Protein AF-E4XDP4-F1 (afdb_monomer_lite)

Foldseek 3Di:
DFDKDKDFDDPDQAAEFPAQEEEEAAPPLCSVVVVLVVLQPQVRHPGHAQEEEEEDAPVDPDDPDPSVVPRPHHYHYAYADDDLVRLVPDAARYEYEAPPRVLVLLADPSNLCCLPPSCVVRRYHYYYYDHDLPDDGDRSVSSVVSGQKYKYKYNPVDNCRVCVVCVVLLQNLLCVLLCVVCVPPPNWMWMAGNDPSCVVVQWGIWTPSVDQWIWTAGSNNDIDTHHDPLVQVLFWDWDDDDRMIITTGDDPVSSVVSVVVVVVVVVVVVVPDDDDDDDDDDDDYDDDDDDDDDDDDDDDPPPVVVVVVVVVVVVVVVVVVVVPPPPDDPQDPVRVLVCLVPPPVDDDPSVVVVVQSLLPDLVSVQLPDQPDPDDDDDDDADLAWQAEKEKDKDAAVPLCVQAVQFGIKIWIATPQLRQIDIDTFNDLALQRLLVSVLVVQVVDPHHYQEYEYAPDNSCPDPSNVVSCVVRNYQYDYDPDPCTPVSRVVVVVQLVVVLVVVCVVVVHSHSNVCNVVSSVVQQQDQDPQQRGGSVPDDPVCSVVSSCSNQVQFVPEDDAPDDFFFKKWFADDDDPPDDSRDTGTDSFIWGFHDWDDTSHWIWTFIDGLVRDFDGDIGTRSRIDTRNDDPVSVVSVCVPVPQWDADPVPRDIDGDDDDDDPFFLVVFPADDDPPDDDDDDDDDDPLVPDDDDPPPDPPDDDDRPDDDDDDDDDDDDDDDDHPCRVCVCVCLVVPWDKDKTWGKDKFKDKFDFQDQKTKFWQRDWWFAFQKKKKAKDFPDQCVDDPVHHNQWRADDQFWAWKFKDWQNHTDPPPGDGDDDSFSVSQLVQVCVSVCVSVDPRDDDDQDSVNCNRHPMGMDGCPPDPDGTTGMMMMIGGNGTHPGMMMMMMIGIWTWMWIQHPVRDIDIDTD

Organism: Oikopleura dioica (NCBI:txid34765)

InterPro domains:
  IPR001584 Integrase, catalytic core [PF00665] (403-477)
  IPR001584 Integrase, catalytic core [PS50994] (381-541)
  IPR012337 Ribonuclease H-like superfamily [SSF53098] (378-535)
  IPR036397 Ribonuclease H superfamily [G3DSA:3.30.420.10] (378-554)

Structure (mmCIF, N/CA/C/O backbone):
data_AF-E4XDP4-F1
#
_entry.id   AF-E4XDP4-F1
#
loop_
_atom_site.group_PDB
_atom_site.id
_atom_site.type_symbol
_atom_site.label_atom_id
_atom_site.label_alt_id
_atom_site.label_comp_id
_atom_site.label_asym_id
_atom_site.label_entity_id
_atom_site.label_seq_id
_atom_site.pdbx_PDB_ins_code
_atom_site.Cartn_x
_atom_site.Cartn_y
_atom_site.Cartn_z
_atom_site.occupancy
_atom_site.B_iso_or_equiv
_atom_site.auth_seq_id
_atom_site.auth_comp_id
_atom_site.auth_asym_id
_atom_site.auth_atom_id
_atom_site.pdbx_PDB_model_num
ATOM 1 N N . MET A 1 1 ? -58.781 26.143 44.370 1.00 41.47 1 MET A N 1
ATOM 2 C CA . MET A 1 1 ? -57.425 26.484 44.850 1.00 41.47 1 MET A CA 1
ATOM 3 C C . MET A 1 1 ? -56.575 26.831 43.640 1.00 41.47 1 MET A C 1
ATOM 5 O O . MET A 1 1 ? -56.275 25.938 42.853 1.00 41.47 1 MET A O 1
ATOM 9 N N . SER A 1 2 ? -56.277 28.112 43.423 1.00 51.78 2 SER A N 1
ATOM 10 C CA . SER A 1 2 ? -55.323 28.539 42.395 1.00 51.78 2 SER A CA 1
ATOM 11 C C . SER A 1 2 ? -53.948 27.971 42.756 1.00 51.78 2 SER A C 1
ATOM 13 O O . SER A 1 2 ? -53.453 28.177 43.860 1.00 51.78 2 SER A O 1
ATOM 15 N N . ARG A 1 3 ? -53.352 27.173 41.863 1.00 60.72 3 ARG A N 1
ATOM 16 C CA . ARG A 1 3 ? -51.987 26.670 42.059 1.00 60.72 3 ARG A CA 1
ATOM 17 C C . ARG A 1 3 ? -51.026 27.837 41.842 1.00 60.72 3 ARG A C 1
ATOM 19 O O . ARG A 1 3 ? -50.824 28.237 40.700 1.00 60.72 3 ARG A O 1
ATOM 26 N N . VAL A 1 4 ? -50.486 28.383 42.927 1.00 71.56 4 VAL A N 1
ATOM 27 C CA . VAL A 1 4 ? -49.386 29.355 42.891 1.00 71.56 4 VAL A CA 1
ATOM 28 C C . VAL A 1 4 ? -48.089 28.580 42.663 1.00 71.56 4 VAL A C 1
ATOM 30 O O . VAL A 1 4 ? -47.831 27.591 43.352 1.00 71.56 4 VAL A O 1
ATOM 33 N N . ILE A 1 5 ? -47.307 28.976 41.661 1.00 76.75 5 ILE A N 1
ATOM 34 C CA . ILE A 1 5 ? -45.986 28.404 41.378 1.00 76.75 5 ILE A CA 1
ATOM 35 C C . ILE A 1 5 ? -44.948 29.364 41.942 1.00 76.75 5 ILE A C 1
ATOM 37 O O . ILE A 1 5 ? -44.886 30.505 41.502 1.00 76.75 5 ILE A O 1
ATOM 41 N N . THR A 1 6 ? -44.120 28.909 42.874 1.00 70.75 6 THR A N 1
ATOM 42 C CA . THR A 1 6 ? -42.975 29.682 43.363 1.00 70.75 6 THR A CA 1
ATOM 43 C C . THR A 1 6 ? -41.686 29.173 42.716 1.00 70.75 6 THR A C 1
ATOM 45 O O . THR A 1 6 ? -41.540 27.973 42.467 1.00 70.75 6 THR A O 1
ATOM 48 N N . GLY A 1 7 ? -40.757 30.068 42.387 1.00 71.38 7 GLY A N 1
ATOM 49 C CA . GLY A 1 7 ? -39.501 29.696 41.731 1.00 71.38 7 GLY A CA 1
ATOM 50 C C . GLY A 1 7 ? -38.405 30.743 41.876 1.00 71.38 7 GLY A C 1
ATOM 51 O O . GLY A 1 7 ? -38.622 31.787 42.478 1.00 71.38 7 GLY A O 1
ATOM 52 N N . GLU A 1 8 ? -37.222 30.453 41.335 1.00 66.06 8 GLU A N 1
ATOM 53 C CA . GLU A 1 8 ? -36.071 31.364 41.318 1.00 66.06 8 GLU A CA 1
ATOM 54 C C . GLU A 1 8 ? -35.738 31.800 39.886 1.00 66.06 8 GLU A C 1
ATOM 56 O O . GLU A 1 8 ? -35.721 30.979 38.963 1.00 66.06 8 GLU A O 1
ATOM 61 N N . THR A 1 9 ? -35.447 33.087 39.695 1.00 64.38 9 THR A N 1
ATOM 62 C CA . THR A 1 9 ? -35.116 33.659 38.384 1.00 64.38 9 THR A CA 1
ATOM 63 C C . THR A 1 9 ? -33.619 33.515 38.102 1.00 64.38 9 THR A C 1
ATOM 65 O O . THR A 1 9 ? -32.773 34.030 38.837 1.00 64.38 9 THR A O 1
ATOM 68 N N . ILE A 1 10 ? -33.269 32.836 37.002 1.00 65.12 10 ILE A N 1
ATOM 69 C CA . ILE A 1 10 ? -31.878 32.659 36.553 1.00 65.12 10 ILE A CA 1
ATOM 70 C C . ILE A 1 10 ? -31.582 33.666 35.422 1.00 65.12 10 ILE A C 1
ATOM 72 O O . ILE A 1 10 ? -32.234 33.612 34.381 1.00 65.12 10 ILE A O 1
ATOM 76 N N . PRO A 1 11 ? -30.590 34.566 35.575 1.00 56.88 11 PRO A N 1
ATOM 77 C CA . PRO A 1 11 ? -30.463 35.771 34.744 1.00 56.88 11 PRO A CA 1
ATOM 78 C C . PRO A 1 11 ? -29.979 35.559 33.297 1.00 56.88 11 PRO A C 1
ATOM 80 O O . PRO A 1 11 ? -30.019 36.501 32.512 1.00 56.88 11 PRO A O 1
ATOM 83 N N . ASP A 1 12 ? -29.496 34.372 32.912 1.00 65.44 12 ASP A N 1
ATOM 84 C CA . ASP A 1 12 ? -29.067 34.094 31.532 1.00 65.44 12 ASP A CA 1
ATOM 85 C C . ASP A 1 12 ? -28.953 32.583 31.280 1.00 65.44 12 ASP A C 1
ATOM 87 O O . ASP A 1 12 ? -28.283 31.861 32.020 1.00 65.44 12 ASP A O 1
ATOM 91 N N . MET A 1 13 ? -29.617 32.130 30.216 1.00 68.44 13 MET A N 1
ATOM 92 C CA . MET A 1 13 ? -29.739 30.725 29.819 1.00 68.44 13 MET A CA 1
ATOM 93 C C . MET A 1 13 ? -28.621 30.250 28.879 1.00 68.44 13 MET A C 1
ATOM 95 O O . MET A 1 13 ? -28.599 29.077 28.507 1.00 68.44 13 MET A O 1
ATOM 99 N N . LYS A 1 14 ? -27.718 31.139 28.445 1.00 82.62 14 LYS A N 1
ATOM 100 C CA . LYS A 1 14 ? -26.650 30.786 27.503 1.00 82.62 14 LYS A CA 1
ATOM 101 C C . LYS A 1 14 ? -25.468 30.119 28.201 1.00 82.62 14 LYS A C 1
ATOM 103 O O . LYS A 1 14 ? -24.982 30.586 29.233 1.00 82.62 14 LYS A O 1
ATOM 108 N N . TYR A 1 15 ? -24.937 29.076 27.570 1.00 86.94 15 TYR A N 1
ATOM 109 C CA . TYR A 1 15 ? -23.770 28.347 28.057 1.00 86.94 15 TYR A CA 1
ATOM 110 C C . TYR A 1 15 ? -22.482 29.181 27.959 1.00 86.94 15 TYR A C 1
ATOM 112 O O . TYR A 1 15 ? -22.349 30.084 27.124 1.00 86.94 15 TYR A O 1
ATOM 120 N N . ALA A 1 16 ? -21.518 28.863 28.827 1.00 84.44 16 ALA A N 1
ATOM 121 C CA . ALA A 1 16 ? -20.274 29.612 28.986 1.00 84.44 16 ALA A CA 1
ATOM 122 C C . ALA A 1 16 ? -19.444 29.711 27.690 1.00 84.44 16 ALA A C 1
ATOM 124 O O . ALA A 1 16 ? -19.331 28.748 26.931 1.00 84.44 16 ALA A O 1
ATOM 125 N N . TYR A 1 17 ? -18.813 30.870 27.477 1.00 87.12 17 TYR A N 1
ATOM 126 C CA . TYR A 1 17 ? -17.886 31.121 26.372 1.00 87.12 17 TYR A CA 1
ATOM 127 C C . TYR A 1 17 ? -16.560 31.705 26.901 1.00 87.12 17 TYR A C 1
ATOM 129 O O . TYR A 1 17 ? -16.603 32.663 27.673 1.00 87.12 17 TYR A O 1
ATOM 137 N N . PRO A 1 18 ? -15.380 31.218 26.477 1.00 92.75 18 PRO A N 1
ATOM 138 C CA . PRO A 1 18 ? -15.154 30.142 25.514 1.00 92.75 18 PRO A CA 1
ATOM 139 C C . PRO A 1 18 ? -15.555 28.769 26.066 1.00 92.75 18 PRO A C 1
ATOM 141 O O . PRO A 1 18 ? -15.420 28.498 27.262 1.00 92.75 18 PRO A O 1
ATOM 144 N N . TYR A 1 19 ? -16.043 27.890 25.195 1.00 93.00 19 TYR A N 1
ATOM 145 C CA . TYR A 1 19 ? -16.396 26.523 25.578 1.00 93.00 19 TYR A CA 1
ATOM 146 C C . TYR A 1 19 ? -15.232 25.558 25.345 1.00 93.00 19 TYR A C 1
ATOM 148 O O . TYR A 1 19 ? -14.485 25.666 24.372 1.00 93.00 19 TYR A O 1
ATOM 156 N N . ARG A 1 20 ? -15.091 24.598 26.259 1.00 95.06 20 ARG A N 1
ATOM 157 C CA . ARG A 1 20 ? -14.113 23.507 26.233 1.00 95.06 20 ARG A CA 1
ATOM 158 C C . ARG A 1 20 ? -14.890 22.219 26.451 1.00 95.06 20 ARG A C 1
ATOM 160 O O . ARG A 1 20 ? -15.227 21.877 27.586 1.00 95.06 20 ARG A O 1
ATOM 167 N N . ILE A 1 21 ? -15.239 21.579 25.342 1.00 95.00 21 ILE A N 1
ATOM 168 C CA . ILE A 1 21 ? -16.190 20.475 25.285 1.00 95.00 21 ILE A CA 1
ATOM 169 C C . ILE A 1 21 ? -15.439 19.163 25.098 1.00 95.00 21 ILE A C 1
ATOM 171 O O . ILE A 1 21 ? -14.704 19.006 24.124 1.00 95.00 21 ILE A O 1
ATOM 175 N N . LEU A 1 22 ? -15.688 18.204 25.987 1.00 94.69 22 LEU A N 1
ATOM 176 C CA . LEU A 1 22 ? -15.244 16.818 25.845 1.00 94.69 22 LEU A CA 1
ATOM 177 C C . LEU A 1 22 ? -16.419 15.932 25.425 1.00 94.69 22 LEU A C 1
ATOM 179 O O . LEU A 1 22 ? -17.364 15.747 26.187 1.00 94.69 22 LEU A O 1
ATOM 183 N N . LEU A 1 23 ? -16.362 15.381 24.216 1.00 94.06 23 LEU A N 1
ATOM 184 C CA . LEU A 1 23 ? -17.359 14.467 23.659 1.00 94.06 23 LEU A CA 1
ATOM 185 C C . LEU A 1 23 ? -16.877 13.024 23.803 1.00 94.06 23 LEU A C 1
ATOM 187 O O . LEU A 1 23 ? -15.966 12.598 23.095 1.00 94.06 23 LEU A O 1
ATOM 191 N N . SER A 1 24 ? -17.509 12.261 24.694 1.00 92.31 24 SER A N 1
ATOM 192 C CA . SER A 1 24 ? -17.174 10.856 24.933 1.00 92.31 24 SER A CA 1
ATOM 193 C C . SER A 1 24 ? -18.263 9.920 24.417 1.00 92.31 24 SER A C 1
ATOM 195 O O . SER A 1 24 ? -19.436 10.085 24.743 1.00 92.31 24 SER A O 1
ATOM 197 N N . GLY A 1 25 ? -17.882 8.912 23.633 1.00 90.31 25 GLY A N 1
ATOM 198 C CA . GLY A 1 25 ? -18.807 7.892 23.138 1.00 90.31 25 GLY A CA 1
ATOM 199 C C . GLY A 1 25 ? -18.136 6.869 22.228 1.00 90.31 25 GLY A C 1
ATOM 200 O O . GLY A 1 25 ? -17.128 7.169 21.584 1.00 90.31 25 GLY A O 1
ATOM 201 N N . SER A 1 26 ? -18.723 5.677 22.107 1.00 87.12 26 SER A N 1
ATOM 202 C CA . SER A 1 26 ? -18.209 4.621 21.221 1.00 87.12 26 SER A CA 1
ATOM 203 C C . SER A 1 26 ? -18.180 5.051 19.745 1.00 87.12 26 SER A C 1
ATOM 205 O O . SER A 1 26 ? -18.782 6.059 19.353 1.00 87.12 26 SER A O 1
ATOM 207 N N . SER A 1 27 ? -17.442 4.317 18.907 1.00 83.19 27 SER A N 1
ATOM 208 C CA . SER A 1 27 ? -17.492 4.533 17.454 1.00 83.19 27 SER A CA 1
ATOM 209 C C . SER A 1 27 ? -18.935 4.399 16.944 1.00 83.19 27 SER A C 1
ATOM 211 O O . SER A 1 27 ? -19.694 3.567 17.440 1.00 83.19 27 SER A O 1
ATOM 213 N N . GLY A 1 28 ? -19.347 5.286 16.035 1.00 81.06 28 GLY A N 1
ATOM 214 C CA . GLY A 1 28 ? -20.726 5.349 15.533 1.00 81.06 28 GLY A CA 1
ATOM 215 C C . GLY A 1 28 ? -21.777 5.912 16.506 1.00 81.06 28 GLY A C 1
ATOM 216 O O . GLY A 1 28 ? -22.944 5.990 16.146 1.00 81.06 28 GLY A O 1
ATOM 217 N N . ALA A 1 29 ? -21.406 6.359 17.714 1.00 83.62 29 ALA A N 1
ATOM 218 C CA . ALA A 1 29 ? -22.375 6.868 18.698 1.00 83.62 29 ALA A CA 1
ATOM 219 C C . ALA A 1 29 ? -22.993 8.243 18.354 1.00 83.62 29 ALA A C 1
ATOM 221 O O . ALA A 1 29 ? -23.883 8.690 19.071 1.00 83.62 29 ALA A O 1
ATOM 222 N N . GLY A 1 30 ? -22.526 8.920 17.294 1.00 86.12 30 GLY A N 1
ATOM 223 C CA . GLY A 1 30 ? -23.027 10.237 16.866 1.00 86.12 30 GLY A CA 1
ATOM 224 C C . GLY A 1 30 ? -22.216 11.450 17.350 1.00 86.12 30 GLY A C 1
ATOM 225 O O . GLY A 1 30 ? -22.725 12.567 17.316 1.00 86.12 30 GLY A O 1
ATOM 226 N N . LYS A 1 31 ? -20.957 11.266 17.785 1.00 90.25 31 LYS A N 1
ATOM 227 C CA . LYS A 1 31 ? -20.074 12.350 18.282 1.00 90.25 31 LYS A CA 1
ATOM 228 C C . LYS A 1 31 ? -19.968 13.520 17.296 1.00 90.25 31 LYS A C 1
ATOM 230 O O . LYS A 1 31 ? -20.274 14.657 17.645 1.00 90.25 31 LYS A O 1
ATOM 235 N N . THR A 1 32 ? -19.613 13.207 16.053 1.00 90.19 32 THR A N 1
ATOM 236 C CA . THR A 1 32 ? -19.439 14.160 14.954 1.00 90.19 32 THR A CA 1
ATOM 237 C C . THR A 1 32 ? -20.743 14.890 14.619 1.00 90.19 32 THR A C 1
ATOM 239 O O . THR A 1 32 ? -20.743 16.096 14.387 1.00 90.19 32 THR A O 1
ATOM 242 N N . TYR A 1 33 ? -21.883 14.193 14.678 1.00 89.50 33 TYR A N 1
ATOM 243 C CA . TYR A 1 33 ? -23.197 14.812 14.494 1.00 89.50 33 TYR A CA 1
ATOM 244 C C . TYR A 1 33 ? -23.495 15.845 15.589 1.00 89.50 33 TYR A C 1
ATOM 246 O O . TYR A 1 33 ? -23.847 16.980 15.277 1.00 89.50 33 TYR A O 1
ATOM 254 N N . ILE A 1 34 ? -23.295 15.494 16.865 1.00 90.31 34 ILE A N 1
ATOM 255 C CA . ILE A 1 34 ? -23.509 16.428 17.981 1.00 90.31 34 ILE A CA 1
ATOM 256 C C . ILE A 1 34 ? -22.563 17.629 17.885 1.00 90.31 34 ILE A C 1
ATOM 258 O O . ILE A 1 34 ? -23.001 18.764 18.068 1.00 90.31 34 ILE A O 1
ATOM 262 N N . ALA A 1 35 ? -21.293 17.407 17.544 1.00 92.00 35 ALA A N 1
ATOM 263 C CA . ALA A 1 35 ? -20.325 18.482 17.350 1.00 92.00 35 ALA A CA 1
ATOM 264 C C . ALA A 1 35 ? -20.767 19.473 16.257 1.00 92.00 35 ALA A C 1
ATOM 266 O O . ALA A 1 35 ? -20.720 20.687 16.467 1.00 92.00 35 ALA A O 1
ATOM 267 N N . LYS A 1 36 ? -21.291 18.966 15.134 1.00 90.69 36 LYS A N 1
ATOM 268 C CA . LYS A 1 36 ? -21.883 19.789 14.071 1.00 90.69 36 LYS A CA 1
ATOM 269 C C . LYS A 1 36 ? -23.099 20.574 14.573 1.00 90.69 36 LYS A C 1
ATOM 271 O O . LYS A 1 36 ? -23.180 21.777 14.346 1.00 90.69 36 LYS A O 1
ATOM 276 N N . GLN A 1 37 ? -24.018 19.931 15.299 1.00 89.50 37 GLN A N 1
ATOM 277 C CA . GLN A 1 37 ? -25.222 20.586 15.834 1.00 89.50 37 GLN A CA 1
ATOM 278 C C . GLN A 1 37 ? -24.899 21.728 16.809 1.00 89.50 37 GLN A C 1
ATOM 280 O O . GLN A 1 37 ? -25.573 22.757 16.795 1.00 89.50 37 GLN A O 1
ATOM 285 N N . ILE A 1 38 ? -23.841 21.588 17.610 1.00 90.69 38 ILE A N 1
ATOM 286 C CA . ILE A 1 38 ? -23.337 22.648 18.498 1.00 90.69 38 ILE A CA 1
ATOM 287 C C . ILE A 1 38 ? -22.877 23.872 17.693 1.00 90.69 38 ILE A C 1
ATOM 289 O O . ILE A 1 38 ? -23.143 25.003 18.094 1.00 90.69 38 ILE A O 1
ATOM 293 N N . LEU A 1 39 ? -22.224 23.661 16.546 1.00 90.44 39 LEU A N 1
ATOM 294 C CA . LEU A 1 39 ? -21.738 24.740 15.680 1.00 90.44 39 LEU A CA 1
ATOM 295 C C . LEU A 1 39 ? -22.851 25.402 14.851 1.00 90.44 39 LEU A C 1
ATOM 297 O O . LEU A 1 39 ? -22.797 26.612 14.621 1.00 90.44 39 LEU A O 1
ATOM 301 N N . ILE A 1 40 ? -23.868 24.638 14.435 1.00 88.69 40 ILE A N 1
ATOM 302 C CA . ILE A 1 40 ? -25.060 25.163 13.742 1.00 88.69 40 ILE A CA 1
ATOM 303 C C . ILE A 1 40 ? -25.864 26.070 14.681 1.00 88.69 40 ILE A C 1
ATOM 305 O O . ILE A 1 40 ? -26.260 27.177 14.310 1.00 88.69 40 ILE A O 1
ATOM 309 N N . ASN A 1 41 ? -26.083 25.632 15.922 1.00 86.12 41 ASN A N 1
ATOM 310 C CA . ASN A 1 41 ? -26.916 26.336 16.894 1.00 86.12 41 ASN A CA 1
ATOM 311 C C . ASN A 1 41 ? -26.141 27.450 17.617 1.00 86.12 41 ASN A C 1
ATOM 313 O O . ASN A 1 41 ? -25.923 27.418 18.827 1.00 86.12 41 ASN A O 1
ATOM 317 N N . ARG A 1 42 ? -25.765 28.493 16.865 1.00 79.38 42 ARG A N 1
ATOM 318 C CA . ARG A 1 42 ? -24.926 29.615 17.337 1.00 79.38 42 ARG A CA 1
ATOM 319 C C . ARG A 1 42 ? -25.478 30.337 18.580 1.00 79.38 42 ARG A C 1
ATOM 321 O O . ARG A 1 42 ? -24.718 30.925 19.333 1.00 79.38 42 ARG A O 1
ATOM 328 N N . HIS A 1 43 ? -26.787 30.271 18.820 1.00 82.25 43 HIS A N 1
ATOM 329 C CA . HIS A 1 43 ? -27.465 30.949 19.928 1.00 82.25 43 HIS A CA 1
ATOM 330 C C . HIS A 1 43 ? -27.289 30.276 21.304 1.00 82.25 43 HIS A C 1
ATOM 332 O O . HIS A 1 43 ? -27.665 30.884 22.306 1.00 82.25 43 HIS A O 1
ATOM 338 N N . LEU A 1 44 ? -26.731 29.058 21.361 1.00 85.31 44 LEU A N 1
ATOM 339 C CA . LEU A 1 44 ? -26.565 28.286 22.601 1.00 85.31 44 LEU A CA 1
ATOM 340 C C . LEU A 1 44 ? -25.558 28.907 23.580 1.00 85.31 44 LEU A C 1
ATOM 342 O O . LEU A 1 44 ? -25.716 28.772 24.791 1.00 85.31 44 LEU A O 1
ATOM 346 N N . PHE A 1 45 ? -24.525 29.581 23.072 1.00 89.12 45 PHE A N 1
ATOM 347 C CA . PHE A 1 45 ? -23.441 30.140 23.883 1.00 89.12 45 PHE A CA 1
ATOM 348 C C . PHE A 1 45 ? -23.514 31.665 23.945 1.00 89.12 45 PHE A C 1
ATOM 350 O O . PHE A 1 45 ? -24.135 32.322 23.109 1.00 89.12 45 PHE A O 1
ATOM 357 N N . GLN A 1 46 ? -22.837 32.253 24.934 1.00 85.94 46 GLN A N 1
ATOM 358 C CA . GLN A 1 46 ? -22.800 33.710 25.127 1.00 85.94 46 GLN A CA 1
ATOM 359 C C . GLN A 1 46 ? -22.290 34.481 23.897 1.00 85.94 46 GLN A C 1
ATOM 361 O O . GLN A 1 46 ? -22.723 35.609 23.655 1.00 85.94 46 GLN A O 1
ATOM 366 N N . ARG A 1 47 ? -21.377 33.883 23.120 1.00 88.38 47 ARG A N 1
ATOM 367 C CA . ARG A 1 47 ? -20.811 34.442 21.883 1.00 88.38 47 ARG A CA 1
ATOM 368 C C . ARG A 1 47 ? -20.790 33.384 20.778 1.00 88.38 47 ARG A C 1
ATOM 370 O O . ARG A 1 47 ? -20.846 32.189 21.051 1.00 88.38 47 ARG A O 1
ATOM 377 N N . ASN A 1 48 ? -20.644 33.837 19.534 1.00 86.94 48 ASN A N 1
ATOM 378 C CA . ASN A 1 48 ? -20.663 32.974 18.353 1.00 86.94 48 ASN A CA 1
ATOM 379 C C . ASN A 1 48 ? -19.249 32.596 17.899 1.00 86.94 48 ASN A C 1
ATOM 381 O O . ASN A 1 48 ? -18.310 33.389 17.991 1.00 86.94 48 ASN A O 1
ATOM 385 N N . THR A 1 49 ? -19.117 31.398 17.341 1.00 89.31 49 THR A N 1
ATOM 386 C CA . THR A 1 49 ? -17.914 30.961 16.624 1.00 89.31 49 THR A CA 1
ATOM 387 C C . THR A 1 49 ? -17.826 31.654 15.266 1.00 89.31 49 THR A C 1
ATOM 389 O O . THR A 1 49 ? -18.803 31.672 14.519 1.00 89.31 49 THR A O 1
ATOM 392 N N . LYS A 1 50 ? -16.654 32.219 14.943 1.00 87.81 50 LYS A N 1
ATOM 393 C CA . LYS A 1 50 ? -16.402 32.908 13.663 1.00 87.81 50 LYS A CA 1
ATOM 394 C C . LYS A 1 50 ? -15.666 32.045 12.642 1.00 87.81 50 LYS A C 1
ATOM 396 O O . LYS A 1 50 ? -15.777 32.306 11.451 1.00 87.81 50 LYS A O 1
ATOM 401 N N . ARG A 1 51 ? -14.879 31.069 13.104 1.00 90.38 51 ARG A N 1
ATOM 402 C CA . ARG A 1 51 ? -14.046 30.181 12.277 1.00 90.38 51 ARG A CA 1
ATOM 403 C C . ARG A 1 51 ? -13.931 28.816 12.941 1.00 90.38 51 ARG A C 1
ATOM 405 O O . ARG A 1 51 ? -13.960 28.733 14.170 1.00 90.38 51 ARG A O 1
ATOM 412 N N . VAL A 1 52 ? -13.755 27.768 12.148 1.00 92.88 52 VAL A N 1
ATOM 413 C CA . VAL A 1 52 ? -13.491 26.416 12.650 1.00 92.88 52 VAL A CA 1
ATOM 414 C C . VAL A 1 52 ? -12.167 25.926 12.082 1.00 92.88 52 VAL A C 1
ATOM 416 O O . VAL A 1 52 ? -11.927 26.027 10.883 1.00 92.88 52 VAL A O 1
ATOM 419 N N . VAL A 1 53 ? -11.306 25.388 12.938 1.00 92.88 53 VAL A N 1
ATOM 420 C CA . VAL A 1 53 ? -10.129 24.630 12.513 1.00 92.88 53 VAL A CA 1
ATOM 421 C C . VAL A 1 53 ? -10.333 23.197 12.973 1.00 92.88 53 VAL A C 1
ATOM 423 O O . VAL A 1 53 ? -10.401 22.928 14.173 1.00 92.88 53 VAL A O 1
ATOM 426 N N . TYR A 1 54 ? -10.498 22.300 12.009 1.00 93.56 54 TYR A N 1
ATOM 427 C CA . TYR A 1 54 ? -10.839 20.905 12.235 1.00 93.56 54 TYR A CA 1
ATOM 428 C C . TYR A 1 54 ? -9.603 20.034 12.072 1.00 93.56 54 TYR A C 1
ATOM 430 O O . TYR A 1 54 ? -9.040 19.947 10.984 1.00 93.56 54 TYR A O 1
ATOM 438 N N . PHE A 1 55 ? -9.200 19.395 13.159 1.00 92.06 55 PHE A N 1
ATOM 439 C CA . PHE A 1 55 ? -8.052 18.515 13.254 1.00 92.06 55 PHE A CA 1
ATOM 440 C C . PHE A 1 55 ? -8.493 17.054 13.263 1.00 92.06 55 PHE A C 1
ATOM 442 O O . PHE A 1 55 ? -9.390 16.686 14.024 1.00 92.06 55 PHE A O 1
ATOM 449 N N . TYR A 1 56 ? -7.862 16.236 12.426 1.00 88.44 56 TYR A N 1
ATOM 450 C CA . TYR A 1 56 ? -8.170 14.813 12.279 1.00 88.44 56 TYR A CA 1
ATOM 451 C C . TYR A 1 56 ? -6.896 13.968 12.106 1.00 88.44 56 TYR A C 1
ATOM 453 O O . TYR A 1 56 ? -5.840 14.522 11.783 1.00 88.44 56 TYR A O 1
ATOM 461 N N . PRO A 1 57 ? -6.954 12.643 12.338 1.00 82.69 57 PRO A N 1
ATOM 462 C CA . PRO A 1 57 ? -5.775 11.781 12.310 1.00 82.69 57 PRO A CA 1
ATOM 463 C C . PRO A 1 57 ? -5.137 11.678 10.919 1.00 82.69 57 PRO A C 1
ATOM 465 O O . PRO A 1 57 ? -5.815 11.765 9.900 1.00 82.69 57 PRO A O 1
ATOM 468 N N . CYS A 1 58 ? -3.826 11.439 10.877 1.00 65.38 58 CYS A N 1
ATOM 469 C CA . CYS A 1 58 ? -3.025 11.445 9.647 1.00 65.38 58 CYS A CA 1
ATOM 470 C C . CYS A 1 58 ? -3.189 10.246 8.714 1.00 65.38 58 CYS A C 1
ATOM 472 O O . CYS A 1 58 ? -2.630 10.270 7.625 1.00 65.38 58 CYS A O 1
ATOM 474 N N . TYR A 1 59 ? -3.932 9.222 9.126 1.00 69.19 59 TYR A N 1
ATOM 475 C CA . TYR A 1 59 ? -4.203 8.031 8.317 1.00 69.19 59 TYR A CA 1
ATOM 476 C C . TYR A 1 59 ? -5.490 8.140 7.482 1.00 69.19 59 TYR A C 1
ATOM 478 O O . TYR A 1 59 ? -5.910 7.150 6.892 1.00 69.19 59 TYR A O 1
ATOM 486 N N . LEU A 1 60 ? -6.158 9.297 7.489 1.00 54.22 60 LEU A N 1
ATOM 487 C CA . LEU A 1 60 ? -7.318 9.560 6.642 1.00 54.22 60 LEU A CA 1
ATOM 488 C C . LEU A 1 60 ? -6.869 10.360 5.414 1.00 54.22 60 LEU A C 1
ATOM 490 O O . LEU A 1 60 ? -6.361 11.471 5.565 1.00 54.22 60 LEU A O 1
ATOM 494 N N . ASP A 1 61 ? -7.080 9.794 4.225 1.00 47.81 61 ASP A N 1
ATOM 495 C CA . ASP A 1 61 ? -6.706 10.407 2.939 1.00 47.81 61 ASP A CA 1
ATOM 496 C C . ASP A 1 61 ? -7.658 11.547 2.522 1.00 47.81 61 ASP A C 1
ATOM 498 O O . ASP A 1 61 ? -7.288 12.436 1.758 1.00 47.81 61 ASP A O 1
ATOM 502 N N . GLU A 1 62 ? -8.873 11.572 3.082 1.00 61.06 62 GLU A N 1
ATOM 503 C CA . GLU A 1 62 ? -9.899 12.590 2.839 1.00 61.06 62 GLU A CA 1
ATOM 504 C C . GLU A 1 62 ? -10.317 13.296 4.140 1.00 61.06 62 GLU A C 1
ATOM 506 O O . GLU A 1 62 ? -10.208 12.746 5.242 1.00 61.06 62 GLU A O 1
ATOM 511 N N . LYS A 1 63 ? -10.862 14.519 4.024 1.00 71.56 63 LYS A N 1
ATOM 512 C CA . LYS A 1 63 ? -11.487 15.201 5.169 1.00 71.56 63 LYS A CA 1
ATOM 513 C C . LYS A 1 63 ? -12.624 14.315 5.717 1.00 71.56 63 LYS A C 1
ATOM 515 O O . LYS A 1 63 ? -13.493 13.904 4.954 1.00 71.56 63 LYS A O 1
ATOM 520 N N . PRO A 1 64 ? -12.685 14.043 7.033 1.00 73.75 64 PRO A N 1
ATOM 521 C CA . PRO A 1 64 ? -13.658 13.095 7.591 1.00 73.75 64 PRO A CA 1
ATOM 522 C C . PRO A 1 64 ? -15.105 13.601 7.541 1.00 73.75 64 PRO A C 1
ATOM 524 O O . PRO A 1 64 ? -16.041 12.835 7.768 1.00 73.75 64 PRO A O 1
ATOM 527 N N . VAL A 1 65 ? -15.300 14.902 7.300 1.00 80.69 65 VAL A N 1
ATOM 528 C CA . VAL A 1 65 ? -16.607 15.556 7.263 1.00 80.69 65 VAL A CA 1
ATOM 529 C C . VAL A 1 65 ? -16.644 16.680 6.229 1.00 80.69 65 VAL A C 1
ATOM 531 O O . VAL A 1 65 ? -15.661 17.394 6.056 1.00 80.69 65 VAL A O 1
ATOM 534 N N . ASN A 1 66 ? -17.818 16.904 5.633 1.00 82.06 66 ASN A N 1
ATOM 535 C CA . ASN A 1 66 ? -18.102 18.035 4.739 1.00 82.06 66 ASN A CA 1
ATOM 536 C C . ASN A 1 66 ? -18.850 19.152 5.485 1.00 82.06 66 ASN A C 1
ATOM 538 O O . ASN A 1 66 ? -19.954 19.543 5.124 1.00 82.06 66 ASN A O 1
ATOM 542 N N . TRP A 1 67 ? -18.311 19.635 6.606 1.00 83.88 67 TRP A N 1
ATOM 543 C CA . TRP A 1 67 ? -18.968 20.708 7.372 1.00 83.88 67 TRP A CA 1
ATOM 544 C C . TRP A 1 67 ? -18.928 22.071 6.669 1.00 83.88 67 TRP A C 1
ATOM 546 O O . TRP A 1 67 ? -19.697 22.966 7.017 1.00 83.88 67 TRP A O 1
ATOM 556 N N . ASP A 1 68 ? -18.034 22.224 5.699 1.00 79.88 68 ASP A N 1
ATOM 557 C CA . ASP A 1 68 ? -17.819 23.427 4.901 1.00 79.88 68 ASP A CA 1
ATOM 558 C C . ASP A 1 68 ? -19.017 23.771 4.009 1.00 79.88 68 ASP A C 1
ATOM 560 O O . ASP A 1 68 ? -19.273 24.951 3.782 1.00 79.88 68 ASP A O 1
ATOM 564 N N . GLU A 1 69 ? -19.797 22.771 3.600 1.00 77.56 69 GLU A N 1
ATOM 565 C CA . GLU A 1 69 ? -21.012 22.958 2.798 1.00 77.56 69 GLU A CA 1
ATOM 566 C C . GLU A 1 69 ? -22.197 23.461 3.646 1.00 77.56 69 GLU A C 1
ATOM 568 O O . GLU A 1 69 ? -23.031 24.224 3.164 1.00 77.56 69 GLU A O 1
ATOM 573 N N . ASP A 1 70 ? -22.243 23.098 4.935 1.00 74.25 70 ASP A N 1
ATOM 574 C CA . ASP A 1 70 ? -23.451 23.230 5.763 1.00 74.25 70 ASP A CA 1
ATOM 575 C C . ASP A 1 70 ? -23.383 24.303 6.864 1.00 74.25 70 ASP A C 1
ATOM 577 O O . ASP A 1 70 ? -24.416 24.818 7.295 1.00 74.25 70 ASP A O 1
ATOM 581 N N . LEU A 1 71 ? -22.197 24.627 7.398 1.00 77.88 71 LEU A N 1
ATOM 582 C CA . LEU A 1 71 ? -22.095 25.474 8.601 1.00 77.88 71 LEU A CA 1
ATOM 583 C C . LEU A 1 71 ? -22.209 26.981 8.320 1.00 77.88 71 LEU A C 1
ATOM 585 O O . LEU A 1 71 ? -22.510 27.753 9.242 1.00 77.88 71 LEU A O 1
ATOM 589 N N . GLY A 1 72 ? -21.927 27.426 7.090 1.00 76.94 72 GLY A N 1
ATOM 590 C CA . GLY A 1 72 ? -21.835 28.854 6.752 1.00 76.94 72 GLY A CA 1
ATOM 591 C C . GLY A 1 72 ? -20.814 29.612 7.619 1.00 76.94 72 GLY A C 1
ATOM 592 O O . GLY A 1 72 ? -21.020 30.781 7.954 1.00 76.94 72 GLY A O 1
ATOM 593 N N . ILE A 1 73 ? -19.771 28.914 8.084 1.00 82.56 73 ILE A N 1
ATOM 594 C CA . ILE A 1 73 ? -18.621 29.430 8.841 1.00 82.56 73 ILE A CA 1
ATOM 595 C C . ILE A 1 73 ? -17.371 28.957 8.093 1.00 82.56 73 ILE A C 1
ATOM 597 O O . ILE A 1 73 ? -17.328 27.783 7.737 1.00 82.56 73 ILE A O 1
ATOM 601 N N . PRO A 1 74 ? -16.342 29.797 7.890 1.00 84.31 74 PRO A N 1
ATOM 602 C CA . PRO A 1 74 ? -15.086 29.349 7.300 1.00 84.31 74 PRO A CA 1
ATOM 603 C C . PRO A 1 74 ? -14.460 28.205 8.110 1.00 84.31 74 PRO A C 1
ATOM 605 O O . PRO A 1 74 ? -14.175 28.370 9.304 1.00 84.31 74 PRO A O 1
ATOM 608 N N . ILE A 1 75 ? -14.231 27.064 7.454 1.00 90.06 75 ILE A N 1
ATOM 609 C CA . ILE A 1 75 ? -13.601 25.878 8.046 1.00 90.06 75 ILE A CA 1
ATOM 610 C C . ILE A 1 75 ? -12.252 25.632 7.388 1.00 90.06 75 ILE A C 1
ATOM 612 O O . ILE A 1 75 ? -12.104 25.736 6.174 1.00 90.06 75 ILE A O 1
ATOM 616 N N . THR A 1 76 ? -11.258 25.286 8.195 1.00 86.44 76 THR A N 1
ATOM 617 C CA . THR A 1 76 ? -9.959 24.817 7.721 1.00 86.44 76 THR A CA 1
ATOM 618 C C . THR A 1 76 ? -9.695 23.433 8.286 1.00 86.44 76 THR A C 1
ATOM 620 O O . THR A 1 76 ? -9.633 23.267 9.502 1.00 86.44 76 THR A O 1
ATOM 623 N N . TYR A 1 77 ? -9.512 22.450 7.411 1.00 88.56 77 TYR A N 1
ATOM 624 C CA . TYR A 1 77 ? -9.155 21.089 7.795 1.00 88.56 77 TYR A CA 1
ATOM 625 C C . TYR A 1 77 ? -7.632 20.959 7.910 1.00 88.56 77 TYR A C 1
ATOM 627 O O . TYR A 1 77 ? -6.890 21.446 7.055 1.00 88.56 77 TYR A O 1
ATOM 635 N N . ARG A 1 78 ? -7.153 20.338 8.988 1.00 83.62 78 ARG A N 1
ATOM 636 C CA . ARG A 1 78 ? -5.733 20.115 9.272 1.00 83.62 78 ARG A CA 1
ATOM 637 C C . ARG A 1 78 ? -5.525 18.704 9.813 1.00 83.62 78 ARG A C 1
ATOM 639 O O . ARG A 1 78 ? -6.348 18.186 10.550 1.00 83.62 78 ARG A O 1
ATOM 646 N N . VAL A 1 79 ? -4.402 18.100 9.461 1.00 85.25 79 VAL A N 1
ATOM 647 C CA . VAL A 1 79 ? -4.025 16.766 9.933 1.00 85.25 79 VAL A CA 1
ATOM 648 C C . VAL A 1 79 ? -3.218 16.869 11.235 1.00 85.25 79 VAL A C 1
ATOM 650 O O . VAL A 1 79 ? -2.364 17.751 11.350 1.00 85.25 79 VAL A O 1
ATOM 653 N N . GLY A 1 80 ? -3.455 15.959 12.185 1.00 88.75 80 GLY A N 1
ATOM 654 C CA . GLY A 1 80 ? -2.747 15.855 13.468 1.00 88.75 80 GLY A CA 1
ATOM 655 C C . GLY A 1 80 ? -3.363 16.719 14.571 1.00 88.75 80 GLY A C 1
ATOM 656 O O . GLY A 1 80 ? -4.570 16.920 14.593 1.00 88.75 80 GLY A O 1
ATOM 657 N N . ILE A 1 81 ? -2.542 17.251 15.480 1.00 92.19 81 ILE A N 1
ATOM 658 C CA . ILE A 1 81 ? -2.946 18.185 16.548 1.00 92.19 81 ILE A CA 1
ATOM 659 C C . ILE A 1 81 ? -2.239 19.545 16.376 1.00 92.19 81 ILE A C 1
ATOM 661 O O . ILE A 1 81 ? -1.144 19.587 15.813 1.00 92.19 81 ILE A O 1
ATOM 665 N N . PRO A 1 82 ? -2.816 20.669 16.842 1.00 92.50 82 PRO A N 1
ATOM 666 C CA . PRO A 1 82 ? -2.183 21.980 16.711 1.00 92.50 82 PRO A CA 1
ATOM 667 C C . PRO A 1 82 ? -0.887 22.091 17.525 1.00 92.50 82 PRO A C 1
ATOM 669 O O . PRO A 1 82 ? -0.827 21.671 18.685 1.00 92.50 82 PRO A O 1
ATOM 672 N N . SER A 1 83 ? 0.132 22.716 16.930 1.00 90.94 83 SER A N 1
ATOM 673 C CA . SER A 1 83 ? 1.352 23.123 17.635 1.00 90.94 83 SER A CA 1
ATOM 674 C C . SER A 1 83 ? 1.122 24.374 18.497 1.00 90.94 83 SER A C 1
ATOM 676 O O . SER A 1 83 ? 0.096 25.047 18.383 1.00 90.94 83 SER A O 1
ATOM 678 N N . GLN A 1 84 ? 2.081 24.705 19.368 1.00 87.69 84 GLN A N 1
ATOM 679 C CA . GLN A 1 84 ? 2.010 25.922 20.183 1.00 87.69 84 GLN A CA 1
ATOM 680 C C . GLN A 1 84 ? 1.954 27.185 19.306 1.00 87.69 84 GLN A C 1
ATOM 682 O O . GLN A 1 84 ? 1.097 28.037 19.531 1.00 87.69 84 GLN A O 1
ATOM 687 N N . ASP A 1 85 ? 2.772 27.244 18.253 1.00 85.88 85 ASP A N 1
ATOM 688 C CA . ASP A 1 85 ? 2.786 28.358 17.298 1.00 85.88 85 ASP A CA 1
ATOM 689 C C . ASP A 1 85 ? 1.464 28.466 16.529 1.00 85.88 85 ASP A C 1
ATOM 691 O O . ASP A 1 85 ? 0.942 29.566 16.339 1.00 85.88 85 ASP A O 1
ATOM 695 N N . ASP A 1 86 ? 0.871 27.327 16.140 1.00 86.69 86 ASP A N 1
ATOM 696 C CA . ASP A 1 86 ? -0.451 27.316 15.506 1.00 86.69 86 ASP A CA 1
ATOM 697 C C . ASP A 1 86 ? -1.490 27.957 16.417 1.00 86.69 86 ASP A C 1
ATOM 699 O O . ASP A 1 86 ? -2.229 28.824 15.959 1.00 86.69 86 ASP A O 1
ATOM 703 N N . ILE A 1 87 ? -1.538 27.537 17.691 1.00 89.75 87 ILE A N 1
ATOM 704 C CA . ILE A 1 87 ? -2.443 28.095 18.706 1.00 89.75 87 ILE A CA 1
ATOM 705 C C . ILE A 1 87 ? -2.177 29.587 18.872 1.00 89.75 87 ILE A C 1
ATOM 707 O O . ILE A 1 87 ? -3.117 30.366 19.056 1.00 89.75 87 ILE A O 1
ATOM 711 N N . ASP A 1 88 ? -0.909 29.990 18.807 1.00 85.19 88 ASP A N 1
ATOM 712 C CA . ASP A 1 88 ? -0.542 31.365 19.052 1.00 85.19 88 ASP A CA 1
ATOM 713 C C . ASP A 1 88 ? -0.949 32.325 17.936 1.00 85.19 88 ASP A C 1
ATOM 715 O O . ASP A 1 88 ? -1.361 33.447 18.249 1.00 85.19 88 ASP A O 1
ATOM 719 N N . LEU A 1 89 ? -0.951 31.840 16.694 1.00 86.50 89 LEU A N 1
ATOM 720 C CA . LEU A 1 89 ? -1.424 32.537 15.497 1.00 86.50 89 LEU A CA 1
ATOM 721 C C . LEU A 1 89 ? -2.950 32.478 15.304 1.00 86.50 89 LEU A C 1
ATOM 723 O O . LEU A 1 89 ? -3.478 33.156 14.418 1.00 86.50 89 LEU A O 1
ATOM 727 N N . MET A 1 90 ? -3.688 31.677 16.085 1.00 87.62 90 MET A N 1
ATOM 728 C CA . MET A 1 90 ? -5.142 31.579 15.915 1.00 87.62 90 MET A CA 1
ATOM 729 C C . MET A 1 90 ? -5.846 32.873 16.317 1.00 87.62 90 MET A C 1
ATOM 731 O O . MET A 1 90 ? -5.665 33.404 17.414 1.00 87.62 90 MET A O 1
ATOM 735 N N . LEU A 1 91 ? -6.732 33.335 15.435 1.00 84.88 91 LEU A N 1
ATOM 736 C CA . LEU A 1 91 ? -7.581 34.491 15.696 1.00 84.88 91 LEU A CA 1
ATOM 737 C C . LEU A 1 91 ? -8.616 34.185 16.797 1.00 84.88 91 LEU A C 1
ATOM 739 O O . LEU A 1 91 ? -9.103 33.048 16.882 1.00 84.88 91 LEU A O 1
ATOM 743 N N . PRO A 1 92 ? -9.030 35.190 17.591 1.00 89.94 92 PRO A N 1
ATOM 744 C CA . PRO A 1 92 ? -10.091 35.028 18.581 1.00 89.94 92 PRO A CA 1
ATOM 745 C C . PRO A 1 92 ? -11.399 34.504 17.977 1.00 89.94 92 PRO A C 1
ATOM 747 O O . PRO A 1 92 ? -11.718 34.774 16.818 1.00 89.94 92 PRO A O 1
ATOM 750 N N . HIS A 1 93 ? -12.195 33.795 18.781 1.00 92.50 93 HIS A N 1
ATOM 751 C CA . HIS A 1 93 ? -13.461 33.166 18.372 1.00 92.50 93 HIS A CA 1
ATOM 752 C C . HIS A 1 93 ? -13.335 32.015 17.361 1.00 92.50 93 HIS A C 1
ATOM 754 O O . HIS A 1 93 ? -14.317 31.643 16.703 1.00 92.50 93 HIS A O 1
ATOM 760 N N . THR A 1 94 ? -12.140 31.436 17.249 1.00 94.06 94 THR A N 1
ATOM 761 C CA . THR A 1 94 ? -11.894 30.204 16.495 1.00 94.06 94 THR A CA 1
ATOM 762 C C . THR A 1 94 ? -12.260 28.988 17.344 1.00 94.06 94 THR A C 1
ATOM 764 O O . THR A 1 94 ? -11.886 28.910 18.516 1.00 94.06 94 THR A O 1
ATOM 767 N N . THR A 1 95 ? -12.989 28.032 16.760 1.00 95.44 95 THR A N 1
ATOM 768 C CA . THR A 1 95 ? -13.218 26.717 17.375 1.00 95.44 95 THR A CA 1
ATOM 769 C C . THR A 1 95 ? -12.247 25.695 16.825 1.00 95.44 95 THR A C 1
ATOM 771 O O . THR A 1 95 ? -12.231 25.436 15.626 1.00 95.44 95 THR A O 1
ATOM 774 N N . ILE A 1 96 ? -11.475 25.099 17.723 1.00 96.50 96 ILE A N 1
ATOM 775 C CA . ILE A 1 96 ? -10.558 24.002 17.451 1.00 96.50 96 ILE A CA 1
ATOM 776 C C . ILE A 1 96 ? -11.319 22.704 17.693 1.00 96.50 96 ILE A C 1
ATOM 778 O O . ILE A 1 96 ? -11.770 22.450 18.810 1.00 96.50 96 ILE A O 1
ATOM 782 N N . VAL A 1 97 ? -11.475 21.895 16.653 1.00 95.69 97 VAL A N 1
ATOM 783 C CA . VAL A 1 97 ? -12.103 20.574 16.738 1.00 95.69 97 VAL A CA 1
ATOM 784 C C . VAL A 1 97 ? -11.007 19.526 16.643 1.00 95.69 97 VAL A C 1
ATOM 786 O O . VAL A 1 97 ? -10.260 19.550 15.680 1.00 95.69 97 VAL A O 1
ATOM 789 N N . LEU A 1 98 ? -10.896 18.644 17.631 1.00 94.50 98 LEU A N 1
ATOM 790 C CA . LEU A 1 98 ? -9.944 17.535 17.678 1.00 94.50 98 LEU A CA 1
ATOM 791 C C . LEU A 1 98 ? -10.735 16.226 17.552 1.00 94.50 98 LEU A C 1
ATOM 793 O O . LEU A 1 98 ? -11.349 15.784 18.531 1.00 94.50 98 LEU A O 1
ATOM 797 N N . ASP A 1 99 ? -10.772 15.648 16.350 1.00 91.38 99 ASP A N 1
ATOM 798 C CA . ASP A 1 99 ? -11.471 14.390 16.068 1.00 91.38 99 ASP A CA 1
ATOM 799 C C . ASP A 1 99 ? -10.511 13.208 16.083 1.00 91.38 99 ASP A C 1
ATOM 801 O O . ASP A 1 99 ? -9.425 13.304 15.520 1.00 91.38 99 ASP A O 1
ATOM 805 N N . ASP A 1 100 ? -10.887 12.135 16.785 1.00 82.56 100 ASP A N 1
ATOM 806 C CA . ASP A 1 100 ? -10.116 10.893 16.982 1.00 82.56 100 ASP A CA 1
ATOM 807 C C . ASP A 1 100 ? -8.597 11.068 17.261 1.00 82.56 100 ASP A C 1
ATOM 809 O O . ASP A 1 100 ? -7.794 10.161 17.063 1.00 82.56 100 ASP A O 1
ATOM 813 N N . THR A 1 101 ? -8.202 12.223 17.804 1.00 87.00 101 THR A N 1
ATOM 814 C CA . THR A 1 101 ? -6.815 12.618 18.127 1.00 87.00 101 THR A CA 1
ATOM 815 C C . THR A 1 101 ? -6.583 12.736 19.640 1.00 87.00 101 THR A C 1
ATOM 817 O O . THR A 1 101 ? -5.586 13.300 20.093 1.00 87.00 101 THR A O 1
ATOM 820 N N . TYR A 1 102 ? -7.499 12.201 20.460 1.00 90.38 102 TYR A N 1
ATOM 821 C CA . TYR A 1 102 ? -7.447 12.317 21.924 1.00 90.38 102 TYR A CA 1
ATOM 822 C C . TYR A 1 102 ? -6.175 11.718 22.535 1.00 90.38 102 TYR A C 1
ATOM 824 O O . TYR A 1 102 ? -5.583 12.333 23.419 1.00 90.38 102 TYR A O 1
ATOM 832 N N . ASP A 1 103 ? -5.739 10.551 22.056 1.00 89.25 103 ASP A N 1
ATOM 833 C CA . ASP A 1 103 ? -4.580 9.842 22.614 1.00 89.25 103 ASP A CA 1
ATOM 834 C C . ASP A 1 103 ? -3.264 10.612 22.401 1.00 89.25 103 ASP A C 1
ATOM 836 O O . ASP A 1 103 ? -2.386 10.594 23.266 1.00 89.25 103 ASP A O 1
ATOM 840 N N . GLU A 1 104 ? -3.155 11.357 21.297 1.00 90.56 104 GLU A N 1
ATOM 841 C CA . GLU A 1 104 ? -2.047 12.284 21.030 1.00 90.56 104 GLU A CA 1
ATOM 842 C C . GLU A 1 104 ? -2.204 13.578 21.843 1.00 90.56 104 GLU A C 1
ATOM 844 O O . GLU A 1 104 ? -1.256 14.077 22.457 1.00 90.56 104 GLU A O 1
ATOM 849 N N . ALA A 1 105 ? -3.430 14.104 21.918 1.00 91.88 105 ALA A N 1
ATOM 850 C CA . ALA A 1 105 ? -3.747 15.333 22.634 1.00 91.88 105 ALA A CA 1
ATOM 851 C C . ALA A 1 105 ? -3.407 15.254 24.134 1.00 91.88 105 ALA A C 1
ATOM 853 O O . ALA A 1 105 ? -2.851 16.204 24.682 1.00 91.88 105 ALA A O 1
ATOM 854 N N . ILE A 1 106 ? -3.670 14.121 24.801 1.00 93.38 106 ILE A N 1
ATOM 855 C CA . ILE A 1 106 ? -3.363 13.928 26.234 1.00 93.38 106 ILE A CA 1
ATOM 856 C C . ILE A 1 106 ? -1.864 13.800 26.545 1.00 93.38 106 ILE A C 1
ATOM 858 O O . ILE A 1 106 ? -1.481 13.790 27.720 1.00 93.38 106 ILE A O 1
ATOM 862 N N . GLN A 1 107 ? -1.017 13.694 25.522 1.00 93.38 107 GLN A N 1
ATOM 863 C CA . GLN A 1 107 ? 0.442 13.662 25.650 1.00 93.38 107 GLN A CA 1
ATOM 864 C C . GLN A 1 107 ? 1.084 15.013 25.299 1.00 93.38 107 GLN A C 1
ATOM 866 O O . GLN A 1 107 ? 2.225 15.266 25.687 1.00 93.38 107 GLN A O 1
ATOM 871 N N . SER A 1 108 ? 0.349 15.907 24.630 1.00 94.44 108 SER A N 1
ATOM 872 C CA . SER A 1 108 ? 0.860 17.183 24.130 1.00 94.44 108 SER A CA 1
ATOM 873 C C . SER A 1 108 ? 0.838 18.303 25.174 1.00 94.44 108 SER A C 1
ATOM 875 O O . SER A 1 108 ? -0.198 18.631 25.756 1.00 94.44 108 SER A O 1
ATOM 877 N N . THR A 1 109 ? 1.988 18.956 25.351 1.00 93.88 109 THR A N 1
ATOM 878 C CA . THR A 1 109 ? 2.140 20.164 26.179 1.00 93.88 109 THR A CA 1
ATOM 879 C C . THR A 1 109 ? 1.371 21.356 25.613 1.00 93.88 109 THR A C 1
ATOM 881 O O . THR A 1 109 ? 0.781 22.118 26.376 1.00 93.88 109 THR A O 1
ATOM 884 N N . ALA A 1 110 ? 1.337 21.505 24.285 1.00 93.06 110 ALA A N 1
ATOM 885 C CA . ALA A 1 110 ? 0.631 22.592 23.609 1.00 93.06 110 ALA A CA 1
ATOM 886 C C . ALA A 1 110 ? -0.885 22.500 23.842 1.00 93.06 110 ALA A C 1
ATOM 888 O O . ALA A 1 110 ? -1.542 23.505 24.115 1.00 93.06 110 ALA A O 1
ATOM 889 N N . ILE A 1 111 ? -1.440 21.282 23.818 1.00 95.12 111 ILE A N 1
ATOM 890 C CA . ILE A 1 111 ? -2.861 21.059 24.109 1.00 95.12 111 ILE A CA 1
ATOM 891 C C . ILE A 1 111 ? -3.167 21.276 25.595 1.00 95.12 111 ILE A C 1
ATOM 893 O O . ILE A 1 111 ? -4.165 21.918 25.916 1.00 95.12 111 ILE A O 1
ATOM 897 N N . ASP A 1 112 ? -2.313 20.832 26.522 1.00 94.50 112 ASP A N 1
ATOM 898 C CA . ASP A 1 112 ? -2.480 21.175 27.946 1.00 94.50 112 ASP A CA 1
ATOM 899 C C . ASP A 1 112 ? -2.534 22.700 28.150 1.00 94.50 112 ASP A C 1
ATOM 901 O O . ASP A 1 112 ? -3.462 23.223 28.776 1.00 94.50 112 ASP A O 1
ATOM 905 N N . HIS A 1 113 ? -1.596 23.434 27.543 1.00 92.75 113 HIS A N 1
ATOM 906 C CA . HIS A 1 113 ? -1.558 24.892 27.616 1.00 92.75 113 HIS A CA 1
ATOM 907 C C . HIS A 1 113 ? -2.775 25.551 26.940 1.00 92.75 113 HIS A C 1
ATOM 909 O O . HIS A 1 113 ? -3.300 26.554 27.440 1.00 92.75 113 HIS A O 1
ATOM 915 N N . LEU A 1 114 ? -3.288 24.955 25.855 1.00 94.88 114 LEU A N 1
ATOM 916 C CA . LEU A 1 114 ? -4.529 25.366 25.202 1.00 94.88 114 LEU A CA 1
ATOM 917 C C . LEU A 1 114 ? -5.717 25.337 26.165 1.00 94.88 114 LEU A C 1
ATOM 919 O O . LEU A 1 114 ? -6.424 26.340 26.294 1.00 94.88 114 LEU A O 1
ATOM 923 N N . PHE A 1 115 ? -5.920 24.215 26.857 1.00 93.75 115 PHE A N 1
ATOM 924 C CA . PHE A 1 115 ? -7.043 24.045 27.778 1.00 93.75 115 PHE A CA 1
ATOM 925 C C . PHE A 1 115 ? -6.890 24.877 29.054 1.00 93.75 115 PHE A C 1
ATOM 927 O O . PHE A 1 115 ? -7.882 25.421 29.534 1.00 93.75 115 PHE A O 1
ATOM 934 N N . ARG A 1 116 ? -5.677 25.015 29.602 1.00 92.62 116 ARG A N 1
ATOM 935 C CA . ARG A 1 116 ? -5.455 25.747 30.862 1.00 92.62 116 ARG A CA 1
ATOM 936 C C . ARG A 1 116 ? -5.462 27.265 30.688 1.00 92.62 116 ARG A C 1
ATOM 938 O O . ARG A 1 116 ? -6.030 27.967 31.521 1.00 92.62 116 ARG A O 1
ATOM 945 N N . VAL A 1 117 ? -4.829 27.777 29.629 1.00 89.19 117 VAL A N 1
ATOM 946 C CA . VAL A 1 117 ? -4.491 29.207 29.508 1.00 89.19 117 VAL A CA 1
ATOM 947 C C . VAL A 1 117 ? -5.025 29.818 28.215 1.00 89.19 117 VAL A C 1
ATOM 949 O O . VAL A 1 117 ? -5.816 30.767 28.271 1.00 89.19 117 VAL A O 1
ATOM 952 N N . ASN A 1 118 ? -4.627 29.290 27.052 1.00 90.69 118 ASN A N 1
ATOM 953 C CA . ASN A 1 118 ? -4.838 29.993 25.778 1.00 90.69 118 ASN A CA 1
ATOM 954 C C . ASN A 1 118 ? -6.314 30.098 25.397 1.00 90.69 118 ASN A C 1
ATOM 956 O O . ASN A 1 118 ? -6.733 31.153 24.929 1.00 90.69 118 ASN A O 1
ATOM 960 N N . SER A 1 119 ? -7.120 29.065 25.667 1.00 92.75 119 SER A N 1
ATOM 961 C CA . SER A 1 119 ? -8.564 29.111 25.422 1.00 92.75 119 SER A CA 1
ATOM 962 C C . SER A 1 119 ? -9.211 30.318 26.104 1.00 92.75 119 SER A C 1
ATOM 964 O O . SER A 1 119 ? -9.933 31.065 25.452 1.00 92.75 119 SER A O 1
ATOM 966 N N . GLY A 1 120 ? -8.885 30.567 27.379 1.00 89.50 120 GLY A N 1
ATOM 967 C CA . GLY A 1 120 ? -9.422 31.702 28.134 1.00 89.50 120 GLY A CA 1
ATOM 968 C C . GLY A 1 120 ? -8.882 33.053 27.661 1.00 89.50 120 GLY A C 1
ATOM 969 O O . GLY A 1 120 ? -9.666 33.958 27.394 1.00 89.50 120 GLY A O 1
ATOM 970 N N . LYS A 1 121 ? -7.555 33.186 27.517 1.00 89.50 121 LYS A N 1
ATOM 971 C CA . LYS A 1 121 ? -6.912 34.467 27.167 1.00 89.50 121 LYS A CA 1
ATOM 972 C C . LYS A 1 121 ? -7.192 34.921 25.731 1.00 89.50 121 LYS A C 1
ATOM 974 O O . LYS A 1 121 ? -7.353 36.113 25.495 1.00 89.50 121 LYS A O 1
ATOM 979 N N . LYS A 1 122 ? -7.244 33.985 24.777 1.00 87.62 122 LYS A N 1
ATOM 980 C CA . LYS A 1 122 ? -7.426 34.264 23.341 1.00 87.62 122 LYS A CA 1
ATOM 981 C C . LYS A 1 122 ? -8.865 34.057 22.859 1.00 87.62 122 LYS A C 1
ATOM 983 O O . LYS A 1 122 ? -9.127 34.197 21.670 1.00 87.62 122 LYS A O 1
ATOM 988 N N . PHE A 1 123 ? -9.805 33.734 23.755 1.00 92.00 123 PHE A N 1
ATOM 989 C CA . PHE A 1 123 ? -11.190 33.390 23.403 1.00 92.00 123 PHE A CA 1
ATOM 990 C C . PHE A 1 123 ? -11.276 32.274 22.343 1.00 92.00 123 PHE A C 1
ATOM 992 O O . PHE A 1 123 ? -12.044 32.376 21.383 1.00 92.00 123 PHE A O 1
ATOM 999 N N . LEU A 1 124 ? -10.468 31.219 22.503 1.00 95.06 124 LEU A N 1
ATOM 1000 C CA . LEU A 1 124 ? -10.495 30.040 21.633 1.00 95.06 124 LEU A CA 1
ATOM 1001 C C . LEU A 1 124 ? -11.418 28.980 22.227 1.00 95.06 124 LEU A C 1
ATOM 1003 O O . LEU A 1 124 ? -11.298 28.624 23.403 1.00 95.06 124 LEU A O 1
ATOM 1007 N N . ASN A 1 125 ? -12.305 28.448 21.395 1.00 95.81 125 ASN A N 1
ATOM 1008 C CA . ASN A 1 125 ? -13.169 27.336 21.760 1.00 95.81 125 ASN A CA 1
ATOM 1009 C C . ASN A 1 125 ? -12.487 26.017 21.411 1.00 95.81 125 ASN A C 1
ATOM 1011 O O . ASN A 1 125 ? -11.799 25.927 20.394 1.00 95.81 125 ASN A O 1
ATOM 1015 N N . VAL A 1 126 ? -12.709 24.982 22.214 1.00 95.69 126 VAL A N 1
ATOM 1016 C CA . VAL A 1 126 ? -12.124 23.661 21.977 1.00 95.69 126 VAL A CA 1
ATOM 1017 C C . VAL A 1 126 ? -13.200 22.594 22.079 1.00 95.69 126 VAL A C 1
ATOM 1019 O O . VAL A 1 126 ? -13.988 22.584 23.022 1.00 95.69 126 VAL A O 1
ATOM 1022 N N . LEU A 1 127 ? -13.226 21.692 21.108 1.00 95.56 127 LEU A N 1
ATOM 1023 C CA . LEU A 1 127 ? -14.102 20.534 21.069 1.00 95.56 127 LEU A CA 1
ATOM 1024 C C . LEU A 1 127 ? -13.235 19.310 20.805 1.00 95.56 127 LEU A C 1
ATOM 1026 O O . LEU A 1 127 ? -12.615 19.210 19.754 1.00 95.56 127 LEU A O 1
ATOM 1030 N N . ILE A 1 128 ? -13.171 18.395 21.764 1.00 95.06 128 ILE A N 1
ATOM 1031 C CA . ILE A 1 128 ? -12.330 17.203 21.682 1.00 95.06 128 ILE A CA 1
ATOM 1032 C C . ILE A 1 128 ? -13.196 15.948 21.774 1.00 95.06 128 ILE A C 1
ATOM 1034 O O . ILE A 1 128 ? -14.024 15.815 22.678 1.00 95.06 128 ILE A O 1
ATOM 1038 N N . MET A 1 129 ? -13.036 15.043 20.812 1.00 93.50 129 MET A N 1
ATOM 1039 C CA . MET A 1 129 ? -13.803 13.803 20.706 1.00 93.50 129 MET A CA 1
ATOM 1040 C C . MET A 1 129 ? -12.943 12.610 21.127 1.00 93.50 129 MET A C 1
ATOM 1042 O O . MET A 1 129 ? -11.779 12.504 20.757 1.00 93.50 129 MET A O 1
ATOM 1046 N N . THR A 1 130 ? -13.510 11.709 21.932 1.00 91.12 130 THR A N 1
ATOM 1047 C CA . THR A 1 130 ? -12.810 10.516 22.424 1.00 91.12 130 THR A CA 1
ATOM 1048 C C . THR A 1 130 ? -13.743 9.323 22.597 1.00 91.12 130 THR A C 1
ATOM 1050 O O . THR A 1 130 ? -14.921 9.457 22.939 1.00 91.12 130 THR A O 1
ATOM 1053 N N . GLN A 1 131 ? -13.207 8.121 22.393 1.00 87.25 131 GLN A N 1
ATOM 1054 C CA . GLN A 1 131 ? -13.896 6.872 22.725 1.00 87.25 131 GLN A CA 1
ATOM 1055 C C . GLN A 1 131 ? -13.656 6.451 24.177 1.00 87.25 131 GLN A C 1
ATOM 1057 O O . GLN A 1 131 ? -14.510 5.806 24.782 1.00 87.25 131 GLN A O 1
ATOM 1062 N N . ASN A 1 132 ? -12.522 6.848 24.760 1.00 86.06 132 ASN A N 1
ATOM 1063 C CA . ASN A 1 132 ? -12.128 6.467 26.107 1.00 86.06 132 ASN A CA 1
ATOM 1064 C C . ASN A 1 132 ? -11.841 7.706 26.959 1.00 86.06 132 ASN A C 1
ATOM 1066 O O . ASN A 1 132 ? -10.752 8.277 26.928 1.00 86.06 132 ASN A O 1
ATOM 1070 N N . ASN A 1 133 ? -12.816 8.083 27.788 1.00 84.38 133 ASN A N 1
ATOM 1071 C CA . ASN A 1 133 ? -12.698 9.247 28.662 1.00 84.38 133 ASN A CA 1
ATOM 1072 C C . ASN A 1 133 ? -11.551 9.126 29.684 1.00 84.38 133 ASN A C 1
ATOM 1074 O O . ASN A 1 133 ? -11.042 10.137 30.157 1.00 84.38 133 ASN A O 1
ATOM 1078 N N . PHE A 1 134 ? -11.141 7.904 30.036 1.00 87.69 134 PHE A N 1
ATOM 1079 C CA . PHE A 1 134 ? -10.120 7.626 31.051 1.00 87.69 134 PHE A CA 1
ATOM 1080 C C . PHE A 1 134 ? -8.826 7.058 30.451 1.00 87.69 134 PHE A C 1
ATOM 1082 O O . PHE A 1 134 ? -8.094 6.354 31.145 1.00 87.69 134 PHE A O 1
ATOM 1089 N N . ALA A 1 135 ? -8.525 7.374 29.185 1.00 85.56 135 ALA A N 1
ATOM 1090 C CA . ALA A 1 135 ? -7.247 7.016 28.573 1.00 85.56 135 ALA A CA 1
ATOM 1091 C C . ALA A 1 135 ? -6.059 7.520 29.418 1.00 85.56 135 ALA A C 1
ATOM 1093 O O . ALA A 1 135 ? -6.097 8.619 29.993 1.00 85.56 135 ALA A O 1
ATOM 1094 N N . ALA A 1 136 ? -5.023 6.685 29.528 1.00 82.62 136 ALA A N 1
ATOM 1095 C CA . ALA A 1 136 ? -3.826 6.983 30.302 1.00 82.62 136 ALA A CA 1
ATOM 1096 C C . ALA A 1 136 ? -2.911 7.922 29.504 1.00 82.62 136 ALA A C 1
ATOM 1098 O O . ALA A 1 136 ? -2.466 7.586 28.412 1.00 82.62 136 ALA A O 1
ATOM 1099 N N . GLY A 1 137 ? -2.620 9.099 30.057 1.00 86.44 137 GLY A N 1
ATOM 1100 C CA . GLY A 1 137 ? -1.739 10.084 29.435 1.00 86.44 137 GLY A CA 1
ATOM 1101 C C . GLY A 1 137 ? -1.338 11.174 30.421 1.00 86.44 137 GLY A C 1
ATOM 1102 O O . GLY A 1 137 ? -2.072 11.457 31.372 1.00 86.44 137 GLY A O 1
ATOM 1103 N N . LYS A 1 138 ? -0.172 11.785 30.188 1.00 90.75 138 LYS A N 1
ATOM 1104 C CA . LYS A 1 138 ? 0.468 12.749 31.100 1.00 90.75 138 LYS A CA 1
ATOM 1105 C C . LYS A 1 138 ? -0.442 13.930 31.464 1.00 90.75 138 LYS A C 1
ATOM 1107 O O . LYS A 1 138 ? -0.484 14.327 32.624 1.00 90.75 138 LYS A O 1
ATOM 1112 N N . TYR A 1 139 ? -1.202 14.446 30.498 1.00 92.62 139 TYR A N 1
ATOM 1113 C CA . TYR A 1 139 ? -2.064 15.624 30.654 1.00 92.62 139 TYR A CA 1
ATOM 1114 C C . TYR A 1 139 ? -3.564 15.298 30.623 1.00 92.62 139 TYR A C 1
ATOM 1116 O O . TYR A 1 139 ? -4.398 16.198 30.730 1.00 92.62 139 TYR A O 1
ATOM 1124 N N . GLY A 1 140 ? -3.949 14.018 30.541 1.00 90.19 140 GLY A N 1
ATOM 1125 C CA . GLY A 1 140 ? -5.356 13.620 30.403 1.00 90.19 140 GLY A CA 1
ATOM 1126 C C . GLY A 1 140 ? -6.250 14.110 31.550 1.00 90.19 140 GLY A C 1
ATOM 1127 O O . GLY A 1 140 ? -7.367 14.571 31.319 1.00 90.19 140 GLY A O 1
ATOM 1128 N N . ARG A 1 141 ? -5.749 14.087 32.796 1.00 89.62 141 ARG A N 1
ATOM 1129 C CA . ARG A 1 141 ? -6.475 14.633 33.960 1.00 89.62 141 ARG A CA 1
ATOM 1130 C C . ARG A 1 141 ? -6.635 16.154 33.878 1.00 89.62 141 ARG A C 1
ATOM 1132 O O . ARG A 1 141 ? -7.713 16.653 34.186 1.00 89.62 141 ARG A O 1
ATOM 1139 N N . ASN A 1 142 ? -5.601 16.871 33.440 1.00 90.25 142 ASN A N 1
ATOM 1140 C CA . ASN A 1 142 ? -5.640 18.328 33.316 1.00 90.25 142 ASN A CA 1
ATOM 1141 C C . ASN A 1 142 ? -6.657 18.770 32.267 1.00 90.25 142 ASN A C 1
ATOM 1143 O O . ASN A 1 142 ? -7.466 19.649 32.551 1.00 90.25 142 ASN A O 1
ATOM 1147 N N . ILE A 1 143 ? -6.657 18.134 31.092 1.00 91.62 143 ILE A N 1
ATOM 1148 C CA . ILE A 1 143 ? -7.608 18.437 30.016 1.00 91.62 143 ILE A CA 1
ATOM 1149 C C . ILE A 1 143 ? -9.041 18.248 30.523 1.00 91.62 143 ILE A C 1
ATOM 1151 O O . ILE A 1 143 ? -9.837 19.179 30.441 1.00 91.62 143 ILE A O 1
ATOM 1155 N N . ARG A 1 144 ? -9.349 17.101 31.150 1.00 90.88 144 ARG A N 1
ATOM 1156 C CA . ARG A 1 144 ? -10.687 16.833 31.712 1.00 90.88 144 ARG A CA 1
ATOM 1157 C C . ARG A 1 144 ? -11.118 17.854 32.761 1.00 90.88 144 ARG A C 1
ATOM 1159 O O . ARG A 1 144 ? -12.251 18.312 32.715 1.00 90.88 144 ARG A O 1
ATOM 1166 N N . ASN A 1 145 ? -10.228 18.226 33.679 1.00 88.88 145 ASN A N 1
ATOM 1167 C CA . ASN A 1 145 ? -10.539 19.189 34.738 1.00 88.88 145 ASN A CA 1
ATOM 1168 C C . ASN A 1 145 ? -10.764 20.617 34.213 1.00 88.88 145 ASN A C 1
ATOM 1170 O O . ASN A 1 145 ? -11.400 21.416 34.891 1.00 88.88 145 ASN A O 1
ATOM 1174 N N . ASN A 1 146 ? -10.219 20.952 33.040 1.00 91.44 146 ASN A N 1
ATOM 1175 C CA . ASN A 1 146 ? -10.365 22.273 32.428 1.00 91.44 146 ASN A CA 1
ATOM 1176 C C . ASN A 1 146 ? -11.508 22.347 31.407 1.00 91.44 146 ASN A C 1
ATOM 1178 O O . ASN A 1 146 ? -11.802 23.445 30.925 1.00 91.44 146 ASN A O 1
ATOM 1182 N N . CYS A 1 147 ? -12.144 21.221 31.071 1.00 92.38 147 CYS A N 1
ATOM 1183 C CA . CYS A 1 147 ? -13.383 21.207 30.302 1.00 92.38 147 CYS A CA 1
ATOM 1184 C C . CYS A 1 147 ? -14.517 21.788 31.149 1.00 92.38 147 CYS A C 1
ATOM 1186 O O . CYS A 1 147 ? -14.745 21.358 32.275 1.00 92.38 147 CYS A O 1
ATOM 1188 N N . ASN A 1 148 ? -15.236 22.764 30.599 1.00 92.00 148 ASN A N 1
ATOM 1189 C CA . ASN A 1 148 ? -16.422 23.320 31.252 1.00 92.00 148 ASN A CA 1
ATOM 1190 C C . ASN A 1 148 ? -17.697 22.568 30.863 1.00 92.00 148 ASN A C 1
ATOM 1192 O O . ASN A 1 148 ? -18.715 22.719 31.531 1.00 92.00 148 ASN A O 1
ATOM 1196 N N . ILE A 1 149 ? -17.645 21.753 29.808 1.00 93.38 149 ILE A N 1
ATOM 1197 C CA . ILE A 1 149 ? -18.771 20.963 29.323 1.00 93.38 149 ILE A CA 1
ATOM 1198 C C . ILE A 1 149 ? -18.275 19.560 28.970 1.00 93.38 149 ILE A C 1
ATOM 1200 O O . ILE A 1 149 ? -17.286 19.392 28.253 1.00 93.38 149 ILE A O 1
ATOM 1204 N N . THR A 1 150 ? -19.011 18.544 29.412 1.00 94.19 150 THR A N 1
ATOM 1205 C CA . THR A 1 150 ? -18.772 17.149 29.026 1.00 94.19 150 THR A CA 1
ATOM 1206 C C . THR A 1 150 ? -20.044 16.560 28.430 1.00 94.19 150 THR A C 1
ATOM 1208 O O . THR A 1 150 ? -21.102 16.591 29.051 1.00 94.19 150 THR A O 1
ATOM 1211 N N . ILE A 1 151 ? -19.957 16.001 27.225 1.00 94.38 151 ILE A N 1
ATOM 1212 C CA . ILE A 1 151 ? -21.085 15.377 26.534 1.00 94.38 151 ILE A CA 1
ATOM 1213 C C . ILE A 1 151 ? -20.844 13.875 26.460 1.00 94.38 151 ILE A C 1
ATOM 1215 O O . ILE A 1 151 ? -19.874 13.412 25.860 1.00 94.38 151 ILE A O 1
ATOM 1219 N N . LEU A 1 152 ? -21.745 13.115 27.073 1.00 93.62 152 LEU A N 1
ATOM 1220 C CA . LEU A 1 152 ? -21.663 11.665 27.184 1.00 93.62 152 LEU A CA 1
ATOM 1221 C C . LEU A 1 152 ? -22.683 11.019 26.251 1.00 93.62 152 LEU A C 1
ATOM 1223 O O . LEU A 1 152 ? -23.889 11.090 26.488 1.00 93.62 152 LEU A O 1
ATOM 1227 N N . LEU A 1 153 ? -22.194 10.367 25.202 1.00 92.06 153 LEU A N 1
ATOM 1228 C CA . LEU A 1 153 ? -22.985 9.521 24.316 1.00 92.06 153 LEU A CA 1
ATOM 1229 C C . LEU A 1 153 ? -22.929 8.063 24.787 1.00 92.06 153 LEU A C 1
ATOM 1231 O O . LEU A 1 153 ? -22.228 7.708 25.742 1.00 92.06 153 LEU A O 1
ATOM 1235 N N . ARG A 1 154 ? -23.701 7.189 24.137 1.00 87.06 154 ARG A N 1
ATOM 1236 C CA . ARG A 1 154 ? -23.759 5.766 24.491 1.00 87.06 154 ARG A CA 1
ATOM 1237 C C . ARG A 1 154 ? -22.376 5.110 24.323 1.00 87.06 154 ARG A C 1
ATOM 1239 O O . ARG A 1 154 ? -21.782 5.129 23.246 1.00 87.06 154 ARG A O 1
ATOM 1246 N N . ASN A 1 155 ? -21.882 4.518 25.410 1.00 83.69 155 ASN A N 1
ATOM 1247 C CA . ASN A 1 155 ? -20.657 3.723 25.435 1.00 83.69 155 ASN A CA 1
ATOM 1248 C C . ASN A 1 155 ? -21.013 2.230 25.460 1.00 83.69 155 ASN A C 1
ATOM 1250 O O . ASN A 1 155 ? -21.545 1.732 26.451 1.00 83.69 155 ASN A O 1
ATOM 1254 N N . CYS A 1 156 ? -20.758 1.537 24.347 1.00 76.06 156 CYS A N 1
ATOM 1255 C CA . CYS A 1 156 ? -21.141 0.139 24.130 1.00 76.06 156 CYS A CA 1
ATOM 1256 C C . CYS A 1 156 ? -20.107 -0.853 24.681 1.00 76.06 156 CYS A C 1
ATOM 1258 O O . CYS A 1 156 ? -20.481 -1.946 25.091 1.00 76.06 156 CYS A O 1
ATOM 1260 N N . LEU A 1 157 ? -18.823 -0.474 24.698 1.00 71.06 157 LEU A N 1
ATOM 1261 C CA . LEU A 1 157 ? -17.728 -1.334 25.166 1.00 71.06 157 LEU A CA 1
ATOM 1262 C C . LEU A 1 157 ? -17.625 -1.378 26.697 1.00 71.06 157 LEU A C 1
ATOM 1264 O O . LEU A 1 157 ? -17.494 -2.456 27.267 1.00 71.06 157 LEU A O 1
ATOM 1268 N N . ASP A 1 158 ? -17.728 -0.226 27.369 1.00 78.50 158 ASP A N 1
ATOM 1269 C CA . ASP A 1 158 ? -17.820 -0.155 28.831 1.00 78.50 158 ASP A CA 1
ATOM 1270 C C . ASP A 1 158 ? -18.960 0.780 29.251 1.00 78.50 158 ASP A C 1
ATOM 1272 O O . ASP A 1 158 ? -18.864 2.011 29.219 1.00 78.50 158 ASP A O 1
ATOM 1276 N N . THR A 1 159 ? -20.062 0.169 29.683 1.00 77.62 159 THR A N 1
ATOM 1277 C CA . THR A 1 159 ? -21.278 0.870 30.118 1.00 77.62 159 THR A CA 1
ATOM 1278 C C . THR A 1 159 ? -21.102 1.629 31.438 1.00 77.62 159 THR A C 1
ATOM 1280 O O . THR A 1 159 ? -21.981 2.408 31.826 1.00 77.62 159 THR A O 1
ATOM 1283 N N . ARG A 1 160 ? -19.977 1.434 32.141 1.00 86.19 160 ARG A N 1
ATOM 1284 C CA . ARG A 1 160 ? -19.675 2.103 33.412 1.00 86.19 160 ARG A CA 1
ATOM 1285 C C . ARG A 1 160 ? -19.073 3.488 33.212 1.00 86.19 160 ARG A C 1
ATOM 1287 O O . ARG A 1 160 ? -19.237 4.308 34.106 1.00 86.19 160 ARG A O 1
ATOM 1294 N N . ILE A 1 161 ? -18.458 3.786 32.060 1.00 87.94 161 ILE A N 1
ATOM 1295 C CA . ILE A 1 161 ? -17.755 5.062 31.813 1.00 87.94 161 ILE A CA 1
ATOM 1296 C C . ILE A 1 161 ? -18.650 6.260 32.138 1.00 87.94 161 ILE A C 1
ATOM 1298 O O . ILE A 1 161 ? -18.275 7.097 32.957 1.00 87.94 161 ILE A O 1
ATOM 1302 N N . ASN A 1 162 ? -19.863 6.309 31.579 1.00 91.25 162 ASN A N 1
ATOM 1303 C CA . ASN A 1 162 ? -20.771 7.441 31.794 1.00 91.25 162 ASN A CA 1
ATOM 1304 C C . ASN A 1 162 ? -21.188 7.557 33.267 1.00 91.25 162 ASN A C 1
ATOM 1306 O O . ASN A 1 162 ? -21.238 8.658 33.808 1.00 91.25 162 ASN A O 1
ATOM 1310 N N . LYS A 1 163 ? -21.415 6.420 33.943 1.00 90.75 163 LYS A N 1
ATOM 1311 C CA . LYS A 1 163 ? -21.719 6.394 35.381 1.00 90.75 163 LYS A CA 1
ATOM 1312 C C . LYS A 1 163 ? -20.554 6.961 36.194 1.00 90.75 163 LYS A C 1
ATOM 1314 O O . LYS A 1 163 ? -20.788 7.765 37.088 1.00 90.75 163 LYS A O 1
ATOM 1319 N N . THR A 1 164 ? -19.321 6.570 35.877 1.00 91.12 164 THR A N 1
ATOM 1320 C CA . THR A 1 164 ? -18.110 7.035 36.566 1.00 91.12 164 THR A CA 1
ATOM 1321 C C . THR A 1 164 ? -17.894 8.533 36.370 1.00 91.12 164 THR A C 1
ATOM 1323 O O . THR A 1 164 ? -17.638 9.229 37.348 1.00 91.12 164 THR A O 1
ATOM 1326 N N . VAL A 1 165 ? -18.060 9.053 35.148 1.00 91.38 165 VAL A N 1
ATOM 1327 C CA . VAL A 1 165 ? -17.939 10.497 34.872 1.00 91.38 165 VAL A CA 1
ATOM 1328 C C . VAL A 1 165 ? -18.988 11.293 35.646 1.00 91.38 165 VAL A C 1
ATOM 1330 O O . VAL A 1 165 ? -18.643 12.239 36.351 1.00 91.38 165 VAL A O 1
ATOM 1333 N N . CYS A 1 166 ? -20.257 10.879 35.590 1.00 91.44 166 CYS A N 1
ATOM 1334 C CA . CYS A 1 166 ? -21.320 11.541 36.347 1.00 91.44 166 CYS A CA 1
ATOM 1335 C C . CYS A 1 166 ? -21.095 11.441 37.861 1.00 91.44 166 CYS A C 1
ATOM 1337 O O . CYS A 1 166 ? -21.352 12.403 38.576 1.00 91.44 166 CYS A O 1
ATOM 1339 N N . SER A 1 167 ? -20.583 10.311 38.357 1.00 91.12 167 SER A N 1
ATOM 1340 C CA . SER A 1 167 ? -20.249 10.134 39.774 1.00 91.12 167 SER A CA 1
ATOM 1341 C C . SER A 1 167 ? -19.130 11.075 40.218 1.00 91.12 167 SER A C 1
ATOM 1343 O O . SER A 1 167 ? -19.254 11.689 41.272 1.00 91.12 167 SER A O 1
ATOM 1345 N N . GLN A 1 168 ? -18.073 11.235 39.414 1.00 88.88 168 GLN A N 1
ATOM 1346 C CA . GLN A 1 168 ? -16.984 12.182 39.691 1.00 88.88 168 GLN A CA 1
ATOM 1347 C C . GLN A 1 168 ? -17.461 13.642 39.676 1.00 88.88 168 GLN A C 1
ATOM 1349 O O . GLN A 1 168 ? -16.900 14.471 40.382 1.00 88.88 168 GLN A O 1
ATOM 1354 N N . ALA A 1 169 ? -18.511 13.951 38.909 1.00 87.44 169 ALA A N 1
ATOM 1355 C CA . ALA A 1 169 ? -19.132 15.274 38.871 1.00 87.44 169 ALA A CA 1
ATOM 1356 C C . ALA A 1 169 ? -20.182 15.519 39.980 1.00 87.44 169 ALA A C 1
ATOM 1358 O O . ALA A 1 169 ? -20.733 16.621 40.041 1.00 87.44 169 ALA A O 1
ATOM 1359 N N . GLY A 1 170 ? -20.483 14.520 40.825 1.00 88.75 170 GLY A N 1
ATOM 1360 C CA . GLY A 1 170 ? -21.525 14.592 41.863 1.00 88.75 170 GLY A CA 1
ATOM 1361 C C . GLY A 1 170 ? -22.959 14.361 41.360 1.00 88.75 170 GLY A C 1
ATOM 1362 O O . GLY A 1 170 ? -23.917 14.555 42.096 1.00 88.75 170 GLY A O 1
ATOM 1363 N N . LEU A 1 171 ? -23.136 13.912 40.115 1.00 91.38 171 LEU A N 1
ATOM 1364 C CA . LEU A 1 171 ? -24.424 13.834 39.407 1.00 91.38 171 LEU A CA 1
ATOM 1365 C C . LEU A 1 171 ? -24.944 12.397 39.258 1.00 91.38 171 LEU A C 1
ATOM 1367 O O . LEU A 1 171 ? -25.634 12.062 38.293 1.00 91.38 171 LEU A O 1
ATOM 1371 N N . GLN A 1 172 ? -24.616 11.511 40.200 1.00 91.00 172 GLN A N 1
ATOM 1372 C CA . GLN A 1 172 ? -24.989 10.098 40.103 1.00 91.00 172 GLN A CA 1
ATOM 1373 C C . GLN A 1 172 ? -26.514 9.890 40.071 1.00 91.00 172 GLN A C 1
ATOM 1375 O O . GLN A 1 172 ? -26.995 9.091 39.268 1.00 91.00 172 GLN A O 1
ATOM 1380 N N . LYS A 1 173 ? -27.279 10.611 40.904 1.00 90.44 173 LYS A N 1
ATOM 1381 C CA . LYS A 1 173 ? -28.751 10.504 40.945 1.00 90.44 173 LYS A CA 1
ATOM 1382 C C . LYS A 1 173 ? -29.392 11.036 39.659 1.00 90.44 173 LYS A C 1
ATOM 1384 O O . LYS A 1 173 ? -30.222 10.352 39.064 1.00 90.44 173 LYS A O 1
ATOM 1389 N N . ALA A 1 174 ? -28.929 12.194 39.181 1.00 91.38 174 ALA A N 1
ATOM 1390 C CA . ALA A 1 174 ? -29.329 12.771 37.897 1.00 91.38 174 ALA A CA 1
ATOM 1391 C C . ALA A 1 174 ? -29.096 11.801 36.728 1.00 91.38 174 ALA A C 1
ATOM 1393 O O . ALA A 1 174 ? -29.981 11.591 35.902 1.00 91.38 174 ALA A O 1
ATOM 1394 N N . TYR A 1 175 ? -27.928 11.149 36.698 1.00 93.19 175 TYR A N 1
ATOM 1395 C CA . TYR A 1 175 ? -27.583 10.163 35.676 1.00 93.19 175 TYR A CA 1
ATOM 1396 C C . TYR A 1 175 ? -28.532 8.962 35.660 1.00 93.19 175 TYR A C 1
ATOM 1398 O O . TYR A 1 175 ? -28.942 8.535 34.583 1.00 93.19 175 TYR A O 1
ATOM 1406 N N . VAL A 1 176 ? -28.885 8.411 36.827 1.00 91.12 176 VAL A N 1
ATOM 1407 C CA . VAL A 1 176 ? -29.801 7.260 36.908 1.00 91.12 176 VAL A CA 1
ATOM 1408 C C . VAL A 1 176 ? -31.151 7.615 36.287 1.00 91.12 176 VAL A C 1
ATOM 1410 O O . VAL A 1 176 ? -31.624 6.880 35.422 1.00 91.12 176 VAL A O 1
ATOM 1413 N N . ARG A 1 177 ? -31.711 8.780 36.637 1.00 90.38 177 ARG A N 1
ATOM 1414 C CA . ARG A 1 177 ? -33.000 9.228 36.097 1.00 90.38 177 ARG A CA 1
ATOM 1415 C C . ARG A 1 177 ? -32.934 9.541 34.601 1.00 90.38 177 ARG A C 1
ATOM 1417 O O . ARG A 1 177 ? -33.788 9.095 33.839 1.00 90.38 177 ARG A O 1
ATOM 1424 N N . ALA A 1 178 ? -31.897 10.251 34.159 1.00 90.62 178 ALA A N 1
ATOM 1425 C CA . ALA A 1 178 ? -31.705 10.564 32.744 1.00 90.62 178 ALA A CA 1
ATOM 1426 C C . ALA A 1 178 ? -31.498 9.299 31.894 1.00 90.62 178 ALA A C 1
ATOM 1428 O O . ALA A 1 178 ? -31.996 9.207 30.775 1.00 90.62 178 ALA A O 1
ATOM 1429 N N . LYS A 1 179 ? -30.797 8.288 32.421 1.00 90.06 179 LYS A N 1
ATOM 1430 C CA . LYS A 1 179 ? -30.577 7.009 31.731 1.00 90.06 179 LYS A CA 1
ATOM 1431 C C . LYS A 1 179 ? -31.887 6.266 31.460 1.00 90.06 179 LYS A C 1
ATOM 1433 O O . LYS A 1 179 ? -32.016 5.658 30.399 1.00 90.06 179 LYS A O 1
ATOM 1438 N N . GLU A 1 180 ? -32.828 6.289 32.401 1.00 88.12 180 GLU A N 1
ATOM 1439 C CA . GLU A 1 180 ? -34.152 5.682 32.222 1.00 88.12 180 GLU A CA 1
ATOM 1440 C C . GLU A 1 180 ? -34.944 6.382 31.119 1.00 88.12 180 GLU A C 1
ATOM 1442 O O . GLU A 1 180 ? -35.460 5.721 30.219 1.00 88.12 180 GLU A O 1
ATOM 1447 N N . ASP A 1 181 ? -34.969 7.714 31.145 1.00 86.81 181 ASP A N 1
ATOM 1448 C CA . ASP A 1 181 ? -35.709 8.520 30.172 1.00 86.81 181 ASP A CA 1
ATOM 1449 C C . ASP A 1 181 ? -35.163 8.363 28.740 1.00 86.81 181 ASP A C 1
ATOM 1451 O O . ASP A 1 181 ? -35.914 8.410 27.767 1.00 86.81 181 ASP A O 1
ATOM 1455 N N . LEU A 1 182 ? -33.856 8.127 28.605 1.00 86.88 182 LEU A N 1
ATOM 1456 C CA . LEU A 1 182 ? -33.162 7.982 27.323 1.00 86.88 182 LEU A CA 1
ATOM 1457 C C . LEU A 1 182 ? -33.118 6.534 26.789 1.00 86.88 182 LEU A C 1
ATOM 1459 O O . LEU A 1 182 ? -32.534 6.292 25.729 1.00 86.88 182 LEU A O 1
ATOM 1463 N N . LYS A 1 183 ? -33.706 5.552 27.491 1.00 81.69 183 LYS A N 1
ATOM 1464 C CA . LYS A 1 183 ? -33.561 4.112 27.184 1.00 81.69 183 LYS A CA 1
ATOM 1465 C C . LYS A 1 183 ? -33.929 3.755 25.736 1.00 81.69 183 LYS A C 1
ATOM 1467 O O . LYS A 1 183 ? -33.189 3.006 25.098 1.00 81.69 183 LYS A O 1
ATOM 1472 N N . ASN A 1 184 ? -35.012 4.337 25.219 1.00 79.06 184 ASN A N 1
ATOM 1473 C CA . ASN A 1 184 ? -35.596 4.002 23.913 1.00 79.06 184 ASN A CA 1
ATOM 1474 C C . ASN A 1 184 ? -35.143 4.924 22.767 1.00 79.06 184 ASN A C 1
ATOM 1476 O O . ASN A 1 184 ? -35.674 4.836 21.664 1.00 79.06 184 ASN A O 1
ATOM 1480 N N . GLN A 1 185 ? -34.180 5.818 23.002 1.00 79.31 185 GLN A N 1
ATOM 1481 C CA . GLN A 1 185 ? -33.665 6.697 21.954 1.00 79.31 185 GLN A CA 1
ATOM 1482 C C . GLN A 1 185 ? -32.516 6.039 21.174 1.00 79.31 185 GLN A C 1
ATOM 1484 O O . GLN A 1 185 ? -31.698 5.297 21.735 1.00 79.31 185 GLN A O 1
ATOM 1489 N N . CYS A 1 186 ? -32.445 6.334 19.872 1.00 61.31 186 CYS A N 1
ATOM 1490 C CA . CYS A 1 186 ? -31.433 5.782 18.966 1.00 61.31 186 CYS A CA 1
ATOM 1491 C C . CYS A 1 186 ? -30.043 6.414 19.173 1.00 61.31 186 CYS A C 1
ATOM 1493 O O . CYS A 1 186 ? -29.052 5.689 19.176 1.00 61.31 186 CYS A O 1
ATOM 1495 N N . TYR A 1 187 ? -29.969 7.723 19.456 1.00 70.44 187 TYR A N 1
ATOM 1496 C CA . TYR A 1 187 ? -28.714 8.460 19.695 1.00 70.44 187 TYR A CA 1
ATOM 1497 C C . TYR A 1 187 ? -28.781 9.328 20.965 1.00 70.44 187 TYR A C 1
ATOM 1499 O O . TYR A 1 187 ? -28.749 10.557 20.882 1.00 70.44 187 TYR A O 1
ATOM 1507 N N . PRO A 1 188 ? -28.919 8.718 22.157 1.00 86.56 188 PRO A N 1
ATOM 1508 C CA . PRO A 1 188 ? -29.037 9.478 23.389 1.00 86.56 188 PRO A CA 1
ATOM 1509 C C . PRO A 1 188 ? -27.703 10.136 23.748 1.00 86.56 188 PRO A C 1
ATOM 1511 O O . PRO A 1 188 ? -26.643 9.503 23.686 1.00 86.56 188 PRO A O 1
ATOM 1514 N N . TYR A 1 189 ? -27.773 11.386 24.194 1.00 91.81 189 TYR A N 1
ATOM 1515 C CA . TYR A 1 189 ? -26.640 12.114 24.751 1.00 91.81 189 TYR A CA 1
ATOM 1516 C C . TYR A 1 189 ? -27.040 12.792 26.061 1.00 91.81 189 TYR A C 1
ATOM 1518 O O . TYR A 1 189 ? -28.184 13.206 26.248 1.00 91.81 189 TYR A O 1
ATOM 1526 N N . MET A 1 190 ? -26.081 12.902 26.972 1.00 92.75 190 MET A N 1
ATOM 1527 C CA . MET A 1 190 ? -26.213 13.649 28.219 1.00 92.75 190 MET A CA 1
ATOM 1528 C C . MET A 1 190 ? -25.211 14.795 28.190 1.00 92.75 190 MET A C 1
ATOM 1530 O O . MET A 1 190 ? -24.016 14.565 28.016 1.00 92.75 190 MET A O 1
ATOM 1534 N N . PHE A 1 191 ? -25.697 16.018 28.344 1.00 93.56 191 PHE A N 1
ATOM 1535 C CA . PHE A 1 191 ? -24.882 17.225 28.364 1.00 93.56 191 PHE A CA 1
ATOM 1536 C C . PHE A 1 191 ? -24.662 17.647 29.818 1.00 93.56 191 PHE A C 1
ATOM 1538 O O . PHE A 1 191 ? -25.617 17.980 30.517 1.00 93.56 191 PHE A O 1
ATOM 1545 N N . LEU A 1 192 ? -23.419 17.588 30.292 1.00 93.31 192 LEU A N 1
ATOM 1546 C CA . LEU A 1 192 ? -23.037 17.994 31.640 1.00 93.31 192 LEU A CA 1
ATOM 1547 C C . LEU A 1 192 ? -22.399 19.379 31.580 1.00 93.31 192 LEU A C 1
ATOM 1549 O O . LEU A 1 192 ? -21.341 19.543 30.970 1.00 93.31 192 LEU A O 1
ATOM 1553 N N . ASP A 1 193 ? -23.015 20.342 32.257 1.00 90.44 193 ASP A N 1
ATOM 1554 C CA . ASP A 1 193 ? -22.454 21.672 32.468 1.00 90.44 193 ASP A CA 1
ATOM 1555 C C . ASP A 1 193 ? -21.665 21.696 33.787 1.00 90.44 193 ASP A C 1
ATOM 1557 O O . ASP A 1 193 ? -22.200 21.514 34.887 1.00 90.44 193 ASP A O 1
ATOM 1561 N N . GLN A 1 194 ? -20.354 21.867 33.655 1.00 88.31 194 GLN A N 1
ATOM 1562 C CA . GLN A 1 194 ? -19.380 21.915 34.745 1.00 88.31 194 GLN A CA 1
ATOM 1563 C C . GLN A 1 194 ? -18.863 23.343 34.962 1.00 88.31 194 GLN A C 1
ATOM 1565 O O . GLN A 1 194 ? -17.893 23.554 35.688 1.00 88.31 194 GLN A O 1
ATOM 1570 N N . SER A 1 195 ? -19.492 24.341 34.337 1.00 84.94 195 SER A N 1
ATOM 1571 C CA . SER A 1 195 ? -19.152 25.737 34.565 1.00 84.94 195 SER A CA 1
ATOM 1572 C C . SER A 1 195 ? -19.494 26.164 36.003 1.00 84.94 195 SER A C 1
ATOM 1574 O O . SER A 1 195 ? -20.466 25.673 36.589 1.00 84.94 195 SER A O 1
ATOM 1576 N N . PRO A 1 196 ? -18.762 27.137 36.580 1.00 81.69 196 PRO A N 1
ATOM 1577 C CA . PRO A 1 196 ? -19.082 27.681 37.903 1.00 81.69 196 PRO A CA 1
ATOM 1578 C C . PRO A 1 196 ? -20.522 28.206 38.022 1.00 81.69 196 PRO A C 1
ATOM 1580 O O . PRO A 1 196 ? -21.105 28.184 39.100 1.00 81.69 196 PRO A O 1
ATOM 1583 N N . ARG A 1 197 ? -21.120 28.643 36.904 1.00 77.44 197 ARG A N 1
ATOM 1584 C CA . ARG A 1 197 ? -22.504 29.137 36.853 1.00 77.44 197 ARG A CA 1
ATOM 1585 C C . ARG A 1 197 ? -23.519 28.012 37.046 1.00 77.44 197 ARG A C 1
ATOM 1587 O O . ARG A 1 197 ? -24.452 28.177 37.822 1.00 77.44 197 ARG A O 1
ATOM 1594 N N . ALA A 1 198 ? -23.319 26.867 36.394 1.00 78.31 198 ALA A N 1
ATOM 1595 C CA . ALA A 1 198 ? -24.203 25.712 36.552 1.00 78.31 198 ALA A CA 1
ATOM 1596 C C . ALA A 1 198 ? -24.112 25.093 37.956 1.00 78.31 198 ALA A C 1
ATOM 1598 O O . ALA A 1 198 ? -25.093 24.563 38.469 1.00 78.31 198 ALA A O 1
ATOM 1599 N N . HIS A 1 199 ? -22.958 25.216 38.618 1.00 78.56 199 HIS A N 1
ATOM 1600 C CA . HIS A 1 199 ? -22.827 24.860 40.032 1.00 78.56 199 HIS A CA 1
ATOM 1601 C C . HIS A 1 199 ? -23.716 25.708 40.952 1.00 78.56 199 HIS A C 1
ATOM 1603 O O . HIS A 1 199 ? -24.213 25.187 41.944 1.00 78.56 199 HIS A O 1
ATOM 1609 N N . ALA A 1 200 ? -23.962 26.976 40.613 1.00 75.56 200 ALA A N 1
ATOM 1610 C CA . ALA A 1 200 ? -24.833 27.845 41.399 1.00 75.56 200 ALA A CA 1
ATOM 1611 C C . ALA A 1 200 ? -26.335 27.565 41.191 1.00 75.56 200 ALA A C 1
ATOM 1613 O O . ALA A 1 200 ? -27.124 27.909 42.061 1.00 75.56 200 ALA A O 1
ATOM 1614 N N . SER A 1 201 ? -26.741 26.956 40.067 1.00 75.06 201 SER A N 1
ATOM 1615 C CA . SER A 1 201 ? -28.161 26.720 39.745 1.00 75.06 201 SER A CA 1
ATOM 1616 C C . SER A 1 201 ? -28.714 25.375 40.229 1.00 75.06 201 SER A C 1
ATOM 1618 O O . SER A 1 201 ? -29.924 25.174 40.211 1.00 75.06 201 SER A O 1
ATOM 1620 N N . GLY A 1 202 ? -27.860 24.410 40.589 1.00 74.50 202 GLY A N 1
ATOM 1621 C CA . GLY A 1 202 ? -28.277 23.054 40.981 1.00 74.50 202 GLY A CA 1
ATOM 1622 C C . GLY A 1 202 ? -28.781 22.156 39.834 1.00 74.50 202 GLY A C 1
ATOM 1623 O O . GLY A 1 202 ? -29.031 20.968 40.054 1.00 74.50 202 GLY A O 1
ATOM 1624 N N . TYR A 1 203 ? -28.880 22.677 38.602 1.00 82.19 203 TYR A N 1
ATOM 1625 C CA . TYR A 1 203 ? -29.274 21.947 37.388 1.00 82.19 203 TYR A CA 1
ATOM 1626 C C . TYR A 1 203 ? -28.104 21.872 36.406 1.00 82.19 203 TYR A C 1
ATOM 1628 O O . TYR A 1 203 ? -27.810 22.815 35.668 1.00 82.19 203 TYR A O 1
ATOM 1636 N N . ARG A 1 204 ? -27.427 20.722 36.402 1.00 86.31 204 ARG A N 1
ATOM 1637 C CA . ARG A 1 204 ? -26.140 20.543 35.707 1.00 86.31 204 ARG A CA 1
ATOM 1638 C C . ARG A 1 204 ? -26.162 19.477 34.618 1.00 86.31 204 ARG A C 1
ATOM 1640 O O . ARG A 1 204 ? -25.251 19.443 33.799 1.00 86.31 204 ARG A O 1
ATOM 1647 N N . LEU A 1 205 ? -27.181 18.617 34.585 1.00 91.81 205 LEU A N 1
ATOM 1648 C CA . LEU A 1 205 ? -27.321 17.571 33.570 1.00 91.81 205 LEU A CA 1
ATOM 1649 C C . LEU A 1 205 ? -28.529 17.862 32.677 1.00 91.81 205 LEU A C 1
ATOM 1651 O O . LEU A 1 205 ? -29.658 17.943 33.153 1.00 91.81 205 LEU A O 1
ATOM 1655 N N . TYR A 1 206 ? -28.273 18.002 31.381 1.00 91.31 206 TYR A N 1
ATOM 1656 C CA . TYR A 1 206 ? -29.240 18.373 30.356 1.00 91.31 206 TYR A CA 1
ATOM 1657 C C . TYR A 1 206 ? -29.385 17.24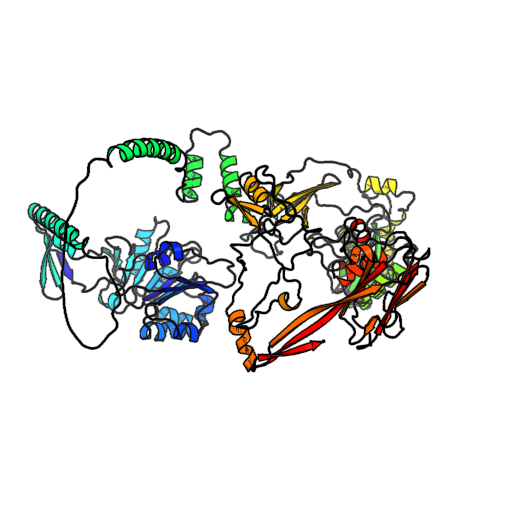5 29.332 1.00 91.31 206 TYR A C 1
ATOM 1659 O O . TYR A 1 206 ? -28.440 16.513 29.028 1.00 91.31 206 TYR A O 1
ATOM 1667 N N . THR A 1 207 ? -30.576 17.139 28.755 1.00 90.50 207 THR A N 1
ATOM 1668 C CA . THR A 1 207 ? -30.891 16.279 27.609 1.00 90.50 207 THR A CA 1
ATOM 1669 C C . THR A 1 207 ? -31.719 17.085 26.611 1.00 90.50 207 THR A C 1
ATOM 1671 O O . THR A 1 207 ? -32.452 17.996 27.005 1.00 90.50 207 THR A O 1
ATOM 1674 N N . ASN A 1 208 ? -31.573 16.783 25.319 1.00 86.38 208 ASN A N 1
ATOM 1675 C CA . ASN A 1 208 ? -32.237 17.501 24.227 1.00 86.38 208 ASN A CA 1
ATOM 1676 C C . ASN A 1 208 ? -32.015 19.030 24.241 1.00 86.38 208 ASN A C 1
ATOM 1678 O O . ASN A 1 208 ? -32.953 19.809 24.104 1.00 86.38 208 ASN A O 1
ATOM 1682 N N . ILE A 1 209 ? -30.768 19.484 24.397 1.00 88.31 209 ILE A N 1
ATOM 1683 C CA . ILE A 1 209 ? -30.416 20.922 24.425 1.00 88.31 209 ILE A CA 1
ATOM 1684 C C . ILE A 1 209 ? -30.785 21.703 23.149 1.00 88.31 209 ILE A C 1
ATOM 1686 O O . ILE A 1 209 ? -30.751 22.927 23.163 1.00 88.31 209 ILE A O 1
ATOM 1690 N N . PHE A 1 210 ? -31.093 21.009 22.051 1.00 87.38 210 PHE A N 1
ATOM 1691 C CA . PHE A 1 210 ? -31.495 21.620 20.780 1.00 87.38 210 PHE A CA 1
ATOM 1692 C C . PHE A 1 210 ? -33.021 21.772 20.647 1.00 87.38 210 PHE A C 1
ATOM 1694 O O . PHE A 1 210 ? -33.487 22.413 19.707 1.00 87.38 210 PHE A O 1
ATOM 1701 N N . ASP A 1 211 ? -33.804 21.199 21.570 1.00 84.19 211 ASP A N 1
ATOM 1702 C CA . ASP A 1 211 ? -35.258 21.367 21.596 1.00 84.19 211 ASP A CA 1
ATOM 1703 C C . ASP A 1 211 ? -35.626 22.761 22.119 1.00 84.19 211 ASP A C 1
ATOM 1705 O O . ASP A 1 211 ? -34.904 23.364 22.913 1.00 84.19 211 ASP A O 1
ATOM 1709 N N . LYS A 1 212 ? -36.820 23.247 21.756 1.00 79.44 212 LYS A N 1
ATOM 1710 C CA . LYS A 1 212 ? -37.356 24.530 22.249 1.00 79.44 212 LYS A CA 1
ATOM 1711 C C . LYS A 1 212 ? -37.388 24.616 23.786 1.00 79.44 212 LYS A C 1
ATOM 1713 O O . LYS A 1 212 ? -37.217 25.699 24.339 1.00 79.44 212 LYS A O 1
ATOM 1718 N N . TYR A 1 213 ? -37.611 23.482 24.457 1.00 84.81 213 TYR A N 1
ATOM 1719 C CA . TYR A 1 213 ? -37.643 23.368 25.917 1.00 84.81 213 TYR A CA 1
ATOM 1720 C C . TYR A 1 213 ? -36.733 22.221 26.386 1.00 84.81 213 TYR A C 1
ATOM 1722 O O . TYR A 1 213 ? -37.217 21.088 26.537 1.00 84.81 213 TYR A O 1
ATOM 1730 N N . PRO A 1 214 ? -35.432 22.490 26.608 1.00 86.62 214 PRO A N 1
ATOM 1731 C CA . PRO A 1 214 ? -34.473 21.496 27.076 1.00 86.62 214 PRO A CA 1
ATOM 1732 C C . PRO A 1 214 ? -34.920 20.816 28.372 1.00 86.62 214 PRO A C 1
ATOM 1734 O O . PRO A 1 214 ? -35.520 21.442 29.251 1.00 86.62 214 PRO A O 1
ATOM 1737 N N . THR A 1 215 ? -34.608 19.528 28.510 1.00 89.31 215 THR A N 1
ATOM 1738 C CA . THR A 1 215 ? -34.912 18.758 29.723 1.00 89.31 215 THR A CA 1
ATOM 1739 C C . THR A 1 215 ? -33.703 18.765 30.652 1.00 89.31 215 THR A C 1
ATOM 1741 O O . THR A 1 215 ? -32.593 18.455 30.218 1.00 89.31 215 THR A O 1
ATOM 1744 N N . VAL A 1 216 ? -33.917 19.084 31.928 1.00 89.81 216 VAL A N 1
ATOM 1745 C CA . VAL A 1 216 ? -32.864 19.222 32.947 1.00 89.81 216 VAL A CA 1
ATOM 1746 C C . VAL A 1 216 ? -33.071 18.271 34.110 1.00 89.81 216 VAL A C 1
ATOM 1748 O O . VAL A 1 216 ? -34.199 17.899 34.422 1.00 89.81 216 VAL A O 1
ATOM 1751 N N . TYR A 1 217 ? -31.980 17.900 34.769 1.00 90.69 217 TYR A N 1
ATOM 1752 C CA . TYR A 1 217 ? -31.992 17.078 35.969 1.00 90.69 217 TYR A CA 1
ATOM 1753 C C . TYR A 1 217 ? -31.189 17.770 37.071 1.00 90.69 217 TYR A C 1
ATOM 1755 O O . TYR A 1 217 ? -30.042 18.177 36.850 1.00 90.69 217 TYR A O 1
ATOM 1763 N N . SER A 1 218 ? -31.796 17.909 38.248 1.00 85.44 218 SER A N 1
ATOM 1764 C CA . SER A 1 218 ? -31.125 18.437 39.438 1.00 85.44 218 SER A CA 1
ATOM 1765 C C . SER A 1 218 ? -30.106 17.436 39.990 1.00 85.44 218 SER A C 1
ATOM 1767 O O . SER A 1 218 ? -30.173 16.239 39.696 1.00 85.44 218 SER A O 1
ATOM 1769 N N . GLU A 1 219 ? -29.212 17.882 40.875 1.00 84.25 219 GLU A N 1
ATOM 1770 C CA . GLU A 1 219 ? -28.288 16.983 41.592 1.00 84.25 219 GLU A CA 1
ATOM 1771 C C . GLU A 1 219 ? -29.020 15.898 42.411 1.00 84.25 219 GLU A C 1
ATOM 1773 O O . GLU A 1 219 ? -28.535 14.771 42.547 1.00 84.25 219 GLU A O 1
ATOM 1778 N N . SER A 1 220 ? -30.236 16.193 42.887 1.00 84.19 220 SER A N 1
ATOM 1779 C CA . SER A 1 220 ? -31.110 15.239 43.583 1.00 84.19 220 SER A CA 1
ATOM 1780 C C . SER A 1 220 ? -31.829 14.249 42.653 1.00 84.19 220 SER A C 1
ATOM 1782 O O . SER A 1 220 ? -32.394 13.272 43.141 1.00 84.19 220 SER A O 1
ATOM 1784 N N . GLY A 1 221 ? -31.762 14.442 41.330 1.00 83.12 221 GLY A N 1
ATOM 1785 C CA . GLY A 1 221 ? -32.403 13.594 40.319 1.00 83.12 221 GLY A CA 1
ATOM 1786 C C . GLY A 1 221 ? -33.805 14.046 39.894 1.00 83.12 221 GLY A C 1
ATOM 1787 O O . GLY A 1 221 ? -34.490 13.308 39.184 1.00 83.12 221 GLY A O 1
ATOM 1788 N N . MET A 1 222 ? -34.239 15.243 40.300 1.00 85.31 222 MET A N 1
ATOM 1789 C CA . MET A 1 222 ? -35.520 15.825 39.897 1.00 85.31 222 MET A CA 1
ATOM 1790 C C . MET A 1 222 ? -35.461 16.264 38.434 1.00 85.31 222 MET A C 1
ATOM 1792 O O . MET A 1 222 ? -34.548 16.983 38.034 1.00 85.31 222 MET A O 1
ATOM 1796 N N . LYS A 1 223 ? -36.446 15.840 37.639 1.00 87.44 223 LYS A N 1
ATOM 1797 C CA . LYS A 1 223 ? -36.580 16.212 36.228 1.00 87.44 223 LYS A CA 1
ATOM 1798 C C . LYS A 1 223 ? -37.323 17.543 36.096 1.00 87.44 223 LYS A C 1
ATOM 1800 O O . LYS A 1 223 ? -38.422 17.677 36.622 1.00 87.44 223 LYS A O 1
ATOM 1805 N N . GLY A 1 224 ? -36.764 18.472 35.331 1.00 85.00 224 GLY A N 1
ATOM 1806 C CA . GLY A 1 224 ? -37.360 19.761 34.990 1.00 85.00 224 GLY A CA 1
ATOM 1807 C C . GLY A 1 224 ? -37.320 20.046 33.488 1.00 85.00 224 GLY A C 1
ATOM 1808 O O . GLY A 1 224 ? -36.703 19.314 32.707 1.00 85.00 224 GLY A O 1
ATOM 1809 N N . ARG A 1 225 ? -37.980 21.131 33.076 1.00 84.25 225 ARG A N 1
ATOM 1810 C CA . ARG A 1 225 ? -37.867 21.704 31.730 1.00 84.25 225 ARG A CA 1
ATOM 1811 C C . ARG A 1 225 ? -37.462 23.163 31.826 1.00 84.25 225 ARG A C 1
ATOM 1813 O O . ARG A 1 225 ? -37.936 23.881 32.698 1.00 84.25 225 ARG A O 1
ATOM 1820 N N . VAL A 1 226 ? -36.627 23.586 30.892 1.00 80.62 226 VAL A N 1
ATOM 1821 C CA . VAL A 1 226 ? -36.244 24.984 30.719 1.00 80.62 226 VAL A CA 1
ATOM 1822 C C . VAL A 1 226 ? -37.273 25.667 29.827 1.00 80.62 226 VAL A C 1
ATOM 1824 O O . VAL A 1 226 ? -37.511 25.216 28.706 1.00 80.62 226 VAL A O 1
ATOM 1827 N N . VAL A 1 227 ? -37.865 26.758 30.310 1.00 80.25 227 VAL A N 1
ATOM 1828 C CA . VAL A 1 227 ? -38.860 27.548 29.575 1.00 80.25 227 VAL A CA 1
ATOM 1829 C C . VAL A 1 227 ? -38.376 28.998 29.487 1.00 80.25 227 VAL A C 1
ATOM 1831 O O . VAL A 1 227 ? -38.022 29.563 30.519 1.00 80.25 227 VAL A O 1
ATOM 1834 N N . PRO A 1 228 ? -38.339 29.618 28.292 1.00 77.19 228 PRO A N 1
ATOM 1835 C CA . PRO A 1 228 ? -38.033 31.036 28.160 1.00 77.19 228 PRO A CA 1
ATOM 1836 C C . PRO A 1 228 ? -39.084 31.902 28.860 1.00 77.19 228 PRO A C 1
ATOM 1838 O O . PRO A 1 228 ? -40.282 31.640 28.737 1.00 77.19 228 PRO A O 1
ATOM 1841 N N . ASP A 1 229 ? -38.640 32.987 29.491 1.00 75.12 229 ASP A N 1
ATOM 1842 C CA . ASP A 1 229 ? -39.512 33.957 30.166 1.00 75.12 229 ASP A CA 1
ATOM 1843 C C . ASP A 1 229 ? -40.645 34.474 29.255 1.00 75.12 229 ASP A C 1
ATOM 1845 O O . ASP A 1 229 ? -41.804 34.556 29.656 1.00 75.12 229 ASP A O 1
ATOM 1849 N N . SER A 1 230 ? -40.365 34.683 27.963 1.00 77.25 230 SER A N 1
ATOM 1850 C CA . SER A 1 230 ? -41.367 35.119 26.980 1.00 77.25 230 SER A CA 1
ATOM 1851 C C . SER A 1 230 ? -42.529 34.143 26.777 1.00 77.25 230 SER A C 1
ATOM 1853 O O . SER A 1 230 ? -43.611 34.559 26.368 1.00 77.25 230 SER A O 1
ATOM 1855 N N . ASP A 1 231 ? -42.293 32.845 26.974 1.00 80.88 231 ASP A N 1
ATOM 1856 C CA . ASP A 1 231 ? -43.315 31.804 26.844 1.00 80.88 231 ASP A CA 1
ATOM 1857 C C . ASP A 1 231 ? -44.010 31.557 28.190 1.00 80.88 231 ASP A C 1
ATOM 1859 O O . ASP A 1 231 ? -45.212 31.295 28.219 1.00 80.88 231 ASP A O 1
ATOM 1863 N N . PHE A 1 232 ? -43.280 31.692 29.301 1.00 80.25 232 PHE A N 1
ATOM 1864 C CA . PHE A 1 232 ? -43.824 31.551 30.651 1.00 80.25 232 PHE A CA 1
ATOM 1865 C C . PHE A 1 232 ? -44.791 32.699 30.996 1.00 80.25 232 PHE A C 1
ATOM 1867 O O . PHE A 1 232 ? -45.941 32.461 31.374 1.00 80.25 232 PHE A O 1
ATOM 1874 N N . SER A 1 233 ? -44.387 33.942 30.719 1.00 78.81 233 SER A N 1
ATOM 1875 C CA . SER A 1 233 ? -45.191 35.160 30.908 1.00 78.81 233 SER A CA 1
ATOM 1876 C C . SER A 1 233 ? -46.435 35.248 30.009 1.00 78.81 233 SER A C 1
ATOM 1878 O O . SER A 1 233 ? -47.317 36.069 30.257 1.00 78.81 233 SER A O 1
ATOM 1880 N N . GLN A 1 234 ? -46.577 34.412 28.972 1.00 80.19 234 GLN A N 1
ATOM 1881 C CA . GLN A 1 234 ? -47.818 34.345 28.178 1.00 80.19 234 GLN A CA 1
ATOM 18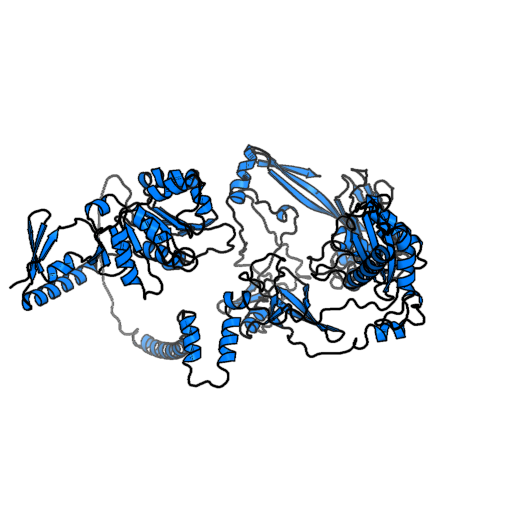82 C C . GLN A 1 234 ? -48.963 33.659 28.925 1.00 80.19 234 GLN A C 1
ATOM 1884 O O . GLN A 1 234 ? -50.126 33.965 28.652 1.00 80.19 234 GLN A O 1
ATOM 1889 N N . ILE A 1 235 ? -48.629 32.733 29.825 1.00 78.81 235 ILE A N 1
ATOM 1890 C CA . ILE A 1 235 ? -49.574 31.831 30.495 1.00 78.81 235 ILE A CA 1
ATOM 1891 C C . ILE A 1 235 ? -49.755 32.220 31.966 1.00 78.81 235 ILE A C 1
ATOM 1893 O O . ILE A 1 235 ? -50.845 32.050 32.509 1.00 78.81 235 ILE A O 1
ATOM 1897 N N . PHE A 1 236 ? -48.720 32.778 32.595 1.00 81.06 236 PHE A N 1
ATOM 1898 C CA . PHE A 1 236 ? -48.730 33.141 34.008 1.00 81.06 236 PHE A CA 1
ATOM 1899 C C . PHE A 1 236 ? -48.534 34.650 34.216 1.00 81.06 236 PHE A C 1
ATOM 1901 O O . PHE A 1 236 ? -47.842 35.315 33.441 1.00 81.06 236 PHE A O 1
ATOM 1908 N N . ASN A 1 237 ? -49.175 35.191 35.250 1.00 78.25 237 ASN A N 1
ATOM 1909 C CA . ASN A 1 237 ? -48.838 36.474 35.862 1.00 78.25 237 ASN A CA 1
ATOM 1910 C C . ASN A 1 237 ? -47.704 36.221 36.850 1.00 78.25 237 ASN A C 1
ATOM 1912 O O . ASN A 1 237 ? -47.827 35.315 37.667 1.00 78.25 237 ASN A O 1
ATOM 1916 N N . ILE A 1 238 ? -46.613 36.975 36.739 1.00 79.94 238 ILE A N 1
ATOM 1917 C CA . ILE A 1 238 ? -45.397 36.785 37.533 1.00 79.94 238 ILE A CA 1
ATOM 1918 C C . ILE A 1 238 ? -45.259 37.990 38.463 1.00 79.94 238 ILE A C 1
ATOM 1920 O O . ILE A 1 238 ? -45.235 39.124 37.987 1.00 79.94 238 ILE A O 1
ATOM 1924 N N . GLU A 1 239 ? -45.155 37.739 39.762 1.00 77.38 239 GLU A N 1
ATOM 1925 C CA . GLU A 1 239 ? -44.780 38.719 40.778 1.00 77.38 239 GLU A CA 1
ATOM 1926 C C . GLU A 1 239 ? -43.362 38.388 41.262 1.00 77.38 239 GLU A C 1
ATOM 1928 O O . GLU A 1 239 ? -43.123 37.347 41.876 1.00 77.38 239 GLU A O 1
ATOM 1933 N N . GLU A 1 240 ? -42.391 39.236 40.919 1.00 75.19 240 GLU A N 1
ATOM 1934 C CA . GLU A 1 240 ? -40.985 39.043 41.288 1.00 75.19 240 GLU A CA 1
ATOM 1935 C C . GLU A 1 240 ? -40.672 39.702 42.639 1.00 75.19 240 GLU A C 1
ATOM 1937 O O . GLU A 1 240 ? -40.875 40.900 42.820 1.00 75.19 240 GLU A O 1
ATOM 1942 N N . ASN A 1 241 ? -40.097 38.929 43.563 1.00 68.62 241 ASN A N 1
ATOM 1943 C CA . ASN A 1 241 ? -39.585 39.376 44.858 1.00 68.62 241 ASN A CA 1
ATOM 1944 C C . ASN A 1 241 ? -38.068 39.117 44.927 1.00 68.62 241 ASN A C 1
ATOM 1946 O O . ASN A 1 241 ? -37.579 38.205 45.595 1.00 68.62 241 ASN A O 1
ATOM 1950 N N . GLY A 1 242 ? -37.284 39.920 44.205 1.00 70.75 242 GLY A N 1
ATOM 1951 C CA . GLY A 1 242 ? -35.825 39.786 44.172 1.00 70.75 242 GLY A CA 1
ATOM 1952 C C . GLY A 1 242 ? -35.356 38.610 43.305 1.00 70.75 242 GLY A C 1
ATOM 1953 O O . GLY A 1 242 ? -35.435 38.686 42.085 1.00 70.75 242 GLY A O 1
ATOM 1954 N N . LYS A 1 243 ? -34.802 37.547 43.912 1.00 63.47 243 LYS A N 1
ATOM 1955 C CA . LYS A 1 243 ? -34.368 36.329 43.184 1.00 63.47 243 LYS A CA 1
ATOM 1956 C C . LYS A 1 243 ? -35.468 35.279 43.048 1.00 63.47 243 LYS A C 1
ATOM 1958 O O . LYS A 1 243 ? -35.283 34.331 42.289 1.00 63.47 243 LYS A O 1
ATOM 1963 N N . THR A 1 244 ? -36.567 35.427 43.779 1.00 72.38 244 THR A N 1
ATOM 1964 C CA . THR A 1 244 ? -37.707 34.512 43.750 1.00 72.38 244 THR A CA 1
ATOM 1965 C C . THR A 1 244 ? -38.895 35.156 43.046 1.00 72.38 244 THR A C 1
ATOM 1967 O O . THR A 1 244 ? -39.035 36.377 43.037 1.00 72.38 244 THR A O 1
ATOM 1970 N N . PHE A 1 245 ? -39.762 34.339 42.457 1.00 79.75 245 PHE A N 1
ATOM 1971 C CA . PHE A 1 245 ? -41.005 34.778 41.836 1.00 79.75 245 PHE A CA 1
ATOM 1972 C C . PHE A 1 245 ? -42.178 33.923 42.310 1.00 79.75 245 PHE A C 1
ATOM 1974 O O . PHE A 1 245 ? -42.013 32.731 42.584 1.00 79.75 245 PHE A O 1
ATOM 1981 N N . GLU A 1 246 ? -43.363 34.523 42.356 1.00 80.50 246 GLU A N 1
ATOM 1982 C CA . GLU A 1 246 ? -44.638 33.820 42.466 1.00 80.50 246 GLU A CA 1
ATOM 1983 C C . GLU A 1 246 ? -45.418 33.982 41.161 1.00 80.50 246 GLU A C 1
ATOM 1985 O O . GLU A 1 246 ? -45.502 35.069 40.596 1.00 80.50 246 GLU A O 1
ATOM 1990 N N . ALA A 1 247 ? -45.964 32.885 40.642 1.00 81.62 247 ALA A N 1
ATOM 1991 C CA . ALA A 1 247 ? -46.661 32.854 39.369 1.00 81.62 247 ALA A CA 1
ATOM 1992 C C . ALA A 1 247 ? -48.080 32.293 39.517 1.00 81.62 247 ALA A C 1
ATOM 1994 O O . ALA A 1 247 ? -48.281 31.177 40.006 1.00 81.62 247 ALA A O 1
ATOM 1995 N N . THR A 1 248 ? -49.068 33.059 39.050 1.00 81.62 248 THR A N 1
ATOM 1996 C CA . THR A 1 248 ? -50.493 32.691 39.038 1.00 81.62 248 THR A CA 1
ATOM 1997 C C . THR A 1 248 ? -51.007 32.546 37.606 1.00 81.62 248 THR A C 1
ATOM 1999 O O . THR A 1 248 ? -50.538 33.214 36.688 1.00 81.62 248 THR A O 1
ATOM 2002 N N . LEU A 1 249 ? -51.934 31.613 37.371 1.00 79.75 249 LEU A N 1
ATOM 2003 C CA . LEU A 1 249 ? -52.440 31.322 36.025 1.00 79.75 249 LEU A CA 1
ATOM 2004 C C . LEU A 1 249 ? -53.314 32.478 35.503 1.00 79.75 249 LEU A C 1
ATOM 2006 O O . LEU A 1 249 ? -54.231 32.905 36.200 1.00 79.75 249 LEU A O 1
ATOM 2010 N N . LYS A 1 250 ? -53.057 32.942 34.272 1.00 77.56 250 LYS A N 1
ATOM 2011 C CA . LYS A 1 250 ? -53.901 33.930 33.575 1.00 77.56 250 LYS A CA 1
ATOM 2012 C C . LYS A 1 250 ? -55.249 33.330 33.170 1.00 77.56 250 LYS A C 1
ATOM 2014 O O . LYS A 1 250 ? -55.336 32.138 32.873 1.00 77.56 250 LYS A O 1
ATOM 2019 N N . ASN A 1 251 ? -56.287 34.159 33.084 1.00 72.81 251 ASN A N 1
ATOM 2020 C CA . ASN A 1 251 ? -57.599 33.727 32.584 1.00 72.81 251 ASN A CA 1
ATOM 2021 C C . ASN A 1 251 ? -57.552 33.432 31.067 1.00 72.81 251 ASN A C 1
ATOM 2023 O O . ASN A 1 251 ? -56.711 33.975 30.348 1.00 72.81 251 ASN A O 1
ATOM 2027 N N . GLU A 1 252 ? -58.452 32.586 30.541 1.00 68.25 252 GLU A N 1
ATOM 2028 C CA . GLU A 1 252 ? -58.405 32.139 29.130 1.00 68.25 252 GLU A CA 1
ATOM 2029 C C . GLU A 1 252 ? -58.409 33.292 28.109 1.00 68.25 252 GLU A C 1
ATOM 2031 O O . GLU A 1 252 ? -57.731 33.217 27.077 1.00 68.25 252 GLU A O 1
ATOM 2036 N N . ASP A 1 253 ? -59.120 34.380 28.406 1.00 63.00 253 ASP A N 1
ATOM 2037 C CA . ASP A 1 253 ? -59.179 35.562 27.544 1.00 63.00 253 ASP A CA 1
ATOM 2038 C C . ASP A 1 253 ? -57.880 36.386 27.583 1.00 63.00 253 ASP A C 1
ATOM 2040 O O . ASP A 1 253 ? -57.428 36.890 26.551 1.00 63.00 253 ASP A O 1
ATOM 2044 N N . GLU A 1 254 ? -57.196 36.432 28.729 1.00 62.91 254 GLU A N 1
ATOM 2045 C CA . GLU A 1 254 ? -55.884 37.079 28.875 1.00 62.91 254 GLU A CA 1
ATOM 2046 C C . GLU A 1 254 ? -54.784 36.309 28.130 1.00 62.91 254 GLU A C 1
ATOM 2048 O O . GLU A 1 254 ? -53.897 36.914 27.519 1.00 62.91 254 GLU A O 1
ATOM 2053 N N . ILE A 1 255 ? -54.872 34.973 28.110 1.00 66.06 255 ILE A N 1
ATOM 2054 C CA . ILE A 1 255 ? -53.962 34.097 27.354 1.00 66.06 255 ILE A CA 1
ATOM 2055 C C . ILE A 1 255 ? -54.153 34.278 25.837 1.00 66.06 255 ILE A C 1
ATOM 2057 O O . ILE A 1 255 ? -53.185 34.235 25.068 1.00 66.06 255 ILE A O 1
ATOM 2061 N N . LYS A 1 256 ? -55.389 34.492 25.363 1.00 63.62 256 LYS A N 1
ATOM 2062 C CA . LYS A 1 256 ? -55.658 34.792 23.942 1.00 63.62 256 LYS A CA 1
ATOM 2063 C C . LYS A 1 256 ? -55.110 36.166 23.548 1.00 63.62 256 LYS A C 1
ATOM 2065 O O . LYS A 1 256 ? -54.486 36.295 22.491 1.00 63.62 256 LYS A O 1
ATOM 2070 N N . LEU A 1 257 ? -55.288 37.172 24.405 1.00 62.53 257 LEU A N 1
ATOM 2071 C CA . LEU A 1 257 ? -54.825 38.538 24.156 1.00 62.53 257 LEU A CA 1
ATOM 2072 C C . LEU A 1 257 ? -53.288 38.638 24.138 1.00 62.53 257 LEU A C 1
ATOM 2074 O O . LEU A 1 257 ? -52.720 39.312 23.271 1.00 62.53 257 LEU A O 1
ATOM 2078 N N . SER A 1 258 ? -52.603 37.926 25.042 1.00 60.16 258 SER A N 1
ATOM 2079 C CA . SER A 1 258 ? -51.136 37.882 25.101 1.00 60.16 258 SER A CA 1
ATOM 2080 C C . SER A 1 258 ? -50.529 37.242 23.843 1.00 60.16 258 SER A C 1
ATOM 2082 O O . SER A 1 258 ? -49.595 37.800 23.267 1.00 60.16 258 SER A O 1
ATOM 2084 N N . LYS A 1 259 ? -51.120 36.153 23.322 1.00 59.94 259 LYS A N 1
ATOM 2085 C CA . LYS A 1 259 ? -50.695 35.495 22.066 1.00 59.94 259 LYS A CA 1
ATOM 2086 C C . LYS A 1 259 ? -50.848 36.373 20.817 1.0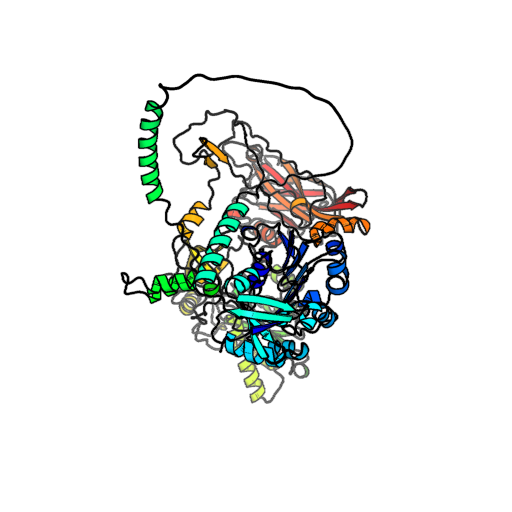0 59.94 259 LYS A C 1
ATOM 2088 O O . LYS A 1 259 ? -50.056 36.233 19.879 1.00 59.94 259 LYS A O 1
ATOM 2093 N N . CYS A 1 260 ? -51.841 37.266 20.777 1.00 49.88 260 CYS A N 1
ATOM 2094 C CA . CYS A 1 260 ? -52.037 38.192 19.654 1.00 49.88 260 CYS A CA 1
ATOM 2095 C C . CYS A 1 260 ? -50.977 39.305 19.618 1.00 49.88 260 CYS A C 1
ATOM 2097 O O . CYS A 1 260 ? -50.422 39.571 18.550 1.00 49.88 260 CYS A O 1
ATOM 2099 N N . LYS A 1 261 ? -50.614 39.891 20.770 1.00 55.47 261 LYS A N 1
ATOM 2100 C CA . LYS A 1 261 ? -49.594 40.959 20.846 1.00 55.47 261 LYS A CA 1
ATOM 2101 C C . LYS A 1 261 ? -48.198 40.484 20.409 1.00 55.47 261 LYS A C 1
ATOM 2103 O O . LYS A 1 261 ? -47.478 41.215 19.728 1.00 55.47 261 LYS A O 1
ATOM 2108 N N . THR A 1 262 ? -47.816 39.239 20.705 1.00 52.03 262 THR A N 1
ATOM 2109 C CA . THR A 1 262 ? -46.486 38.698 20.352 1.00 52.03 262 THR A CA 1
ATOM 2110 C C . THR A 1 262 ? -46.302 38.473 18.841 1.00 52.03 262 THR A C 1
ATOM 2112 O O . THR A 1 262 ? -45.181 38.596 18.333 1.00 52.03 262 THR A O 1
ATOM 2115 N N . LYS A 1 263 ? -47.387 38.201 18.092 1.00 43.78 263 LYS A N 1
ATOM 2116 C CA . LYS A 1 263 ? -47.362 38.018 16.623 1.00 43.78 263 LYS A CA 1
ATOM 2117 C C . LYS A 1 263 ? -47.121 39.324 15.851 1.00 43.78 263 LYS A C 1
ATOM 2119 O O . LYS A 1 263 ? -46.505 39.294 14.785 1.00 43.78 263 LYS A O 1
ATOM 2124 N N . GLU A 1 264 ? -47.546 40.473 16.379 1.00 42.34 264 GLU A N 1
ATOM 2125 C CA . GLU A 1 264 ? -47.272 41.781 15.759 1.00 42.34 264 GLU A CA 1
ATOM 2126 C C . GLU A 1 264 ? -45.814 42.227 15.942 1.00 42.34 264 GLU A C 1
ATOM 2128 O O . GLU A 1 264 ? -45.199 42.753 15.009 1.00 42.34 264 GLU A O 1
ATOM 2133 N N . VAL A 1 265 ? -45.214 41.951 17.105 1.00 48.19 265 VAL A N 1
ATOM 2134 C CA . VAL A 1 265 ? -43.811 42.305 17.394 1.00 48.19 265 VAL A CA 1
ATOM 2135 C C . VAL A 1 265 ? -42.833 41.485 16.540 1.00 48.19 265 VAL A C 1
ATOM 2137 O O . VAL A 1 265 ? -41.830 42.014 16.055 1.00 48.19 265 VAL A O 1
ATOM 2140 N N . THR A 1 266 ? -43.137 40.210 16.271 1.00 42.22 266 THR A N 1
ATOM 2141 C CA . THR A 1 266 ? -42.305 39.353 15.403 1.00 42.22 266 THR A CA 1
ATOM 2142 C C . THR A 1 266 ? -42.381 39.743 13.923 1.00 42.22 266 THR A C 1
ATOM 2144 O O . THR A 1 266 ? -41.374 39.628 13.222 1.00 42.22 266 THR A O 1
ATOM 2147 N N . ARG A 1 267 ? -43.512 40.288 13.445 1.00 37.47 267 ARG A N 1
ATOM 2148 C CA . ARG A 1 267 ? -43.623 40.843 12.080 1.00 37.47 267 ARG A CA 1
ATOM 2149 C C . ARG A 1 267 ? -42.787 42.111 11.879 1.00 37.47 267 ARG A C 1
ATOM 2151 O O . ARG A 1 267 ? -42.218 42.271 10.806 1.00 37.47 267 ARG A O 1
ATOM 2158 N N . LYS A 1 268 ? -42.639 42.967 12.901 1.00 36.94 268 LYS A N 1
ATOM 2159 C CA . LYS A 1 268 ? -41.798 44.183 12.827 1.00 36.94 268 LYS A CA 1
ATOM 2160 C C . LYS A 1 268 ? -40.288 43.917 12.930 1.00 36.94 268 LYS A C 1
ATOM 2162 O O . LYS A 1 268 ? -39.506 44.730 12.450 1.00 36.94 268 LYS A O 1
ATOM 2167 N N . LYS A 1 269 ? -39.853 42.794 13.520 1.00 35.78 269 LYS A N 1
ATOM 2168 C CA . LYS A 1 269 ? -38.419 42.442 13.639 1.00 35.78 269 LYS A CA 1
ATOM 2169 C C . LYS A 1 269 ? -37.821 41.800 12.380 1.00 35.78 269 LYS A C 1
ATOM 2171 O O . LYS A 1 269 ? -36.613 41.880 12.192 1.00 35.78 269 LYS A O 1
ATOM 2176 N N . LYS A 1 270 ? -38.638 41.197 11.507 1.00 32.16 270 LYS A N 1
ATOM 2177 C CA . LYS A 1 270 ? -38.159 40.500 10.295 1.00 32.16 270 LYS A CA 1
ATOM 2178 C C . LYS A 1 270 ? -37.762 41.438 9.143 1.00 32.16 270 LYS A C 1
ATOM 2180 O O . LYS A 1 270 ? -37.133 40.990 8.198 1.00 32.16 270 LYS A O 1
ATOM 2185 N N . THR A 1 271 ? -38.088 42.727 9.235 1.00 30.92 271 THR A N 1
ATOM 2186 C CA . THR A 1 271 ? -37.826 43.748 8.204 1.00 30.92 271 THR A CA 1
ATOM 2187 C C . THR A 1 271 ? -36.539 44.556 8.422 1.00 30.92 271 THR A C 1
ATOM 2189 O O . THR A 1 271 ? -36.343 45.556 7.739 1.00 30.92 271 THR A O 1
ATOM 2192 N N . ARG A 1 272 ? -35.665 44.181 9.374 1.00 28.09 272 ARG A N 1
ATOM 2193 C CA . ARG A 1 272 ? -34.546 45.046 9.810 1.00 28.09 272 ARG A CA 1
ATOM 2194 C C . ARG A 1 272 ? -33.147 44.413 9.845 1.00 28.09 272 ARG A C 1
ATOM 2196 O O . ARG A 1 272 ? -32.286 44.933 10.546 1.00 28.09 272 ARG A O 1
ATOM 2203 N N . CYS A 1 273 ? -32.885 43.341 9.098 1.00 26.25 273 CYS A N 1
ATOM 2204 C CA . CYS A 1 273 ? -31.533 42.780 8.996 1.00 26.25 273 CYS A CA 1
ATOM 2205 C C . CYS A 1 273 ? -31.194 42.410 7.550 1.00 26.25 273 CYS A C 1
ATOM 2207 O O . CYS A 1 273 ? -31.450 41.286 7.152 1.00 26.25 273 CYS A O 1
ATOM 2209 N N . ASP A 1 274 ? -30.644 43.372 6.808 1.00 28.23 274 ASP A N 1
ATOM 2210 C CA . ASP A 1 274 ? -29.662 43.156 5.738 1.00 28.23 274 ASP A CA 1
ATOM 2211 C C . ASP A 1 274 ? -28.965 44.493 5.449 1.00 28.23 274 ASP A C 1
ATOM 2213 O O . ASP A 1 274 ? -29.466 45.315 4.688 1.00 28.23 274 ASP A O 1
ATOM 2217 N N . SER A 1 275 ? -27.845 44.729 6.140 1.00 27.03 275 SER A N 1
ATOM 2218 C CA . SER A 1 275 ? -26.712 45.561 5.699 1.00 27.03 275 SER A CA 1
ATOM 2219 C C . SER A 1 275 ? -25.693 45.659 6.842 1.00 27.03 275 SER A C 1
ATOM 2221 O O . SER A 1 275 ? -25.930 46.359 7.827 1.00 27.03 275 SER A O 1
ATOM 2223 N N . PHE A 1 276 ? -24.563 44.965 6.718 1.00 26.09 276 PHE A N 1
ATOM 2224 C CA . PHE A 1 276 ? -23.351 45.242 7.489 1.00 26.09 276 PHE A CA 1
ATOM 2225 C C . PHE A 1 276 ? -22.238 45.538 6.482 1.00 26.09 276 PHE A C 1
ATOM 2227 O O . PHE A 1 276 ? -21.803 44.644 5.762 1.00 26.09 276 PHE A O 1
ATOM 2234 N N . THR A 1 277 ? -21.814 46.797 6.432 1.00 26.27 277 THR A N 1
ATOM 2235 C CA . THR A 1 277 ? -20.508 47.222 5.920 1.00 26.27 277 THR A CA 1
ATOM 2236 C C . THR A 1 277 ? -19.679 47.725 7.094 1.00 26.27 277 THR A C 1
ATOM 2238 O O . THR A 1 277 ? -20.221 48.234 8.074 1.00 26.27 277 THR A O 1
ATOM 2241 N N . GLU A 1 278 ? -18.379 47.480 6.986 1.00 27.23 278 GLU A N 1
ATOM 2242 C CA . GLU A 1 278 ? -17.322 47.701 7.968 1.00 27.23 278 GLU A CA 1
ATOM 2243 C C . GLU A 1 278 ? -17.099 49.189 8.278 1.00 27.23 278 GLU A C 1
ATOM 2245 O O . GLU A 1 278 ? -17.156 50.022 7.377 1.00 27.23 278 GLU A O 1
ATOM 2250 N N . ASP A 1 279 ? -16.782 49.489 9.541 1.00 24.66 279 ASP A N 1
ATOM 2251 C CA . ASP A 1 279 ? -16.232 50.774 9.977 1.00 24.66 279 ASP A CA 1
ATOM 2252 C C . ASP A 1 279 ? -14.774 50.584 10.421 1.00 24.66 279 ASP A C 1
ATOM 2254 O O . ASP A 1 279 ? -14.473 49.752 11.284 1.00 24.66 279 ASP A O 1
ATOM 2258 N N . SER A 1 280 ? -13.891 51.432 9.895 1.00 27.86 280 SER A N 1
ATOM 2259 C CA . SER A 1 280 ? -12.644 51.843 10.542 1.00 27.86 280 SER A CA 1
ATOM 2260 C C . SER A 1 280 ? -12.521 53.372 10.461 1.00 27.86 280 SER A C 1
ATOM 2262 O O . SER A 1 280 ? -12.612 53.946 9.379 1.00 27.86 280 SER A O 1
ATOM 2264 N N . SER A 1 281 ? -12.334 53.992 11.630 1.00 27.66 281 SER A N 1
ATOM 2265 C CA . SER A 1 281 ? -11.924 55.382 11.943 1.00 27.66 281 SER A CA 1
ATOM 2266 C C . SER A 1 281 ? -10.894 55.989 10.963 1.00 27.66 281 SER A C 1
ATOM 2268 O O . SER A 1 281 ? -10.077 55.236 10.450 1.00 27.66 281 SER A O 1
ATOM 2270 N N . SER A 1 282 ? -10.745 57.299 10.706 1.00 27.14 282 SER A N 1
ATOM 2271 C CA . SER A 1 282 ? -11.159 58.558 11.365 1.00 27.14 282 SER A CA 1
ATOM 2272 C C . SER A 1 282 ? -10.754 59.783 10.503 1.00 27.14 282 SER A C 1
ATOM 2274 O O . SER A 1 282 ? -9.875 59.647 9.661 1.00 27.14 282 SER A O 1
ATOM 2276 N N . SER A 1 283 ? -11.321 60.954 10.860 1.00 26.39 283 SER A N 1
ATOM 2277 C CA . SER A 1 283 ? -10.897 62.371 10.670 1.00 26.39 283 SER A CA 1
ATOM 2278 C C . SER A 1 283 ? -11.464 63.229 9.510 1.00 26.39 283 SER A C 1
ATOM 2280 O O . SER A 1 283 ? -10.900 63.267 8.424 1.00 26.39 283 SER A O 1
ATOM 2282 N N . GLU A 1 284 ? -12.519 63.987 9.868 1.00 27.12 284 GLU A N 1
ATOM 2283 C CA . GLU A 1 284 ? -12.787 65.441 9.663 1.00 27.12 284 GLU A CA 1
ATOM 2284 C C . GLU A 1 284 ? -13.013 66.096 8.258 1.00 27.12 284 GLU A C 1
ATOM 2286 O O . GLU A 1 284 ? -12.646 65.526 7.238 1.00 27.12 284 GLU A O 1
ATOM 2291 N N . PRO A 1 285 ? -13.746 67.248 8.180 1.00 30.59 285 PRO A N 1
ATOM 2292 C CA . PRO A 1 285 ? -14.780 67.554 7.155 1.00 30.59 285 PRO A CA 1
ATOM 2293 C C . PRO A 1 285 ? -14.458 68.817 6.291 1.00 30.59 285 PRO A C 1
ATOM 2295 O O . PRO A 1 285 ? -13.346 69.324 6.392 1.00 30.59 285 PRO A O 1
ATOM 2298 N N . PRO A 1 286 ? -15.423 69.529 5.642 1.00 42.72 286 PRO A N 1
ATOM 2299 C CA . PRO A 1 286 ? -16.520 69.247 4.673 1.00 42.72 286 PRO A CA 1
ATOM 2300 C C . PRO A 1 286 ? -16.224 70.037 3.333 1.00 42.72 286 PRO A C 1
ATOM 2302 O O . PRO A 1 286 ? -15.041 70.261 3.102 1.00 42.72 286 PRO A O 1
ATOM 2305 N N . PRO A 1 287 ? -17.134 70.558 2.443 1.00 39.00 287 PRO A N 1
ATOM 2306 C CA . PRO A 1 287 ? -18.606 70.495 2.307 1.00 39.00 287 PRO A CA 1
ATOM 2307 C C . PRO A 1 287 ? -19.237 70.349 0.873 1.00 39.00 287 PRO A C 1
ATOM 2309 O O . PRO A 1 287 ? -18.698 70.784 -0.133 1.00 39.00 287 PRO A O 1
ATOM 2312 N N . LYS A 1 288 ? -20.512 69.901 0.873 1.00 25.59 288 LYS A N 1
ATOM 2313 C CA . LYS A 1 288 ? -21.735 70.363 0.139 1.00 25.59 288 LYS A CA 1
ATOM 2314 C C . LYS A 1 288 ? -21.901 70.364 -1.414 1.00 25.59 288 LYS A C 1
ATOM 2316 O O . LYS A 1 288 ? -21.082 70.869 -2.164 1.00 25.59 288 LYS A O 1
ATOM 2321 N N . LYS A 1 289 ? -23.189 70.107 -1.758 1.00 23.31 289 LYS A N 1
ATOM 2322 C CA . LYS A 1 289 ? -24.043 70.505 -2.923 1.00 23.31 289 LYS A CA 1
ATOM 2323 C C . LYS A 1 289 ? -24.091 69.523 -4.107 1.00 23.31 289 LYS A C 1
ATOM 2325 O O . LYS A 1 289 ? -23.074 68.968 -4.470 1.00 23.31 289 LYS A O 1
ATOM 2330 N N . SER A 1 290 ? -25.178 69.322 -4.858 1.00 23.98 290 SER A N 1
ATOM 2331 C CA . SER A 1 290 ? -26.645 69.455 -4.721 1.00 23.98 290 SER A CA 1
ATOM 2332 C C . SER A 1 290 ? -27.259 69.104 -6.090 1.00 23.98 290 SER A C 1
ATOM 2334 O O . SER A 1 290 ? -26.697 69.536 -7.090 1.00 23.98 290 SER A O 1
ATOM 2336 N N . SER A 1 291 ? -28.476 68.527 -6.116 1.00 24.16 291 SER A N 1
ATOM 2337 C CA . SER A 1 291 ? -29.512 68.681 -7.181 1.00 24.16 291 SER A CA 1
ATOM 2338 C C . SER A 1 291 ? -29.234 68.059 -8.578 1.00 24.16 291 SER A C 1
ATOM 2340 O O . SER A 1 291 ? -28.099 68.013 -9.007 1.00 24.16 291 SER A O 1
ATOM 2342 N N . SER A 1 292 ? -30.177 67.620 -9.425 1.00 24.67 292 SER A N 1
ATOM 2343 C CA . SER A 1 292 ? -31.634 67.395 -9.386 1.00 24.67 292 SER A CA 1
ATOM 2344 C C . SER A 1 292 ? -32.121 66.831 -10.748 1.00 24.67 292 SER A C 1
ATOM 2346 O O . SER A 1 292 ? -31.534 67.188 -11.759 1.00 24.67 292 SER A O 1
ATOM 2348 N N . ARG A 1 293 ? -33.266 66.102 -10.748 1.00 24.52 293 ARG A N 1
ATOM 2349 C CA . ARG A 1 293 ? -34.362 66.036 -11.777 1.00 24.52 293 ARG A CA 1
ATOM 2350 C C . ARG A 1 293 ? -34.006 65.510 -13.206 1.00 24.52 293 ARG A C 1
ATOM 2352 O O . ARG A 1 293 ? -32.907 65.700 -13.671 1.00 24.52 293 ARG A O 1
ATOM 2359 N N . ARG A 1 294 ? -34.870 64.870 -14.027 1.00 24.66 294 ARG A N 1
ATOM 2360 C CA . ARG A 1 294 ? -36.344 64.905 -14.223 1.00 24.66 294 ARG A CA 1
ATOM 2361 C C . ARG A 1 294 ? -36.818 63.795 -15.222 1.00 24.66 294 ARG A C 1
ATOM 2363 O O . ARG A 1 294 ? -36.145 63.561 -16.211 1.00 24.66 294 ARG A O 1
ATOM 2370 N N . LYS A 1 295 ? -38.012 63.213 -14.971 1.00 26.45 295 LYS A N 1
ATOM 2371 C CA . LYS A 1 295 ? -39.170 62.826 -15.854 1.00 26.45 295 LYS A CA 1
ATOM 2372 C C . LYS A 1 295 ? -38.944 62.320 -17.311 1.00 26.45 295 LYS A C 1
ATOM 2374 O O . LYS A 1 295 ? -38.461 63.068 -18.142 1.00 26.45 295 LYS A O 1
ATOM 2379 N N . GLN A 1 296 ? -39.288 61.060 -17.645 1.00 33.28 296 GLN A N 1
ATOM 2380 C CA . GLN A 1 296 ? -40.588 60.462 -18.099 1.00 33.28 296 GLN A CA 1
ATOM 2381 C C . GLN A 1 296 ? -40.888 60.494 -19.622 1.00 33.28 296 GLN A C 1
ATOM 2383 O O . GLN A 1 296 ? -41.035 61.566 -20.196 1.00 33.28 296 GLN A O 1
ATOM 2388 N N . LYS A 1 297 ? -41.189 59.317 -20.211 1.00 27.58 297 LYS A N 1
ATOM 2389 C CA . LYS A 1 297 ? -42.264 59.109 -21.214 1.00 27.58 297 LYS A CA 1
ATOM 2390 C C . LYS A 1 297 ? -42.740 57.642 -21.240 1.00 27.58 297 LYS A C 1
ATOM 2392 O O . LYS A 1 297 ? -41.972 56.724 -20.980 1.00 27.58 297 LYS A O 1
ATOM 2397 N N . ASN A 1 298 ? -44.042 57.480 -21.485 1.00 29.47 298 ASN A N 1
ATOM 2398 C CA . ASN A 1 298 ? -44.888 56.322 -21.171 1.00 29.47 298 ASN A CA 1
ATOM 2399 C C . ASN A 1 298 ? -45.057 55.316 -22.350 1.00 29.47 298 ASN A C 1
ATOM 2401 O O . ASN A 1 298 ? -44.680 55.618 -23.481 1.00 29.47 298 ASN A O 1
ATOM 2405 N N . PRO A 1 299 ? -45.649 54.129 -22.090 1.00 43.09 299 PRO A N 1
ATOM 2406 C CA . PRO A 1 299 ? -45.556 52.892 -22.865 1.00 43.09 299 PRO A CA 1
ATOM 2407 C C . PRO A 1 299 ? -46.771 52.670 -23.775 1.00 43.09 299 PRO A C 1
ATOM 2409 O O . PRO A 1 299 ? -47.852 53.160 -23.462 1.00 43.09 299 PRO A O 1
ATOM 2412 N N . LYS A 1 300 ? -46.629 51.858 -24.838 1.00 32.91 300 LYS A N 1
ATOM 2413 C CA . LYS A 1 300 ? -47.734 51.026 -25.393 1.00 32.91 300 LYS A CA 1
ATOM 2414 C C . LYS A 1 300 ? -47.362 50.059 -26.529 1.00 32.91 300 LYS A C 1
ATOM 2416 O O . LYS A 1 300 ? -48.156 49.179 -26.826 1.00 32.91 300 LYS A O 1
ATOM 2421 N N . LYS A 1 301 ? -46.150 50.103 -27.100 1.00 34.03 301 LYS A N 1
ATOM 2422 C CA . LYS A 1 301 ? -45.717 49.136 -28.143 1.00 34.03 301 LYS A CA 1
ATOM 2423 C C . LYS A 1 301 ? -44.903 47.928 -27.647 1.00 34.03 301 LYS A C 1
ATOM 2425 O O . LYS A 1 301 ? -44.636 47.018 -28.419 1.00 34.03 301 LYS A O 1
ATOM 2430 N N . TYR A 1 302 ? -44.573 47.860 -26.355 1.00 34.44 302 TYR A N 1
ATOM 2431 C CA . TYR A 1 302 ? -43.706 46.804 -25.798 1.00 34.44 302 TYR A CA 1
ATOM 2432 C C . TYR A 1 302 ? -44.446 45.599 -25.175 1.00 34.44 302 TYR A C 1
ATOM 2434 O O . TYR A 1 302 ? -43.814 44.627 -24.764 1.00 34.44 302 TYR A O 1
ATOM 2442 N N . ILE A 1 303 ? -45.782 45.631 -25.098 1.00 38.97 303 ILE A N 1
ATOM 2443 C CA . ILE A 1 303 ? -46.566 44.652 -24.315 1.00 38.97 303 ILE A CA 1
ATOM 2444 C C . ILE A 1 303 ? -47.043 43.450 -25.157 1.00 38.97 303 ILE A C 1
ATOM 2446 O O . ILE A 1 303 ? -47.253 42.368 -24.611 1.00 38.97 303 ILE A O 1
ATOM 2450 N N . GLN A 1 304 ? -47.133 43.567 -26.486 1.00 37.88 304 GLN A N 1
ATOM 2451 C CA . GLN A 1 304 ? -47.583 42.458 -27.347 1.00 37.88 304 GLN A CA 1
ATOM 2452 C C . GLN A 1 304 ? -46.459 41.495 -27.773 1.00 37.88 304 GLN A C 1
ATOM 2454 O O . GLN A 1 304 ? -46.718 40.307 -27.958 1.00 37.88 304 GLN A O 1
ATOM 2459 N N . ILE A 1 305 ? -45.200 41.944 -27.819 1.00 40.78 305 ILE A N 1
ATOM 2460 C CA . ILE A 1 305 ? -44.048 41.086 -28.166 1.00 40.78 305 ILE A CA 1
ATOM 2461 C C . ILE A 1 305 ? -43.626 40.203 -26.972 1.00 40.78 305 ILE A C 1
ATOM 2463 O O . ILE A 1 305 ? -43.210 39.058 -27.154 1.00 40.78 305 ILE A O 1
ATOM 2467 N N . LYS A 1 306 ? -43.828 40.673 -25.731 1.00 35.28 306 LYS A N 1
ATOM 2468 C CA . LYS A 1 306 ? -43.563 39.886 -24.512 1.00 35.28 306 LYS A CA 1
ATOM 2469 C C . LYS A 1 306 ? -44.591 38.777 -24.263 1.00 35.28 306 LYS A C 1
ATOM 2471 O O . LYS A 1 306 ? -44.216 37.735 -23.737 1.00 35.28 306 LYS A O 1
ATOM 2476 N N . LYS A 1 307 ? -45.855 38.950 -24.675 1.00 37.84 307 LYS A N 1
ATOM 2477 C CA . LYS A 1 307 ? -46.897 37.925 -24.476 1.00 37.84 307 LYS A CA 1
ATOM 2478 C C . LYS A 1 307 ? -46.725 36.706 -25.390 1.00 37.84 307 LYS A C 1
ATOM 2480 O O . LYS A 1 307 ? -46.900 35.603 -24.900 1.00 37.84 307 LYS A O 1
ATOM 2485 N N . LYS A 1 308 ? -46.287 36.866 -26.649 1.00 36.69 308 LYS A N 1
ATOM 2486 C CA . LYS A 1 308 ? -46.010 35.721 -27.548 1.00 36.69 308 LYS A CA 1
ATOM 2487 C C . LYS A 1 308 ? -44.720 34.959 -27.208 1.00 36.69 308 LYS A C 1
ATOM 2489 O O . LYS A 1 308 ? -44.680 33.747 -27.384 1.00 36.69 308 LYS A O 1
ATOM 2494 N N . ARG A 1 309 ? -43.693 35.632 -26.666 1.00 37.66 309 ARG A N 1
ATOM 2495 C CA . ARG A 1 309 ? -42.478 34.961 -26.162 1.00 37.66 309 ARG A CA 1
ATOM 2496 C C . ARG A 1 309 ? -42.719 34.240 -24.829 1.00 37.66 309 ARG A C 1
ATOM 2498 O O . ARG A 1 309 ? -42.222 33.138 -24.662 1.00 37.66 309 ARG A O 1
ATOM 2505 N N . ALA A 1 310 ? -43.555 34.778 -23.936 1.00 37.53 310 ALA A N 1
ATOM 2506 C CA . ALA A 1 310 ? -43.871 34.132 -22.656 1.00 37.53 310 ALA A CA 1
ATOM 2507 C C . ALA A 1 310 ? -44.631 32.797 -22.802 1.00 37.53 310 ALA A C 1
ATOM 2509 O O . ALA A 1 310 ? -44.378 31.878 -22.030 1.00 37.53 310 ALA A O 1
ATOM 2510 N N . THR A 1 311 ? -45.500 32.641 -23.807 1.00 35.56 311 THR A N 1
ATOM 2511 C CA . THR A 1 311 ? -46.255 31.387 -24.006 1.00 35.56 311 THR A CA 1
ATOM 2512 C C . THR A 1 311 ? -45.410 30.275 -24.643 1.00 35.56 311 THR A C 1
ATOM 2514 O O . THR A 1 311 ? -45.608 29.105 -24.329 1.00 35.56 311 THR A O 1
ATOM 2517 N N . GLN A 1 312 ? -44.412 30.615 -25.471 1.00 39.09 312 GLN A N 1
ATOM 2518 C CA . GLN A 1 312 ? -43.452 29.638 -26.013 1.00 39.09 312 GLN A CA 1
ATOM 2519 C C . GLN A 1 312 ? -42.370 29.245 -24.993 1.00 39.09 312 GLN A C 1
ATOM 2521 O O . GLN A 1 312 ? -41.935 28.096 -24.979 1.00 39.09 312 GLN A O 1
ATOM 2526 N N . THR A 1 313 ? -41.990 30.146 -24.079 1.00 40.31 313 THR A N 1
ATOM 2527 C CA . THR A 1 313 ? -41.062 29.821 -22.982 1.00 40.31 313 THR A CA 1
ATOM 2528 C C . THR A 1 313 ? -41.734 28.993 -21.879 1.00 40.31 313 THR A C 1
ATOM 2530 O O . THR A 1 313 ? -41.089 28.111 -21.324 1.00 40.31 313 THR A O 1
ATOM 2533 N N . GLN A 1 314 ? -43.037 29.172 -21.620 1.00 37.41 314 GLN A N 1
ATOM 2534 C CA . GLN A 1 314 ? -43.781 28.362 -20.639 1.00 37.41 314 GLN A CA 1
ATOM 2535 C C . GLN A 1 314 ? -44.083 26.932 -21.127 1.00 37.41 314 GLN A C 1
ATOM 2537 O O . GLN A 1 314 ? -44.060 26.005 -20.322 1.00 37.41 314 GLN A O 1
ATOM 2542 N N . ALA A 1 315 ? -44.267 26.710 -22.435 1.00 34.88 315 ALA A N 1
ATOM 2543 C CA . ALA A 1 315 ? -44.414 25.361 -23.000 1.00 34.88 315 ALA A CA 1
ATOM 2544 C C . ALA A 1 315 ? -43.079 24.584 -23.065 1.00 34.88 315 ALA A C 1
ATOM 2546 O O . ALA A 1 315 ? -43.067 23.365 -22.897 1.00 34.88 315 ALA A O 1
ATOM 2547 N N . ALA A 1 316 ? -41.950 25.283 -23.246 1.00 37.50 316 ALA A N 1
ATOM 2548 C CA . ALA A 1 316 ? -40.613 24.696 -23.135 1.00 37.50 316 ALA A CA 1
ATOM 2549 C C . ALA A 1 316 ? -40.236 24.414 -21.668 1.00 37.50 316 ALA A C 1
ATOM 2551 O O . ALA A 1 316 ? -39.706 23.352 -21.368 1.00 37.50 316 ALA A O 1
ATOM 2552 N N . GLN A 1 317 ? -40.597 25.301 -20.734 1.00 38.06 317 GLN A N 1
ATOM 2553 C CA . GLN A 1 317 ? -40.369 25.099 -19.298 1.00 38.06 317 GLN A CA 1
ATOM 2554 C C . GLN A 1 317 ? -41.244 23.987 -18.701 1.00 38.06 317 GLN A C 1
ATOM 2556 O O . GLN A 1 317 ? -40.762 23.274 -17.830 1.00 38.06 317 GLN A O 1
ATOM 2561 N N . ALA A 1 318 ? -42.456 23.748 -19.214 1.00 32.94 318 ALA A N 1
ATOM 2562 C CA . ALA A 1 318 ? -43.295 22.622 -18.788 1.00 32.94 318 ALA A CA 1
ATOM 2563 C C . ALA A 1 318 ? -42.790 21.250 -19.290 1.00 32.94 318 ALA A C 1
ATOM 2565 O O . ALA A 1 318 ? -42.972 20.252 -18.599 1.00 32.94 318 ALA A O 1
ATOM 2566 N N . LYS A 1 319 ? -42.105 21.188 -20.446 1.00 30.52 319 LYS A N 1
ATOM 2567 C CA . LYS A 1 319 ? -41.438 19.962 -20.944 1.00 30.52 319 LYS A CA 1
ATOM 2568 C C . LYS A 1 319 ? -40.076 19.704 -20.286 1.00 30.52 319 LYS A C 1
ATOM 2570 O O . LYS A 1 319 ? -39.679 18.551 -20.152 1.00 30.52 319 LYS A O 1
ATOM 2575 N N . THR A 1 320 ? -39.384 20.752 -19.835 1.00 32.34 320 THR A N 1
ATOM 2576 C CA . THR A 1 320 ? -38.131 20.629 -19.068 1.00 32.34 320 THR A CA 1
ATOM 2577 C C . THR A 1 320 ? -38.389 20.350 -17.579 1.00 32.34 320 THR A C 1
ATOM 2579 O O . THR A 1 320 ? -37.602 19.656 -16.942 1.00 32.34 320 THR A O 1
ATOM 2582 N N . GLN A 1 321 ? -39.533 20.778 -17.030 1.00 31.89 321 GLN A N 1
ATOM 2583 C CA . GLN A 1 321 ? -39.951 20.460 -15.655 1.00 31.89 321 GLN A CA 1
ATOM 2584 C C . GLN A 1 321 ? -40.488 19.031 -15.472 1.00 31.89 321 GLN A C 1
ATOM 2586 O O . GLN A 1 321 ? -40.548 18.568 -14.339 1.00 31.89 321 GLN A O 1
ATOM 2591 N N . SER A 1 322 ? -40.794 18.294 -16.547 1.00 31.09 322 SER A N 1
ATOM 2592 C CA . SER A 1 322 ? -41.109 16.856 -16.477 1.00 31.09 322 SER A CA 1
ATOM 2593 C C . SER A 1 322 ? -39.894 15.933 -16.675 1.00 31.09 322 SER A C 1
ATOM 2595 O O . SER A 1 322 ? -40.055 14.717 -16.659 1.00 31.09 322 SER A O 1
ATOM 2597 N N . LEU A 1 323 ? -38.684 16.481 -16.869 1.00 36.66 323 LEU A N 1
ATOM 2598 C CA . LEU A 1 323 ? -37.432 15.717 -17.050 1.00 36.66 323 LEU A CA 1
ATOM 2599 C C . LEU A 1 323 ? -36.305 16.129 -16.080 1.00 36.66 323 LEU A C 1
ATOM 2601 O O . LEU A 1 323 ? -35.232 15.536 -16.106 1.00 36.66 323 LEU A O 1
ATOM 2605 N N . GLN A 1 324 ? -36.546 17.095 -15.185 1.00 33.84 324 GLN A N 1
ATOM 2606 C CA . GLN A 1 324 ? -35.603 17.526 -14.138 1.00 33.84 324 GLN A CA 1
ATOM 2607 C C . GLN A 1 324 ? -36.192 17.429 -12.721 1.00 33.84 324 GLN A C 1
ATOM 2609 O O . GLN A 1 324 ? -35.893 18.234 -11.843 1.00 33.84 324 GLN A O 1
ATOM 2614 N N . SER A 1 325 ? -37.005 16.402 -12.475 1.00 32.84 325 SER A N 1
ATOM 2615 C CA . SER A 1 325 ? -37.432 16.010 -11.130 1.00 32.84 325 SER A CA 1
ATOM 2616 C C . SER A 1 325 ? -37.258 14.505 -10.921 1.00 32.84 325 SER A C 1
ATOM 2618 O O . SER A 1 325 ? -38.227 13.769 -10.772 1.00 32.84 325 SER A O 1
ATOM 2620 N N . ILE A 1 326 ? -36.002 14.061 -10.899 1.00 35.41 326 ILE A N 1
ATOM 2621 C CA . ILE A 1 326 ? -35.563 12.950 -10.044 1.00 35.41 326 ILE A CA 1
ATOM 2622 C C . ILE A 1 326 ? -34.262 13.414 -9.372 1.00 35.41 326 ILE A C 1
ATOM 2624 O O . ILE A 1 326 ? -33.176 12.913 -9.633 1.00 35.41 326 ILE A O 1
ATOM 2628 N N . GLN A 1 327 ? -34.355 14.463 -8.552 1.00 32.88 327 GLN A N 1
ATOM 2629 C CA . GLN A 1 327 ? -33.360 14.695 -7.509 1.00 32.88 327 GLN A CA 1
ATOM 2630 C C . GLN A 1 327 ? -33.771 13.811 -6.334 1.00 32.88 327 GLN A C 1
ATOM 2632 O O . GLN A 1 327 ? -34.743 14.104 -5.639 1.00 32.88 327 GLN A O 1
ATOM 2637 N N . ALA A 1 328 ? -33.083 12.682 -6.176 1.00 32.09 328 ALA A N 1
ATOM 2638 C CA . ALA A 1 328 ? -33.289 11.793 -5.046 1.00 32.09 328 ALA A CA 1
ATOM 2639 C C . ALA A 1 328 ? -32.880 12.516 -3.752 1.00 32.09 328 ALA A C 1
ATOM 2641 O O . ALA A 1 328 ? -31.752 12.984 -3.608 1.00 32.09 328 ALA A O 1
ATOM 2642 N N . VAL A 1 329 ? -33.821 12.613 -2.814 1.00 33.69 329 VAL A N 1
ATOM 2643 C CA . VAL A 1 329 ? -33.576 12.923 -1.398 1.00 33.69 329 VAL A CA 1
ATOM 2644 C C . VAL A 1 329 ? -32.452 12.001 -0.889 1.00 33.69 329 VAL A C 1
ATOM 2646 O O . VAL A 1 329 ? -32.439 10.838 -1.296 1.00 33.69 329 VAL A O 1
ATOM 2649 N N . PRO A 1 330 ? -31.520 12.436 -0.014 1.00 36.16 330 PRO A N 1
ATOM 2650 C CA . PRO A 1 330 ? -30.561 11.522 0.601 1.00 36.16 330 PRO A CA 1
ATOM 2651 C C . PRO A 1 330 ? -31.320 10.596 1.558 1.00 36.16 330 PRO A C 1
ATOM 2653 O O . PRO A 1 330 ? -31.478 10.881 2.742 1.00 36.16 330 PRO A O 1
ATOM 2656 N N . THR A 1 331 ? -31.862 9.507 1.024 1.00 44.84 331 THR A N 1
ATOM 2657 C CA . THR A 1 331 ? -32.505 8.449 1.790 1.00 44.84 331 THR A CA 1
ATOM 2658 C C . THR A 1 331 ? -31.439 7.788 2.655 1.00 44.84 331 THR A C 1
ATOM 2660 O O . THR A 1 331 ? -30.377 7.391 2.167 1.00 44.84 331 THR A O 1
ATOM 2663 N N . THR A 1 332 ? -31.683 7.689 3.964 1.00 58.88 332 THR A N 1
ATOM 2664 C CA . THR A 1 332 ? -30.794 6.905 4.828 1.00 58.88 332 THR A CA 1
ATOM 2665 C C . THR A 1 332 ? -30.749 5.459 4.324 1.00 58.88 332 THR A C 1
ATOM 2667 O O . THR A 1 332 ? -31.679 4.993 3.668 1.00 58.88 332 THR A O 1
ATOM 2670 N N . THR A 1 333 ? -29.694 4.700 4.640 1.00 58.06 333 THR A N 1
ATOM 2671 C CA . THR A 1 333 ? -29.589 3.272 4.273 1.00 58.06 333 THR A CA 1
ATOM 2672 C C . THR A 1 333 ? -30.850 2.489 4.670 1.00 58.06 333 THR A C 1
ATOM 2674 O O . THR A 1 333 ? -31.229 1.539 3.994 1.00 58.06 333 THR A O 1
ATOM 2677 N N . ALA A 1 334 ? -31.513 2.910 5.755 1.00 62.03 334 ALA A N 1
ATOM 2678 C CA . ALA A 1 334 ? -32.790 2.376 6.211 1.00 62.03 334 ALA A CA 1
ATOM 2679 C C . ALA A 1 334 ? -33.951 2.729 5.269 1.00 62.03 334 ALA A C 1
ATOM 2681 O O . ALA A 1 334 ? -34.704 1.831 4.910 1.00 62.03 334 ALA A O 1
ATOM 2682 N N . ASP A 1 335 ? -34.052 3.979 4.814 1.00 65.69 335 ASP A N 1
ATOM 2683 C CA . ASP A 1 335 ? -35.081 4.414 3.864 1.00 65.69 335 ASP A CA 1
ATOM 2684 C C . ASP A 1 335 ? -34.919 3.729 2.498 1.00 65.69 335 ASP A C 1
ATOM 2686 O O . ASP A 1 335 ? -35.903 3.279 1.925 1.00 65.69 335 ASP A O 1
ATOM 2690 N N . GLN A 1 336 ? -33.682 3.553 2.013 1.00 64.25 336 GLN A N 1
ATOM 2691 C CA . GLN A 1 336 ? -33.395 2.841 0.755 1.00 64.25 336 GLN A CA 1
ATOM 2692 C C . GLN A 1 336 ? -33.762 1.355 0.844 1.00 64.25 336 GLN A C 1
ATOM 2694 O O . GLN A 1 336 ? -34.347 0.785 -0.075 1.00 64.25 336 GLN A O 1
ATOM 2699 N N . ILE A 1 337 ? -33.452 0.710 1.974 1.00 65.94 337 ILE A N 1
ATOM 2700 C CA . ILE A 1 337 ? -33.862 -0.675 2.235 1.00 65.94 337 ILE A CA 1
ATOM 2701 C C . ILE A 1 337 ? -35.390 -0.762 2.343 1.00 65.94 337 ILE A C 1
ATOM 2703 O O . ILE A 1 337 ? -35.992 -1.689 1.803 1.00 65.94 337 ILE A O 1
ATOM 2707 N N . GLN A 1 338 ? -36.026 0.198 3.013 1.00 65.69 338 GLN A N 1
ATOM 2708 C CA . GLN A 1 338 ? -37.470 0.242 3.212 1.00 65.69 338 GLN A CA 1
ATOM 2709 C C . GLN A 1 338 ? -38.227 0.492 1.902 1.00 65.69 338 GLN A C 1
ATOM 2711 O O . GLN A 1 338 ? -39.259 -0.131 1.677 1.00 65.69 338 GLN A O 1
ATOM 2716 N N . GLU A 1 339 ? -37.675 1.291 0.994 1.00 68.06 339 GLU A N 1
ATOM 2717 C CA . GLU A 1 339 ? -38.179 1.495 -0.366 1.00 68.06 339 GLU A CA 1
ATOM 2718 C C . GLU A 1 339 ? -38.092 0.206 -1.206 1.00 68.06 339 GLU A C 1
ATOM 2720 O O . GLU A 1 339 ? -39.040 -0.145 -1.910 1.00 68.06 339 GLU A O 1
ATOM 2725 N N . ILE A 1 340 ? -37.014 -0.579 -1.053 1.00 65.38 340 ILE A N 1
ATOM 2726 C CA . ILE A 1 340 ? -36.905 -1.923 -1.650 1.00 65.38 340 ILE A CA 1
ATOM 2727 C C . ILE A 1 340 ? -37.960 -2.877 -1.050 1.00 65.38 340 ILE A C 1
ATOM 2729 O O . ILE A 1 340 ? -38.526 -3.685 -1.787 1.00 65.38 340 ILE A O 1
ATOM 2733 N N . TYR A 1 341 ? -38.252 -2.784 0.258 1.00 61.16 341 TYR A N 1
ATOM 2734 C CA . TYR A 1 341 ? -39.274 -3.586 0.966 1.00 61.16 341 TYR A CA 1
ATOM 2735 C C . TYR A 1 341 ? -40.718 -3.205 0.615 1.00 61.16 341 TYR A C 1
ATOM 2737 O O . TYR A 1 341 ? -41.581 -4.079 0.574 1.00 61.16 341 TYR A O 1
ATOM 2745 N N . GLN A 1 342 ? -40.998 -1.922 0.392 1.00 61.66 342 GLN A N 1
ATOM 2746 C CA . GLN A 1 342 ? -42.353 -1.393 0.194 1.00 61.66 342 GLN A CA 1
ATOM 2747 C C . GLN A 1 342 ? -42.817 -1.424 -1.266 1.00 61.66 342 GLN A C 1
ATOM 2749 O O . GLN A 1 342 ? -43.977 -1.124 -1.543 1.00 61.66 342 GLN A O 1
ATOM 2754 N N . ASN A 1 343 ? -41.952 -1.795 -2.212 1.00 63.91 343 ASN A N 1
ATOM 2755 C CA . ASN A 1 343 ? -42.298 -1.827 -3.629 1.00 63.91 343 ASN A CA 1
ATOM 2756 C C . ASN A 1 343 ? -43.154 -3.064 -3.985 1.00 63.91 343 ASN A C 1
ATOM 2758 O O . ASN A 1 343 ? -42.657 -4.074 -4.493 1.00 63.91 343 ASN A O 1
ATOM 2762 N N . VAL A 1 344 ? -44.461 -2.958 -3.709 1.00 52.84 344 VAL A N 1
ATOM 2763 C CA . VAL A 1 344 ? -45.495 -4.005 -3.866 1.00 52.84 344 VAL A CA 1
ATOM 2764 C C . VAL A 1 344 ? -45.611 -4.526 -5.307 1.00 52.84 344 VAL A C 1
ATOM 2766 O O . VAL A 1 344 ? -46.012 -5.666 -5.521 1.00 52.84 344 VAL A O 1
ATOM 2769 N N . ALA A 1 345 ? -45.205 -3.733 -6.305 1.00 53.28 345 ALA A N 1
ATOM 2770 C CA . ALA A 1 345 ? -45.263 -4.107 -7.719 1.00 53.28 345 ALA A CA 1
ATOM 2771 C C . ALA A 1 345 ? -44.195 -5.137 -8.139 1.00 53.28 345 ALA A C 1
ATOM 2773 O O . ALA A 1 345 ? -44.233 -5.633 -9.263 1.00 53.28 345 ALA A O 1
ATOM 2774 N N . SER A 1 346 ? -43.228 -5.463 -7.271 1.00 51.81 346 SER A N 1
ATOM 2775 C CA . SER A 1 346 ? -42.134 -6.371 -7.619 1.00 51.81 346 SER A CA 1
ATOM 2776 C C . SER A 1 346 ? -41.995 -7.550 -6.652 1.00 51.81 346 SER A C 1
ATOM 2778 O O . SER A 1 346 ? -41.453 -7.419 -5.561 1.00 51.81 346 SER A O 1
ATOM 2780 N N . ALA A 1 347 ? -42.394 -8.741 -7.096 1.00 51.41 347 ALA A N 1
ATOM 2781 C CA . ALA A 1 347 ? -41.949 -10.020 -6.539 1.00 51.41 347 ALA A CA 1
ATOM 2782 C C . ALA A 1 347 ? -41.707 -10.982 -7.714 1.00 51.41 347 ALA A C 1
ATOM 2784 O O . ALA A 1 347 ? -42.541 -11.021 -8.619 1.00 51.41 347 ALA A O 1
ATOM 2785 N N . PRO A 1 348 ? -40.553 -11.689 -7.768 1.00 49.19 348 PRO A N 1
ATOM 2786 C CA . PRO A 1 348 ? -40.197 -12.691 -6.751 1.00 49.19 348 PRO A CA 1
ATOM 2787 C C . PRO A 1 348 ? -38.765 -12.624 -6.168 1.00 49.19 348 PRO A C 1
ATOM 2789 O O . PRO A 1 348 ? -38.421 -13.449 -5.328 1.00 49.19 348 PRO A O 1
ATOM 2792 N N . ALA A 1 349 ? -37.901 -11.682 -6.558 1.00 58.00 349 ALA A N 1
ATOM 2793 C CA . ALA A 1 349 ? -36.473 -11.723 -6.190 1.00 58.00 349 ALA A CA 1
ATOM 2794 C C . ALA A 1 349 ? -36.048 -10.640 -5.176 1.00 58.00 349 ALA A C 1
ATOM 2796 O O . ALA A 1 349 ? -35.032 -9.969 -5.353 1.00 58.00 349 ALA A O 1
ATOM 2797 N N . PHE A 1 350 ? -36.816 -10.465 -4.097 1.00 63.00 350 PHE A N 1
ATOM 2798 C CA . PHE A 1 350 ? -36.515 -9.495 -3.032 1.00 63.00 350 PHE A CA 1
ATOM 2799 C C . PHE A 1 350 ? -35.093 -9.667 -2.458 1.00 63.00 350 PHE A C 1
ATOM 2801 O O . PHE A 1 350 ? -34.332 -8.711 -2.313 1.00 63.00 350 PHE A O 1
ATOM 2808 N N . SER A 1 351 ? -34.687 -10.916 -2.230 1.00 62.78 351 SER A N 1
ATOM 2809 C CA . SER A 1 351 ? -33.345 -11.278 -1.766 1.00 62.78 351 SER A CA 1
ATOM 2810 C C . SER A 1 351 ? -32.231 -10.879 -2.741 1.00 62.78 351 SER A C 1
ATOM 2812 O O . SER A 1 351 ? -31.142 -10.515 -2.296 1.00 62.78 351 SER A O 1
ATOM 2814 N N . ALA A 1 352 ? -32.489 -10.902 -4.053 1.00 66.12 352 ALA A N 1
ATOM 2815 C CA . ALA A 1 352 ? -31.521 -10.494 -5.067 1.00 66.12 352 ALA A CA 1
ATOM 2816 C C . ALA A 1 352 ? -31.291 -8.979 -5.038 1.00 66.12 352 ALA A C 1
ATOM 2818 O O . ALA A 1 352 ? -30.141 -8.556 -5.045 1.00 66.12 352 ALA A O 1
ATOM 2819 N N . LYS A 1 353 ? -32.357 -8.178 -4.896 1.00 68.12 353 LYS A N 1
ATOM 2820 C CA . LYS A 1 353 ? -32.267 -6.711 -4.783 1.00 68.12 353 LYS A CA 1
ATOM 2821 C C . LYS A 1 353 ? -31.550 -6.26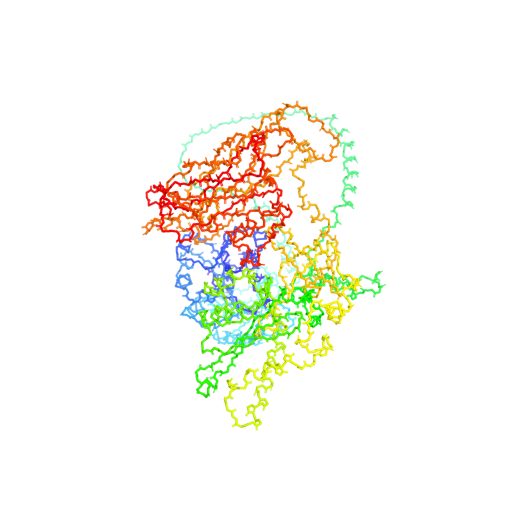7 -3.510 1.00 68.12 353 LYS A C 1
ATOM 2823 O O . LYS A 1 353 ? -30.712 -5.372 -3.547 1.00 68.12 353 LYS A O 1
ATOM 2828 N N . VAL A 1 354 ? -31.817 -6.930 -2.383 1.00 70.19 354 VAL A N 1
ATOM 2829 C CA . VAL A 1 354 ? -31.080 -6.673 -1.134 1.00 70.19 354 VAL A CA 1
ATOM 2830 C C . VAL A 1 354 ? -29.609 -7.071 -1.281 1.00 70.19 354 VAL A C 1
ATOM 2832 O O . VAL A 1 354 ? -28.727 -6.327 -0.862 1.00 70.19 354 VAL A O 1
ATOM 2835 N N . ALA A 1 355 ? -29.311 -8.211 -1.911 1.00 70.00 355 ALA A N 1
ATOM 2836 C CA . ALA A 1 355 ? -27.931 -8.609 -2.184 1.00 70.00 355 ALA A CA 1
ATOM 2837 C C . ALA A 1 355 ? -27.217 -7.624 -3.126 1.00 70.00 355 ALA A C 1
ATOM 2839 O O . ALA A 1 355 ? -26.030 -7.362 -2.947 1.00 70.00 355 ALA A O 1
ATOM 2840 N N . GLU A 1 356 ? -27.933 -7.067 -4.099 1.00 71.56 356 GLU A N 1
ATOM 2841 C CA . GLU A 1 356 ? -27.453 -6.037 -5.017 1.00 71.56 356 GLU A CA 1
ATOM 2842 C C . GLU A 1 356 ? -27.105 -4.740 -4.274 1.00 71.56 356 GLU A C 1
ATOM 2844 O O . GLU A 1 356 ? -25.996 -4.220 -4.395 1.00 71.56 356 GLU A O 1
ATOM 2849 N N . PHE A 1 357 ? -28.011 -4.282 -3.411 1.00 75.50 357 PHE A N 1
ATOM 2850 C CA . PHE A 1 357 ? -27.810 -3.127 -2.544 1.00 75.50 357 PHE A CA 1
ATOM 2851 C C . PHE A 1 357 ? -26.590 -3.293 -1.623 1.00 75.50 357 PHE A C 1
ATOM 2853 O O . PHE A 1 357 ? -25.729 -2.415 -1.543 1.00 75.50 357 PHE A O 1
ATOM 2860 N N . LEU A 1 358 ? -26.464 -4.457 -0.977 1.00 76.06 358 LEU A N 1
ATOM 2861 C CA . LEU A 1 358 ? -25.316 -4.783 -0.125 1.00 76.06 358 LEU A CA 1
ATOM 2862 C C . LEU A 1 358 ? -23.998 -4.857 -0.915 1.00 76.06 358 LEU A C 1
ATOM 2864 O O . LEU A 1 358 ? -22.937 -4.609 -0.348 1.00 76.06 358 LEU A O 1
ATOM 2868 N N . ARG A 1 359 ? -24.039 -5.170 -2.219 1.00 70.88 359 ARG A N 1
ATOM 2869 C CA . ARG A 1 359 ? -22.857 -5.106 -3.096 1.00 70.88 359 ARG A CA 1
ATOM 2870 C C . ARG A 1 359 ? -22.482 -3.673 -3.470 1.00 70.88 359 ARG A C 1
ATOM 2872 O O . ARG A 1 359 ? -21.293 -3.407 -3.575 1.00 70.88 359 ARG A O 1
ATOM 2879 N N . LYS A 1 360 ? -23.446 -2.761 -3.649 1.00 72.25 360 LYS A N 1
ATOM 2880 C CA . LYS A 1 360 ? -23.175 -1.336 -3.941 1.00 72.25 360 LYS A CA 1
ATOM 2881 C C . LYS A 1 360 ? -22.642 -0.584 -2.718 1.00 72.25 360 LYS A C 1
ATOM 2883 O O . LYS A 1 360 ? -21.817 0.315 -2.846 1.00 72.25 360 LYS A O 1
ATOM 2888 N N . ASN A 1 361 ? -23.076 -0.961 -1.517 1.00 79.56 361 ASN A N 1
ATOM 2889 C CA . ASN A 1 361 ? -22.607 -0.332 -0.289 1.00 79.56 361 ASN A CA 1
ATOM 2890 C C . ASN A 1 361 ? -21.121 -0.656 -0.015 1.00 79.56 361 ASN A C 1
ATOM 2892 O O . ASN A 1 361 ? -20.778 -1.811 0.243 1.00 79.56 361 ASN A O 1
ATOM 2896 N N . LYS A 1 362 ? -20.250 0.370 -0.004 1.00 75.44 362 LYS A N 1
ATOM 2897 C CA . LYS A 1 362 ? -18.792 0.231 0.212 1.00 75.44 362 LYS A CA 1
ATOM 2898 C C . LYS A 1 362 ? -18.477 -0.621 1.446 1.00 75.44 362 LYS A C 1
ATOM 2900 O O . LYS A 1 362 ? -17.824 -1.650 1.310 1.00 75.44 362 LYS A O 1
ATOM 2905 N N . VAL A 1 363 ? -19.032 -0.270 2.607 1.00 79.12 363 VAL A N 1
ATOM 2906 C CA . VAL A 1 363 ? -18.753 -0.940 3.891 1.00 79.12 363 VAL A CA 1
ATOM 2907 C C . VAL A 1 363 ? -19.216 -2.397 3.890 1.00 79.12 363 VAL A C 1
ATOM 2909 O O . VAL A 1 363 ? -18.478 -3.292 4.306 1.00 79.12 363 VAL A O 1
ATOM 2912 N N . SER A 1 364 ? -20.432 -2.661 3.404 1.00 78.56 364 SER A N 1
ATOM 2913 C CA . SER A 1 364 ? -20.955 -4.029 3.334 1.00 78.56 364 SER A CA 1
ATOM 2914 C C . SER A 1 364 ? -20.149 -4.894 2.361 1.00 78.56 364 SER A C 1
ATOM 2916 O O . SER A 1 364 ? -19.849 -6.052 2.668 1.00 78.56 364 SER A O 1
ATOM 2918 N N . SER A 1 365 ? -19.730 -4.319 1.229 1.00 80.12 365 SER A N 1
ATOM 2919 C CA . SER A 1 365 ? -18.919 -5.005 0.224 1.00 80.12 365 SER A CA 1
ATOM 2920 C C . SER A 1 365 ? -17.515 -5.359 0.742 1.00 80.12 365 SER A C 1
ATOM 2922 O O . SER A 1 365 ? -17.097 -6.505 0.567 1.00 80.12 365 SER A O 1
ATOM 2924 N N . THR A 1 366 ? -16.827 -4.457 1.464 1.00 84.12 366 THR A N 1
ATOM 2925 C CA . THR A 1 366 ? -15.471 -4.710 2.001 1.00 84.12 366 THR A CA 1
ATOM 2926 C C . THR A 1 366 ? -15.470 -5.736 3.135 1.00 84.12 366 THR A C 1
ATOM 2928 O O . THR A 1 366 ? -14.571 -6.575 3.233 1.00 84.12 366 THR A O 1
ATOM 2931 N N . HIS A 1 367 ? -16.519 -5.758 3.963 1.00 83.50 367 HIS A N 1
ATOM 2932 C CA . HIS A 1 367 ? -16.643 -6.684 5.097 1.00 83.50 367 HIS A CA 1
ATOM 2933 C C . HIS A 1 367 ? -17.295 -8.021 4.734 1.00 83.50 367 HIS A C 1
ATOM 2935 O O . HIS A 1 367 ? -17.397 -8.922 5.576 1.00 83.50 367 HIS A O 1
ATOM 2941 N N . ARG A 1 368 ? -17.723 -8.192 3.479 1.00 81.31 368 ARG A N 1
ATOM 2942 C CA . ARG A 1 368 ? -18.459 -9.377 3.049 1.00 81.31 368 ARG A CA 1
ATOM 2943 C C . ARG A 1 368 ? -17.698 -10.661 3.366 1.00 81.31 368 ARG A C 1
ATOM 2945 O O . ARG A 1 368 ? -16.507 -10.814 3.091 1.00 81.31 368 ARG A O 1
ATOM 2952 N N . ARG A 1 369 ? -18.416 -11.626 3.941 1.00 81.19 369 ARG A N 1
ATOM 2953 C CA . ARG A 1 369 ? -17.845 -12.912 4.342 1.00 81.19 369 ARG A CA 1
ATOM 2954 C C . ARG A 1 369 ? -17.348 -13.690 3.123 1.00 81.19 369 ARG A C 1
ATOM 2956 O O . ARG A 1 369 ? -18.110 -13.977 2.204 1.00 81.19 369 ARG A O 1
ATOM 2963 N N . ILE A 1 370 ? -16.097 -14.138 3.183 1.00 80.38 370 ILE A N 1
ATOM 2964 C CA . ILE A 1 370 ? -15.525 -15.079 2.215 1.00 80.38 370 ILE A CA 1
ATOM 2965 C C . ILE A 1 370 ? -16.210 -16.443 2.383 1.00 80.38 370 ILE A C 1
ATOM 2967 O O . ILE A 1 370 ? -16.022 -17.125 3.397 1.00 80.38 370 ILE A O 1
ATOM 2971 N N . THR A 1 371 ? -16.997 -16.845 1.387 1.00 73.31 371 THR A N 1
ATOM 2972 C CA . THR A 1 371 ? -17.753 -18.109 1.385 1.00 73.31 371 THR A CA 1
ATOM 2973 C C . THR A 1 371 ? -16.868 -19.302 1.021 1.00 73.31 371 THR A C 1
ATOM 2975 O O . THR A 1 371 ? -16.877 -20.314 1.720 1.00 73.31 371 THR A O 1
ATOM 2978 N N . LYS A 1 372 ? -16.030 -19.173 -0.015 1.00 77.12 372 LYS A N 1
ATOM 2979 C CA . LYS A 1 372 ? -15.088 -20.216 -0.453 1.00 77.12 372 LYS A CA 1
ATOM 2980 C C . LYS A 1 372 ? -13.654 -19.892 -0.032 1.00 77.12 372 LYS A C 1
ATOM 2982 O O . LYS A 1 372 ? -12.944 -19.126 -0.673 1.00 77.12 372 LYS A O 1
ATOM 2987 N N . LYS A 1 373 ? -13.197 -20.519 1.058 1.00 71.19 373 LYS A N 1
ATOM 2988 C CA . LYS A 1 373 ? -11.791 -20.432 1.514 1.00 71.19 373 LYS A CA 1
ATOM 2989 C C . LYS A 1 373 ? -10.860 -21.406 0.784 1.00 71.19 373 LYS A C 1
ATOM 2991 O O . LYS A 1 373 ? -9.671 -21.124 0.654 1.00 71.19 373 LYS A O 1
ATOM 2996 N N . ARG A 1 374 ? -11.395 -22.545 0.331 1.00 77.25 374 ARG A N 1
ATOM 2997 C CA . ARG A 1 374 ? -10.688 -23.570 -0.449 1.00 77.25 374 ARG A CA 1
ATOM 2998 C C . ARG A 1 374 ? -11.281 -23.602 -1.852 1.00 77.25 374 ARG A C 1
ATOM 3000 O O . ARG A 1 374 ? -12.492 -23.744 -1.993 1.00 77.25 374 ARG A O 1
ATOM 3007 N N . PHE A 1 375 ? -10.432 -23.448 -2.856 1.00 81.31 375 PHE A N 1
ATOM 3008 C CA . PHE A 1 375 ? -10.804 -23.444 -4.266 1.00 81.31 375 PHE A CA 1
ATOM 3009 C C . PHE A 1 375 ? -9.630 -23.954 -5.116 1.00 81.31 375 PHE A C 1
ATOM 3011 O O . PHE A 1 375 ? -8.489 -23.909 -4.640 1.00 81.31 375 PHE A O 1
ATOM 3018 N N . PRO A 1 376 ? -9.888 -24.456 -6.338 1.00 79.19 376 PRO A N 1
ATOM 3019 C CA . PRO A 1 376 ? -8.833 -24.818 -7.279 1.00 79.19 376 PRO A CA 1
ATOM 3020 C C . PRO A 1 376 ? -7.980 -23.591 -7.610 1.00 79.19 376 PRO A C 1
ATOM 3022 O O . PRO A 1 376 ? -8.519 -22.555 -7.982 1.00 79.19 376 PRO A O 1
ATOM 3025 N N . ARG A 1 377 ? -6.662 -23.705 -7.452 1.00 76.88 377 ARG A N 1
ATOM 3026 C CA . ARG A 1 377 ? -5.704 -22.634 -7.756 1.00 76.88 377 ARG A CA 1
ATOM 3027 C C . ARG A 1 377 ? -4.853 -23.006 -8.945 1.00 76.88 377 ARG A C 1
ATOM 3029 O O . ARG A 1 377 ? -4.641 -24.199 -9.190 1.00 76.88 377 ARG A O 1
ATOM 3036 N N . ARG A 1 378 ? -4.301 -21.993 -9.613 1.00 81.88 378 ARG A N 1
ATOM 3037 C CA . ARG A 1 378 ? -3.353 -22.188 -10.707 1.00 81.88 378 ARG A CA 1
ATOM 3038 C C . ARG A 1 378 ? -2.233 -23.148 -10.295 1.00 81.88 378 ARG A C 1
ATOM 3040 O O . ARG A 1 378 ? -1.522 -22.937 -9.313 1.00 81.88 378 ARG A O 1
ATOM 3047 N N . ARG A 1 379 ? -2.067 -24.213 -11.079 1.00 78.56 379 ARG A N 1
ATOM 3048 C CA . ARG A 1 379 ? -0.966 -25.167 -10.922 1.00 78.56 379 ARG A CA 1
ATOM 3049 C C . ARG A 1 379 ? 0.258 -24.673 -11.683 1.00 78.56 379 ARG A C 1
ATOM 3051 O O . ARG A 1 379 ? 0.136 -24.064 -12.745 1.00 78.56 379 ARG A O 1
ATOM 3058 N N . ILE A 1 380 ? 1.441 -24.982 -11.164 1.00 82.00 380 ILE A N 1
ATOM 3059 C CA . ILE A 1 380 ? 2.680 -24.848 -11.931 1.00 82.00 380 ILE A CA 1
ATOM 3060 C C . ILE A 1 380 ? 2.730 -26.043 -12.880 1.00 82.00 380 ILE A C 1
ATOM 3062 O O . ILE A 1 380 ? 2.823 -27.199 -12.454 1.00 82.00 380 ILE A O 1
ATOM 3066 N N . ILE A 1 381 ? 2.560 -25.749 -14.166 1.00 86.19 381 ILE A N 1
ATOM 3067 C CA . ILE A 1 381 ? 2.578 -26.740 -15.235 1.00 86.19 381 ILE A CA 1
ATOM 3068 C C . ILE A 1 381 ? 3.992 -26.781 -15.784 1.00 86.19 381 ILE A C 1
ATOM 3070 O O . ILE A 1 381 ? 4.503 -25.773 -16.271 1.00 86.19 381 ILE A O 1
ATOM 3074 N N . VAL A 1 382 ? 4.605 -27.953 -15.685 1.00 88.94 382 VAL A N 1
ATOM 3075 C CA . VAL A 1 382 ? 5.940 -28.223 -16.204 1.00 88.94 382 VAL A CA 1
ATOM 3076 C C . VAL A 1 382 ? 5.799 -29.334 -17.225 1.00 88.94 382 VAL A C 1
ATOM 3078 O O . VAL A 1 382 ? 5.124 -30.326 -16.978 1.00 88.94 382 VAL A O 1
ATOM 3081 N N . ASP A 1 383 ? 6.372 -29.140 -18.398 1.00 87.19 383 ASP A N 1
ATOM 3082 C CA . ASP A 1 383 ? 6.218 -30.023 -19.548 1.00 87.19 383 ASP A CA 1
ATOM 3083 C C . ASP A 1 383 ? 7.352 -31.045 -19.672 1.00 87.19 383 ASP A C 1
ATOM 3085 O O . ASP A 1 383 ? 7.119 -32.091 -20.273 1.00 87.19 383 ASP A O 1
ATOM 3089 N N . SER A 1 384 ? 8.529 -30.786 -19.091 1.00 88.25 384 SER A N 1
ATOM 3090 C CA . SER A 1 384 ? 9.690 -31.694 -19.064 1.00 88.25 384 SER A CA 1
ATOM 3091 C C . SER A 1 384 ? 10.431 -31.731 -17.728 1.00 88.25 384 SER A C 1
ATOM 3093 O O . SER A 1 384 ? 10.356 -30.764 -16.965 1.00 88.25 384 SER A O 1
ATOM 3095 N N . PRO A 1 385 ? 11.226 -32.797 -17.486 1.00 88.75 385 PRO A N 1
ATOM 3096 C CA . PRO A 1 385 ? 12.293 -32.782 -16.484 1.00 88.75 385 PRO A CA 1
ATOM 3097 C C . PRO A 1 385 ? 13.261 -31.611 -16.708 1.00 88.75 385 PRO A C 1
ATOM 3099 O O . PRO A 1 385 ? 13.381 -31.129 -17.835 1.00 88.75 385 PRO A O 1
ATOM 3102 N N . PHE A 1 386 ? 13.958 -31.175 -15.654 1.00 88.12 386 PHE A N 1
ATOM 3103 C CA . PHE A 1 386 ? 14.985 -30.117 -15.731 1.00 88.12 386 PHE A CA 1
ATOM 3104 C C . PHE A 1 386 ? 14.487 -28.799 -16.344 1.00 88.12 386 PHE A C 1
ATOM 3106 O O . PHE A 1 386 ? 15.215 -28.109 -17.040 1.00 88.12 386 PHE A O 1
ATOM 3113 N N . LYS A 1 387 ? 13.232 -28.412 -16.095 1.00 88.19 387 LYS A N 1
ATOM 3114 C CA . LYS A 1 387 ? 12.736 -27.088 -16.513 1.00 88.19 387 LYS A CA 1
ATOM 3115 C C . LYS A 1 387 ? 12.564 -26.135 -15.342 1.00 88.19 387 LYS A C 1
ATOM 3117 O O . LYS A 1 387 ? 13.053 -25.013 -15.387 1.00 88.19 387 LYS A O 1
ATOM 3122 N N . ILE A 1 388 ? 11.860 -26.578 -14.301 1.00 90.88 388 ILE A N 1
ATOM 3123 C CA . ILE A 1 388 ? 11.568 -25.763 -13.120 1.00 90.88 388 ILE A CA 1
ATOM 3124 C C . ILE A 1 388 ? 11.851 -26.578 -11.871 1.00 90.88 388 ILE A C 1
ATOM 3126 O O . ILE A 1 388 ? 11.207 -27.603 -11.630 1.00 90.88 388 ILE A O 1
ATOM 3130 N N . PHE A 1 389 ? 12.785 -26.099 -11.061 1.00 91.88 389 PHE A N 1
ATOM 3131 C CA . PHE A 1 389 ? 13.099 -26.679 -9.763 1.00 91.88 389 PHE A CA 1
ATOM 3132 C C . PHE A 1 389 ? 12.475 -25.852 -8.646 1.00 91.88 389 PHE A C 1
ATOM 3134 O O . PHE A 1 389 ? 12.194 -24.667 -8.813 1.00 91.88 389 PHE A O 1
ATOM 3141 N N . MET A 1 390 ? 12.244 -26.480 -7.500 1.00 92.50 390 MET A N 1
ATOM 3142 C CA . MET A 1 390 ? 11.909 -25.784 -6.261 1.00 92.50 390 MET A CA 1
ATOM 3143 C C . MET A 1 390 ? 12.921 -26.141 -5.186 1.00 92.50 390 MET A C 1
ATOM 3145 O O . MET A 1 390 ? 13.329 -27.298 -5.107 1.00 92.50 390 MET A O 1
ATOM 3149 N N . SER A 1 391 ? 13.286 -25.175 -4.349 1.00 91.06 391 SER A N 1
ATOM 3150 C CA . SER A 1 391 ? 14.151 -25.410 -3.194 1.00 91.06 391 SER A CA 1
ATOM 3151 C C . SER A 1 391 ? 13.545 -24.856 -1.915 1.00 91.06 391 SER A C 1
ATOM 3153 O O . SER A 1 391 ? 12.921 -23.796 -1.930 1.00 91.06 391 SER A O 1
ATOM 3155 N N . ASP A 1 392 ? 13.733 -25.588 -0.819 1.00 90.38 392 ASP A N 1
ATOM 3156 C CA . ASP A 1 392 ? 13.312 -25.208 0.531 1.00 90.38 392 ASP A CA 1
ATOM 3157 C C . ASP A 1 392 ? 14.205 -25.908 1.588 1.00 90.38 392 ASP A C 1
ATOM 3159 O O . ASP A 1 392 ? 14.939 -26.855 1.279 1.00 90.38 392 ASP A O 1
ATOM 3163 N N . LEU A 1 393 ? 14.188 -25.419 2.832 1.00 90.62 393 LEU A N 1
ATOM 3164 C CA . LEU A 1 393 ? 15.020 -25.890 3.942 1.00 90.62 393 LEU A CA 1
ATOM 3165 C C . LEU A 1 393 ? 14.205 -26.656 4.997 1.00 90.62 393 LEU A C 1
ATOM 3167 O O . LEU A 1 393 ? 13.168 -26.221 5.498 1.00 90.62 393 LEU A O 1
ATOM 3171 N N . ILE A 1 394 ? 14.733 -27.796 5.440 1.00 91.62 394 ILE A N 1
ATOM 3172 C CA . ILE A 1 394 ? 14.265 -28.495 6.645 1.00 91.62 394 ILE A CA 1
ATOM 3173 C C . ILE A 1 394 ? 15.107 -28.056 7.843 1.00 91.62 394 ILE A C 1
ATOM 3175 O O . ILE A 1 394 ? 16.322 -27.971 7.731 1.00 91.62 394 ILE A O 1
ATOM 3179 N N . VAL A 1 395 ? 14.475 -27.860 9.005 1.00 90.94 395 VAL A N 1
ATOM 3180 C CA . VAL A 1 395 ? 15.129 -27.417 10.250 1.00 90.94 395 VAL A CA 1
ATOM 3181 C C . VAL A 1 395 ? 14.991 -28.471 11.361 1.00 90.94 395 VAL A C 1
ATOM 3183 O O . VAL A 1 395 ? 13.880 -28.938 11.626 1.00 90.94 395 VAL A O 1
ATOM 3186 N N . TYR A 1 396 ? 16.095 -28.800 12.048 1.00 88.56 396 TYR A N 1
ATOM 3187 C CA . TYR A 1 396 ? 16.165 -29.715 13.203 1.00 88.56 396 TYR A CA 1
ATOM 3188 C C . TYR A 1 396 ? 16.990 -29.143 14.382 1.00 88.56 396 TYR A C 1
ATOM 3190 O O . TYR A 1 396 ? 17.919 -29.785 14.873 1.00 88.56 396 TYR A O 1
ATOM 3198 N N . ASN A 1 397 ? 16.617 -27.962 14.894 1.00 83.06 397 ASN A N 1
ATOM 3199 C CA . ASN A 1 397 ? 17.351 -27.242 15.958 1.00 83.06 397 ASN A CA 1
ATOM 3200 C C . ASN A 1 397 ? 17.694 -28.079 17.205 1.00 83.06 397 ASN A C 1
ATOM 3202 O O . ASN A 1 397 ? 18.763 -27.927 17.784 1.00 83.06 397 ASN A O 1
ATOM 3206 N N . SER A 1 398 ? 16.809 -28.978 17.641 1.00 84.50 398 SER A N 1
ATOM 3207 C CA . SER A 1 398 ? 17.011 -29.763 18.868 1.00 84.50 398 SER A CA 1
ATOM 3208 C C . SER A 1 398 ? 17.970 -30.950 18.712 1.00 84.50 398 SER A C 1
ATOM 3210 O O . SER A 1 398 ? 18.278 -31.619 19.699 1.00 84.50 398 SER A O 1
ATOM 3212 N N . LEU A 1 399 ? 18.428 -31.246 17.490 1.00 86.88 399 LEU A N 1
ATOM 3213 C CA . LEU A 1 399 ? 19.233 -32.432 17.176 1.00 86.88 399 LEU A CA 1
ATOM 3214 C C . LEU A 1 399 ? 20.646 -32.094 16.673 1.00 86.88 399 LEU A C 1
ATOM 3216 O O . LEU A 1 399 ? 21.403 -33.011 16.353 1.00 86.88 399 LEU A O 1
ATOM 3220 N N . THR A 1 400 ? 21.028 -30.816 16.632 1.00 87.31 400 THR A N 1
ATOM 3221 C CA . THR A 1 400 ? 22.299 -30.332 16.064 1.00 87.31 400 THR A CA 1
ATOM 3222 C C . THR A 1 400 ? 23.532 -31.035 16.643 1.00 87.31 400 THR A C 1
ATOM 3224 O O . THR A 1 400 ? 24.379 -31.527 15.893 1.00 87.31 400 THR A O 1
ATOM 3227 N N . GLY A 1 401 ? 23.615 -31.165 17.973 1.00 86.19 401 GLY A N 1
ATOM 3228 C CA . GLY A 1 401 ? 24.773 -31.774 18.643 1.00 86.19 401 GLY A CA 1
ATOM 3229 C C . GLY A 1 401 ? 25.007 -33.237 18.249 1.00 86.19 401 GLY A C 1
ATOM 3230 O O . GLY A 1 401 ? 26.140 -33.656 18.033 1.00 86.19 401 GLY A O 1
ATOM 3231 N N . SER A 1 402 ? 23.938 -34.016 18.057 1.00 88.69 402 SER A N 1
ATOM 3232 C CA . SER A 1 402 ? 24.045 -35.420 17.633 1.00 88.69 402 SER A CA 1
ATOM 3233 C C . SER A 1 402 ? 24.399 -35.589 16.148 1.00 88.69 402 SER A C 1
ATOM 3235 O O . SER A 1 402 ? 24.740 -36.695 15.741 1.00 88.69 402 SER A O 1
ATOM 3237 N N . ASN A 1 403 ? 24.335 -34.524 15.341 1.00 91.31 403 ASN A N 1
ATOM 3238 C CA . ASN A 1 403 ? 24.487 -34.566 13.882 1.00 91.31 403 ASN A CA 1
ATOM 3239 C C . ASN A 1 403 ? 25.708 -33.774 13.390 1.00 91.31 403 ASN A C 1
ATOM 3241 O O . ASN A 1 403 ? 25.685 -33.185 12.310 1.00 91.31 403 ASN A O 1
ATOM 3245 N N . LYS A 1 404 ? 26.794 -33.770 14.177 1.00 90.69 404 LYS A N 1
ATOM 3246 C CA . LYS A 1 404 ? 28.073 -33.110 13.841 1.00 90.69 404 LYS A CA 1
ATOM 3247 C C . LYS A 1 404 ? 27.913 -31.612 13.514 1.00 90.69 404 LYS A C 1
ATOM 3249 O O . LYS A 1 404 ? 28.594 -31.086 12.636 1.00 90.69 404 LYS A O 1
ATOM 3254 N N . GLY A 1 405 ? 26.977 -30.941 14.188 1.00 88.94 405 GLY A N 1
ATOM 3255 C CA . GLY A 1 405 ? 26.677 -29.524 13.971 1.00 88.94 405 GLY A CA 1
ATOM 3256 C C . GLY A 1 405 ? 25.712 -29.235 12.816 1.00 88.94 405 GLY A C 1
ATOM 3257 O O . GLY A 1 405 ? 25.369 -28.076 12.613 1.00 88.94 405 GLY A O 1
ATOM 3258 N N . ASN A 1 406 ? 25.241 -30.248 12.078 1.00 91.62 406 ASN A N 1
ATOM 3259 C CA . ASN A 1 406 ? 24.250 -30.048 11.019 1.00 91.62 406 ASN A CA 1
ATOM 3260 C C . ASN A 1 406 ? 22.864 -29.809 11.620 1.00 91.62 406 ASN A C 1
ATOM 3262 O O . ASN A 1 406 ? 22.357 -30.629 12.392 1.00 91.62 406 ASN A O 1
ATOM 3266 N N . THR A 1 407 ? 22.254 -28.692 11.236 1.00 92.06 407 THR A N 1
ATOM 3267 C CA . THR A 1 407 ? 20.953 -28.238 11.748 1.00 92.06 407 THR A CA 1
ATOM 3268 C C . THR A 1 407 ? 19.897 -28.202 10.652 1.00 92.06 407 THR A C 1
ATOM 3270 O O . THR A 1 407 ? 18.716 -28.433 10.928 1.00 92.06 407 THR A O 1
ATOM 3273 N N . TYR A 1 408 ? 20.316 -27.946 9.412 1.00 94.06 408 TYR A N 1
ATOM 3274 C CA . TYR A 1 408 ? 19.425 -27.761 8.278 1.00 94.06 408 TYR A CA 1
ATOM 3275 C C . TYR A 1 408 ? 19.643 -28.843 7.219 1.00 94.06 408 TYR A C 1
ATOM 3277 O O . TYR A 1 408 ? 20.690 -29.490 7.170 1.00 94.06 408 TYR A O 1
ATOM 3285 N N . ILE A 1 409 ? 18.643 -29.053 6.368 1.00 94.94 409 ILE A N 1
ATOM 3286 C CA . ILE A 1 409 ? 18.761 -29.886 5.168 1.00 94.94 409 ILE A CA 1
ATOM 3287 C C . ILE A 1 409 ? 18.194 -29.088 4.002 1.00 94.94 409 ILE A C 1
ATOM 3289 O O . ILE A 1 409 ? 17.002 -28.777 4.000 1.00 94.94 409 ILE A O 1
ATOM 3293 N N . LEU A 1 410 ? 19.040 -28.784 3.025 1.00 94.88 410 LEU A N 1
ATOM 3294 C CA . LEU A 1 410 ? 18.633 -28.246 1.736 1.00 94.88 410 LEU A CA 1
ATOM 3295 C C . LEU A 1 410 ? 17.931 -29.333 0.938 1.00 94.88 410 LEU A C 1
ATOM 3297 O O . LEU A 1 410 ? 18.473 -30.431 0.808 1.00 94.88 410 LEU A O 1
ATOM 3301 N N . VAL A 1 411 ? 16.744 -29.034 0.416 1.00 94.25 411 VAL A N 1
ATOM 3302 C CA . VAL A 1 411 ? 15.982 -29.934 -0.451 1.00 94.25 411 VAL A CA 1
ATOM 3303 C C . VAL A 1 411 ? 15.705 -29.223 -1.764 1.00 94.25 411 VAL A C 1
ATOM 3305 O O . VAL A 1 411 ? 14.980 -28.235 -1.778 1.00 94.25 411 VAL A O 1
ATOM 3308 N N . VAL A 1 412 ? 16.226 -29.767 -2.861 1.00 93.69 412 VAL A N 1
ATOM 3309 C CA . VAL A 1 412 ? 15.934 -29.324 -4.229 1.00 93.69 412 VAL A CA 1
ATOM 3310 C C . VAL A 1 412 ? 15.087 -30.397 -4.901 1.00 93.69 412 VAL A C 1
ATOM 3312 O O . VAL A 1 412 ? 15.428 -31.576 -4.834 1.00 93.69 412 VAL A O 1
ATOM 3315 N N . ILE A 1 413 ? 13.978 -30.018 -5.532 1.00 93.56 413 ILE A N 1
ATOM 3316 C CA . ILE A 1 413 ? 13.068 -30.936 -6.225 1.00 93.56 413 ILE A CA 1
ATOM 3317 C C . ILE A 1 413 ? 12.835 -30.505 -7.672 1.00 93.56 413 ILE A C 1
ATOM 3319 O O . ILE A 1 413 ? 12.520 -29.344 -7.938 1.00 93.56 413 ILE A O 1
ATOM 3323 N N . ASP A 1 414 ? 12.896 -31.458 -8.601 1.00 92.88 414 ASP A N 1
ATOM 3324 C CA . ASP A 1 414 ? 12.387 -31.269 -9.959 1.00 92.88 414 ASP A CA 1
ATOM 3325 C C . ASP A 1 414 ? 10.853 -31.339 -9.964 1.00 92.88 414 ASP A C 1
ATOM 3327 O O . ASP A 1 414 ? 10.238 -32.344 -9.582 1.00 92.88 414 ASP A O 1
ATOM 3331 N N . CYS A 1 415 ? 10.206 -30.268 -10.426 1.00 91.75 415 CYS A N 1
ATOM 3332 C CA . CYS A 1 415 ? 8.752 -30.167 -10.428 1.00 91.75 415 CYS A CA 1
ATOM 3333 C C . CYS A 1 415 ? 8.067 -31.164 -11.372 1.00 91.75 415 CYS A C 1
ATOM 3335 O O . CYS A 1 415 ? 6.894 -31.472 -11.141 1.00 91.75 415 CYS A O 1
ATOM 3337 N N . PHE A 1 416 ? 8.756 -31.669 -12.400 1.00 92.75 416 PHE A N 1
ATOM 3338 C CA . PHE A 1 416 ? 8.190 -32.652 -13.325 1.00 92.75 416 PHE A CA 1
ATOM 3339 C C . PHE A 1 416 ? 8.391 -34.087 -12.825 1.00 92.75 416 PHE A C 1
ATOM 3341 O O . PHE A 1 416 ? 7.413 -34.764 -12.498 1.00 92.75 416 PHE A O 1
ATOM 3348 N N . SER A 1 417 ? 9.644 -34.540 -12.697 1.00 92.88 417 SER A N 1
ATOM 3349 C CA . SER A 1 417 ? 9.958 -35.924 -12.302 1.00 92.88 417 SER A CA 1
ATOM 3350 C C . SER A 1 417 ? 9.670 -36.233 -10.831 1.00 92.88 417 SER A C 1
ATOM 3352 O O . SER A 1 417 ? 9.528 -37.398 -10.464 1.00 92.88 417 SER A O 1
ATOM 3354 N N . ARG A 1 418 ? 9.550 -35.201 -9.982 1.00 93.94 418 ARG A N 1
ATOM 3355 C CA . ARG A 1 418 ? 9.521 -35.309 -8.511 1.00 93.94 418 ARG A CA 1
ATOM 3356 C C . ARG A 1 418 ? 10.826 -35.827 -7.918 1.00 93.94 418 ARG A C 1
ATOM 3358 O O . ARG A 1 418 ? 10.823 -36.213 -6.754 1.00 93.94 418 ARG A O 1
ATOM 3365 N N . TYR A 1 419 ? 11.909 -35.854 -8.688 1.00 94.00 419 TYR A N 1
ATOM 3366 C CA . TYR A 1 419 ? 13.213 -36.266 -8.193 1.00 94.00 419 TYR A CA 1
ATOM 3367 C C . TYR A 1 419 ? 13.745 -35.227 -7.208 1.00 94.00 419 TYR A C 1
ATOM 3369 O O . TYR A 1 419 ? 13.612 -34.026 -7.451 1.00 94.00 419 TYR A O 1
ATOM 3377 N N . ILE A 1 420 ? 14.316 -35.685 -6.094 1.00 95.19 420 ILE A N 1
ATOM 3378 C CA . ILE A 1 420 ? 14.870 -34.809 -5.060 1.00 95.19 420 ILE A CA 1
ATOM 3379 C C . ILE A 1 420 ? 16.373 -34.993 -4.886 1.00 95.19 420 ILE A C 1
ATOM 3381 O O . ILE A 1 420 ? 16.898 -36.107 -4.941 1.00 95.19 420 ILE A O 1
ATOM 3385 N N . TRP A 1 421 ? 17.028 -33.889 -4.552 1.00 95.31 421 TRP A N 1
ATOM 3386 C CA . TRP A 1 421 ? 18.392 -33.832 -4.054 1.00 95.31 421 TRP A CA 1
ATOM 3387 C C . TRP A 1 421 ? 18.384 -33.206 -2.669 1.00 95.31 421 TRP A C 1
ATOM 3389 O O . TRP A 1 421 ? 17.626 -32.273 -2.395 1.00 95.31 421 TRP A O 1
ATOM 3399 N N . THR A 1 422 ? 19.214 -33.739 -1.777 1.00 95.81 422 THR A N 1
ATOM 3400 C CA . THR A 1 422 ? 19.293 -33.266 -0.395 1.00 95.81 422 THR A CA 1
ATOM 3401 C C . THR A 1 422 ? 20.733 -33.071 0.034 1.00 95.81 422 THR A C 1
ATOM 3403 O O . THR A 1 422 ? 21.549 -33.963 -0.222 1.00 95.81 422 THR A O 1
ATOM 3406 N N . ARG A 1 423 ? 21.026 -31.982 0.752 1.00 95.00 423 ARG A N 1
ATOM 3407 C CA . ARG A 1 423 ? 22.334 -31.743 1.381 1.00 95.00 423 ARG A CA 1
ATOM 3408 C C . ARG A 1 423 ? 22.187 -31.223 2.813 1.00 95.00 423 ARG A C 1
ATOM 3410 O O . ARG A 1 423 ? 21.352 -30.353 3.048 1.00 95.00 423 ARG A O 1
ATOM 3417 N N . PRO A 1 424 ? 22.937 -31.767 3.787 1.00 95.06 424 PRO A N 1
ATOM 3418 C CA . PRO A 1 424 ? 22.936 -31.251 5.150 1.00 95.06 424 PRO A CA 1
ATOM 3419 C C . PRO A 1 424 ? 23.712 -29.927 5.221 1.00 95.06 424 PRO A C 1
ATOM 3421 O O . PRO A 1 424 ? 24.736 -29.786 4.560 1.00 95.06 424 PRO A O 1
ATOM 3424 N N . LEU A 1 425 ? 23.238 -28.984 6.036 1.00 95.00 425 LEU A N 1
ATOM 3425 C CA . LEU A 1 425 ? 23.902 -27.703 6.299 1.00 95.00 425 LEU A CA 1
ATOM 3426 C C . LEU A 1 425 ? 24.031 -27.474 7.809 1.00 95.00 425 LEU A C 1
ATOM 3428 O O . LEU A 1 425 ? 23.172 -27.894 8.600 1.00 95.00 425 LEU A O 1
ATOM 3432 N N . LYS A 1 426 ? 25.078 -26.760 8.221 1.00 91.75 426 LYS A N 1
ATOM 3433 C CA . LYS A 1 426 ? 25.286 -26.381 9.625 1.00 91.75 426 LYS A CA 1
ATOM 3434 C C . LYS A 1 426 ? 24.563 -25.079 9.941 1.00 91.75 426 LYS A C 1
ATOM 3436 O O . LYS A 1 426 ? 23.859 -24.999 10.951 1.00 91.75 426 LYS A O 1
ATOM 3441 N N . LEU A 1 427 ? 24.675 -24.113 9.039 1.00 89.31 427 LEU A N 1
ATOM 3442 C CA . LEU A 1 427 ? 24.105 -22.779 9.092 1.00 89.31 427 LEU A CA 1
ATOM 3443 C C . LEU A 1 427 ? 23.152 -22.559 7.911 1.00 89.31 427 LEU A C 1
ATOM 3445 O O . LEU A 1 427 ? 23.220 -23.218 6.878 1.00 89.31 427 LEU A O 1
ATOM 3449 N N . LYS A 1 428 ? 22.246 -21.595 8.065 1.00 88.69 428 LYS A N 1
ATOM 3450 C CA . LYS A 1 428 ? 21.338 -21.145 6.997 1.00 88.69 428 LYS A CA 1
ATOM 3451 C C . LYS A 1 428 ? 21.890 -19.934 6.239 1.00 88.69 428 LYS A C 1
ATOM 3453 O O . LYS A 1 428 ? 21.137 -19.115 5.728 1.00 88.69 428 LYS A O 1
ATOM 3458 N N . GLU A 1 429 ? 23.202 -19.743 6.265 1.00 89.06 429 GLU A N 1
ATOM 3459 C CA . GLU A 1 429 ? 23.834 -18.593 5.628 1.00 89.06 429 GLU A CA 1
ATOM 3460 C C . GLU A 1 429 ? 23.965 -18.801 4.122 1.00 89.06 429 GLU A C 1
ATOM 3462 O O . GLU A 1 429 ? 24.127 -19.923 3.641 1.00 89.06 429 GLU A O 1
ATOM 3467 N N . GLY A 1 430 ? 23.944 -17.696 3.376 1.00 86.19 430 GLY A N 1
ATOM 3468 C CA . GLY A 1 430 ? 23.995 -17.725 1.917 1.00 86.19 430 GLY A CA 1
ATOM 3469 C C . GLY A 1 430 ? 25.211 -18.452 1.344 1.00 86.19 430 GLY A C 1
ATOM 3470 O O . GLY A 1 430 ? 25.092 -19.094 0.310 1.00 86.19 430 GLY A O 1
ATOM 3471 N N . VAL A 1 431 ? 26.364 -18.405 2.024 1.00 90.75 431 VAL A N 1
ATOM 3472 C CA . VAL A 1 431 ? 27.583 -19.120 1.598 1.00 90.75 431 VAL A CA 1
ATOM 3473 C C . VAL A 1 431 ? 27.389 -20.637 1.664 1.00 90.75 431 VAL A C 1
ATOM 3475 O O . VAL A 1 431 ? 27.698 -21.336 0.701 1.00 90.75 431 VAL A O 1
ATOM 3478 N N . GLU A 1 432 ? 26.852 -21.160 2.771 1.00 92.62 432 GLU A N 1
ATOM 3479 C CA . GLU A 1 432 ? 26.615 -22.604 2.912 1.00 92.62 432 GLU A CA 1
ATOM 3480 C C . GLU A 1 432 ? 25.559 -23.097 1.920 1.00 92.62 432 GLU A C 1
ATOM 3482 O O . GLU A 1 432 ? 25.742 -24.143 1.295 1.00 92.62 432 GLU A O 1
ATOM 3487 N N . VAL A 1 433 ? 24.486 -22.323 1.727 1.00 93.69 433 VAL A N 1
ATOM 3488 C CA . VAL A 1 433 ? 23.446 -22.644 0.741 1.00 93.69 433 VAL A CA 1
ATOM 3489 C C . VAL A 1 433 ? 24.005 -22.609 -0.681 1.00 93.69 433 VAL A C 1
ATOM 3491 O O . VAL A 1 433 ? 23.734 -23.527 -1.450 1.00 93.69 433 VAL A O 1
ATOM 3494 N N . ALA A 1 434 ? 24.827 -21.615 -1.026 1.00 92.75 434 ALA A N 1
ATOM 3495 C CA . ALA A 1 434 ? 25.474 -21.522 -2.334 1.00 92.75 434 ALA A CA 1
ATOM 3496 C C . ALA A 1 434 ? 26.399 -22.717 -2.605 1.00 92.75 434 ALA A C 1
ATOM 3498 O O . ALA A 1 434 ? 26.335 -23.301 -3.684 1.00 92.75 434 ALA A O 1
ATOM 3499 N N . ASN A 1 435 ? 27.205 -23.125 -1.620 1.00 93.56 435 ASN A N 1
ATOM 3500 C CA . ASN A 1 435 ? 28.091 -24.283 -1.748 1.00 93.56 435 ASN A CA 1
ATOM 3501 C C . ASN A 1 435 ? 27.305 -25.585 -1.937 1.00 93.56 435 ASN A C 1
ATOM 3503 O O . ASN A 1 435 ? 27.641 -26.384 -2.807 1.00 93.56 435 ASN A O 1
ATOM 3507 N N . ALA A 1 436 ? 26.236 -25.787 -1.165 1.00 94.62 436 ALA A N 1
ATOM 3508 C CA . ALA A 1 436 ? 25.399 -26.974 -1.292 1.00 94.62 436 ALA A CA 1
ATOM 3509 C C . ALA A 1 436 ? 24.585 -26.998 -2.593 1.00 94.62 436 ALA A C 1
ATOM 3511 O O . ALA A 1 436 ? 24.409 -28.065 -3.177 1.00 94.62 436 ALA A O 1
ATOM 3512 N N . LEU A 1 437 ? 24.108 -25.842 -3.067 1.00 93.06 437 LEU A N 1
ATOM 3513 C CA . LEU A 1 437 ? 23.504 -25.726 -4.393 1.00 93.06 437 LEU A CA 1
ATOM 3514 C C . LEU A 1 437 ? 24.531 -26.045 -5.475 1.00 93.06 437 LEU A C 1
ATOM 3516 O O . LEU A 1 437 ? 24.237 -26.851 -6.344 1.00 93.06 437 LEU A O 1
ATOM 3520 N N . ASN A 1 438 ? 25.736 -25.478 -5.403 1.00 92.81 438 ASN A N 1
ATOM 3521 C CA . ASN A 1 438 ? 26.797 -25.764 -6.363 1.00 92.81 438 ASN A CA 1
ATOM 3522 C C . ASN A 1 438 ? 27.137 -27.262 -6.407 1.00 92.81 438 ASN A C 1
ATOM 3524 O O . ASN A 1 438 ? 27.240 -27.814 -7.493 1.00 92.81 438 ASN A O 1
ATOM 3528 N N . ASP A 1 439 ? 27.243 -27.923 -5.253 1.00 93.19 439 ASP A N 1
ATOM 3529 C CA . ASP A 1 439 ? 27.485 -29.368 -5.168 1.00 93.19 439 ASP A CA 1
ATOM 3530 C C . ASP A 1 439 ? 26.357 -30.189 -5.821 1.00 93.19 439 ASP A C 1
ATOM 3532 O O . ASP A 1 439 ? 26.618 -31.102 -6.594 1.00 93.19 439 ASP A O 1
ATOM 3536 N N . ILE A 1 440 ? 25.090 -29.818 -5.597 1.00 92.12 440 ILE A N 1
ATOM 3537 C CA . ILE A 1 440 ? 23.951 -30.460 -6.276 1.00 92.12 440 ILE A CA 1
ATOM 3538 C C . ILE A 1 440 ? 23.990 -30.208 -7.791 1.00 92.12 440 ILE A C 1
ATOM 3540 O O . ILE A 1 440 ? 23.718 -31.115 -8.570 1.00 92.12 440 ILE A O 1
ATOM 3544 N N . LEU A 1 441 ? 24.295 -28.982 -8.219 1.00 88.31 441 LEU A N 1
ATOM 3545 C CA . LEU A 1 441 ? 24.299 -28.594 -9.632 1.00 88.31 441 LEU A CA 1
ATOM 3546 C C . LEU A 1 441 ? 25.458 -29.225 -10.415 1.00 88.31 441 LEU A C 1
ATOM 3548 O O . LEU A 1 441 ? 25.330 -29.417 -11.622 1.00 88.31 441 LEU A O 1
ATOM 3552 N N . GLN A 1 442 ? 26.560 -29.574 -9.745 1.00 87.56 442 GLN A N 1
ATOM 3553 C CA . GLN A 1 442 ? 27.674 -30.320 -10.338 1.00 87.56 442 GLN A CA 1
ATOM 3554 C C . GLN A 1 442 ? 27.303 -31.768 -10.681 1.00 87.56 442 GLN A C 1
ATOM 3556 O O . GLN A 1 442 ? 27.851 -32.319 -11.632 1.00 87.56 442 GLN A O 1
ATOM 3561 N N . ASP A 1 443 ? 26.334 -32.362 -9.975 1.00 81.31 443 ASP A N 1
ATOM 3562 C CA . ASP A 1 443 ? 25.832 -33.711 -10.269 1.00 81.31 443 ASP A CA 1
ATOM 3563 C C . ASP A 1 443 ? 25.005 -33.762 -11.576 1.00 81.31 443 ASP A C 1
ATOM 3565 O O . ASP A 1 443 ? 24.571 -34.837 -12.004 1.00 81.31 443 ASP A O 1
ATOM 3569 N N . PHE A 1 444 ? 24.711 -32.616 -12.205 1.00 83.06 444 PHE A N 1
ATOM 3570 C CA . PHE A 1 444 ? 23.786 -32.539 -13.333 1.00 83.06 444 PHE A CA 1
ATOM 3571 C C . PHE A 1 444 ? 24.494 -32.591 -14.684 1.00 83.06 444 PHE A C 1
ATOM 3573 O O . PHE A 1 444 ? 25.378 -31.800 -14.986 1.00 83.06 444 PHE A O 1
ATOM 3580 N N . THR A 1 445 ? 24.002 -33.465 -15.562 1.00 72.00 445 THR A N 1
ATOM 3581 C CA . THR A 1 445 ? 24.368 -33.477 -16.987 1.00 72.00 445 THR A CA 1
ATOM 3582 C C . THR A 1 445 ? 23.530 -32.500 -17.822 1.00 72.00 445 THR A C 1
ATOM 3584 O O . THR A 1 445 ? 23.844 -32.260 -18.983 1.00 72.00 445 THR A O 1
ATOM 3587 N N . GLN A 1 446 ? 22.423 -31.991 -17.267 1.00 72.31 446 GLN A N 1
ATOM 3588 C CA . GLN A 1 446 ? 21.523 -31.003 -17.874 1.00 72.31 446 GLN A CA 1
ATOM 3589 C C . GLN A 1 446 ? 21.080 -30.004 -16.800 1.00 72.31 446 GLN A C 1
ATOM 3591 O O . GLN A 1 446 ? 20.641 -30.415 -15.725 1.00 72.31 446 GLN A O 1
ATOM 3596 N N . TRP A 1 447 ? 21.166 -28.705 -17.085 1.00 79.56 447 TRP A N 1
ATOM 3597 C CA . TRP A 1 447 ? 20.812 -27.659 -16.121 1.00 79.56 447 TRP A CA 1
ATOM 3598 C C . TRP A 1 447 ? 19.343 -27.246 -16.238 1.00 79.56 447 TRP A C 1
ATOM 3600 O O . TRP A 1 447 ? 18.817 -27.180 -17.351 1.00 79.56 447 TRP A O 1
ATOM 3610 N N . PRO A 1 448 ? 18.661 -26.970 -15.109 1.00 81.12 448 PRO A N 1
ATOM 3611 C CA . PRO A 1 448 ? 17.306 -26.443 -15.147 1.00 81.12 448 PRO A CA 1
ATOM 3612 C C . PRO A 1 448 ? 17.237 -25.049 -15.787 1.00 81.12 448 PRO A C 1
ATOM 3614 O O . PRO A 1 448 ? 18.201 -24.305 -15.758 1.00 81.12 448 PRO A O 1
ATOM 3617 N N . ASN A 1 449 ? 16.084 -24.629 -16.312 1.00 82.62 449 ASN A N 1
ATOM 3618 C CA . ASN A 1 449 ? 15.941 -23.238 -16.777 1.00 82.62 449 ASN A CA 1
ATOM 3619 C C . ASN A 1 449 ? 15.727 -22.273 -15.606 1.00 82.62 449 ASN A C 1
ATOM 3621 O O . ASN A 1 449 ? 16.056 -21.088 -15.681 1.00 82.62 449 ASN A O 1
ATOM 3625 N N . SER A 1 450 ? 15.071 -22.738 -14.542 1.00 86.81 450 SER A N 1
ATOM 3626 C CA . SER A 1 450 ? 14.742 -21.884 -13.407 1.00 86.81 450 SER A CA 1
ATOM 3627 C C . SER A 1 450 ? 14.628 -22.638 -12.091 1.00 86.81 450 SER A C 1
ATOM 3629 O O . SER A 1 450 ? 14.227 -23.804 -12.056 1.00 86.81 450 SER A O 1
ATOM 3631 N N . ILE A 1 451 ? 14.888 -21.927 -10.998 1.00 89.94 451 ILE A N 1
ATOM 3632 C CA . ILE A 1 451 ? 14.700 -22.393 -9.627 1.00 89.94 451 ILE A CA 1
ATOM 3633 C C . ILE A 1 451 ? 13.775 -21.440 -8.866 1.00 89.94 451 ILE A C 1
ATOM 3635 O O . ILE A 1 451 ? 13.921 -20.219 -8.914 1.00 89.94 451 ILE A O 1
ATOM 3639 N N . ILE A 1 452 ? 12.795 -22.016 -8.174 1.00 89.12 452 ILE A N 1
ATOM 3640 C CA . ILE A 1 452 ? 11.827 -21.296 -7.353 1.00 89.12 452 ILE A CA 1
ATOM 3641 C C . ILE A 1 452 ? 12.163 -21.515 -5.882 1.00 89.12 452 ILE A C 1
ATOM 3643 O O . ILE A 1 452 ? 12.212 -22.660 -5.428 1.00 89.12 452 ILE A O 1
ATOM 3647 N N . THR A 1 453 ? 12.315 -20.439 -5.119 1.00 88.44 453 THR A N 1
ATOM 3648 C CA . THR A 1 453 ? 12.503 -20.509 -3.659 1.00 88.44 453 THR A CA 1
ATOM 3649 C C . THR A 1 453 ? 11.485 -19.629 -2.941 1.00 88.44 453 THR A C 1
ATOM 3651 O O . THR A 1 453 ? 10.604 -19.024 -3.562 1.00 88.44 453 THR A O 1
ATOM 3654 N N . ASP A 1 454 ? 11.560 -19.596 -1.614 1.00 82.56 454 ASP A N 1
ATOM 3655 C CA . ASP A 1 454 ? 10.953 -18.528 -0.834 1.00 82.56 454 ASP A CA 1
ATOM 3656 C C . ASP A 1 454 ? 11.853 -17.279 -0.816 1.00 82.56 454 ASP A C 1
ATOM 3658 O O . ASP A 1 454 ? 12.974 -17.287 -1.324 1.00 82.56 454 ASP A O 1
ATOM 3662 N N . GLU A 1 455 ? 11.351 -16.196 -0.217 1.00 80.62 455 GLU A N 1
ATOM 3663 C CA . GLU A 1 455 ? 12.063 -14.912 -0.088 1.00 80.62 455 GLU A CA 1
ATOM 3664 C C . GLU A 1 455 ? 13.055 -14.917 1.093 1.00 80.62 455 GLU A C 1
ATOM 3666 O O . GLU A 1 455 ? 13.334 -13.878 1.694 1.00 80.62 455 GLU A O 1
ATOM 3671 N N . GLY A 1 456 ? 13.563 -16.096 1.467 1.00 80.44 456 GLY A N 1
ATOM 3672 C CA . GLY A 1 456 ? 14.560 -16.251 2.516 1.00 80.44 456 GLY A CA 1
ATOM 3673 C C . GLY A 1 456 ? 15.874 -15.551 2.158 1.00 80.44 456 GLY A C 1
ATOM 3674 O O . GLY A 1 456 ? 16.348 -15.614 1.019 1.00 80.44 456 GLY A O 1
ATOM 3675 N N . LYS A 1 457 ? 16.505 -14.899 3.142 1.00 83.94 457 LYS A N 1
ATOM 3676 C CA . LYS A 1 457 ? 17.818 -14.238 2.966 1.00 83.94 457 LYS A CA 1
ATOM 3677 C C . LYS A 1 457 ? 18.923 -15.246 2.622 1.00 83.94 457 LYS A C 1
ATOM 3679 O O . LYS A 1 457 ? 19.924 -14.899 2.000 1.00 83.94 457 LYS A O 1
ATOM 3684 N N . GLU A 1 458 ? 18.717 -16.501 3.002 1.00 87.06 458 GLU A N 1
ATOM 3685 C CA . GLU A 1 458 ? 19.539 -17.650 2.636 1.00 87.06 458 GLU A CA 1
ATOM 3686 C C . GLU A 1 458 ? 19.620 -17.896 1.120 1.00 87.06 458 GLU A C 1
ATOM 3688 O O . GLU A 1 458 ? 20.649 -18.373 0.650 1.00 87.06 458 GLU A O 1
ATOM 3693 N N . TYR A 1 459 ? 18.593 -17.514 0.352 1.00 86.38 459 TYR A N 1
ATOM 3694 C CA . TYR A 1 459 ? 18.566 -17.620 -1.110 1.00 86.38 459 TYR A CA 1
ATOM 3695 C C . TYR A 1 459 ? 18.836 -16.273 -1.790 1.00 86.38 459 TYR A C 1
ATOM 3697 O O . TYR A 1 459 ? 19.538 -16.221 -2.795 1.00 86.38 459 TYR A O 1
ATOM 3705 N N . TYR A 1 460 ? 18.328 -15.170 -1.231 1.00 86.69 460 TYR A N 1
ATOM 3706 C CA . TYR A 1 460 ? 18.512 -13.820 -1.775 1.00 86.69 460 TYR A CA 1
ATOM 3707 C C . TYR A 1 460 ? 19.803 -13.166 -1.266 1.00 86.69 460 TYR A C 1
ATOM 3709 O O . TYR A 1 460 ? 19.782 -12.277 -0.415 1.00 86.69 460 TYR A O 1
ATOM 3717 N N . ASN A 1 461 ? 20.945 -13.621 -1.783 1.00 88.44 461 ASN A N 1
ATOM 3718 C CA . ASN A 1 461 ? 22.266 -13.058 -1.490 1.00 88.44 461 ASN A CA 1
ATOM 3719 C C . ASN A 1 461 ? 23.233 -13.218 -2.674 1.00 88.44 461 ASN A C 1
ATOM 3721 O O . ASN A 1 461 ? 23.018 -14.042 -3.563 1.00 88.44 461 ASN A O 1
ATOM 3725 N N . LYS A 1 462 ? 24.335 -12.452 -2.652 1.00 86.94 462 LYS A N 1
ATOM 3726 C CA . LYS A 1 462 ? 25.350 -12.433 -3.719 1.00 86.94 462 LYS A CA 1
ATOM 3727 C C . LYS A 1 462 ? 25.935 -13.818 -4.016 1.00 86.94 462 LYS A C 1
ATOM 3729 O O . LYS A 1 462 ? 26.128 -14.143 -5.179 1.00 86.94 462 LYS A O 1
ATOM 3734 N N . ASN A 1 463 ? 26.191 -14.640 -2.997 1.00 88.06 463 ASN A N 1
ATOM 3735 C CA . ASN A 1 463 ? 26.847 -15.939 -3.186 1.00 88.06 463 ASN A CA 1
ATOM 3736 C C . ASN A 1 463 ? 25.952 -16.913 -3.956 1.00 88.06 463 ASN A C 1
ATOM 3738 O O . ASN A 1 463 ? 26.401 -17.537 -4.912 1.00 88.06 463 ASN A O 1
ATOM 3742 N N . VAL A 1 464 ? 24.676 -17.005 -3.570 1.00 88.19 464 VAL A N 1
ATOM 3743 C CA . VAL A 1 464 ? 23.699 -17.841 -4.278 1.00 88.19 464 VAL A CA 1
ATOM 3744 C C . VAL A 1 464 ? 23.465 -17.308 -5.690 1.00 88.19 464 VAL A C 1
ATOM 3746 O O . VAL A 1 464 ? 23.509 -18.097 -6.629 1.00 88.19 464 VAL A O 1
ATOM 3749 N N . ARG A 1 465 ? 23.317 -15.985 -5.861 1.00 86.25 465 ARG A N 1
ATOM 3750 C CA . ARG A 1 465 ? 23.160 -15.354 -7.183 1.00 86.25 465 ARG A CA 1
ATOM 3751 C C . ARG A 1 465 ? 24.313 -15.712 -8.126 1.00 86.25 465 ARG A C 1
ATOM 3753 O O . ARG A 1 465 ? 24.061 -16.233 -9.200 1.00 86.25 465 ARG A O 1
ATOM 3760 N N . VAL A 1 466 ? 25.565 -15.559 -7.685 1.00 86.31 466 VAL A N 1
ATOM 3761 C CA . VAL A 1 466 ? 26.757 -15.906 -8.484 1.00 86.31 466 VAL A CA 1
ATOM 3762 C C . VAL A 1 466 ? 26.760 -17.375 -8.920 1.00 86.31 466 VAL A C 1
ATOM 3764 O O . VAL A 1 466 ? 27.126 -17.676 -10.055 1.00 86.31 466 VAL A O 1
ATOM 3767 N N . ILE A 1 467 ? 26.367 -18.302 -8.038 1.00 86.94 467 ILE A N 1
ATOM 3768 C CA . ILE A 1 467 ? 26.285 -19.727 -8.388 1.00 86.94 467 ILE A CA 1
ATOM 3769 C C . ILE A 1 467 ? 25.172 -19.979 -9.407 1.00 86.94 467 ILE A C 1
ATOM 3771 O O . ILE A 1 467 ? 25.403 -20.678 -10.387 1.00 86.94 467 ILE A O 1
ATOM 3775 N N . LEU A 1 468 ? 23.982 -19.417 -9.204 1.00 86.75 468 LEU A N 1
ATOM 3776 C CA . LEU A 1 468 ? 22.854 -19.619 -10.114 1.00 86.75 468 LEU A CA 1
ATOM 3777 C C . LEU A 1 468 ? 23.127 -18.996 -11.492 1.00 86.75 468 LEU A C 1
ATOM 3779 O O . LEU A 1 468 ? 22.921 -19.671 -12.499 1.00 86.75 468 LEU A O 1
ATOM 3783 N N . ASP A 1 469 ? 23.703 -17.792 -11.537 1.00 83.31 469 ASP A N 1
ATOM 3784 C CA . ASP A 1 469 ? 24.096 -17.104 -12.773 1.00 83.31 469 ASP A CA 1
ATOM 3785 C C . ASP A 1 469 ? 25.172 -17.888 -13.541 1.00 83.31 469 ASP A C 1
ATOM 3787 O O . ASP A 1 469 ? 25.074 -18.039 -14.759 1.00 83.31 469 ASP A O 1
ATOM 3791 N N . ARG A 1 470 ? 26.158 -18.475 -12.840 1.00 81.81 470 ARG A N 1
ATOM 3792 C CA . ARG A 1 470 ? 27.195 -19.334 -13.448 1.00 81.81 470 ARG A CA 1
ATOM 3793 C C . ARG A 1 470 ? 26.599 -20.501 -14.238 1.00 81.81 470 ARG A C 1
ATOM 3795 O O . ARG A 1 470 ? 27.133 -20.855 -15.284 1.00 81.81 470 ARG A O 1
ATOM 3802 N N . TYR A 1 471 ? 25.524 -21.102 -13.733 1.00 78.62 471 TYR A N 1
ATOM 3803 C CA . TYR A 1 471 ? 24.832 -22.218 -14.386 1.00 78.62 471 TYR A CA 1
ATOM 3804 C C . TYR A 1 471 ? 23.643 -21.765 -15.255 1.00 78.62 471 TYR A C 1
ATOM 3806 O O . TYR A 1 471 ? 22.888 -22.608 -15.734 1.00 78.62 471 TYR A O 1
ATOM 3814 N N . GLY A 1 472 ? 23.457 -20.453 -15.462 1.00 76.75 472 GLY A N 1
ATOM 3815 C CA . GLY A 1 472 ? 22.370 -19.895 -16.275 1.00 76.75 472 GLY A CA 1
ATOM 3816 C C . GLY A 1 472 ? 20.969 -20.117 -15.692 1.00 76.75 472 GLY A C 1
ATOM 3817 O O . GLY A 1 472 ? 19.993 -20.190 -16.438 1.00 76.75 472 GLY A O 1
ATOM 3818 N N . LEU A 1 473 ? 20.857 -20.265 -14.369 1.00 81.81 473 LEU A N 1
ATOM 3819 C CA . LEU A 1 473 ? 19.613 -20.594 -13.679 1.00 81.81 473 LEU A CA 1
ATOM 3820 C C . LEU A 1 473 ? 18.847 -19.334 -13.287 1.00 81.81 473 LEU A C 1
ATOM 3822 O O . LEU A 1 473 ? 19.275 -18.581 -12.416 1.00 81.81 473 LEU A O 1
ATOM 3826 N N . HIS A 1 474 ? 17.647 -19.152 -13.837 1.00 80.75 474 HIS A N 1
ATOM 3827 C CA . HIS A 1 474 ? 16.783 -18.051 -13.420 1.00 80.75 474 HIS A CA 1
ATOM 3828 C C . HIS A 1 474 ? 16.161 -18.322 -12.038 1.00 80.75 474 HIS A C 1
ATOM 3830 O O . HIS A 1 474 ? 15.345 -19.235 -11.868 1.00 80.75 474 HIS A O 1
ATOM 3836 N N . HIS A 1 475 ? 16.531 -17.516 -11.045 1.00 86.88 475 HIS A N 1
ATOM 3837 C CA . HIS A 1 475 ? 16.046 -17.615 -9.667 1.00 86.88 475 HIS A CA 1
ATOM 3838 C C . HIS A 1 475 ? 14.902 -16.640 -9.400 1.00 86.88 475 HIS A C 1
ATOM 3840 O O . HIS A 1 475 ? 15.052 -15.439 -9.595 1.00 86.88 475 HIS A O 1
ATOM 3846 N N . TYR A 1 476 ? 13.759 -17.132 -8.919 1.00 83.12 476 TYR A N 1
ATOM 3847 C CA . TYR A 1 476 ? 12.645 -16.258 -8.546 1.00 83.12 476 TYR A CA 1
ATOM 3848 C C . TYR A 1 476 ? 11.785 -16.826 -7.415 1.00 83.12 476 TYR A C 1
ATOM 3850 O O . TYR A 1 476 ? 11.768 -18.025 -7.151 1.00 83.12 476 TYR A O 1
ATOM 3858 N N . SER A 1 477 ? 11.011 -15.952 -6.772 1.00 79.75 477 SER A N 1
ATOM 3859 C CA . SER A 1 477 ? 10.039 -16.326 -5.742 1.00 79.75 477 SER A CA 1
ATOM 3860 C C . SER A 1 477 ? 8.616 -16.074 -6.208 1.00 79.75 477 SER A C 1
ATOM 3862 O O . SER A 1 477 ? 8.306 -15.054 -6.822 1.00 79.75 477 SER A O 1
ATOM 3864 N N . ILE A 1 478 ? 7.707 -16.981 -5.854 1.00 74.38 478 ILE A N 1
ATOM 3865 C CA . ILE A 1 478 ? 6.274 -16.800 -6.104 1.00 74.38 478 ILE A CA 1
ATOM 3866 C C . ILE A 1 478 ? 5.654 -16.110 -4.889 1.00 74.38 478 ILE A C 1
ATOM 3868 O O . ILE A 1 478 ? 5.588 -16.702 -3.818 1.00 74.38 478 ILE A O 1
ATOM 3872 N N . LYS A 1 479 ? 5.139 -14.886 -5.038 1.00 62.56 479 LYS A N 1
ATOM 3873 C CA . LYS A 1 479 ? 4.486 -14.117 -3.958 1.00 62.56 479 LYS A CA 1
ATOM 3874 C C . LYS A 1 479 ? 3.034 -14.543 -3.684 1.00 62.56 479 LYS A C 1
ATOM 3876 O O . LYS A 1 479 ? 2.125 -13.727 -3.699 1.00 62.56 479 LYS A O 1
ATOM 3881 N N . THR A 1 480 ? 2.782 -15.830 -3.437 1.00 63.62 480 THR A N 1
ATOM 3882 C CA . THR A 1 480 ? 1.449 -16.301 -3.000 1.00 63.62 480 THR A CA 1
ATOM 3883 C C . THR A 1 480 ? 1.541 -17.063 -1.685 1.00 63.62 480 THR A C 1
ATOM 3885 O O . THR A 1 480 ? 2.569 -17.651 -1.380 1.00 63.62 480 THR A O 1
ATOM 3888 N N . LYS A 1 481 ? 0.459 -17.110 -0.896 1.00 57.25 481 LYS A N 1
ATOM 3889 C CA . LYS A 1 481 ? 0.438 -17.800 0.412 1.00 57.25 481 LYS A CA 1
ATOM 3890 C C . LYS A 1 481 ? 0.828 -19.289 0.365 1.00 57.25 481 LYS A C 1
ATOM 3892 O O . LYS A 1 481 ? 1.204 -19.843 1.389 1.00 57.25 481 LYS A O 1
ATOM 3897 N N . MET A 1 482 ? 0.716 -19.947 -0.793 1.00 57.28 482 MET A N 1
ATOM 3898 C CA . MET A 1 482 ? 1.125 -21.346 -0.990 1.00 57.28 482 MET A CA 1
ATOM 3899 C C . MET A 1 482 ? 2.343 -21.418 -1.919 1.00 57.28 482 MET A C 1
ATOM 3901 O O . MET A 1 482 ? 2.264 -21.961 -3.024 1.00 57.28 482 MET A O 1
ATOM 3905 N N . LYS A 1 483 ? 3.460 -20.827 -1.472 1.00 60.03 483 LYS A N 1
ATOM 3906 C CA . LYS A 1 483 ? 4.765 -20.941 -2.140 1.00 60.03 483 LYS A CA 1
ATOM 3907 C C . LYS A 1 483 ? 5.203 -22.415 -2.138 1.00 60.03 483 LYS A C 1
ATOM 3909 O O . LYS A 1 483 ? 4.967 -23.128 -1.172 1.00 60.03 483 LYS A O 1
ATOM 3914 N N . ALA A 1 484 ? 5.788 -22.880 -3.241 1.00 65.25 484 ALA A N 1
ATOM 3915 C CA . ALA A 1 484 ? 6.483 -24.170 -3.350 1.00 65.25 484 ALA A CA 1
ATOM 3916 C C . ALA A 1 484 ? 5.742 -25.441 -2.847 1.00 65.25 484 ALA A C 1
ATOM 3918 O O . ALA A 1 484 ? 6.361 -26.356 -2.308 1.00 65.25 484 ALA A O 1
ATOM 3919 N N . SER A 1 485 ? 4.426 -25.559 -3.084 1.00 74.69 485 SER A N 1
ATOM 3920 C CA . SER A 1 485 ? 3.604 -26.712 -2.634 1.00 74.69 485 SER A CA 1
ATOM 3921 C C . SER A 1 485 ? 4.163 -28.109 -2.976 1.00 74.69 485 SER A C 1
ATOM 3923 O O . SER A 1 485 ? 3.928 -29.078 -2.250 1.00 74.69 485 SER A O 1
ATOM 3925 N N . ILE A 1 486 ? 4.914 -28.228 -4.076 1.00 85.12 486 ILE A N 1
ATOM 3926 C CA . ILE A 1 486 ? 5.572 -29.472 -4.495 1.00 85.12 486 ILE A CA 1
ATOM 3927 C C . ILE A 1 486 ? 6.723 -29.822 -3.542 1.00 85.12 486 ILE A C 1
ATOM 3929 O O . ILE A 1 486 ? 6.791 -30.958 -3.064 1.00 85.12 486 ILE A O 1
ATOM 3933 N N . ALA A 1 487 ? 7.593 -28.852 -3.244 1.00 85.25 487 ALA A N 1
ATOM 3934 C CA . ALA A 1 487 ? 8.699 -29.018 -2.304 1.00 85.25 487 ALA A CA 1
ATOM 3935 C C . ALA A 1 487 ? 8.180 -29.282 -0.889 1.00 85.25 487 ALA A C 1
ATOM 3937 O O . ALA A 1 487 ? 8.625 -30.232 -0.249 1.00 85.25 487 ALA A O 1
ATOM 3938 N N . GLU A 1 488 ? 7.153 -28.551 -0.445 1.00 85.19 488 GLU A N 1
ATOM 3939 C CA . GLU A 1 488 ? 6.551 -28.747 0.876 1.00 85.19 488 GLU A CA 1
ATOM 3940 C C . GLU A 1 488 ? 6.050 -30.193 1.058 1.00 85.19 488 GLU A C 1
ATOM 3942 O O . GLU A 1 488 ? 6.300 -30.840 2.081 1.00 85.19 488 GLU A O 1
ATOM 3947 N N . ARG A 1 489 ? 5.390 -30.760 0.036 1.00 87.38 489 ARG A N 1
ATOM 3948 C CA . ARG A 1 489 ? 4.902 -32.143 0.096 1.00 87.38 489 ARG A CA 1
ATOM 3949 C C . ARG A 1 489 ? 6.037 -33.170 0.136 1.00 87.38 489 ARG A C 1
ATOM 3951 O O . ARG A 1 489 ? 5.931 -34.181 0.845 1.00 87.38 489 ARG A O 1
ATOM 3958 N N . ALA A 1 490 ? 7.112 -32.928 -0.611 1.00 90.00 490 ALA A N 1
ATOM 3959 C CA . ALA A 1 490 ? 8.310 -33.760 -0.565 1.00 90.00 490 ALA A CA 1
ATOM 3960 C C . ALA A 1 490 ? 8.976 -33.685 0.818 1.00 90.00 490 ALA A C 1
ATOM 3962 O O . ALA A 1 490 ? 9.245 -34.722 1.427 1.00 90.00 490 ALA A O 1
ATOM 3963 N N . ILE A 1 491 ? 9.103 -32.480 1.376 1.00 91.50 491 ILE A N 1
ATOM 3964 C CA . ILE A 1 491 ? 9.631 -32.222 2.718 1.00 91.50 491 ILE A CA 1
ATOM 3965 C C . ILE A 1 491 ? 8.817 -32.941 3.795 1.00 91.50 491 ILE A C 1
ATOM 3967 O O . ILE A 1 491 ? 9.399 -33.584 4.668 1.00 91.50 491 ILE A O 1
ATOM 3971 N N . GLN A 1 492 ? 7.482 -32.907 3.736 1.00 91.19 492 GLN A N 1
ATOM 3972 C CA . GLN A 1 492 ? 6.631 -33.659 4.669 1.00 91.19 492 GLN A CA 1
ATOM 3973 C C . GLN A 1 492 ? 6.925 -35.167 4.619 1.00 91.19 492 GLN A C 1
ATOM 3975 O O . GLN A 1 492 ? 6.977 -35.835 5.655 1.00 91.19 492 GLN A O 1
ATOM 3980 N N . THR A 1 493 ? 7.151 -35.707 3.419 1.00 92.94 493 THR A N 1
ATOM 3981 C CA . THR A 1 493 ? 7.469 -37.128 3.218 1.00 92.94 493 THR A CA 1
ATOM 3982 C C . THR A 1 493 ? 8.849 -37.473 3.778 1.00 92.94 493 THR A C 1
ATOM 3984 O O . THR A 1 493 ? 8.981 -38.458 4.508 1.00 92.94 493 THR A O 1
ATOM 3987 N N . LEU A 1 494 ? 9.855 -36.638 3.505 1.00 94.19 494 LEU A N 1
ATOM 3988 C CA . LEU A 1 494 ? 11.206 -36.776 4.051 1.00 94.19 494 LEU A CA 1
ATOM 3989 C C . LEU A 1 494 ? 11.204 -36.710 5.580 1.00 94.19 494 LEU A C 1
ATOM 3991 O O . LEU A 1 494 ? 11.706 -37.626 6.229 1.00 94.19 494 LEU A O 1
ATOM 3995 N N . LYS A 1 495 ? 10.558 -35.693 6.167 1.00 93.50 495 LYS A N 1
ATOM 3996 C CA . LYS A 1 495 ? 10.420 -35.545 7.625 1.00 93.50 495 LYS A CA 1
ATOM 3997 C C . LYS A 1 495 ? 9.767 -36.772 8.253 1.00 93.50 495 LYS A C 1
ATOM 3999 O O . LYS A 1 495 ? 10.252 -37.256 9.273 1.00 93.50 495 LYS A O 1
ATOM 4004 N N . LYS A 1 496 ? 8.704 -37.313 7.643 1.00 94.25 496 LYS A N 1
ATOM 4005 C CA . LYS A 1 496 ? 8.042 -38.532 8.132 1.00 94.25 496 LYS A CA 1
ATOM 4006 C C . LYS A 1 496 ? 8.993 -39.733 8.120 1.00 94.25 496 LYS A C 1
ATOM 4008 O O . LYS A 1 496 ? 9.082 -40.433 9.125 1.00 94.25 496 LYS A O 1
ATOM 4013 N N . ARG A 1 497 ? 9.721 -39.962 7.020 1.00 94.19 497 ARG A N 1
ATOM 4014 C CA . ARG A 1 497 ? 10.694 -41.068 6.910 1.00 94.19 497 ARG A CA 1
ATOM 4015 C C . ARG A 1 497 ? 11.836 -40.925 7.918 1.00 94.19 497 ARG A C 1
ATOM 4017 O O . ARG A 1 497 ? 12.150 -41.892 8.607 1.00 94.19 497 ARG A O 1
ATOM 4024 N N . LEU A 1 498 ? 12.385 -39.719 8.069 1.00 93.31 498 LEU A N 1
ATOM 4025 C CA . LEU A 1 498 ? 13.420 -39.407 9.059 1.00 93.31 498 LEU A CA 1
ATOM 4026 C C . LEU A 1 498 ? 12.922 -39.642 10.491 1.00 93.31 498 LEU A C 1
ATOM 4028 O O . LEU A 1 498 ? 13.616 -40.267 11.288 1.00 93.31 498 LEU A O 1
ATOM 4032 N N . GLN A 1 499 ? 11.704 -39.203 10.823 1.00 91.94 499 GLN A N 1
ATOM 4033 C CA . GLN A 1 499 ? 11.119 -39.431 12.147 1.00 91.94 499 GLN A CA 1
ATOM 4034 C C . GLN A 1 499 ? 10.875 -40.912 12.441 1.00 91.94 499 GLN A C 1
ATOM 4036 O O . GLN A 1 499 ? 11.165 -41.356 13.551 1.00 91.94 499 GLN A O 1
ATOM 4041 N N . ILE A 1 500 ? 10.362 -41.676 11.471 1.00 91.62 500 ILE A N 1
ATOM 4042 C CA . ILE A 1 500 ? 10.184 -43.126 11.619 1.00 91.62 500 ILE A CA 1
ATOM 4043 C C . ILE A 1 500 ? 11.543 -43.783 11.866 1.00 91.62 500 ILE A C 1
ATOM 4045 O O . ILE A 1 500 ? 11.691 -44.496 12.851 1.00 91.62 500 ILE A O 1
ATOM 4049 N N . PHE A 1 501 ? 12.553 -43.475 11.048 1.00 93.81 501 PHE A N 1
ATOM 4050 C CA . PHE A 1 501 ? 13.907 -43.999 11.220 1.00 93.81 501 PHE A CA 1
ATOM 4051 C C . PHE A 1 501 ? 14.472 -43.707 12.620 1.00 93.81 501 PHE A C 1
ATOM 4053 O O . PHE A 1 501 ? 14.901 -44.632 13.312 1.00 93.81 501 PHE A O 1
ATOM 4060 N N . MET A 1 502 ? 14.418 -42.445 13.061 1.00 92.44 502 MET A N 1
ATOM 4061 C CA . MET A 1 502 ? 14.924 -42.025 14.373 1.00 92.44 502 MET A CA 1
ATOM 4062 C C . MET A 1 502 ? 14.211 -42.745 15.524 1.00 92.44 502 MET A C 1
ATOM 4064 O O . MET A 1 502 ? 14.864 -43.193 16.466 1.00 92.44 502 MET A O 1
ATOM 4068 N N . LYS A 1 503 ? 12.884 -42.915 15.434 1.00 92.44 503 LYS A N 1
ATOM 4069 C CA . LYS A 1 503 ? 12.096 -43.645 16.439 1.00 92.44 503 LYS A CA 1
ATOM 4070 C C . LYS A 1 503 ? 12.409 -45.142 16.443 1.00 92.44 503 LYS A C 1
ATOM 4072 O O . LYS A 1 503 ? 12.663 -45.698 17.506 1.00 92.44 503 LYS A O 1
ATOM 4077 N N . THR A 1 504 ? 12.439 -45.789 15.278 1.00 92.50 504 THR A N 1
ATOM 4078 C CA . THR A 1 504 ? 12.688 -47.234 15.153 1.00 92.50 504 THR A CA 1
ATOM 4079 C C . THR A 1 504 ? 14.097 -47.612 15.599 1.00 92.50 504 THR A C 1
ATOM 4081 O O . THR A 1 504 ? 14.275 -48.596 16.310 1.00 92.50 504 THR A O 1
ATOM 4084 N N . LYS A 1 505 ? 15.109 -46.826 15.215 1.00 91.69 505 LYS A N 1
ATOM 4085 C CA . LYS A 1 505 ? 16.510 -47.062 15.596 1.00 91.69 505 LYS A CA 1
ATOM 4086 C C . LYS A 1 505 ? 16.887 -46.436 16.943 1.00 91.69 505 LYS A C 1
ATOM 4088 O O . LYS A 1 505 ? 18.047 -46.526 17.326 1.00 91.69 505 LYS A O 1
ATOM 4093 N N . LYS A 1 506 ? 15.933 -45.798 17.642 1.00 90.44 506 LYS A N 1
ATOM 4094 C CA . LYS A 1 506 ? 16.133 -45.071 18.911 1.00 90.44 506 LYS A CA 1
ATOM 4095 C C . LYS A 1 506 ? 17.366 -44.153 18.878 1.00 90.44 506 LYS A C 1
ATOM 4097 O O . LYS A 1 506 ? 18.143 -44.097 19.825 1.00 90.44 506 LYS A O 1
ATOM 4102 N N . THR A 1 507 ? 17.555 -43.436 17.772 1.00 91.62 507 THR A N 1
ATOM 4103 C CA . THR A 1 507 ? 18.724 -42.579 17.537 1.00 91.62 507 THR A CA 1
ATOM 4104 C C . THR A 1 507 ? 18.307 -41.158 17.194 1.00 91.62 507 THR A C 1
ATOM 4106 O O . THR A 1 507 ? 17.282 -40.929 16.556 1.00 91.62 507 THR A O 1
ATOM 4109 N N . LYS A 1 508 ? 19.137 -40.194 17.596 1.00 88.75 508 LYS A N 1
ATOM 4110 C CA . LYS A 1 508 ? 19.023 -38.778 17.213 1.00 88.75 508 LYS A CA 1
ATOM 4111 C C . LYS A 1 508 ? 19.880 -38.431 15.985 1.00 88.75 508 LYS A C 1
ATOM 4113 O O . LYS A 1 508 ? 19.835 -37.294 15.519 1.00 88.75 508 LYS A O 1
ATOM 4118 N N . LYS A 1 509 ? 20.665 -39.391 15.473 1.00 91.38 509 LYS A N 1
ATOM 4119 C CA . LYS A 1 509 ? 21.567 -39.232 14.322 1.00 91.38 509 LYS A CA 1
ATOM 4120 C C . LYS A 1 509 ? 20.808 -39.480 13.017 1.00 91.38 509 LYS A C 1
ATOM 4122 O O . LYS A 1 509 ? 20.570 -40.628 12.650 1.00 91.38 509 LYS A O 1
ATOM 4127 N N . TRP A 1 510 ? 20.402 -38.415 12.337 1.00 92.81 510 TRP A N 1
ATOM 4128 C CA . TRP A 1 510 ? 19.730 -38.477 11.038 1.00 92.81 510 TRP A CA 1
ATOM 4129 C C . TRP A 1 510 ? 20.691 -38.292 9.858 1.00 92.81 510 TRP A C 1
ATOM 4131 O O . TRP A 1 510 ? 20.371 -38.731 8.755 1.00 92.81 510 TRP A O 1
ATOM 4141 N N . LEU A 1 511 ? 21.865 -37.692 10.087 1.00 93.25 511 LEU A N 1
ATOM 4142 C CA . LEU A 1 511 ? 22.852 -37.379 9.047 1.00 93.25 511 LEU A CA 1
ATOM 4143 C C . LEU A 1 511 ? 23.243 -38.612 8.213 1.00 93.25 511 LEU A C 1
ATOM 4145 O O . LEU A 1 511 ? 23.167 -38.577 6.989 1.00 93.25 511 LEU A O 1
ATOM 4149 N N . ASP A 1 512 ? 23.559 -39.727 8.877 1.00 90.94 512 ASP A N 1
ATOM 4150 C CA . ASP A 1 512 ? 24.010 -40.968 8.224 1.00 90.94 512 ASP A CA 1
ATOM 4151 C C . ASP A 1 512 ? 22.889 -41.667 7.427 1.00 90.94 512 ASP A C 1
ATOM 4153 O O . ASP A 1 512 ? 23.139 -42.498 6.552 1.00 90.94 512 ASP A O 1
ATOM 4157 N N . ALA A 1 513 ? 21.630 -41.349 7.738 1.00 92.81 513 ALA A N 1
ATOM 4158 C CA . ALA A 1 513 ? 20.459 -41.934 7.094 1.00 92.81 513 ALA A CA 1
ATOM 4159 C C . ALA A 1 513 ? 19.939 -41.097 5.921 1.00 92.81 513 ALA A C 1
ATOM 4161 O O . ALA A 1 513 ? 19.209 -41.633 5.084 1.00 92.81 513 ALA A O 1
ATOM 4162 N N . LEU A 1 514 ? 20.301 -39.811 5.844 1.00 94.94 514 LEU A N 1
ATOM 4163 C CA . LEU A 1 514 ? 19.774 -38.882 4.848 1.00 94.94 514 LEU A CA 1
ATOM 4164 C C . LEU A 1 514 ? 19.995 -39.376 3.402 1.00 94.94 514 LEU A C 1
ATOM 4166 O O . LEU A 1 514 ? 18.992 -39.494 2.698 1.00 94.94 514 LEU A O 1
ATOM 4170 N N . PRO A 1 515 ? 21.208 -39.782 2.964 1.00 94.81 515 PRO A N 1
ATOM 4171 C CA . PRO A 1 515 ? 21.408 -40.275 1.597 1.00 94.81 515 PRO A CA 1
ATOM 4172 C C . PRO A 1 515 ? 20.540 -41.496 1.262 1.00 94.81 515 PRO A C 1
ATOM 4174 O O . PRO A 1 515 ? 19.928 -41.552 0.198 1.00 94.81 515 PRO A O 1
ATOM 4177 N N . LYS A 1 516 ? 20.410 -42.448 2.201 1.00 94.94 516 LYS A N 1
ATOM 4178 C CA . LYS A 1 516 ? 19.591 -43.663 2.024 1.00 94.94 516 LYS A CA 1
ATOM 4179 C C . LYS A 1 516 ? 18.100 -43.343 1.930 1.00 94.94 516 LYS A C 1
ATOM 4181 O O . LYS A 1 516 ? 17.374 -43.978 1.171 1.00 94.94 516 LYS A O 1
ATOM 4186 N N . ILE A 1 517 ? 17.627 -42.369 2.706 1.00 95.44 517 ILE A N 1
ATOM 4187 C CA . ILE A 1 517 ? 16.226 -41.937 2.685 1.00 95.44 517 ILE A CA 1
ATOM 4188 C C . ILE A 1 517 ? 15.903 -41.199 1.383 1.00 95.44 517 ILE A C 1
ATOM 4190 O O . ILE A 1 517 ? 14.824 -41.425 0.829 1.00 95.44 517 ILE A O 1
ATOM 4194 N N . THR A 1 518 ? 16.823 -40.365 0.894 1.00 95.75 518 THR A N 1
ATOM 4195 C CA . THR A 1 518 ? 16.701 -39.640 -0.378 1.00 95.75 518 THR A CA 1
ATOM 4196 C C . THR A 1 518 ? 16.697 -40.601 -1.566 1.00 95.75 518 THR A C 1
ATOM 4198 O O . THR A 1 518 ? 15.770 -40.568 -2.372 1.00 95.75 518 THR A O 1
ATOM 4201 N N . ASP A 1 519 ? 17.641 -41.544 -1.624 1.00 95.75 519 ASP A N 1
ATOM 4202 C CA . ASP A 1 519 ? 17.662 -42.599 -2.648 1.00 95.75 519 ASP A CA 1
ATOM 4203 C C . ASP A 1 519 ? 16.396 -43.471 -2.591 1.00 95.75 519 ASP A C 1
ATOM 4205 O O . ASP A 1 519 ? 15.709 -43.687 -3.592 1.00 95.75 519 ASP A O 1
ATOM 4209 N N . GLY A 1 520 ? 16.001 -43.882 -1.384 1.00 95.88 520 GLY A N 1
ATOM 4210 C CA . GLY A 1 520 ? 14.760 -44.614 -1.172 1.00 95.88 520 GLY A CA 1
ATOM 4211 C C . GLY A 1 520 ? 13.519 -43.821 -1.584 1.00 95.88 520 GLY A C 1
ATOM 4212 O O . GLY A 1 520 ? 12.515 -44.421 -1.957 1.00 95.88 520 GLY A O 1
ATOM 4213 N N . TYR A 1 521 ? 13.522 -42.488 -1.508 1.00 95.81 521 TYR A N 1
ATOM 4214 C CA . TYR A 1 521 ? 12.428 -41.652 -2.016 1.00 95.81 521 TYR A CA 1
ATOM 4215 C C . TYR A 1 521 ? 12.402 -41.689 -3.542 1.00 95.81 521 TYR A C 1
ATOM 4217 O O . TYR A 1 521 ? 11.373 -42.040 -4.114 1.00 95.81 521 TYR A O 1
ATOM 4225 N N . ASN A 1 522 ? 13.545 -41.447 -4.185 1.00 96.38 522 ASN A N 1
ATOM 4226 C CA . ASN A 1 522 ? 13.660 -41.415 -5.643 1.00 96.38 522 ASN A CA 1
ATOM 4227 C C . ASN A 1 522 ? 13.367 -42.772 -6.309 1.00 96.38 522 ASN A C 1
ATOM 4229 O O . ASN A 1 522 ? 12.937 -42.802 -7.460 1.00 96.38 522 ASN A O 1
ATOM 4233 N N . LYS A 1 523 ? 13.531 -43.887 -5.583 1.00 95.88 523 LYS A N 1
ATOM 4234 C CA . LYS A 1 523 ? 13.186 -45.250 -6.031 1.00 95.88 523 LYS A CA 1
ATOM 4235 C C . LYS A 1 523 ? 11.761 -45.695 -5.684 1.00 95.88 523 LYS A C 1
ATOM 4237 O O . LYS A 1 523 ? 11.302 -46.703 -6.211 1.00 95.88 523 LYS A O 1
ATOM 4242 N N . THR A 1 524 ? 11.037 -44.981 -4.817 1.00 94.81 524 THR A N 1
ATOM 4243 C CA . THR A 1 524 ? 9.655 -45.356 -4.466 1.00 94.81 524 THR A CA 1
ATOM 4244 C C . THR A 1 524 ? 8.687 -44.894 -5.562 1.00 94.81 524 THR A C 1
ATOM 4246 O O . THR A 1 524 ? 8.684 -43.708 -5.891 1.00 94.81 524 THR A O 1
ATOM 4249 N N . PRO A 1 525 ? 7.804 -45.761 -6.091 1.00 93.62 525 PRO A N 1
ATOM 4250 C CA . PRO A 1 525 ? 6.765 -45.339 -7.024 1.00 93.62 525 PRO A CA 1
ATOM 4251 C C . PRO A 1 525 ? 5.818 -44.296 -6.420 1.00 93.62 525 PRO A C 1
ATOM 4253 O O . PRO A 1 525 ? 5.274 -44.472 -5.328 1.00 93.62 525 PRO A O 1
ATOM 4256 N N . HIS A 1 526 ? 5.589 -43.204 -7.145 1.00 92.69 526 HIS A N 1
ATOM 4257 C CA . HIS A 1 526 ? 4.676 -42.139 -6.742 1.00 92.69 526 HIS A CA 1
ATOM 4258 C C . HIS A 1 526 ? 3.369 -42.229 -7.525 1.00 92.69 526 HIS A C 1
ATOM 4260 O O . HIS A 1 526 ? 3.371 -42.221 -8.753 1.00 92.69 526 HIS A O 1
ATOM 4266 N N . ARG A 1 527 ? 2.231 -42.214 -6.820 1.00 89.56 527 ARG A N 1
ATOM 4267 C CA . ARG A 1 527 ? 0.894 -42.300 -7.439 1.00 89.56 527 ARG A CA 1
ATOM 4268 C C . ARG A 1 527 ? 0.638 -41.221 -8.503 1.00 89.56 527 ARG A C 1
ATOM 4270 O O . ARG A 1 527 ? -0.062 -41.500 -9.465 1.00 89.56 527 ARG A O 1
ATOM 4277 N N . SER A 1 528 ? 1.189 -40.014 -8.342 1.00 86.25 528 SER A N 1
ATOM 4278 C CA . SER A 1 528 ? 0.970 -38.886 -9.264 1.00 86.25 528 SER A CA 1
ATOM 4279 C C . SER A 1 528 ? 1.643 -39.051 -10.629 1.00 86.25 528 SER A C 1
ATOM 4281 O O . SER A 1 528 ? 1.089 -38.603 -11.624 1.00 86.25 528 SER A O 1
ATOM 4283 N N . ILE A 1 529 ? 2.818 -39.681 -10.683 1.00 91.06 529 ILE A N 1
ATOM 4284 C CA . ILE A 1 529 ? 3.561 -39.953 -11.930 1.00 91.06 529 ILE A CA 1
ATOM 4285 C C . ILE A 1 529 ? 3.383 -41.410 -12.402 1.00 91.06 529 ILE A C 1
ATOM 4287 O O . ILE A 1 529 ? 3.611 -41.736 -13.565 1.00 91.06 529 ILE A O 1
ATOM 4291 N N . GLY A 1 530 ? 2.927 -42.298 -11.512 1.00 90.00 530 GLY A N 1
ATOM 4292 C CA . GLY A 1 530 ? 2.680 -43.718 -11.775 1.00 90.00 530 GLY A CA 1
ATOM 4293 C C . GLY A 1 530 ? 3.943 -44.578 -11.897 1.00 90.00 530 GLY A C 1
ATOM 4294 O O . GLY A 1 530 ? 3.848 -45.713 -12.348 1.00 90.00 530 GLY A O 1
ATOM 4295 N N . MET A 1 531 ? 5.107 -44.045 -11.527 1.00 93.88 531 MET A N 1
ATOM 4296 C CA . MET A 1 531 ? 6.414 -44.717 -11.527 1.00 93.88 531 MET A CA 1
ATOM 4297 C C . MET A 1 531 ? 7.324 -44.093 -10.458 1.00 93.88 531 MET A C 1
ATOM 4299 O O . MET A 1 531 ? 6.885 -43.182 -9.747 1.00 93.88 531 MET A O 1
ATOM 4303 N N . SER A 1 532 ? 8.554 -44.581 -10.281 1.00 94.81 532 SER A N 1
ATOM 4304 C CA . SER A 1 532 ? 9.506 -43.923 -9.374 1.00 94.81 532 SER A CA 1
ATOM 4305 C C . SER A 1 532 ? 10.095 -42.661 -10.018 1.00 94.81 532 SER A C 1
ATOM 4307 O O . SER A 1 532 ? 10.283 -42.640 -11.236 1.00 94.81 532 SER A O 1
ATOM 4309 N N . PRO A 1 533 ? 10.422 -41.609 -9.242 1.00 95.12 533 PRO A N 1
ATOM 4310 C CA . PRO A 1 533 ? 11.092 -40.423 -9.780 1.00 95.12 533 PRO A CA 1
ATOM 4311 C C . PRO A 1 533 ? 12.348 -40.735 -10.607 1.00 95.12 533 PRO A C 1
ATOM 4313 O O . PRO A 1 533 ? 12.573 -40.111 -11.639 1.00 95.12 533 PRO A O 1
ATOM 4316 N N . SER A 1 534 ? 13.129 -41.744 -10.206 1.00 94.38 534 SER A N 1
ATOM 4317 C CA . SER A 1 534 ? 14.334 -42.192 -10.919 1.00 94.38 534 SER A CA 1
ATOM 4318 C C . SER A 1 534 ? 14.082 -42.819 -12.297 1.00 94.38 534 SER A C 1
ATOM 4320 O O . SER A 1 534 ? 15.010 -42.926 -13.090 1.00 94.38 534 SER A O 1
ATOM 4322 N N . GLN A 1 535 ? 12.854 -43.258 -12.593 1.00 93.81 535 GLN A N 1
ATOM 4323 C CA . GLN A 1 535 ? 12.488 -43.859 -13.881 1.00 93.81 535 GLN A CA 1
ATOM 4324 C C . GLN A 1 535 ? 12.012 -42.820 -14.907 1.00 93.81 535 GLN A C 1
ATOM 4326 O O . GLN A 1 535 ? 11.802 -43.158 -16.073 1.00 93.81 535 GLN A O 1
ATOM 4331 N N . VAL A 1 536 ? 11.816 -41.561 -14.504 1.00 92.31 536 VAL A N 1
ATOM 4332 C CA . VAL A 1 536 ? 11.343 -40.498 -15.396 1.00 92.31 536 VAL A CA 1
ATOM 43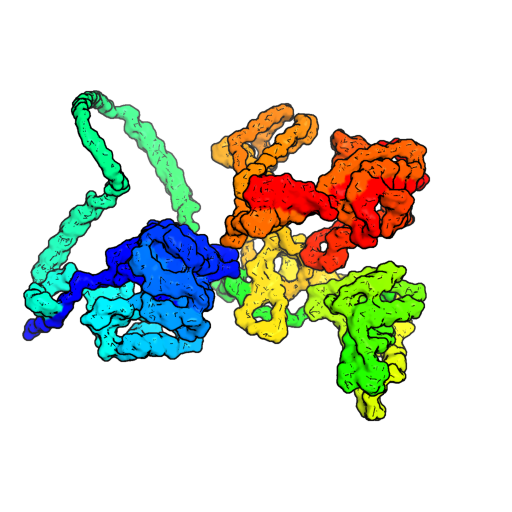33 C C . VAL A 1 536 ? 12.479 -40.041 -16.315 1.00 92.31 536 VAL A C 1
ATOM 4335 O O . VAL A 1 536 ? 13.569 -39.713 -15.863 1.00 92.31 536 VAL A O 1
ATOM 4338 N N . SER A 1 537 ? 12.218 -39.998 -17.619 1.00 89.06 537 SER A N 1
ATOM 4339 C CA . SER A 1 537 ? 13.172 -39.583 -18.651 1.00 89.06 537 SER A CA 1
ATOM 4340 C C . SER A 1 537 ? 12.453 -38.890 -19.811 1.00 89.06 537 SER A C 1
ATOM 4342 O O . SER A 1 537 ? 11.224 -38.877 -19.894 1.00 89.06 537 SER A O 1
ATOM 4344 N N . SER A 1 538 ? 13.205 -38.352 -20.771 1.00 84.69 538 SER A N 1
ATOM 4345 C CA . SER A 1 538 ? 12.618 -37.739 -21.970 1.00 84.69 538 SER A CA 1
ATOM 4346 C C . SER A 1 538 ? 11.748 -38.710 -22.783 1.00 84.69 538 SER A C 1
ATOM 4348 O O . SER A 1 538 ? 10.782 -38.275 -23.403 1.00 84.69 538 SER A O 1
ATOM 4350 N N . LYS A 1 539 ? 12.023 -40.026 -22.738 1.00 88.44 539 LYS A N 1
ATOM 4351 C CA . LYS A 1 539 ? 11.275 -41.049 -23.496 1.00 88.44 539 LYS A CA 1
ATOM 4352 C C . LYS A 1 539 ? 9.853 -41.261 -22.973 1.00 88.44 539 LYS A C 1
ATOM 4354 O O . LYS A 1 539 ? 8.927 -41.417 -23.758 1.00 88.44 539 LYS A O 1
ATOM 4359 N N . ASN A 1 540 ? 9.663 -41.248 -21.653 1.00 91.69 540 ASN A N 1
ATOM 4360 C CA . ASN A 1 540 ? 8.345 -41.420 -21.028 1.00 91.69 540 ASN A CA 1
ATOM 4361 C C . ASN A 1 540 ? 7.681 -40.086 -20.645 1.00 91.69 540 ASN A C 1
ATOM 4363 O O . ASN A 1 540 ? 6.624 -40.082 -20.014 1.00 91.69 540 ASN A O 1
ATOM 4367 N N . ARG A 1 541 ? 8.259 -38.959 -21.083 1.00 90.88 541 ARG A N 1
ATOM 4368 C CA . ARG A 1 541 ? 7.772 -37.597 -20.836 1.00 90.88 541 ARG A CA 1
ATOM 4369 C C . ARG A 1 541 ? 6.289 -37.433 -21.166 1.00 90.88 541 ARG A C 1
ATOM 4371 O O . ARG A 1 541 ? 5.551 -36.926 -20.331 1.00 90.88 541 ARG A O 1
ATOM 4378 N N . ALA A 1 542 ? 5.841 -37.877 -22.341 1.00 89.81 542 ALA A N 1
ATOM 4379 C CA . ALA A 1 542 ? 4.444 -37.725 -22.759 1.00 89.81 542 ALA A CA 1
ATOM 4380 C C . ALA A 1 542 ? 3.468 -38.464 -21.822 1.00 89.81 542 ALA A C 1
ATOM 4382 O O . ALA A 1 542 ? 2.451 -37.902 -21.420 1.00 89.81 542 ALA A O 1
ATOM 4383 N N . LEU A 1 543 ? 3.822 -39.687 -21.405 1.00 92.19 543 LEU A N 1
ATOM 4384 C CA . LEU A 1 543 ? 3.043 -40.493 -20.458 1.00 92.19 543 LEU A CA 1
ATOM 4385 C C . LEU A 1 543 ? 2.994 -39.857 -19.061 1.00 92.19 543 LEU A C 1
ATOM 4387 O O . LEU A 1 543 ? 1.958 -39.865 -18.399 1.00 92.19 543 LEU A O 1
ATOM 4391 N N . VAL A 1 544 ? 4.121 -39.319 -18.590 1.00 92.38 544 VAL A N 1
ATOM 4392 C CA . VAL A 1 544 ? 4.187 -38.640 -17.288 1.00 92.38 544 VAL A CA 1
ATOM 4393 C C . VAL A 1 544 ? 3.395 -37.333 -17.329 1.00 92.38 544 VAL A C 1
ATOM 4395 O O . VAL A 1 544 ? 2.652 -37.041 -16.394 1.00 92.38 544 VAL A O 1
ATOM 4398 N N . PHE A 1 545 ? 3.493 -36.574 -18.422 1.00 91.38 545 PHE A N 1
ATOM 4399 C CA . PHE A 1 545 ? 2.767 -35.320 -18.604 1.00 91.38 545 PHE A CA 1
ATOM 4400 C C . PHE A 1 545 ? 1.249 -35.531 -18.609 1.00 91.38 545 PHE A C 1
ATOM 4402 O O . PHE A 1 545 ? 0.548 -34.845 -17.865 1.00 91.38 545 PHE A O 1
ATOM 4409 N N . SER A 1 546 ? 0.745 -36.517 -19.362 1.00 89.81 546 SER A N 1
ATOM 4410 C CA . SER A 1 546 ? -0.691 -36.827 -19.405 1.00 89.81 546 SER A CA 1
ATOM 4411 C C . SER A 1 546 ? -1.234 -37.306 -18.055 1.00 89.81 546 SER A C 1
ATOM 4413 O O . SER A 1 546 ? -2.366 -36.994 -17.704 1.00 89.81 546 SER A O 1
ATOM 4415 N N . ARG A 1 547 ? -0.424 -37.995 -17.240 1.00 90.50 547 ARG A N 1
ATOM 4416 C CA . ARG A 1 547 ? -0.803 -38.365 -15.864 1.00 90.50 547 ARG A CA 1
ATOM 4417 C C . ARG A 1 547 ? -0.785 -37.197 -14.885 1.00 90.50 547 ARG A C 1
ATOM 4419 O O . ARG A 1 547 ? -1.648 -37.121 -14.013 1.00 90.50 547 ARG A O 1
ATOM 4426 N N . LEU A 1 548 ? 0.203 -36.309 -14.989 1.00 88.81 548 LEU A N 1
ATOM 4427 C CA . LEU A 1 548 ? 0.309 -35.138 -14.117 1.00 88.81 548 LEU A CA 1
ATOM 4428 C C . LEU A 1 548 ? -0.793 -34.109 -14.406 1.00 88.81 548 LEU A C 1
ATOM 4430 O O . LEU A 1 548 ? -1.275 -33.448 -13.478 1.00 88.81 548 LEU A O 1
ATOM 4434 N N . TYR A 1 549 ? -1.183 -33.980 -15.676 1.00 89.94 549 TYR A N 1
ATOM 4435 C CA . TYR A 1 549 ? -2.117 -32.970 -16.165 1.00 89.94 549 TYR A CA 1
ATOM 4436 C C . TYR A 1 549 ? -3.152 -33.573 -17.141 1.00 89.94 549 TYR A C 1
ATOM 4438 O O . TYR A 1 549 ? -3.196 -33.157 -18.296 1.00 89.94 549 TYR A O 1
ATOM 4446 N N . PRO A 1 550 ? -3.997 -34.530 -16.703 1.00 86.44 550 PRO A N 1
ATOM 4447 C CA . PRO A 1 550 ? -4.951 -35.209 -17.589 1.00 86.44 550 PRO A CA 1
ATOM 4448 C C . PRO A 1 550 ? -5.983 -34.245 -18.180 1.00 86.44 550 PRO A C 1
ATOM 4450 O O . PRO A 1 550 ? -6.324 -34.332 -19.352 1.00 86.44 550 PRO A O 1
ATOM 4453 N N . ASP A 1 551 ? -6.407 -33.266 -17.384 1.00 86.94 551 ASP A N 1
ATOM 4454 C CA . ASP A 1 551 ? -7.465 -32.325 -17.742 1.00 86.94 551 ASP A CA 1
ATOM 4455 C C . ASP A 1 551 ? -6.907 -30.986 -18.241 1.00 86.94 551 ASP A C 1
ATOM 4457 O O . ASP A 1 551 ? -7.524 -29.952 -18.018 1.00 86.94 551 ASP A O 1
ATOM 4461 N N . ILE A 1 552 ? -5.709 -30.945 -18.842 1.00 85.94 552 ILE A N 1
ATOM 4462 C CA . ILE A 1 552 ? -5.019 -29.672 -19.132 1.00 85.94 552 ILE A CA 1
ATOM 4463 C C . ILE A 1 552 ? -5.799 -28.741 -20.072 1.00 85.94 552 ILE A C 1
ATOM 4465 O O . ILE A 1 552 ? -5.774 -27.520 -19.877 1.00 85.94 552 ILE A O 1
ATOM 4469 N N . ASP A 1 553 ? -6.530 -29.324 -21.020 1.00 85.50 553 ASP A N 1
ATOM 4470 C CA . ASP A 1 553 ? -7.346 -28.618 -22.010 1.00 85.50 553 ASP A CA 1
ATOM 4471 C C . ASP A 1 553 ? -8.813 -28.478 -21.581 1.00 85.50 553 ASP A C 1
ATOM 4473 O O . ASP A 1 553 ? -9.637 -27.950 -22.330 1.00 85.50 553 ASP A O 1
ATOM 4477 N N . LEU A 1 554 ? -9.153 -28.911 -20.360 1.00 88.31 554 LEU A N 1
ATOM 4478 C CA . LEU A 1 554 ? -10.487 -28.735 -19.805 1.00 88.31 554 LEU A CA 1
ATOM 4479 C C . LEU A 1 554 ? -10.812 -27.241 -19.730 1.00 88.31 554 LEU A C 1
ATOM 4481 O O . LEU A 1 554 ? -10.148 -26.474 -19.022 1.00 88.31 554 LEU A O 1
ATOM 4485 N N . LYS A 1 555 ? -11.862 -26.840 -20.443 1.00 87.44 555 LYS A N 1
ATOM 4486 C CA . LYS A 1 555 ? -12.426 -25.494 -20.373 1.00 87.44 555 LYS A CA 1
ATOM 4487 C C . LYS A 1 555 ? -13.620 -25.490 -19.437 1.00 87.44 555 LYS A C 1
ATOM 4489 O O . LYS A 1 555 ? -14.442 -26.402 -19.448 1.00 87.44 555 LYS A O 1
ATOM 4494 N N . VAL A 1 556 ? -13.722 -24.439 -18.640 1.00 89.38 556 VAL A N 1
ATOM 4495 C CA . VAL A 1 556 ? -14.862 -24.190 -17.757 1.00 89.38 556 VAL A CA 1
ATOM 4496 C C . VAL A 1 556 ? -15.453 -22.833 -18.099 1.00 89.38 556 VAL A C 1
ATOM 4498 O O . VAL A 1 556 ? -14.752 -21.944 -18.585 1.00 89.38 556 VAL A O 1
ATOM 4501 N N . LYS A 1 557 ? -16.752 -22.662 -17.853 1.00 88.88 557 LYS A N 1
ATOM 4502 C CA . LYS A 1 557 ? -17.396 -21.359 -18.019 1.00 88.88 557 LYS A CA 1
ATOM 4503 C C . LYS A 1 557 ? -16.853 -20.398 -16.946 1.00 88.88 557 LYS A C 1
ATOM 4505 O O . LYS A 1 557 ? -17.015 -20.709 -15.761 1.00 88.88 557 LYS A O 1
ATOM 4510 N N . PRO A 1 558 ? -16.212 -19.273 -17.321 1.00 88.19 558 PRO A N 1
ATOM 4511 C CA . PRO A 1 558 ? -15.797 -18.248 -16.369 1.00 88.19 558 PRO A CA 1
ATOM 4512 C C . PRO A 1 558 ? -16.983 -17.735 -15.557 1.00 88.19 558 PRO A C 1
ATOM 4514 O O . PRO A 1 558 ? -18.098 -17.632 -16.066 1.00 88.19 558 PRO A O 1
ATOM 4517 N N . ARG A 1 559 ? -16.742 -17.423 -14.283 1.00 86.50 559 ARG A N 1
ATOM 4518 C CA . ARG A 1 559 ? -17.748 -16.787 -13.425 1.00 86.50 559 ARG A CA 1
ATOM 4519 C C . ARG A 1 559 ? -17.915 -15.308 -13.767 1.00 86.50 559 ARG A C 1
ATOM 4521 O O . ARG A 1 559 ? -19.009 -14.784 -13.594 1.00 86.50 559 ARG A O 1
ATOM 4528 N N . LEU A 1 560 ? -16.819 -14.668 -14.173 1.00 88.00 560 LEU A N 1
ATOM 4529 C CA . LEU A 1 560 ? -16.701 -13.241 -14.454 1.00 88.00 560 LEU A CA 1
ATOM 4530 C C . LEU A 1 560 ? -16.284 -13.031 -15.905 1.00 88.00 560 LEU A C 1
ATOM 4532 O O . LEU A 1 560 ? -15.644 -13.895 -16.511 1.00 88.00 560 LEU A O 1
ATOM 4536 N N . GLU A 1 561 ? -16.615 -11.864 -16.432 1.00 85.81 561 GLU A N 1
ATOM 4537 C CA . GLU A 1 561 ? -16.364 -11.473 -17.812 1.00 85.81 561 GLU A CA 1
ATOM 4538 C C . GLU A 1 561 ? -15.527 -10.187 -17.869 1.00 85.81 561 GLU A C 1
ATOM 4540 O O . GLU A 1 561 ? -15.406 -9.443 -16.888 1.00 85.81 561 GLU A O 1
ATOM 4545 N N . VAL A 1 562 ? -14.913 -9.939 -19.029 1.00 84.25 562 VAL A N 1
ATOM 4546 C CA . VAL A 1 562 ? -14.179 -8.693 -19.284 1.00 84.25 562 VAL A CA 1
ATOM 4547 C C . VAL A 1 562 ? -15.137 -7.513 -19.119 1.00 84.25 562 VAL A C 1
ATOM 4549 O O . VAL A 1 562 ? -16.252 -7.533 -19.636 1.00 84.25 562 VAL A O 1
ATOM 4552 N N . GLY A 1 563 ? -14.703 -6.490 -18.383 1.00 75.31 563 GLY A N 1
ATOM 4553 C CA . GLY A 1 563 ? -15.509 -5.314 -18.067 1.00 75.31 563 GLY A CA 1
ATOM 4554 C C . GLY A 1 563 ? -16.276 -5.380 -16.741 1.00 75.31 563 GLY A C 1
ATOM 4555 O O . GLY A 1 563 ? -16.844 -4.365 -16.343 1.00 75.31 563 GLY A O 1
ATOM 4556 N N . ASN A 1 564 ? -16.290 -6.510 -16.019 1.00 80.38 564 ASN A N 1
ATOM 4557 C CA . ASN A 1 564 ? -16.839 -6.516 -14.658 1.00 80.38 564 ASN A CA 1
ATOM 4558 C C . ASN A 1 564 ? -15.940 -5.726 -13.695 1.00 80.38 564 ASN A C 1
ATOM 4560 O O . ASN A 1 564 ? -14.711 -5.834 -13.743 1.00 80.38 564 ASN A O 1
ATOM 4564 N N . VAL A 1 565 ? -16.572 -4.990 -12.774 1.00 80.44 565 VAL A N 1
ATOM 4565 C CA . VAL A 1 565 ? -15.889 -4.291 -11.679 1.00 80.44 565 VAL A CA 1
ATOM 4566 C C . VAL A 1 565 ? -15.837 -5.187 -10.445 1.00 80.44 565 VAL A C 1
ATOM 4568 O O . VAL A 1 565 ? -16.847 -5.745 -9.996 1.00 80.44 565 VAL A O 1
ATOM 4571 N N . VAL A 1 566 ? -14.639 -5.338 -9.892 1.00 84.50 566 VAL A N 1
ATOM 4572 C CA . VAL A 1 566 ? -14.329 -6.309 -8.847 1.00 84.50 566 VAL A CA 1
ATOM 4573 C C . VAL A 1 566 ? -13.499 -5.711 -7.718 1.00 84.50 566 VAL A C 1
ATOM 4575 O O . VAL A 1 566 ? -12.748 -4.761 -7.909 1.00 84.50 566 VAL A O 1
ATOM 4578 N N . ARG A 1 567 ? -13.596 -6.313 -6.530 1.00 84.44 567 ARG A N 1
ATOM 4579 C CA . ARG A 1 567 ? -12.664 -6.091 -5.412 1.00 84.44 567 ARG A CA 1
ATOM 4580 C C . ARG A 1 567 ? -11.742 -7.289 -5.243 1.00 84.44 567 ARG A C 1
ATOM 4582 O O . ARG A 1 567 ? -12.163 -8.427 -5.460 1.00 84.44 567 ARG A O 1
ATOM 4589 N N . VAL A 1 568 ? -10.514 -7.042 -4.803 1.00 86.19 568 VAL A N 1
ATOM 4590 C CA . VAL A 1 568 ? -9.508 -8.081 -4.552 1.00 86.19 568 VAL A CA 1
ATOM 4591 C C . VAL A 1 568 ? -9.570 -8.519 -3.095 1.00 86.19 568 VAL A C 1
ATOM 4593 O O . VAL A 1 568 ? -9.752 -7.721 -2.183 1.00 86.19 568 VAL A O 1
ATOM 4596 N N . LYS A 1 569 ? -9.427 -9.814 -2.844 1.00 86.31 569 LYS A N 1
ATOM 4597 C CA . LYS A 1 569 ? -9.392 -10.367 -1.491 1.00 86.31 569 LYS A CA 1
ATOM 4598 C C . LYS A 1 569 ? -8.120 -9.953 -0.736 1.00 86.31 569 LYS A C 1
ATOM 4600 O O . LYS A 1 569 ? -7.019 -10.187 -1.227 1.00 86.31 569 LYS A O 1
ATOM 4605 N N . ILE A 1 570 ? -8.272 -9.476 0.501 1.00 84.50 570 ILE A N 1
ATOM 4606 C CA . ILE A 1 570 ? -7.147 -9.137 1.387 1.00 84.50 570 ILE A CA 1
ATOM 4607 C C . ILE A 1 570 ? -6.579 -10.411 2.034 1.00 84.50 570 ILE A C 1
ATOM 4609 O O . ILE A 1 570 ? -7.308 -11.218 2.630 1.00 84.50 570 ILE A O 1
ATOM 4613 N N . ASP A 1 571 ? -5.261 -10.600 1.935 1.00 74.94 571 ASP A N 1
ATOM 4614 C CA . ASP A 1 571 ? -4.550 -11.698 2.591 1.00 74.94 571 ASP A CA 1
ATOM 4615 C C . ASP A 1 571 ? -4.240 -11.352 4.055 1.00 74.94 571 ASP A C 1
ATOM 4617 O O . ASP A 1 571 ? -3.254 -10.694 4.370 1.00 74.94 571 ASP A O 1
ATOM 4621 N N . LYS A 1 572 ? -5.083 -11.847 4.968 1.00 72.94 572 LYS A N 1
ATOM 4622 C CA . LYS A 1 572 ? -4.929 -11.620 6.413 1.00 72.94 572 LYS A CA 1
ATOM 4623 C C . LYS A 1 572 ? -3.798 -12.427 7.049 1.00 72.94 572 LYS A C 1
ATOM 4625 O O . LYS A 1 572 ? -3.606 -13.616 6.733 1.00 72.94 572 LYS A O 1
ATOM 4630 N N . ALA A 1 573 ? -3.119 -11.815 8.019 1.00 68.81 573 ALA A N 1
ATOM 4631 C CA . ALA A 1 573 ? -2.110 -12.471 8.850 1.00 68.81 573 ALA A CA 1
ATOM 4632 C C . ALA A 1 573 ? -2.739 -13.505 9.811 1.00 68.81 573 ALA A C 1
ATOM 4634 O O . ALA A 1 573 ? -3.917 -13.432 10.159 1.00 68.81 573 ALA A O 1
ATOM 4635 N N . LEU A 1 574 ? -1.949 -14.486 10.272 1.00 54.41 574 LEU A N 1
ATOM 4636 C CA . LEU A 1 574 ? -2.413 -15.597 11.133 1.00 54.41 574 LEU A CA 1
ATOM 4637 C C . LEU A 1 574 ? -3.044 -15.155 12.473 1.00 54.41 574 LEU A C 1
ATOM 4639 O O . LEU A 1 574 ? -3.798 -15.930 13.054 1.00 54.41 574 LEU A O 1
ATOM 4643 N N . PHE A 1 575 ? -2.776 -13.929 12.934 1.00 53.94 575 PHE A N 1
ATOM 4644 C CA . PHE A 1 575 ? -3.266 -13.369 14.205 1.00 53.94 575 PHE A CA 1
ATOM 4645 C C . PHE A 1 575 ? -4.210 -12.169 14.031 1.00 53.94 575 PHE A C 1
ATOM 4647 O O . PHE A 1 575 ? -4.543 -11.485 14.998 1.00 53.94 575 PHE A O 1
ATOM 4654 N N . GLU A 1 576 ? -4.634 -11.887 12.802 1.00 59.31 576 GLU A N 1
ATOM 4655 C CA . GLU A 1 576 ? -5.479 -10.735 12.510 1.00 59.31 576 GLU A CA 1
ATOM 4656 C C . GLU A 1 576 ? -6.935 -10.985 12.939 1.00 59.31 576 GLU A C 1
ATOM 4658 O O . GLU A 1 576 ? -7.503 -12.057 12.703 1.00 59.31 576 GLU A O 1
ATOM 4663 N N . LYS A 1 577 ? -7.550 -10.004 13.611 1.00 62.62 577 LYS A N 1
ATOM 4664 C CA . LYS A 1 577 ? -8.882 -10.158 14.216 1.00 62.62 577 LYS A CA 1
ATOM 4665 C C . LYS A 1 577 ? -9.973 -10.212 13.138 1.00 62.62 577 LYS A C 1
ATOM 4667 O O . LYS A 1 577 ? -9.975 -9.440 12.188 1.00 62.62 577 LYS A O 1
ATOM 4672 N N . GLY A 1 578 ? -10.956 -11.098 13.310 1.00 59.12 578 GLY A N 1
ATOM 4673 C CA . GLY A 1 578 ? -11.954 -11.425 12.278 1.00 59.12 578 GLY A CA 1
ATOM 4674 C C . GLY A 1 578 ? -12.941 -10.318 11.874 1.00 59.12 578 GLY A C 1
ATOM 4675 O O . GLY A 1 578 ? -13.707 -10.544 10.942 1.00 59.12 578 GLY A O 1
ATOM 4676 N N . TYR A 1 579 ? -12.937 -9.161 12.544 1.00 71.50 579 TYR A N 1
ATOM 4677 C CA . TYR A 1 579 ? -13.810 -8.024 12.221 1.00 71.50 579 TYR A CA 1
ATOM 4678 C C . TYR A 1 579 ? -13.215 -7.053 11.188 1.00 71.50 579 TYR A C 1
ATOM 4680 O O . TYR A 1 579 ? -13.919 -6.140 10.776 1.00 71.50 579 TYR A O 1
ATOM 4688 N N . THR A 1 580 ? -11.947 -7.215 10.786 1.00 81.06 580 THR A N 1
ATOM 4689 C CA . THR A 1 580 ? -11.316 -6.360 9.764 1.00 81.06 580 THR A CA 1
ATOM 4690 C C . THR A 1 580 ? -11.868 -6.641 8.363 1.00 81.06 580 THR A C 1
ATOM 4692 O O . THR A 1 580 ? -12.478 -7.690 8.120 1.00 81.06 580 THR A O 1
ATOM 4695 N N . GLU A 1 581 ? -11.626 -5.737 7.417 1.00 84.44 581 GLU A N 1
ATOM 4696 C CA . GLU A 1 581 ? -12.068 -5.864 6.024 1.00 84.44 581 GLU A CA 1
ATOM 4697 C C . GLU A 1 581 ? -11.546 -7.151 5.371 1.00 84.44 581 GLU A C 1
ATOM 4699 O O . GLU A 1 581 ? -10.438 -7.607 5.648 1.00 84.44 581 GLU A O 1
ATOM 4704 N N . ASN A 1 582 ? -12.371 -7.804 4.552 1.00 85.12 582 ASN A N 1
ATOM 4705 C CA . ASN A 1 582 ? -12.009 -9.041 3.848 1.00 85.12 582 ASN A CA 1
ATOM 4706 C C . ASN A 1 582 ? -11.629 -8.795 2.376 1.00 85.12 582 ASN A C 1
ATOM 4708 O O . ASN A 1 582 ? -10.984 -9.655 1.770 1.00 85.12 582 ASN A O 1
ATOM 4712 N N . TRP A 1 583 ? -12.034 -7.655 1.816 1.00 85.19 583 TRP A N 1
ATOM 4713 C CA . TRP A 1 583 ? -11.846 -7.248 0.421 1.00 85.19 583 TRP A CA 1
ATOM 4714 C C . TRP A 1 583 ? -11.269 -5.831 0.359 1.00 85.19 583 TRP A C 1
ATOM 4716 O O . TRP A 1 583 ? -11.520 -5.053 1.275 1.00 85.19 583 TRP A O 1
ATOM 4726 N N . SER A 1 584 ? -10.526 -5.522 -0.706 1.00 82.44 584 SER A N 1
ATOM 4727 C CA . SER A 1 584 ? -9.845 -4.244 -0.948 1.00 82.44 584 SER A CA 1
ATOM 4728 C C . SER A 1 584 ? -10.799 -3.054 -0.885 1.00 82.44 584 SER A C 1
ATOM 4730 O O . SER A 1 584 ? -11.962 -3.169 -1.291 1.00 82.44 584 SER A O 1
ATOM 4732 N N . SER A 1 585 ? -10.297 -1.910 -0.423 1.00 78.62 585 SER A N 1
ATOM 4733 C CA . SER A 1 585 ? -10.966 -0.603 -0.468 1.00 78.62 585 SER A CA 1
ATOM 4734 C C . SER A 1 585 ? -11.088 -0.069 -1.893 1.00 78.62 585 SER A C 1
ATOM 4736 O O . SER A 1 585 ? -12.086 0.582 -2.226 1.00 78.62 585 SER A O 1
ATOM 4738 N N . GLU A 1 586 ? -10.136 -0.431 -2.743 1.00 77.75 586 GLU A N 1
ATOM 4739 C CA . GLU A 1 586 ? -10.047 -0.096 -4.159 1.00 77.75 586 GLU A CA 1
ATOM 4740 C C . GLU A 1 586 ? -10.917 -1.045 -4.991 1.00 77.75 586 GLU A C 1
ATOM 4742 O O . GLU A 1 586 ? -11.183 -2.195 -4.601 1.00 77.75 586 GLU A O 1
ATOM 4747 N N . VAL A 1 587 ? -11.370 -0.546 -6.139 1.00 80.25 587 VAL A N 1
ATOM 4748 C CA . VAL A 1 587 ? -12.127 -1.302 -7.139 1.00 80.25 587 VAL A CA 1
ATOM 4749 C C . VAL A 1 587 ? -11.301 -1.429 -8.410 1.00 80.25 587 VAL A C 1
ATOM 4751 O O . VAL A 1 587 ? -10.540 -0.538 -8.760 1.00 80.25 587 VAL A O 1
ATOM 4754 N N . TYR A 1 588 ? -11.456 -2.549 -9.102 1.00 79.94 588 TYR A N 1
ATOM 4755 C CA . TYR A 1 588 ? -10.665 -2.875 -10.279 1.00 79.94 588 TYR A CA 1
ATOM 4756 C C . TYR A 1 588 ? -11.562 -3.331 -11.421 1.00 79.94 588 TYR A C 1
ATOM 4758 O O . TYR A 1 588 ? -12.615 -3.927 -11.198 1.00 79.94 588 TYR A O 1
ATOM 4766 N N . LEU A 1 589 ? -11.119 -3.105 -12.651 1.00 80.19 589 LEU A N 1
ATOM 4767 C CA . LEU A 1 589 ? -11.769 -3.570 -13.869 1.00 80.19 589 LEU A CA 1
ATOM 4768 C C . LEU A 1 589 ? -11.094 -4.846 -14.379 1.00 80.19 589 LEU A C 1
ATOM 4770 O O . LEU A 1 589 ? -9.868 -4.904 -14.475 1.00 80.19 589 LEU A O 1
ATOM 4774 N N . ILE A 1 590 ? -11.877 -5.856 -14.764 1.00 80.69 590 ILE A N 1
ATOM 4775 C CA . ILE A 1 590 ? -11.339 -7.025 -15.474 1.00 80.69 590 ILE A CA 1
ATOM 4776 C C . ILE A 1 590 ? -11.017 -6.644 -16.919 1.00 80.69 590 ILE A C 1
ATOM 4778 O O . ILE A 1 590 ? -11.912 -6.278 -17.679 1.00 80.69 590 ILE A O 1
ATOM 4782 N N . ILE A 1 591 ? -9.753 -6.804 -17.309 1.00 79.88 591 ILE A N 1
ATOM 4783 C CA . ILE A 1 591 ? -9.255 -6.491 -18.657 1.00 79.88 591 ILE A CA 1
ATOM 4784 C C . ILE A 1 591 ? -8.966 -7.738 -19.502 1.00 79.88 591 ILE A C 1
ATOM 4786 O O . ILE A 1 591 ? -8.980 -7.656 -20.725 1.00 79.88 591 ILE A O 1
ATOM 4790 N N . ASP A 1 592 ? -8.712 -8.891 -18.876 1.00 80.75 592 ASP A N 1
ATOM 4791 C CA . ASP A 1 592 ? -8.453 -10.155 -19.579 1.00 80.75 592 ASP A CA 1
ATOM 4792 C C . ASP A 1 592 ? -8.947 -11.348 -18.746 1.00 80.75 592 ASP A C 1
ATOM 4794 O O . ASP A 1 592 ? -8.844 -11.350 -17.515 1.00 80.75 592 ASP A O 1
ATOM 4798 N N . VAL A 1 593 ? -9.458 -12.379 -19.419 1.00 87.12 593 VAL A N 1
ATOM 4799 C CA . VAL A 1 593 ? -9.956 -13.620 -18.810 1.00 87.12 593 VAL A CA 1
ATOM 4800 C C . VAL A 1 593 ? -9.155 -14.779 -19.385 1.00 87.12 593 VAL A C 1
ATOM 4802 O O . VAL A 1 593 ? -9.236 -15.088 -20.572 1.00 87.12 593 VAL A O 1
ATOM 4805 N N . ARG A 1 594 ? -8.408 -15.476 -18.529 1.00 86.62 594 ARG A N 1
ATOM 4806 C CA . ARG A 1 594 ? -7.590 -16.624 -18.924 1.00 86.62 594 ARG A CA 1
ATOM 4807 C C . ARG A 1 594 ? -8.040 -17.878 -18.207 1.00 86.62 594 ARG A C 1
ATOM 4809 O O . ARG A 1 594 ? -8.516 -17.840 -17.076 1.00 86.62 594 ARG A O 1
ATOM 4816 N N . GLN A 1 595 ? -7.856 -19.015 -18.863 1.00 87.94 595 GLN A N 1
ATOM 4817 C CA . GLN A 1 595 ? -8.141 -20.305 -18.258 1.00 87.94 595 GLN A CA 1
ATOM 4818 C C . GLN A 1 595 ? -7.204 -21.393 -18.763 1.00 87.94 595 GLN A C 1
ATOM 4820 O O . GLN A 1 595 ? -6.743 -21.353 -19.904 1.00 87.94 595 GLN A O 1
ATOM 4825 N N . ARG A 1 596 ? -6.933 -22.372 -17.901 1.00 86.50 596 ARG A N 1
ATOM 4826 C CA . ARG A 1 596 ? -6.208 -23.603 -18.235 1.00 86.50 596 ARG A CA 1
ATOM 4827 C C . ARG A 1 596 ? -6.494 -24.666 -17.186 1.00 86.50 596 ARG A C 1
ATOM 4829 O O . ARG A 1 596 ? -6.587 -24.344 -16.003 1.00 86.50 596 ARG A O 1
ATOM 4836 N N . ALA A 1 597 ? -6.579 -25.924 -17.602 1.00 84.56 597 ALA A N 1
ATOM 4837 C CA . ALA A 1 597 ? -6.843 -27.059 -16.724 1.00 84.56 597 ALA A CA 1
ATOM 4838 C C . ALA A 1 597 ? -8.092 -26.899 -15.831 1.00 84.56 597 ALA A C 1
ATOM 4840 O O . ALA A 1 597 ? -8.059 -27.203 -14.637 1.00 84.56 597 ALA A O 1
ATOM 4841 N N . GLY A 1 598 ? -9.167 -26.330 -16.386 1.00 84.56 598 GLY A N 1
ATOM 4842 C CA . GLY A 1 598 ? -10.409 -26.034 -15.670 1.00 84.56 598 GLY A CA 1
ATOM 4843 C C . GLY A 1 598 ? -10.301 -24.945 -14.595 1.00 84.56 598 GLY A C 1
ATOM 4844 O O . GLY A 1 598 ? -11.199 -24.817 -13.764 1.00 84.56 598 GLY A O 1
ATOM 4845 N N . ILE A 1 599 ? -9.209 -24.173 -14.572 1.00 87.69 599 ILE A N 1
ATOM 4846 C CA . ILE A 1 599 ? -8.985 -23.070 -13.630 1.00 87.69 599 ILE A CA 1
ATOM 4847 C C . ILE A 1 599 ? -9.010 -21.755 -14.402 1.00 87.69 599 ILE A C 1
ATOM 4849 O O . ILE A 1 599 ? -8.291 -21.613 -15.389 1.00 87.69 599 ILE A O 1
ATOM 4853 N N . VAL A 1 600 ? -9.808 -20.800 -13.923 1.00 88.75 600 VAL A N 1
ATOM 4854 C CA . VAL A 1 600 ? -9.952 -19.454 -14.493 1.00 88.75 600 VAL A CA 1
ATOM 4855 C C . VAL A 1 600 ? -9.233 -18.441 -13.610 1.00 88.75 600 VAL A C 1
ATOM 4857 O O . VAL A 1 600 ? -9.319 -18.507 -12.380 1.00 88.75 600 VAL A O 1
ATOM 4860 N N . TRP A 1 601 ? -8.539 -17.502 -14.240 1.00 88.19 601 TRP A N 1
ATOM 4861 C CA . TRP A 1 601 ? -7.929 -16.355 -13.585 1.00 88.19 601 TRP A CA 1
ATOM 4862 C C . TRP A 1 601 ? -8.061 -15.109 -14.462 1.00 88.19 601 TRP A C 1
ATOM 4864 O O . TRP A 1 601 ? -8.155 -15.189 -15.687 1.00 88.19 601 TRP A O 1
ATOM 4874 N N . TYR A 1 602 ? -8.061 -13.948 -13.826 1.00 86.75 602 TYR A N 1
ATOM 4875 C CA . TYR A 1 602 ? -8.402 -12.679 -14.457 1.00 86.75 602 TYR A CA 1
ATOM 4876 C C . TYR A 1 602 ? -7.243 -11.703 -14.338 1.00 86.75 602 TYR A C 1
ATOM 4878 O O . TYR A 1 602 ? -6.601 -11.643 -13.288 1.00 86.75 602 TYR A O 1
ATOM 4886 N N . LYS A 1 603 ? -6.976 -10.944 -15.402 1.00 81.50 603 LYS A N 1
ATOM 4887 C CA . LYS A 1 603 ? -6.118 -9.761 -15.334 1.00 81.50 603 LYS A CA 1
ATOM 4888 C C . LYS A 1 603 ? -6.996 -8.572 -14.970 1.00 81.50 603 LYS A C 1
ATOM 4890 O O . LYS A 1 603 ? -8.038 -8.375 -15.598 1.00 81.50 603 LYS A O 1
ATOM 4895 N N . ILE A 1 604 ? -6.574 -7.801 -13.977 1.00 78.38 604 ILE A N 1
ATOM 4896 C CA . ILE A 1 604 ? -7.294 -6.607 -13.532 1.00 78.38 604 ILE A CA 1
ATOM 4897 C C . ILE A 1 604 ? -6.454 -5.345 -13.748 1.00 78.38 604 ILE A C 1
ATOM 4899 O O . ILE A 1 604 ? -5.227 -5.438 -13.815 1.00 78.38 604 ILE A O 1
ATOM 4903 N N . SER A 1 605 ? -7.132 -4.206 -13.863 1.00 74.62 605 SER A N 1
ATOM 4904 C CA . SER A 1 605 ? -6.568 -2.853 -13.904 1.00 74.62 605 SER A CA 1
ATOM 4905 C C . SER A 1 605 ? -7.287 -1.985 -12.884 1.00 74.62 605 SER A C 1
ATOM 4907 O O . SER A 1 605 ? -8.497 -2.136 -12.704 1.00 74.62 605 SER A O 1
ATOM 4909 N N . ASP A 1 606 ? -6.574 -1.063 -12.250 1.00 70.44 606 ASP A N 1
ATOM 4910 C CA . ASP A 1 606 ? -7.202 0.005 -11.471 1.00 70.44 606 ASP A CA 1
ATOM 4911 C C . ASP A 1 606 ? -8.052 0.906 -12.386 1.00 70.44 606 ASP A C 1
ATOM 4913 O O . ASP A 1 606 ? -7.744 1.087 -13.572 1.00 70.44 606 ASP A O 1
ATOM 4917 N N . THR A 1 607 ? -9.147 1.424 -11.837 1.00 59.22 607 THR A N 1
ATOM 4918 C CA . THR A 1 607 ? -10.017 2.427 -12.453 1.00 59.22 607 THR A CA 1
ATOM 4919 C C . THR A 1 607 ? -9.342 3.792 -12.611 1.00 59.22 607 THR A C 1
ATOM 4921 O O . THR A 1 607 ? -9.709 4.522 -13.527 1.00 59.22 607 THR A O 1
ATOM 4924 N N . GLU A 1 608 ? -8.330 4.115 -11.798 1.00 53.12 608 GLU A N 1
ATOM 4925 C CA . GLU A 1 608 ? -7.606 5.403 -11.831 1.00 53.12 608 GLU A CA 1
ATOM 4926 C C . GLU A 1 608 ? -6.339 5.382 -12.714 1.00 53.12 608 GLU A C 1
ATOM 4928 O O . GLU A 1 608 ? -5.474 6.244 -12.623 1.00 53.12 608 GLU A O 1
ATOM 4933 N N . ALA A 1 609 ? -6.244 4.411 -13.628 1.00 41.72 609 ALA A N 1
ATOM 4934 C CA . ALA A 1 609 ? -5.268 4.323 -14.723 1.00 41.72 609 ALA A CA 1
ATOM 4935 C C . ALA A 1 609 ? -3.768 4.215 -14.365 1.00 41.72 609 ALA A C 1
ATOM 4937 O O . ALA A 1 609 ? -2.978 3.979 -15.281 1.00 41.72 609 ALA A O 1
ATOM 4938 N N . PHE A 1 610 ? -3.348 4.309 -13.096 1.00 41.25 610 PHE A N 1
ATOM 4939 C CA . PHE A 1 610 ? -1.918 4.454 -12.784 1.00 41.25 610 PHE A CA 1
ATOM 4940 C C . PHE A 1 610 ? -1.198 3.310 -12.060 1.00 41.25 610 PHE A C 1
ATOM 4942 O O . PHE A 1 610 ? 0.031 3.375 -12.031 1.00 41.25 610 PHE A O 1
ATOM 4949 N N . GLN A 1 611 ? -1.837 2.230 -11.569 1.00 43.75 611 GLN A N 1
ATOM 4950 C CA . GLN A 1 611 ? -1.084 1.025 -11.153 1.00 43.75 611 GLN A CA 1
ATOM 4951 C C . GLN A 1 611 ? -1.909 -0.242 -10.842 1.00 43.75 611 GLN A C 1
ATOM 4953 O O . GLN A 1 611 ? -3.118 -0.208 -10.699 1.00 43.75 611 GLN A O 1
ATOM 4958 N N . ILE A 1 612 ? -1.188 -1.367 -10.707 1.00 44.84 612 ILE A N 1
ATOM 4959 C CA . ILE A 1 612 ? -1.621 -2.765 -10.493 1.00 44.84 612 ILE A CA 1
ATOM 4960 C C . ILE A 1 612 ? -2.188 -3.449 -11.749 1.00 44.84 612 ILE A C 1
ATOM 4962 O O . ILE A 1 612 ? -3.390 -3.520 -11.980 1.00 44.84 612 ILE A O 1
ATOM 4966 N N . GLU A 1 613 ? -1.280 -4.075 -12.505 1.00 56.00 613 GLU A N 1
ATOM 4967 C CA . GLU A 1 613 ? -1.607 -5.152 -13.440 1.00 56.00 613 GLU A CA 1
ATOM 4968 C C . GLU A 1 613 ? -1.215 -6.500 -12.816 1.00 56.00 613 GLU A C 1
ATOM 4970 O O . GLU A 1 613 ? -0.035 -6.843 -12.740 1.00 56.00 613 GLU A O 1
ATOM 4975 N N . GLY A 1 614 ? -2.192 -7.289 -12.369 1.00 61.72 614 GLY A N 1
ATOM 4976 C CA . GLY A 1 614 ? -1.949 -8.603 -11.764 1.00 61.72 614 GLY A CA 1
ATOM 4977 C C . GLY A 1 614 ? -2.940 -9.659 -12.240 1.00 61.72 614 GLY A C 1
ATOM 4978 O O . GLY A 1 614 ? -4.052 -9.331 -12.653 1.00 61.72 614 GLY A O 1
ATOM 4979 N N . TYR A 1 615 ? -2.538 -10.933 -12.182 1.00 74.69 615 TYR A N 1
ATOM 4980 C CA . TYR A 1 615 ? -3.436 -12.065 -12.428 1.00 74.69 615 TYR A CA 1
ATOM 4981 C C . TYR A 1 615 ? -3.958 -12.630 -11.108 1.00 74.69 615 TYR A C 1
ATOM 4983 O O . TYR A 1 615 ? -3.165 -13.011 -10.246 1.00 74.69 615 TYR A O 1
ATOM 4991 N N . TYR A 1 616 ? -5.278 -12.751 -10.991 1.00 79.50 616 TYR A N 1
ATOM 4992 C CA . TYR A 1 616 ? -5.962 -13.213 -9.784 1.00 79.50 616 TYR A CA 1
ATOM 4993 C C . TYR A 1 616 ? -6.829 -14.436 -10.080 1.00 79.50 616 TYR A C 1
ATOM 4995 O O . TYR A 1 616 ? -7.542 -14.467 -11.083 1.00 79.50 616 TYR A O 1
ATOM 5003 N N . ASP A 1 617 ? -6.780 -15.445 -9.207 1.00 81.50 617 ASP A N 1
ATOM 5004 C CA . ASP A 1 617 ? -7.635 -16.632 -9.313 1.00 81.50 617 ASP A CA 1
ATOM 5005 C C . ASP A 1 617 ? -9.113 -16.246 -9.118 1.00 81.50 617 ASP A C 1
ATOM 5007 O O . ASP A 1 617 ? -9.437 -15.313 -8.383 1.00 81.50 617 ASP A O 1
ATOM 5011 N N . ASP A 1 618 ? -10.036 -17.016 -9.700 1.00 80.31 618 ASP A N 1
ATOM 5012 C CA . ASP A 1 618 ? -11.460 -16.655 -9.741 1.00 80.31 618 ASP A CA 1
ATOM 5013 C C . ASP A 1 618 ? -12.096 -16.315 -8.382 1.00 80.31 618 ASP A C 1
ATOM 5015 O O . ASP A 1 618 ? -12.844 -15.349 -8.252 1.00 80.31 618 ASP A O 1
ATOM 5019 N N . TYR A 1 619 ? -11.744 -17.046 -7.327 1.00 82.44 619 TYR A N 1
ATOM 5020 C CA . TYR A 1 619 ? -12.288 -16.833 -5.979 1.00 82.44 619 TYR A CA 1
ATOM 5021 C C . TYR A 1 619 ? -11.507 -15.811 -5.136 1.00 82.44 619 TYR A C 1
ATOM 5023 O O . TYR A 1 619 ? -11.747 -15.693 -3.930 1.00 82.44 619 TYR A O 1
ATOM 5031 N N . GLN A 1 620 ? -10.553 -15.100 -5.742 1.00 80.12 620 GLN A N 1
ATOM 5032 C CA . GLN A 1 620 ? -9.885 -13.942 -5.141 1.00 80.12 620 GLN A CA 1
ATOM 5033 C C . GLN A 1 620 ? -10.554 -12.618 -5.512 1.00 80.12 620 GLN A C 1
ATOM 5035 O O . GLN A 1 620 ? -10.166 -11.592 -4.960 1.00 80.12 620 GLN A O 1
ATOM 5040 N N . LEU A 1 621 ? -11.556 -12.644 -6.393 1.00 81.19 621 LEU A N 1
ATOM 5041 C CA . LEU A 1 621 ? -12.303 -11.468 -6.824 1.00 81.19 621 LEU A CA 1
ATOM 5042 C C . LEU A 1 621 ? -13.754 -11.536 -6.345 1.00 81.19 621 LEU A C 1
ATOM 5044 O O . LEU A 1 621 ? -14.373 -12.602 -6.362 1.00 81.19 621 LEU A O 1
ATOM 5048 N N . GLU A 1 622 ? -14.324 -10.403 -5.951 1.00 81.94 622 GLU A N 1
ATOM 5049 C CA . GLU A 1 622 ? -15.760 -10.277 -5.684 1.00 81.94 622 GLU A CA 1
ATOM 5050 C C . GLU A 1 622 ? -16.378 -9.255 -6.629 1.00 81.94 622 GLU A C 1
ATOM 5052 O O . GLU A 1 622 ? -15.894 -8.132 -6.728 1.00 81.94 622 GLU A O 1
ATOM 5057 N N . THR A 1 623 ? -17.463 -9.648 -7.294 1.00 77.19 623 THR A N 1
ATOM 5058 C CA . THR A 1 623 ? -18.246 -8.775 -8.175 1.00 77.19 623 THR A CA 1
ATOM 5059 C C . THR A 1 623 ? -19.073 -7.792 -7.383 1.00 77.19 623 THR A C 1
ATOM 5061 O O . THR A 1 623 ? -19.807 -8.186 -6.464 1.00 77.19 623 THR A O 1
ATOM 5064 N N . LEU A 1 624 ? -19.043 -6.543 -7.821 1.00 72.88 624 LEU A N 1
ATOM 5065 C CA . LEU A 1 624 ? -20.048 -5.561 -7.452 1.00 72.88 624 LEU A CA 1
ATOM 5066 C C . LEU A 1 624 ? -21.301 -5.758 -8.326 1.00 72.88 624 LEU A C 1
ATOM 5068 O O . LEU A 1 624 ? -21.282 -6.507 -9.300 1.00 72.88 624 LEU A O 1
ATOM 5072 N N . ALA A 1 625 ? -22.436 -5.202 -7.907 1.00 54.56 625 ALA A N 1
ATOM 5073 C CA . ALA A 1 625 ? -23.659 -5.250 -8.702 1.00 54.56 625 ALA A CA 1
ATOM 5074 C C . ALA A 1 625 ? -23.584 -4.250 -9.869 1.00 54.56 625 ALA A C 1
ATOM 5076 O O . ALA A 1 625 ? -23.316 -3.074 -9.634 1.00 54.56 625 ALA A O 1
ATOM 5077 N N . ASP A 1 626 ? -23.799 -4.739 -11.090 1.00 58.53 626 ASP A N 1
ATOM 5078 C CA . ASP A 1 626 ? -23.488 -4.080 -12.368 1.00 58.53 626 ASP A CA 1
ATOM 5079 C C . ASP A 1 626 ? -24.531 -3.030 -12.820 1.00 58.53 626 ASP A C 1
ATOM 5081 O O . ASP A 1 626 ? -25.728 -3.246 -12.663 1.00 58.53 626 ASP A O 1
ATOM 5085 N N . ASP A 1 627 ? -24.061 -1.901 -13.383 1.00 45.91 627 ASP A N 1
ATOM 5086 C CA . ASP A 1 627 ? -24.269 -1.454 -14.789 1.00 45.91 627 ASP A CA 1
ATOM 5087 C C . ASP A 1 627 ? -24.018 0.060 -14.996 1.00 45.91 627 ASP A C 1
ATOM 5089 O O . ASP A 1 627 ? -23.643 0.468 -16.096 1.00 45.91 627 ASP A O 1
ATOM 5093 N N . ASP A 1 628 ? -24.096 0.898 -13.956 1.00 44.25 628 ASP A N 1
ATOM 5094 C CA . ASP A 1 628 ? -23.910 2.357 -14.114 1.00 44.25 628 ASP A CA 1
ATOM 5095 C C . ASP A 1 628 ? -22.437 2.758 -14.334 1.00 44.25 628 ASP A C 1
ATOM 5097 O O . ASP A 1 628 ? -22.133 3.631 -15.149 1.00 44.25 628 ASP A O 1
ATOM 5101 N N . ALA A 1 629 ? -21.492 2.027 -13.728 1.00 43.44 629 ALA A N 1
ATOM 5102 C CA . ALA A 1 629 ? -20.062 2.226 -13.977 1.00 43.44 629 ALA A CA 1
ATOM 5103 C C . ALA A 1 629 ? -19.645 1.817 -15.406 1.00 43.44 629 ALA A C 1
ATOM 5105 O O . ALA A 1 629 ? -18.698 2.378 -15.950 1.00 43.44 629 ALA A O 1
ATOM 5106 N N . LYS A 1 630 ? -20.375 0.907 -16.081 1.00 40.28 630 LYS A N 1
ATOM 5107 C CA . LYS A 1 630 ? -20.046 0.510 -17.467 1.00 40.28 630 LYS A CA 1
ATOM 5108 C C . LYS A 1 630 ? -20.170 1.674 -18.454 1.00 40.28 630 LYS A C 1
ATOM 5110 O O . LYS A 1 630 ? -19.505 1.650 -19.485 1.00 40.28 630 LYS A O 1
ATOM 5115 N N . LYS A 1 631 ? -20.985 2.694 -18.159 1.00 38.97 631 LYS A N 1
ATOM 5116 C CA . LYS A 1 631 ? -21.123 3.883 -19.017 1.00 38.97 631 LYS A CA 1
ATOM 5117 C C . LYS A 1 631 ? -20.153 4.998 -18.641 1.00 38.97 631 LYS A C 1
ATOM 5119 O O . LYS A 1 631 ? -19.641 5.656 -19.540 1.00 38.97 631 LYS A O 1
ATOM 5124 N N . GLU A 1 632 ? -19.845 5.181 -17.359 1.00 38.69 632 GLU A N 1
ATOM 5125 C CA . GLU A 1 632 ? -18.887 6.211 -16.937 1.00 38.69 632 GLU A CA 1
ATOM 5126 C C . GLU A 1 632 ? -17.431 5.803 -17.163 1.00 38.69 632 GLU A C 1
ATOM 5128 O O . GLU A 1 632 ? -16.648 6.632 -17.607 1.00 38.69 632 GLU A O 1
ATOM 5133 N N . THR A 1 633 ? -17.049 4.538 -16.961 1.00 36.97 633 THR A N 1
ATOM 5134 C CA . THR A 1 633 ? -15.640 4.123 -17.096 1.00 36.97 633 THR A CA 1
ATOM 5135 C C . THR A 1 633 ? -15.205 3.970 -18.560 1.00 36.97 633 THR A C 1
ATOM 5137 O O . THR A 1 633 ? -14.047 4.227 -18.879 1.00 36.97 633 THR A O 1
ATOM 5140 N N . ILE A 1 634 ? -16.122 3.646 -19.486 1.00 34.22 634 ILE A N 1
ATOM 5141 C CA . ILE A 1 634 ? -15.833 3.688 -20.936 1.00 34.22 634 ILE A CA 1
ATOM 5142 C C . ILE A 1 634 ? -15.755 5.145 -21.429 1.00 34.22 634 ILE A C 1
ATOM 5144 O O . ILE A 1 634 ? -14.883 5.464 -22.236 1.00 34.22 634 ILE A O 1
ATOM 5148 N N . ASN A 1 635 ? -16.580 6.047 -20.880 1.00 33.75 635 ASN A N 1
ATOM 5149 C CA . ASN A 1 635 ? -16.479 7.496 -21.113 1.00 33.75 635 ASN A CA 1
ATOM 5150 C C . ASN A 1 635 ? -15.319 8.163 -20.340 1.00 33.75 635 ASN A C 1
ATOM 5152 O O . ASN A 1 635 ? -14.971 9.307 -20.619 1.00 33.75 635 ASN A O 1
ATOM 5156 N N . GLY A 1 636 ? -14.709 7.453 -19.385 1.00 34.72 636 GLY A N 1
ATOM 5157 C CA . GLY A 1 636 ? -13.561 7.888 -18.587 1.00 34.72 636 GLY A CA 1
ATOM 5158 C C . GLY A 1 636 ? -12.251 7.910 -19.370 1.00 34.72 636 GLY A C 1
ATOM 5159 O O . GLY A 1 636 ? -11.293 8.558 -18.955 1.00 34.72 636 GLY A O 1
ATOM 5160 N N . ARG A 1 637 ? -12.222 7.318 -20.572 1.00 38.69 637 ARG A N 1
ATOM 5161 C CA . ARG A 1 637 ? -11.352 7.850 -21.620 1.00 38.69 637 ARG A CA 1
ATOM 5162 C C . ARG A 1 637 ? -11.971 9.159 -22.080 1.00 38.69 637 ARG A C 1
ATOM 5164 O O . ARG A 1 637 ? -12.688 9.184 -23.080 1.00 38.69 637 ARG A O 1
ATOM 5171 N N . ARG A 1 638 ? -11.696 10.239 -21.335 1.00 43.25 638 ARG A N 1
ATOM 5172 C CA . ARG A 1 638 ? -11.931 11.590 -21.842 1.00 43.25 638 ARG A CA 1
ATOM 5173 C C . ARG A 1 638 ? -11.307 11.624 -23.235 1.00 43.25 638 ARG A C 1
ATOM 5175 O O . ARG A 1 638 ? -10.126 11.286 -23.368 1.00 43.25 638 ARG A O 1
ATOM 5182 N N . PRO A 1 639 ? -12.078 11.902 -24.291 1.00 46.88 639 PRO A N 1
ATOM 5183 C CA . PRO A 1 639 ? -11.477 12.016 -25.603 1.00 46.88 639 PRO A CA 1
ATOM 5184 C C . PRO A 1 639 ? -10.420 13.126 -25.509 1.00 46.88 639 PRO A C 1
ATOM 5186 O O . PRO A 1 639 ? -10.696 14.183 -24.946 1.00 46.88 639 PRO A O 1
ATOM 5189 N N . GLN A 1 640 ? -9.208 12.882 -26.030 1.00 53.81 640 GLN A N 1
ATOM 5190 C CA . GLN A 1 640 ? -8.107 13.869 -26.029 1.00 53.81 640 GLN A CA 1
ATOM 5191 C C . GLN A 1 640 ? -8.541 15.229 -26.600 1.00 53.81 640 GLN A C 1
ATOM 5193 O O . GLN A 1 640 ? -7.919 16.249 -26.316 1.00 53.81 640 GLN A O 1
ATOM 5198 N N . CYS A 1 641 ? -9.617 15.229 -27.392 1.00 61.28 641 CYS A N 1
ATOM 5199 C CA . CYS A 1 641 ? -10.316 16.402 -27.868 1.00 61.28 641 CYS A CA 1
ATOM 5200 C C . CYS A 1 641 ? -11.838 16.221 -27.751 1.00 61.28 641 CYS A C 1
ATOM 5202 O O . CYS A 1 641 ? -12.371 15.206 -28.206 1.00 61.28 641 CYS A O 1
ATOM 5204 N N . TYR A 1 642 ? -12.551 17.220 -27.227 1.00 67.12 642 TYR A N 1
ATOM 5205 C CA . TYR A 1 642 ? -14.006 17.329 -27.375 1.00 67.12 642 TYR A CA 1
ATOM 5206 C C . TYR A 1 642 ? -14.426 18.738 -27.788 1.00 67.12 642 TYR A C 1
ATOM 5208 O O . TYR A 1 642 ? -13.702 19.710 -27.592 1.00 67.12 642 TYR A O 1
ATOM 5216 N N . VAL A 1 643 ? -15.610 18.843 -28.390 1.00 65.75 643 VAL A N 1
ATOM 5217 C CA . VAL A 1 643 ? -16.199 20.127 -28.777 1.00 65.75 643 VAL A CA 1
ATOM 5218 C C . VAL A 1 643 ? -17.108 20.593 -27.653 1.00 65.75 643 VAL A C 1
ATOM 5220 O O . VAL A 1 643 ? -18.026 19.865 -27.275 1.00 65.75 643 VAL A O 1
ATOM 5223 N N . ASP A 1 644 ? -16.880 21.798 -27.136 1.00 66.69 644 ASP A N 1
ATOM 5224 C CA . ASP A 1 644 ? -17.820 22.430 -26.213 1.00 66.69 644 ASP A CA 1
ATOM 5225 C C . ASP A 1 644 ? -19.146 22.689 -26.956 1.00 66.69 644 ASP A C 1
ATOM 5227 O O . ASP A 1 644 ? -19.166 23.451 -27.928 1.00 66.69 644 ASP A O 1
ATOM 5231 N N . PRO A 1 645 ? -20.266 22.073 -26.538 1.00 62.47 645 PRO A N 1
ATOM 5232 C CA . PRO A 1 645 ? -21.544 22.199 -27.231 1.00 62.47 645 PRO A CA 1
ATOM 5233 C C . PRO A 1 645 ? -22.134 23.618 -27.185 1.00 62.47 645 PRO A C 1
ATOM 5235 O O . PRO A 1 645 ? -23.023 23.920 -27.981 1.00 62.47 645 PRO A O 1
ATOM 5238 N N . LEU A 1 646 ? -21.670 24.487 -26.279 1.00 66.56 646 LEU A N 1
ATOM 5239 C CA . LEU A 1 646 ? -22.149 25.865 -26.146 1.00 66.56 646 LEU A CA 1
ATOM 5240 C C . LEU A 1 646 ? -21.340 26.853 -26.991 1.00 66.56 646 LEU A C 1
ATOM 5242 O O . LEU A 1 646 ? -21.920 27.765 -27.580 1.00 66.56 646 LEU A O 1
ATOM 5246 N N . THR A 1 647 ? -20.015 26.688 -27.051 1.00 70.81 647 THR A N 1
ATOM 5247 C CA . THR A 1 647 ? -19.114 27.618 -27.761 1.00 70.81 647 THR A CA 1
ATOM 5248 C C . THR A 1 647 ? -18.658 27.106 -29.128 1.00 70.81 647 THR A C 1
ATOM 5250 O O . THR A 1 647 ? -18.261 27.897 -29.982 1.00 70.81 647 THR A O 1
ATOM 5253 N N . GLY A 1 648 ? -18.730 25.795 -29.374 1.00 68.38 648 GLY A N 1
ATOM 5254 C CA . GLY A 1 648 ? -18.243 25.161 -30.601 1.00 68.38 648 GLY A CA 1
ATOM 5255 C C . GLY A 1 648 ? -16.714 25.148 -30.734 1.00 68.38 648 GLY A C 1
ATOM 5256 O O . GLY A 1 648 ? -16.207 24.927 -31.843 1.00 68.38 648 GLY A O 1
ATOM 5257 N N . ASN A 1 649 ? -15.996 25.416 -29.637 1.00 71.06 649 ASN A N 1
ATOM 5258 C CA . ASN A 1 649 ? -14.540 25.361 -29.545 1.00 71.06 649 ASN A CA 1
ATOM 5259 C C . ASN A 1 649 ? -14.063 23.930 -29.274 1.00 71.06 649 ASN A C 1
ATOM 5261 O O . ASN A 1 649 ? -14.733 23.164 -28.584 1.00 71.06 649 ASN A O 1
ATOM 5265 N N . PHE A 1 650 ? -12.886 23.587 -29.799 1.00 72.25 650 PHE A N 1
ATOM 5266 C CA . PHE A 1 650 ? -12.214 22.326 -29.493 1.00 72.25 650 PHE A CA 1
ATOM 5267 C C . PHE A 1 650 ? -11.406 22.477 -28.201 1.00 72.25 650 PHE A C 1
ATOM 5269 O O . PHE A 1 650 ? -10.514 23.322 -28.130 1.00 72.25 650 PHE A O 1
ATOM 5276 N N . ILE A 1 651 ? -11.710 21.657 -27.198 1.00 72.25 651 ILE A N 1
ATOM 5277 C CA . ILE A 1 651 ? -10.981 21.584 -25.932 1.00 72.25 651 ILE A CA 1
ATOM 5278 C C . ILE A 1 651 ? -10.063 20.368 -25.991 1.00 72.25 651 ILE A C 1
ATOM 5280 O O . ILE A 1 651 ? -10.529 19.255 -26.240 1.00 72.25 651 ILE A O 1
ATOM 5284 N N . TYR A 1 652 ? -8.768 20.595 -25.767 1.00 71.31 652 TYR A N 1
ATOM 5285 C CA . TYR A 1 652 ? -7.747 19.553 -25.705 1.00 71.31 652 TYR A CA 1
ATOM 5286 C C . TYR A 1 652 ? -7.262 19.397 -24.270 1.00 71.31 652 TYR A C 1
ATOM 5288 O O . TYR A 1 652 ? -6.820 20.368 -23.657 1.00 71.31 652 TYR A O 1
ATOM 5296 N N . GLU A 1 653 ? -7.317 18.174 -23.751 1.00 68.25 653 GLU A N 1
ATOM 5297 C CA . GLU A 1 653 ? -6.749 17.842 -22.446 1.00 68.25 653 GLU A CA 1
ATOM 5298 C C . GLU A 1 653 ? -5.444 17.070 -22.651 1.00 68.25 653 GLU A C 1
ATOM 5300 O O . GLU A 1 653 ? -5.430 15.967 -23.201 1.00 68.25 653 GLU A O 1
ATOM 5305 N N . LEU A 1 654 ? -4.332 17.675 -22.226 1.00 68.38 654 LEU A N 1
ATOM 5306 C CA . LEU A 1 654 ? -2.995 17.096 -22.315 1.00 68.38 654 LEU A CA 1
ATOM 5307 C C . LEU A 1 654 ? -2.510 16.743 -20.912 1.00 68.38 654 LEU A C 1
ATOM 5309 O O . LEU A 1 654 ? -2.403 17.614 -20.050 1.00 68.38 654 LEU A O 1
ATOM 5313 N N . ILE A 1 655 ? -2.184 15.471 -20.693 1.00 67.06 655 ILE A N 1
ATOM 5314 C CA . ILE A 1 655 ? -1.519 15.027 -19.467 1.00 67.06 655 ILE A CA 1
ATOM 5315 C C . ILE A 1 655 ? -0.014 15.113 -19.707 1.00 67.06 655 ILE A C 1
ATOM 5317 O O . ILE A 1 655 ? 0.524 14.429 -20.576 1.00 67.06 655 ILE A O 1
ATOM 5321 N N . LEU A 1 656 ? 0.657 15.969 -18.940 1.00 66.75 656 LEU A N 1
ATOM 5322 C CA . LEU A 1 656 ? 2.101 16.161 -19.005 1.00 66.75 656 LEU A CA 1
ATOM 5323 C C . LEU A 1 656 ? 2.746 15.530 -17.774 1.00 66.75 656 LEU A C 1
ATOM 5325 O O . LEU A 1 656 ? 2.437 15.907 -16.646 1.00 66.75 656 LEU A O 1
ATOM 5329 N N . ILE A 1 657 ? 3.669 14.599 -17.999 1.00 66.06 657 ILE A N 1
ATOM 5330 C CA . ILE A 1 657 ? 4.526 14.051 -16.947 1.00 66.06 657 ILE A CA 1
ATOM 5331 C C . ILE A 1 657 ? 5.917 14.653 -17.161 1.00 66.06 657 ILE A C 1
ATOM 5333 O O . ILE A 1 657 ? 6.536 14.365 -18.189 1.00 66.06 657 ILE A O 1
ATOM 5337 N N . PRO A 1 658 ? 6.413 15.514 -16.256 1.00 68.44 658 PRO A N 1
ATOM 5338 C CA . PRO A 1 658 ? 7.740 16.091 -16.405 1.00 68.44 658 PRO A CA 1
ATOM 5339 C C . PRO A 1 658 ? 8.793 14.977 -16.366 1.00 68.44 658 PRO A C 1
ATOM 5341 O O . PRO A 1 658 ? 8.873 14.211 -15.411 1.00 68.44 658 PRO A O 1
ATOM 5344 N N . THR A 1 659 ? 9.599 14.880 -17.422 1.00 67.75 659 THR A N 1
ATOM 5345 C CA . THR A 1 659 ? 10.574 13.793 -17.612 1.00 67.75 659 THR A CA 1
ATOM 5346 C C . THR A 1 659 ? 11.930 14.068 -16.965 1.00 67.75 659 THR A C 1
ATOM 5348 O O . THR A 1 659 ? 12.761 13.168 -16.871 1.00 67.75 659 THR A O 1
ATOM 5351 N N . HIS A 1 660 ? 12.176 15.298 -16.510 1.00 78.88 660 HIS A N 1
ATOM 5352 C CA . HIS A 1 660 ? 13.449 15.669 -15.902 1.00 78.88 660 HIS A CA 1
ATOM 5353 C C . HIS A 1 660 ? 13.564 15.085 -14.487 1.00 78.88 660 HIS A C 1
ATOM 5355 O O . HIS A 1 660 ? 12.691 15.313 -13.647 1.00 78.88 660 HIS A O 1
ATOM 5361 N N . GLY A 1 661 ? 14.675 14.398 -14.193 1.00 76.19 661 GLY A N 1
ATOM 5362 C CA . GLY A 1 661 ? 14.870 13.652 -12.942 1.00 76.19 661 GLY A CA 1
ATOM 5363 C C . GLY A 1 661 ? 14.665 14.478 -11.668 1.00 76.19 661 GLY A C 1
ATOM 5364 O O . GLY A 1 661 ? 14.165 13.962 -10.674 1.00 76.19 661 GLY A O 1
ATOM 5365 N N . PHE A 1 662 ? 14.966 15.778 -11.708 1.00 81.94 662 PHE A N 1
ATOM 5366 C CA . PHE A 1 662 ? 14.682 16.710 -10.609 1.00 81.94 662 PHE A CA 1
ATOM 5367 C C . PHE A 1 662 ? 13.209 16.708 -10.156 1.00 81.94 662 PHE A C 1
ATOM 5369 O O . PHE A 1 662 ? 12.954 16.783 -8.958 1.00 81.94 662 PHE A O 1
ATOM 5376 N N . PHE A 1 663 ? 12.249 16.591 -11.082 1.00 77.94 663 PHE A N 1
ATOM 5377 C CA . PHE A 1 663 ? 10.815 16.561 -10.756 1.00 77.94 663 PHE A CA 1
ATOM 5378 C C . PHE A 1 663 ? 10.330 15.189 -10.269 1.00 77.94 663 PHE A C 1
ATOM 5380 O O . PHE A 1 663 ? 9.220 15.092 -9.755 1.00 77.94 663 PHE A O 1
ATOM 5387 N N . LEU A 1 664 ? 11.149 14.142 -10.408 1.00 74.44 664 LEU A N 1
ATOM 5388 C CA . LEU A 1 664 ? 10.847 12.793 -9.917 1.00 74.44 664 LEU A CA 1
ATOM 5389 C C . LEU A 1 664 ? 11.270 12.592 -8.453 1.00 74.44 664 LEU A C 1
ATOM 5391 O O . LEU A 1 664 ? 10.940 11.575 -7.845 1.00 74.44 664 LEU A O 1
ATOM 5395 N N . GLU A 1 665 ? 11.992 13.549 -7.867 1.00 76.19 665 GLU A N 1
ATOM 5396 C CA . GLU A 1 665 ? 12.303 13.533 -6.442 1.00 76.19 665 GLU A CA 1
ATOM 5397 C C . GLU A 1 665 ? 11.055 13.867 -5.617 1.00 76.19 665 GLU A C 1
ATOM 5399 O O . GLU A 1 665 ? 10.473 14.940 -5.748 1.00 76.19 665 GLU A O 1
ATOM 5404 N N . ASN A 1 666 ? 10.712 13.002 -4.659 1.00 73.31 666 ASN A N 1
ATOM 5405 C CA . ASN A 1 666 ? 9.569 13.182 -3.746 1.00 73.31 666 ASN A CA 1
ATOM 5406 C C . ASN A 1 666 ? 9.769 14.298 -2.691 1.00 73.31 666 ASN A C 1
ATOM 5408 O O . ASN A 1 666 ? 9.169 14.277 -1.613 1.00 73.31 666 ASN A O 1
ATOM 5412 N N . LYS A 1 667 ? 10.654 15.261 -2.956 1.00 79.62 667 LYS A N 1
ATOM 5413 C CA . LYS A 1 667 ? 10.919 16.422 -2.100 1.00 79.62 667 LYS A CA 1
ATOM 5414 C C . LYS A 1 667 ? 10.152 17.631 -2.634 1.00 79.62 667 LYS A C 1
ATOM 5416 O O . LYS A 1 667 ? 10.000 17.769 -3.842 1.00 79.62 667 LYS A O 1
ATOM 5421 N N . PRO A 1 668 ? 9.701 18.544 -1.760 1.00 79.94 668 PRO A N 1
ATOM 5422 C CA . PRO A 1 668 ? 8.984 19.727 -2.212 1.00 79.94 668 PRO A CA 1
ATOM 5423 C C . PRO A 1 668 ? 9.910 20.626 -3.040 1.00 79.94 668 PRO A C 1
ATOM 5425 O O . PRO A 1 668 ? 11.102 20.722 -2.741 1.00 79.94 668 PRO A O 1
ATOM 5428 N N . LEU A 1 669 ? 9.364 21.299 -4.054 1.00 78.75 669 LEU A N 1
ATOM 5429 C CA . LEU A 1 669 ? 10.090 22.308 -4.827 1.00 78.75 669 LEU A CA 1
ATOM 5430 C C . LEU A 1 669 ? 10.418 23.535 -3.958 1.00 78.75 669 LEU A C 1
ATOM 5432 O O . LEU A 1 669 ? 9.622 23.873 -3.075 1.00 78.75 669 LEU A O 1
ATOM 5436 N N . PRO A 1 670 ? 11.554 24.219 -4.196 1.00 75.75 670 PRO A N 1
ATOM 5437 C CA . PRO A 1 670 ? 11.893 25.466 -3.512 1.00 75.75 670 PRO A CA 1
ATOM 5438 C C . PRO A 1 670 ? 10.774 26.500 -3.576 1.00 75.75 670 PRO A C 1
ATOM 5440 O O . PRO A 1 670 ? 10.046 26.604 -4.566 1.00 75.75 670 PRO A O 1
ATOM 5443 N N . THR A 1 671 ? 10.632 27.285 -2.510 1.00 71.88 671 THR A N 1
ATOM 5444 C CA . THR A 1 671 ? 9.688 28.404 -2.511 1.00 71.88 671 THR A CA 1
ATOM 5445 C C . THR A 1 671 ? 10.064 29.393 -3.614 1.00 71.88 671 THR A C 1
ATOM 5447 O O . THR A 1 671 ? 11.241 29.697 -3.802 1.00 71.88 671 THR A O 1
ATOM 5450 N N . ASN A 1 672 ? 9.057 29.885 -4.341 1.00 72.00 672 ASN A N 1
ATOM 5451 C CA . ASN A 1 672 ? 9.210 30.727 -5.535 1.00 72.00 672 ASN A CA 1
ATOM 5452 C C . ASN A 1 672 ? 9.921 30.041 -6.718 1.00 72.00 672 ASN A C 1
ATOM 5454 O O . ASN A 1 672 ? 10.583 30.710 -7.505 1.00 72.00 672 ASN A O 1
ATOM 5458 N N . THR A 1 673 ? 9.797 28.718 -6.860 1.00 74.06 673 THR A N 1
ATOM 5459 C CA . THR A 1 673 ? 10.207 28.044 -8.101 1.00 74.06 673 THR A CA 1
ATOM 5460 C C . THR A 1 673 ? 9.194 28.340 -9.201 1.00 74.06 673 THR A C 1
ATOM 5462 O O . THR A 1 673 ? 8.016 28.013 -9.059 1.00 74.06 673 THR A O 1
ATOM 5465 N N . GLU A 1 674 ? 9.660 28.911 -10.306 1.00 80.38 674 GLU A N 1
ATOM 5466 C CA . GLU A 1 674 ? 8.887 29.027 -11.539 1.00 80.38 674 GLU A CA 1
ATOM 5467 C C . GLU A 1 674 ? 9.194 27.830 -12.442 1.00 80.38 674 GLU A C 1
ATOM 5469 O O . GLU A 1 674 ? 10.354 27.510 -12.701 1.00 80.38 674 GLU A O 1
ATOM 5474 N N . VAL A 1 675 ? 8.150 27.150 -12.915 1.00 74.06 675 VAL A N 1
ATOM 5475 C CA . VAL A 1 675 ? 8.274 26.074 -13.903 1.00 74.06 675 VAL A CA 1
ATOM 5476 C C . VAL A 1 675 ? 7.733 26.602 -15.221 1.00 74.06 675 VAL A C 1
ATOM 5478 O O . VAL A 1 675 ? 6.537 26.860 -15.345 1.00 74.06 675 VAL A O 1
ATOM 5481 N N . MET A 1 676 ? 8.615 26.765 -16.206 1.00 78.19 676 MET A N 1
ATOM 5482 C CA . MET A 1 676 ? 8.218 27.147 -17.558 1.00 78.19 676 MET A CA 1
ATOM 5483 C C . MET A 1 676 ? 7.992 25.900 -18.410 1.00 78.19 676 MET A C 1
ATOM 5485 O O . MET A 1 676 ? 8.883 25.066 -18.559 1.00 78.19 676 MET A O 1
ATOM 5489 N N . LEU A 1 677 ? 6.794 25.789 -18.982 1.00 70.19 677 LEU A N 1
ATOM 5490 C CA . LEU A 1 677 ? 6.454 24.772 -19.971 1.00 70.19 677 LEU A CA 1
ATOM 5491 C C . LEU A 1 677 ? 6.499 25.411 -21.359 1.00 70.19 677 LEU A C 1
ATOM 5493 O O . LEU A 1 677 ? 5.686 26.281 -21.670 1.00 70.19 677 LEU A O 1
ATOM 5497 N N . THR A 1 678 ? 7.433 24.963 -22.195 1.00 71.06 678 THR A N 1
ATOM 5498 C CA . THR A 1 678 ? 7.566 25.442 -23.575 1.00 71.06 678 THR A CA 1
ATOM 5499 C C . THR A 1 678 ? 7.036 24.386 -24.535 1.00 71.06 678 THR A C 1
ATOM 5501 O O . THR A 1 678 ? 7.566 23.279 -24.610 1.00 71.06 678 THR A O 1
ATOM 5504 N N . LEU A 1 679 ? 5.991 24.726 -25.288 1.00 67.38 679 LEU A N 1
ATOM 5505 C CA . LEU A 1 679 ? 5.462 23.878 -26.354 1.00 67.38 679 LEU A CA 1
ATOM 5506 C C . LEU A 1 679 ? 6.110 24.283 -27.678 1.00 67.38 679 LEU A C 1
ATOM 5508 O O . LEU A 1 679 ? 5.779 25.319 -28.254 1.00 67.38 679 LEU A O 1
ATOM 5512 N N . HIS A 1 680 ? 7.043 23.467 -28.159 1.00 65.31 680 HIS A N 1
ATOM 5513 C CA . HIS A 1 680 ? 7.645 23.668 -29.471 1.00 65.31 680 HIS A CA 1
ATOM 5514 C C . HIS A 1 680 ? 6.702 23.140 -30.554 1.00 65.31 680 HIS A C 1
ATOM 5516 O O . HIS A 1 680 ? 6.331 21.967 -30.556 1.00 65.31 680 HIS A O 1
ATOM 5522 N N . ARG A 1 681 ? 6.295 24.018 -31.476 1.00 60.69 681 ARG A N 1
ATOM 5523 C CA . ARG A 1 681 ? 5.472 23.634 -32.625 1.00 60.69 681 ARG A CA 1
ATOM 5524 C C . ARG A 1 681 ? 6.347 22.893 -33.642 1.00 60.69 681 ARG A C 1
ATOM 5526 O O . ARG A 1 681 ? 7.365 23.429 -34.071 1.00 60.69 681 ARG A O 1
ATOM 5533 N N . LEU A 1 682 ? 5.931 21.692 -34.038 1.00 59.78 682 LEU A N 1
ATOM 5534 C CA . LEU A 1 682 ? 6.504 20.979 -35.185 1.00 59.78 682 LEU A CA 1
ATOM 5535 C C . LEU A 1 682 ? 6.235 21.749 -36.490 1.00 59.78 682 LEU A C 1
ATOM 5537 O O . LEU A 1 682 ? 5.301 22.553 -36.561 1.00 59.78 682 LEU A O 1
ATOM 5541 N N . SER A 1 683 ? 7.034 21.504 -37.536 1.00 63.31 683 SER A N 1
ATOM 5542 C CA . SER A 1 683 ? 6.724 22.047 -38.868 1.00 63.31 683 SER A CA 1
ATOM 5543 C C . SER A 1 683 ? 5.299 21.650 -39.268 1.00 63.31 683 SER A C 1
ATOM 5545 O O . SER A 1 683 ? 4.818 20.564 -38.929 1.00 63.31 683 SER A O 1
ATOM 5547 N N . HIS A 1 684 ? 4.612 22.547 -39.975 1.00 57.16 684 HIS A N 1
ATOM 5548 C CA . HIS A 1 684 ? 3.251 22.324 -40.462 1.00 57.16 684 HIS A CA 1
ATOM 5549 C C . HIS A 1 684 ? 3.119 21.053 -41.318 1.00 57.16 684 HIS A C 1
ATOM 5551 O O . HIS A 1 684 ? 2.055 20.443 -41.312 1.00 57.16 684 HIS A O 1
ATOM 5557 N N . GLU A 1 685 ? 4.205 20.631 -41.968 1.00 57.25 685 GLU A N 1
ATOM 5558 C CA . GLU A 1 685 ? 4.311 19.401 -42.764 1.00 57.25 685 GLU A CA 1
ATOM 5559 C C . GLU A 1 685 ? 4.138 18.124 -41.920 1.00 57.25 685 GLU A C 1
ATOM 5561 O O . GLU A 1 685 ? 3.584 17.147 -42.407 1.00 57.25 685 GLU A O 1
ATOM 5566 N N . PHE A 1 686 ? 4.510 18.154 -40.634 1.00 56.28 686 PHE A N 1
ATOM 5567 C CA . PHE A 1 686 ? 4.472 16.994 -39.725 1.00 56.28 686 PHE A CA 1
ATOM 5568 C C . PHE A 1 686 ? 3.387 17.103 -38.639 1.00 56.28 686 PHE A C 1
ATOM 5570 O O . PHE A 1 686 ? 3.360 16.325 -37.685 1.00 56.28 686 PHE A O 1
ATOM 5577 N N . SER A 1 687 ? 2.508 18.106 -38.726 1.00 59.41 687 SER A N 1
ATOM 5578 C CA . SER A 1 687 ? 1.539 18.425 -37.671 1.00 59.41 687 SER A CA 1
ATOM 5579 C C . SER A 1 687 ? 0.149 17.864 -37.987 1.00 59.41 687 SER A C 1
ATOM 5581 O O . SER A 1 687 ? -0.618 18.474 -38.729 1.00 59.41 687 SER A O 1
ATOM 5583 N N . THR A 1 688 ? -0.221 16.735 -37.378 1.00 58.59 688 THR A N 1
ATOM 5584 C CA . THR A 1 688 ? -1.579 16.164 -37.471 1.00 58.59 688 THR A CA 1
ATOM 5585 C C . THR A 1 688 ? -2.404 16.474 -36.225 1.00 58.59 688 THR A C 1
ATOM 5587 O O . THR A 1 688 ? -1.939 16.253 -35.108 1.00 58.59 688 THR A O 1
ATOM 5590 N N . LEU A 1 689 ? -3.650 16.927 -36.398 1.00 60.50 689 LEU A N 1
ATOM 5591 C CA . LEU A 1 689 ? -4.576 17.190 -35.294 1.00 60.50 689 LEU A CA 1
ATOM 5592 C C . LEU A 1 689 ? -5.788 16.258 -35.375 1.00 60.50 689 LEU A C 1
ATOM 5594 O O . LEU A 1 689 ? -6.484 16.214 -36.389 1.00 60.50 689 LEU A O 1
ATOM 5598 N N . PHE A 1 690 ? -6.065 15.532 -34.294 1.00 61.09 690 PHE A N 1
ATOM 5599 C CA . PHE A 1 690 ? -7.256 14.695 -34.188 1.00 61.09 690 PHE A CA 1
ATOM 5600 C C . PHE A 1 690 ? -8.486 15.546 -33.834 1.00 61.09 690 PHE A C 1
ATOM 5602 O O . PHE A 1 690 ? -8.551 16.121 -32.752 1.00 61.09 690 PHE A O 1
ATOM 5609 N N . VAL A 1 691 ? -9.475 15.601 -34.733 1.00 59.69 691 VAL A N 1
ATOM 5610 C CA . VAL A 1 691 ? -10.668 16.479 -34.631 1.00 59.69 691 VAL A CA 1
ATOM 5611 C C . VAL A 1 691 ? -11.905 15.740 -34.072 1.00 59.69 691 VAL A C 1
ATOM 5613 O O . VAL A 1 691 ? -13.024 16.252 -34.082 1.00 59.69 691 VAL A O 1
ATOM 5616 N N . GLY A 1 692 ? -11.723 14.520 -33.556 1.00 59.38 692 GLY A N 1
ATOM 5617 C CA . GLY A 1 692 ? -12.816 13.680 -33.061 1.00 59.38 692 GLY A CA 1
ATOM 5618 C C . GLY A 1 692 ? -13.708 13.089 -34.170 1.00 59.38 692 GLY A C 1
ATOM 5619 O O . GLY A 1 692 ? -13.507 13.354 -35.354 1.00 59.38 692 GLY A O 1
ATOM 5620 N N . PRO A 1 693 ? -14.721 12.278 -33.809 1.00 55.56 693 PRO A N 1
ATOM 5621 C CA . PRO A 1 693 ? -15.611 11.595 -34.760 1.00 55.56 693 PRO A CA 1
ATOM 5622 C C . PRO A 1 693 ? -16.666 12.509 -35.418 1.00 55.56 693 PRO A C 1
ATOM 5624 O O . PRO A 1 693 ? -17.551 12.029 -36.124 1.00 55.56 693 PRO A O 1
ATOM 5627 N N . SER A 1 694 ? -16.619 13.822 -35.176 1.00 51.00 694 SER A N 1
ATOM 5628 C CA . SER A 1 694 ? -17.624 14.774 -35.654 1.00 51.00 694 SER A CA 1
ATOM 5629 C C . SER A 1 694 ? -17.314 15.239 -37.082 1.00 51.00 694 SER A C 1
ATOM 5631 O O . SER A 1 694 ? -16.278 15.844 -37.348 1.00 51.00 694 SER A O 1
ATOM 5633 N N . THR A 1 695 ? -18.268 15.046 -37.989 1.00 47.62 695 THR A N 1
ATOM 5634 C CA . THR A 1 695 ? -18.239 15.465 -39.400 1.00 47.62 695 THR A CA 1
ATOM 5635 C C . THR A 1 695 ? -18.367 16.983 -39.628 1.00 47.62 695 THR A C 1
ATOM 5637 O O . THR A 1 695 ? -18.451 17.416 -40.775 1.00 47.62 695 THR A O 1
ATOM 5640 N N . ALA A 1 696 ? -18.397 17.816 -38.580 1.00 51.25 696 ALA A N 1
ATOM 5641 C CA . ALA A 1 696 ? -18.940 19.176 -38.682 1.00 51.25 696 ALA A CA 1
ATOM 5642 C C . ALA A 1 696 ? -17.934 20.325 -38.931 1.00 51.25 696 ALA A C 1
ATOM 5644 O O . ALA A 1 696 ? -18.372 21.425 -39.259 1.00 51.25 696 ALA A O 1
ATOM 5645 N N . LYS A 1 697 ? -16.612 20.127 -38.828 1.00 55.44 697 LYS A N 1
ATOM 5646 C CA . LYS A 1 697 ? -15.616 21.169 -39.170 1.00 55.44 697 LYS A CA 1
ATOM 5647 C C . LYS A 1 697 ? -14.366 20.547 -39.791 1.00 55.44 697 LYS A C 1
ATOM 5649 O O . LYS A 1 697 ? -13.568 19.934 -39.090 1.00 55.44 697 LYS A O 1
ATOM 5654 N N . LYS A 1 698 ? -14.181 20.730 -41.102 1.00 55.41 698 LYS A N 1
ATOM 5655 C CA . LYS A 1 698 ? -12.872 20.535 -41.741 1.00 55.41 698 LYS A CA 1
ATOM 5656 C C . LYS A 1 698 ? -11.974 21.696 -41.309 1.00 55.41 698 LYS A C 1
ATOM 5658 O O . LYS A 1 698 ? -12.367 22.848 -41.458 1.00 55.41 698 LYS A O 1
ATOM 5663 N N . LEU A 1 699 ? -10.819 21.389 -40.726 1.00 59.00 699 LEU A N 1
ATOM 5664 C CA . LEU A 1 699 ? -9.757 22.371 -40.510 1.00 59.00 699 LEU A CA 1
ATOM 5665 C C . LEU A 1 699 ? -8.983 22.526 -41.819 1.00 59.00 699 LEU A C 1
ATOM 5667 O O . LEU A 1 699 ? -8.647 21.521 -42.446 1.00 59.00 699 LEU A O 1
ATOM 5671 N N . ASP A 1 700 ? -8.706 23.765 -42.222 1.00 60.69 700 ASP A N 1
ATOM 5672 C CA . ASP A 1 700 ? -7.891 24.023 -43.406 1.00 60.69 700 ASP A CA 1
ATOM 5673 C C . ASP A 1 700 ? -6.440 23.580 -43.138 1.00 60.69 700 ASP A C 1
ATOM 5675 O O . ASP A 1 700 ? -5.848 24.016 -42.135 1.00 60.69 700 ASP A O 1
ATOM 5679 N N . PRO A 1 701 ? -5.850 22.725 -43.997 1.00 58.00 701 PRO A N 1
ATOM 5680 C CA . PRO A 1 701 ? -4.457 22.309 -43.875 1.00 58.00 701 PRO A CA 1
ATOM 5681 C C . PRO A 1 701 ? -3.523 23.524 -43.800 1.00 58.00 701 PRO A C 1
ATOM 5683 O O . PRO A 1 701 ? -3.645 24.459 -44.586 1.00 58.00 701 PRO A O 1
ATOM 5686 N N . GLY A 1 702 ? -2.598 23.528 -42.837 1.00 60.34 702 GLY A N 1
ATOM 5687 C CA . GLY A 1 702 ? -1.613 24.606 -42.664 1.00 60.34 702 GLY A CA 1
ATOM 5688 C C . GLY A 1 702 ? -2.090 25.833 -41.872 1.00 60.34 702 GLY A C 1
ATOM 5689 O O . GLY A 1 702 ? -1.279 26.711 -41.572 1.00 60.34 702 GLY A O 1
ATOM 5690 N N . SER A 1 703 ? -3.361 25.902 -41.461 1.00 63.84 703 SER A N 1
ATOM 5691 C CA . SER A 1 703 ? -3.850 27.002 -40.617 1.00 63.84 703 SER A CA 1
ATOM 5692 C C . SER A 1 703 ? -3.232 26.974 -39.204 1.00 63.84 703 SER A C 1
ATOM 5694 O O . SER A 1 703 ? -3.018 25.925 -38.594 1.00 63.84 703 SER A O 1
ATOM 5696 N N . CYS A 1 704 ? -2.879 28.150 -38.671 1.00 61.84 704 CYS A N 1
ATOM 5697 C CA . CYS A 1 704 ? -2.348 28.278 -37.313 1.00 61.84 704 CYS A CA 1
ATOM 5698 C C . CYS A 1 704 ? -3.490 28.197 -36.291 1.00 61.84 704 CYS A C 1
ATOM 5700 O O . CYS A 1 704 ? -4.397 29.029 -36.307 1.00 61.84 704 CYS A O 1
ATOM 5702 N N . LEU A 1 705 ? -3.436 27.219 -35.385 1.00 66.88 705 LEU A N 1
ATOM 5703 C CA . LEU A 1 705 ? -4.406 27.085 -34.300 1.00 66.88 705 LEU A CA 1
ATOM 5704 C C . LEU A 1 705 ? -4.054 28.061 -33.179 1.00 66.88 705 LEU A C 1
ATOM 5706 O O . LEU A 1 705 ? -3.015 27.937 -32.530 1.00 66.88 705 LEU A O 1
ATOM 5710 N N . LYS A 1 706 ? -4.929 29.037 -32.944 1.00 69.12 706 LYS A N 1
ATOM 5711 C CA . LYS A 1 706 ? -4.777 29.973 -31.833 1.00 69.12 706 LYS A CA 1
ATOM 5712 C C . LYS A 1 706 ? -5.296 29.330 -30.547 1.00 69.12 706 LYS A C 1
ATOM 5714 O O . LYS A 1 706 ? -6.483 29.038 -30.444 1.00 69.12 706 LYS A O 1
ATOM 5719 N N . ILE A 1 707 ? -4.415 29.150 -29.566 1.00 71.44 707 ILE A N 1
ATOM 5720 C CA . ILE A 1 707 ? -4.779 28.710 -28.213 1.00 71.44 707 ILE A CA 1
ATOM 5721 C C . ILE A 1 707 ? -5.306 29.934 -27.450 1.00 71.44 707 ILE A C 1
ATOM 5723 O O . ILE A 1 707 ? -4.595 30.933 -27.343 1.00 71.44 707 ILE A O 1
ATOM 5727 N N . THR A 1 708 ? -6.554 29.892 -26.976 1.00 71.44 708 THR A N 1
ATOM 5728 C CA . THR A 1 708 ? -7.208 31.034 -26.304 1.00 71.44 708 THR A CA 1
ATOM 5729 C C . THR A 1 708 ? -7.310 30.883 -24.788 1.00 71.44 708 THR A C 1
ATOM 5731 O O . THR A 1 708 ? -7.124 31.876 -24.097 1.00 71.44 708 THR A O 1
ATOM 5734 N N . ASP A 1 709 ? -7.534 29.665 -24.278 1.00 70.38 709 ASP A N 1
ATOM 5735 C CA . ASP A 1 709 ? -7.808 29.390 -22.856 1.00 70.38 709 ASP A CA 1
ATOM 5736 C C . ASP A 1 709 ? -6.940 28.237 -22.323 1.00 70.38 709 ASP A C 1
ATOM 5738 O O . ASP A 1 709 ? -7.419 27.135 -22.057 1.00 70.38 709 ASP A O 1
ATOM 5742 N N . ALA A 1 710 ? -5.632 28.472 -22.195 1.00 70.25 710 ALA A N 1
ATOM 5743 C CA . ALA A 1 710 ? -4.704 27.498 -21.621 1.00 70.25 710 ALA A CA 1
ATOM 5744 C C . ALA A 1 710 ? -4.631 27.638 -20.093 1.00 70.25 710 ALA A C 1
ATOM 5746 O O . ALA A 1 710 ? -4.249 28.689 -19.579 1.00 70.25 710 ALA A O 1
ATOM 5747 N N . TYR A 1 711 ? -4.939 26.565 -19.369 1.00 68.56 711 TYR A N 1
ATOM 5748 C CA . TYR A 1 711 ? -4.745 26.468 -17.923 1.00 68.56 711 TYR A CA 1
ATOM 5749 C C . TYR A 1 711 ? -4.172 25.095 -17.564 1.00 68.56 711 TYR A C 1
ATOM 5751 O O . TYR A 1 711 ? -4.471 24.095 -18.213 1.00 68.56 711 TYR A O 1
ATOM 5759 N N . ALA A 1 712 ? -3.327 25.050 -16.534 1.00 67.31 712 ALA A N 1
ATOM 5760 C CA . ALA A 1 712 ? -2.751 23.815 -16.015 1.00 67.31 712 ALA A CA 1
ATOM 5761 C C . ALA A 1 712 ? -3.457 23.429 -14.712 1.00 67.31 712 ALA A C 1
ATOM 5763 O O . ALA A 1 712 ? -3.588 24.249 -13.802 1.00 67.31 712 ALA A O 1
ATOM 5764 N N . LEU A 1 713 ? -3.898 22.177 -14.623 1.00 63.06 713 LEU A N 1
ATOM 5765 C CA . LEU A 1 713 ? -4.410 21.581 -13.392 1.00 63.06 713 LEU A CA 1
ATOM 5766 C C . LEU A 1 713 ? -3.300 20.717 -12.792 1.00 63.06 713 LEU A C 1
ATOM 5768 O O . LEU A 1 713 ? -2.764 19.846 -13.472 1.00 63.06 713 LEU A O 1
ATOM 5772 N N . VAL A 1 714 ? -2.941 20.977 -11.534 1.00 60.78 714 VAL A N 1
ATOM 5773 C CA . VAL A 1 714 ? -1.893 20.240 -10.817 1.00 60.78 714 VAL A CA 1
ATOM 5774 C C . VAL A 1 714 ? -2.467 19.740 -9.500 1.00 60.78 714 VAL A C 1
ATOM 5776 O O . VAL A 1 714 ? -3.009 20.521 -8.717 1.00 60.78 714 VAL A O 1
ATOM 5779 N N . GLU A 1 715 ? -2.334 18.444 -9.245 1.00 56.44 715 GLU A N 1
ATOM 5780 C CA . GLU A 1 715 ? -2.651 17.867 -7.943 1.00 56.44 715 GLU A CA 1
ATOM 5781 C C . GLU A 1 715 ? -1.580 18.270 -6.923 1.00 56.44 715 GLU A C 1
ATOM 578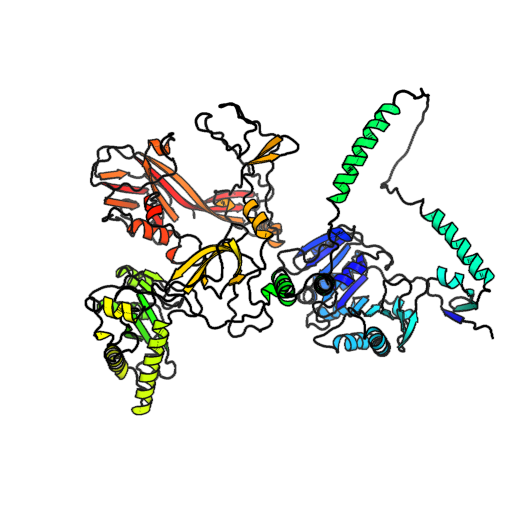3 O O . GLU A 1 715 ? -0.380 18.108 -7.148 1.00 56.44 715 GLU A O 1
ATOM 5788 N N . TYR A 1 716 ? -2.008 18.836 -5.793 1.00 55.94 716 TYR A N 1
ATOM 5789 C CA . TYR A 1 716 ? -1.107 19.373 -4.777 1.00 55.94 716 TYR A CA 1
ATOM 5790 C C . TYR A 1 716 ? -1.169 18.546 -3.492 1.00 55.94 716 TYR A C 1
ATOM 5792 O O . TYR A 1 716 ? -2.162 18.572 -2.765 1.00 55.94 716 TYR A O 1
ATOM 5800 N N . VAL A 1 717 ? -0.070 17.859 -3.171 1.00 53.34 717 VAL A N 1
ATOM 5801 C CA . VAL A 1 717 ? 0.098 17.114 -1.916 1.00 53.34 717 VAL A CA 1
ATOM 5802 C C . VAL A 1 717 ? 0.825 17.995 -0.897 1.00 53.34 717 VAL A C 1
ATOM 5804 O O . VAL A 1 717 ? 1.934 18.472 -1.141 1.00 53.34 717 VAL A O 1
ATOM 5807 N N . SER A 1 718 ? 0.218 18.221 0.272 1.00 55.28 718 SER A N 1
ATOM 5808 C CA . SER A 1 718 ? 0.768 19.105 1.310 1.00 55.28 718 SER A CA 1
ATOM 5809 C C . SER A 1 718 ? 0.732 18.463 2.687 1.00 55.28 718 SER A C 1
ATOM 5811 O O . SER A 1 718 ? -0.300 17.967 3.127 1.00 55.28 718 SER A O 1
ATOM 5813 N N . SER A 1 719 ? 1.836 18.554 3.425 1.00 57.84 719 SER A N 1
ATOM 5814 C CA . SER A 1 719 ? 1.906 18.172 4.837 1.00 57.84 719 SER A CA 1
ATOM 5815 C C . SER A 1 719 ? 2.648 19.245 5.642 1.00 57.84 719 SER A C 1
ATOM 5817 O O . SER A 1 719 ? 3.428 20.014 5.071 1.00 57.84 719 SER A O 1
ATOM 5819 N N . PRO A 1 720 ? 2.454 19.340 6.972 1.00 62.88 720 PRO A N 1
ATOM 5820 C CA . PRO A 1 720 ? 3.253 20.236 7.814 1.00 62.88 720 PRO A CA 1
ATOM 5821 C C . PRO A 1 720 ? 4.765 20.010 7.655 1.00 62.88 720 PRO A C 1
ATOM 5823 O O . PRO A 1 720 ? 5.530 20.970 7.610 1.00 62.88 720 PRO A O 1
ATOM 5826 N N . SER A 1 721 ? 5.192 18.754 7.491 1.00 59.97 721 SER A N 1
ATOM 5827 C CA . SER A 1 721 ? 6.594 18.401 7.251 1.00 59.97 721 SER A CA 1
ATOM 5828 C C . SER A 1 721 ? 7.112 18.895 5.899 1.00 59.97 721 SER A C 1
ATOM 5830 O O . SER A 1 721 ? 8.257 19.333 5.837 1.00 59.97 721 SER A O 1
ATOM 5832 N N . LEU A 1 722 ? 6.289 18.860 4.843 1.00 66.25 722 LEU A N 1
ATOM 5833 C CA . LEU A 1 722 ? 6.641 19.363 3.508 1.00 66.25 722 LEU A CA 1
ATOM 5834 C C . LEU A 1 722 ? 6.655 20.898 3.459 1.00 66.25 722 LEU A C 1
ATOM 5836 O O . LEU A 1 722 ? 7.578 21.483 2.901 1.00 66.25 722 LEU A O 1
ATOM 5840 N N . ARG A 1 723 ? 5.692 21.565 4.111 1.00 71.25 723 ARG A N 1
ATOM 5841 C CA . ARG A 1 723 ? 5.641 23.039 4.188 1.00 71.25 723 ARG A CA 1
ATOM 5842 C C . ARG A 1 723 ? 6.809 23.628 4.974 1.00 71.25 723 ARG A C 1
ATOM 5844 O O . ARG A 1 723 ? 7.363 24.646 4.580 1.00 71.25 723 ARG A O 1
ATOM 5851 N N . ASN A 1 724 ? 7.221 22.952 6.045 1.00 74.88 724 ASN A N 1
ATOM 5852 C CA . ASN A 1 724 ? 8.370 23.353 6.857 1.00 74.88 724 ASN A CA 1
ATOM 5853 C C . ASN A 1 724 ? 9.687 22.719 6.387 1.00 74.88 724 ASN A C 1
ATOM 5855 O O . ASN A 1 724 ? 10.712 22.887 7.049 1.00 74.88 724 ASN A O 1
ATOM 5859 N N . TYR A 1 725 ? 9.685 21.985 5.270 1.00 78.50 725 TYR A N 1
ATOM 5860 C CA . TYR A 1 725 ? 10.860 21.258 4.793 1.00 78.50 725 TYR A CA 1
ATOM 5861 C C . TYR A 1 725 ? 12.046 22.198 4.560 1.00 78.50 725 TYR A C 1
ATOM 5863 O O . TYR A 1 725 ? 13.159 21.909 5.002 1.00 78.50 725 TYR A O 1
ATOM 5871 N N . PHE A 1 726 ? 11.784 23.371 3.972 1.00 77.75 726 PHE A N 1
ATOM 5872 C CA . PHE A 1 726 ? 12.809 24.376 3.695 1.00 77.75 726 PHE A CA 1
ATOM 5873 C C . PHE A 1 726 ? 13.354 25.086 4.931 1.00 77.75 726 PHE A C 1
ATOM 5875 O O . PHE A 1 726 ? 14.469 25.592 4.888 1.00 77.75 726 PHE A O 1
ATOM 5882 N N . ASN A 1 727 ? 12.656 25.053 6.070 1.00 80.56 727 ASN A N 1
ATOM 5883 C CA . ASN A 1 727 ? 13.174 25.648 7.307 1.00 80.56 727 ASN A CA 1
ATOM 5884 C C . ASN A 1 727 ? 14.443 24.932 7.800 1.00 80.56 727 ASN A C 1
ATOM 5886 O O . ASN A 1 727 ? 15.244 25.521 8.523 1.00 80.56 727 ASN A O 1
ATOM 5890 N N . ARG A 1 728 ? 14.658 23.679 7.368 1.00 77.00 728 ARG A N 1
ATOM 5891 C CA . ARG A 1 728 ? 15.863 22.892 7.668 1.00 77.00 728 ARG A CA 1
ATOM 5892 C C . ARG A 1 728 ? 17.124 23.454 7.015 1.00 77.00 728 ARG A C 1
ATOM 5894 O O . ARG A 1 728 ? 18.209 23.144 7.503 1.00 77.00 728 ARG A O 1
ATOM 5901 N N . ILE A 1 729 ? 16.989 24.303 5.990 1.00 81.69 729 ILE A N 1
ATOM 5902 C CA . ILE A 1 729 ? 18.121 24.904 5.274 1.00 81.69 729 ILE A CA 1
ATOM 5903 C C . ILE A 1 729 ? 19.049 25.691 6.209 1.00 81.69 729 ILE A C 1
ATOM 5905 O O . ILE A 1 729 ? 20.259 25.643 6.039 1.00 81.69 729 ILE A O 1
ATOM 5909 N N . ARG A 1 730 ? 18.484 26.288 7.274 1.00 76.31 730 ARG A N 1
ATOM 5910 C CA . ARG A 1 730 ? 19.205 27.012 8.342 1.00 76.31 730 ARG A CA 1
ATOM 5911 C C . ARG A 1 730 ? 20.113 26.124 9.198 1.00 76.31 730 ARG A C 1
ATOM 5913 O O . ARG A 1 730 ? 20.928 26.623 9.957 1.00 76.31 730 ARG A O 1
ATOM 5920 N N . SER A 1 731 ? 19.902 24.810 9.158 1.00 77.31 731 SER A N 1
ATOM 5921 C CA . SER A 1 731 ? 20.691 23.827 9.914 1.00 77.31 731 SER A CA 1
ATOM 5922 C C . SER A 1 731 ? 21.601 22.993 9.015 1.00 77.31 731 SER A C 1
ATOM 5924 O O . SER A 1 731 ? 22.660 22.551 9.450 1.00 77.31 731 SER A O 1
ATOM 5926 N N . LYS A 1 732 ? 21.178 22.743 7.770 1.00 82.12 732 LYS A N 1
ATOM 5927 C CA . LYS A 1 732 ? 21.915 21.958 6.782 1.00 82.12 732 LYS A CA 1
ATOM 5928 C C . LYS A 1 732 ? 21.407 22.278 5.370 1.00 82.12 732 LYS A C 1
ATOM 5930 O O . LYS A 1 732 ? 20.187 22.310 5.193 1.00 82.12 732 LYS A O 1
ATOM 5935 N N . PRO A 1 733 ? 22.292 22.387 4.360 1.00 84.44 733 PRO A N 1
ATOM 5936 C CA . PRO A 1 733 ? 21.885 22.535 2.966 1.00 84.44 733 PRO A CA 1
ATOM 5937 C C . PRO A 1 733 ? 20.913 21.437 2.528 1.00 84.44 733 PRO A C 1
ATOM 5939 O O . PRO A 1 733 ? 21.078 20.253 2.855 1.00 84.44 733 PRO A O 1
ATOM 5942 N N . ILE A 1 734 ? 19.897 21.828 1.767 1.00 86.56 734 ILE A N 1
ATOM 5943 C CA . ILE A 1 734 ? 18.909 20.900 1.216 1.00 86.56 734 ILE A CA 1
ATOM 5944 C C . ILE A 1 734 ? 19.509 20.259 -0.021 1.00 86.56 734 ILE A C 1
ATOM 5946 O O . ILE A 1 734 ? 20.146 20.935 -0.814 1.00 86.56 734 ILE A O 1
ATOM 5950 N N . SER A 1 735 ? 19.321 18.950 -0.186 1.00 87.25 735 SER A N 1
ATOM 5951 C CA . SER A 1 735 ? 19.850 18.235 -1.347 1.00 87.25 735 SER A CA 1
ATOM 5952 C C . SER A 1 735 ? 18.777 17.422 -2.053 1.00 87.25 735 SER A C 1
ATOM 5954 O O . SER A 1 735 ? 18.076 16.630 -1.419 1.00 87.25 735 SER A O 1
ATOM 5956 N N . TYR A 1 736 ? 18.692 17.583 -3.367 1.00 87.62 736 TYR A N 1
ATOM 5957 C CA . TYR A 1 736 ? 17.902 16.770 -4.289 1.00 87.62 736 TYR A CA 1
ATOM 5958 C C . TYR A 1 736 ? 18.848 15.787 -4.947 1.00 87.62 736 TYR A C 1
ATOM 5960 O O . TYR A 1 736 ? 19.878 16.207 -5.466 1.00 87.62 736 TYR A O 1
ATOM 5968 N N . LYS A 1 737 ? 18.541 14.493 -4.877 1.00 87.19 737 LYS A N 1
ATOM 5969 C CA . LYS A 1 737 ? 19.361 13.465 -5.516 1.00 87.19 737 LYS A CA 1
ATOM 5970 C C . LYS A 1 737 ? 18.538 12.860 -6.628 1.00 87.19 737 LYS A C 1
ATOM 5972 O O . LYS A 1 737 ? 17.543 12.228 -6.337 1.00 87.19 737 LYS A O 1
ATOM 5977 N N . TYR A 1 738 ? 18.922 13.060 -7.870 1.00 87.88 738 TYR A N 1
ATOM 5978 C CA . TYR A 1 738 ? 18.161 12.544 -8.995 1.00 87.88 738 TYR A CA 1
ATOM 5979 C C . TYR A 1 738 ? 19.095 12.019 -10.068 1.00 87.88 738 TYR A C 1
ATOM 5981 O O . TYR A 1 738 ? 20.274 12.363 -10.115 1.00 87.88 738 TYR A O 1
ATOM 5989 N N . ASN A 1 739 ? 18.539 11.191 -10.939 1.00 86.31 739 ASN A N 1
ATOM 5990 C CA . ASN A 1 739 ? 19.233 10.696 -12.110 1.00 86.31 739 ASN A CA 1
ATOM 5991 C C . ASN A 1 739 ? 19.020 11.692 -13.246 1.00 86.31 739 ASN A C 1
ATOM 5993 O O . ASN A 1 739 ? 17.890 11.899 -13.690 1.00 86.31 739 ASN A O 1
ATOM 5997 N N . ASP A 1 740 ? 20.096 12.345 -13.667 1.00 86.00 740 ASP A N 1
ATOM 5998 C CA . ASP A 1 740 ? 20.090 13.198 -14.849 1.00 86.00 740 ASP A CA 1
ATOM 5999 C C . ASP A 1 740 ? 20.438 12.357 -16.079 1.00 86.00 740 ASP A C 1
ATOM 6001 O O . ASP A 1 740 ? 21.182 11.384 -15.966 1.00 86.00 740 ASP A O 1
ATOM 6005 N N . THR A 1 741 ? 19.884 12.688 -17.242 1.00 88.00 741 THR A N 1
ATOM 6006 C CA . THR A 1 741 ? 20.096 11.902 -18.467 1.00 88.00 741 THR A CA 1
ATOM 6007 C C . THR A 1 741 ? 20.720 12.773 -19.541 1.00 88.00 741 THR A C 1
ATOM 6009 O O . THR A 1 741 ? 20.086 13.692 -20.053 1.00 88.00 741 THR A O 1
ATOM 6012 N N . LEU A 1 742 ? 21.958 12.455 -19.910 1.00 87.75 742 LEU A N 1
ATOM 6013 C CA . LEU A 1 742 ? 22.652 13.063 -21.038 1.00 87.75 742 LEU A CA 1
ATOM 6014 C C . LEU A 1 742 ? 22.433 12.208 -22.286 1.00 87.75 742 LEU A C 1
ATOM 6016 O O . LEU A 1 742 ? 22.686 11.005 -22.255 1.00 87.75 742 LEU A O 1
ATOM 6020 N N . VAL A 1 743 ? 21.988 12.829 -23.380 1.00 89.38 743 VAL A N 1
ATOM 6021 C CA . VAL A 1 743 ? 21.782 12.147 -24.663 1.00 89.38 743 VAL A CA 1
ATOM 6022 C C . VAL A 1 743 ? 22.862 12.565 -25.649 1.00 89.38 743 VAL A C 1
ATOM 6024 O O . VAL A 1 743 ? 22.983 13.746 -25.967 1.00 89.38 743 VAL A O 1
ATOM 6027 N N . THR A 1 744 ? 23.612 11.592 -26.158 1.00 91.38 744 THR A N 1
ATOM 6028 C CA . THR A 1 744 ? 24.640 11.787 -27.186 1.00 91.38 744 THR A CA 1
ATOM 6029 C C . THR A 1 744 ? 24.289 10.953 -28.408 1.00 91.38 744 THR A C 1
ATOM 6031 O O . THR A 1 744 ? 23.798 9.831 -28.282 1.00 91.38 744 THR A O 1
ATOM 6034 N N . THR A 1 745 ? 24.538 11.489 -29.600 1.00 91.62 745 THR A N 1
ATOM 6035 C CA . THR A 1 745 ? 24.309 10.780 -30.863 1.00 91.62 745 THR A CA 1
ATOM 6036 C C . THR A 1 745 ? 25.578 10.769 -31.703 1.00 91.62 745 THR A C 1
ATOM 6038 O O . THR A 1 745 ? 26.364 11.715 -31.653 1.00 91.62 745 THR A O 1
ATOM 6041 N N . GLN A 1 746 ? 25.806 9.682 -32.439 1.00 91.25 746 GLN A N 1
ATOM 6042 C CA . GLN A 1 746 ? 26.932 9.574 -33.366 1.00 91.25 746 GLN A CA 1
ATOM 6043 C C . GLN A 1 746 ? 26.578 8.667 -34.546 1.00 91.25 746 GLN A C 1
ATOM 6045 O O . GLN A 1 746 ? 25.953 7.624 -34.369 1.00 91.25 746 GLN A O 1
ATOM 6050 N N . ASP A 1 747 ? 27.001 9.042 -35.749 1.00 91.25 747 ASP A N 1
ATOM 6051 C CA . ASP A 1 747 ? 26.771 8.241 -36.951 1.00 91.25 747 ASP A CA 1
ATOM 6052 C C . ASP A 1 747 ? 27.767 7.081 -37.062 1.00 91.25 747 ASP A C 1
ATOM 6054 O O . ASP A 1 747 ? 28.952 7.214 -36.738 1.00 91.25 747 ASP A O 1
ATOM 6058 N N . LEU A 1 748 ? 27.291 5.930 -37.541 1.00 90.25 748 LEU A N 1
ATOM 6059 C CA . LEU A 1 748 ? 28.124 4.762 -37.807 1.00 90.25 748 LEU A CA 1
ATOM 6060 C C . LEU A 1 748 ? 28.711 4.839 -39.231 1.00 90.25 748 LEU A C 1
ATOM 6062 O O . LEU A 1 748 ? 27.989 5.132 -40.187 1.00 90.25 748 LEU A O 1
ATOM 6066 N N . PRO A 1 749 ? 30.008 4.527 -39.417 1.00 85.31 749 PRO A N 1
ATOM 6067 C CA . PRO A 1 749 ? 30.626 4.469 -40.737 1.00 85.31 749 PRO A CA 1
ATOM 6068 C C . PRO A 1 749 ? 30.030 3.337 -41.594 1.00 85.31 749 PRO A C 1
ATOM 6070 O O . PRO A 1 749 ? 30.014 2.176 -41.179 1.00 85.31 749 PRO A O 1
ATOM 6073 N N . LYS A 1 750 ? 29.587 3.671 -42.814 1.00 85.19 750 LYS A N 1
ATOM 6074 C CA . LYS A 1 750 ? 29.025 2.712 -43.784 1.00 85.19 750 LYS A CA 1
ATOM 6075 C C . LYS A 1 750 ? 30.076 1.735 -44.321 1.00 85.19 750 LYS A C 1
ATOM 6077 O O . LYS A 1 750 ? 31.271 2.036 -44.347 1.00 85.19 750 LYS A O 1
ATOM 6082 N N . GLY A 1 751 ? 29.617 0.581 -44.808 1.00 84.06 751 GLY A N 1
ATOM 6083 C CA . GLY A 1 751 ? 30.435 -0.369 -45.572 1.00 84.06 751 GLY A CA 1
ATOM 6084 C C . GLY A 1 751 ? 31.478 -1.142 -44.757 1.00 84.06 751 GLY A C 1
ATOM 6085 O O . GLY A 1 751 ? 32.347 -1.788 -45.338 1.00 84.06 751 GLY A O 1
ATOM 6086 N N . ARG A 1 752 ? 31.414 -1.101 -43.420 1.00 84.12 752 ARG A N 1
ATOM 6087 C CA . ARG A 1 752 ? 32.307 -1.857 -42.528 1.00 84.12 752 ARG A CA 1
ATOM 6088 C C . ARG A 1 752 ? 31.535 -2.941 -41.778 1.00 84.12 752 ARG A C 1
ATOM 6090 O O . ARG A 1 752 ? 30.426 -2.691 -41.317 1.00 84.12 752 ARG A O 1
ATOM 6097 N N . LYS A 1 753 ? 32.142 -4.127 -41.633 1.00 88.38 753 LYS A N 1
ATOM 6098 C CA . LYS A 1 753 ? 31.634 -5.213 -40.766 1.00 88.38 753 LYS A CA 1
ATOM 6099 C C . LYS A 1 753 ? 31.978 -4.989 -39.293 1.00 88.38 753 LYS A C 1
ATOM 6101 O O . LYS A 1 753 ? 31.198 -5.348 -38.426 1.00 88.38 753 LYS A O 1
ATOM 6106 N N . HIS A 1 754 ? 33.127 -4.372 -39.022 1.00 91.31 754 HIS A N 1
ATOM 6107 C CA . HIS A 1 754 ? 33.557 -3.989 -37.680 1.00 91.31 754 HIS A CA 1
ATOM 6108 C C . HIS A 1 754 ? 33.523 -2.468 -37.550 1.00 91.31 754 HIS A C 1
ATOM 6110 O O . HIS A 1 754 ? 34.185 -1.755 -38.312 1.00 91.31 754 HIS A O 1
ATOM 6116 N N . VAL A 1 755 ? 32.750 -1.973 -36.589 1.00 91.44 755 VAL A N 1
ATOM 6117 C CA . VAL A 1 755 ? 32.630 -0.546 -36.290 1.00 91.44 755 VAL A CA 1
ATOM 6118 C C . VAL A 1 755 ? 33.075 -0.315 -34.858 1.00 91.44 755 VAL A C 1
ATOM 6120 O O . VAL A 1 755 ? 32.513 -0.895 -33.935 1.00 91.44 755 VAL A O 1
ATOM 6123 N N . GLN A 1 756 ? 34.059 0.561 -34.669 1.00 90.25 756 GLN A N 1
ATOM 6124 C CA . GLN A 1 756 ? 34.499 0.998 -33.352 1.00 90.25 756 GLN A CA 1
ATOM 6125 C C . GLN A 1 756 ? 34.413 2.519 -33.259 1.00 90.25 756 GLN A C 1
ATOM 6127 O O . GLN A 1 756 ? 34.948 3.244 -34.097 1.00 90.25 756 GLN A O 1
ATOM 6132 N N . LEU A 1 757 ? 33.710 2.984 -32.236 1.00 90.62 757 LEU A N 1
ATOM 6133 C CA . LEU A 1 757 ? 33.522 4.385 -31.908 1.00 90.62 757 LEU A CA 1
ATOM 6134 C C . LEU A 1 757 ? 34.313 4.671 -30.633 1.00 90.62 757 LEU A C 1
ATOM 6136 O O . LEU A 1 757 ? 34.002 4.143 -29.563 1.00 90.62 757 LEU A O 1
ATOM 6140 N N . HIS A 1 758 ? 35.368 5.468 -30.768 1.00 87.00 758 HIS A N 1
ATOM 6141 C CA . HIS A 1 758 ? 36.282 5.775 -29.676 1.00 87.00 758 HIS A CA 1
ATOM 6142 C C . HIS A 1 758 ? 35.856 7.047 -28.948 1.00 87.00 758 HIS A C 1
ATOM 6144 O O . HIS A 1 758 ? 35.555 8.050 -29.589 1.00 87.00 758 HIS A O 1
ATOM 6150 N N . ASN A 1 759 ? 35.924 7.013 -27.616 1.00 83.19 759 ASN A N 1
ATOM 6151 C CA . ASN A 1 759 ? 35.836 8.193 -26.752 1.00 83.19 759 ASN A CA 1
ATOM 6152 C C . ASN A 1 759 ? 34.571 9.047 -26.973 1.00 83.19 759 ASN A C 1
ATOM 6154 O O . ASN A 1 759 ? 34.648 10.273 -27.012 1.00 83.19 759 ASN A O 1
ATOM 6158 N N . ILE A 1 760 ? 33.405 8.406 -27.106 1.00 81.75 760 ILE A N 1
ATOM 6159 C CA . ILE A 1 760 ? 32.143 9.101 -27.422 1.00 81.75 760 ILE A CA 1
ATOM 6160 C C . ILE A 1 760 ? 31.677 9.965 -26.250 1.00 81.75 760 ILE A C 1
ATOM 6162 O O . ILE A 1 760 ? 31.255 11.106 -26.422 1.00 81.75 760 ILE A O 1
ATOM 6166 N N . THR A 1 761 ? 31.741 9.413 -25.040 1.00 78.38 761 THR A N 1
ATOM 6167 C CA . THR A 1 761 ? 31.352 10.107 -23.811 1.00 78.38 761 THR A CA 1
ATOM 6168 C C . THR A 1 761 ? 32.490 10.000 -22.810 1.00 78.38 761 THR A C 1
ATOM 6170 O O . THR A 1 761 ? 32.874 8.890 -22.434 1.00 78.38 761 THR A O 1
ATOM 6173 N N . GLY A 1 762 ? 33.039 11.147 -22.411 1.00 78.38 762 GLY A N 1
ATOM 6174 C CA . GLY A 1 762 ? 34.113 11.259 -21.425 1.00 78.38 762 GLY A CA 1
ATOM 6175 C C . GLY A 1 762 ? 33.651 11.932 -20.138 1.00 78.38 762 GLY A C 1
ATOM 6176 O O . GLY A 1 762 ? 32.700 12.714 -20.149 1.00 78.38 762 GLY A O 1
ATOM 6177 N N . GLY A 1 763 ? 34.347 11.647 -19.037 1.00 82.94 763 GLY A N 1
ATOM 6178 C CA . GLY A 1 763 ? 34.128 12.290 -17.741 1.00 82.94 763 GLY A CA 1
ATOM 6179 C C . GLY A 1 763 ? 33.925 11.280 -16.618 1.00 82.94 763 GLY A C 1
ATOM 6180 O O . GLY A 1 763 ? 34.547 10.218 -16.617 1.00 82.94 763 GLY A O 1
ATOM 6181 N N . ASN A 1 764 ? 33.070 11.624 -15.653 1.00 82.12 764 ASN A N 1
ATOM 6182 C CA . ASN A 1 764 ? 32.681 10.702 -14.589 1.00 82.12 764 ASN A CA 1
ATOM 6183 C C . ASN A 1 764 ? 31.902 9.521 -15.171 1.00 82.12 764 ASN A C 1
ATOM 6185 O O . ASN A 1 764 ? 31.039 9.702 -16.035 1.00 82.12 764 ASN A O 1
ATOM 6189 N N . THR A 1 765 ? 32.191 8.325 -14.668 1.00 85.19 765 THR A N 1
ATOM 6190 C CA . THR A 1 765 ? 31.480 7.113 -15.066 1.00 85.19 765 THR A CA 1
ATOM 6191 C C . THR A 1 765 ? 29.996 7.248 -14.684 1.00 85.19 765 THR A C 1
ATOM 6193 O O . THR A 1 765 ? 29.692 7.545 -13.527 1.00 85.19 765 THR A O 1
ATOM 6196 N N . PRO A 1 766 ? 29.054 7.100 -15.633 1.00 88.31 766 PRO A N 1
ATOM 6197 C CA . PRO A 1 766 ? 27.624 7.207 -15.345 1.00 88.31 766 PRO A CA 1
ATOM 6198 C C . PRO A 1 766 ? 27.144 6.031 -14.483 1.00 88.31 766 PRO A C 1
ATOM 6200 O O . PRO A 1 766 ? 27.771 4.980 -14.454 1.00 88.31 766 PRO A O 1
ATOM 6203 N N . ALA A 1 767 ? 25.998 6.177 -13.816 1.00 87.62 767 ALA A N 1
ATOM 6204 C CA . ALA A 1 767 ? 25.378 5.081 -13.068 1.00 87.62 767 ALA A CA 1
ATOM 6205 C C . ALA A 1 767 ? 24.822 4.008 -14.016 1.00 87.62 767 ALA A C 1
ATOM 6207 O O . ALA A 1 767 ? 25.033 2.811 -13.813 1.00 87.62 767 ALA A O 1
ATOM 6208 N N . TYR A 1 768 ? 24.166 4.455 -15.091 1.00 90.81 768 TYR A N 1
ATOM 6209 C CA . TYR A 1 768 ? 23.697 3.589 -16.166 1.00 90.81 768 TYR A CA 1
ATOM 6210 C C . TYR A 1 768 ? 24.040 4.183 -17.522 1.00 90.81 768 TYR A C 1
ATOM 6212 O O . TYR A 1 768 ? 24.042 5.398 -17.707 1.00 90.81 768 TYR A O 1
ATOM 6220 N N . VAL A 1 769 ? 24.249 3.315 -18.501 1.00 91.94 769 VAL A N 1
ATOM 6221 C CA . VAL A 1 769 ? 24.263 3.689 -19.914 1.00 91.94 769 VAL A CA 1
ATOM 6222 C C . VAL A 1 769 ? 23.230 2.851 -20.626 1.00 91.94 769 VAL A C 1
ATOM 6224 O O . VAL A 1 769 ? 23.260 1.626 -20.534 1.00 91.94 769 VAL A O 1
ATOM 6227 N N . PHE A 1 770 ? 22.345 3.513 -21.358 1.00 93.88 770 PHE A N 1
ATOM 6228 C CA . PHE A 1 770 ? 21.467 2.888 -22.332 1.00 93.88 770 PHE A CA 1
ATOM 6229 C C . PHE A 1 770 ? 21.906 3.315 -23.721 1.00 93.88 770 PHE A C 1
ATOM 6231 O O . PHE A 1 770 ? 22.331 4.451 -23.913 1.00 93.88 770 PHE A O 1
ATOM 6238 N N . PHE A 1 771 ? 21.804 2.432 -24.703 1.00 94.19 771 PHE A N 1
ATOM 6239 C CA . PHE A 1 771 ? 22.097 2.802 -26.081 1.00 94.19 771 PHE A CA 1
ATOM 6240 C C . PHE A 1 771 ? 21.312 1.957 -27.072 1.00 94.19 771 PHE A C 1
ATOM 6242 O O . PHE A 1 771 ? 20.975 0.805 -26.803 1.00 94.19 771 PHE A O 1
ATOM 6249 N N . GLY A 1 772 ? 21.016 2.539 -28.227 1.00 93.69 772 GLY A N 1
ATOM 6250 C CA . GLY A 1 772 ? 20.291 1.883 -29.308 1.00 93.69 772 GLY A CA 1
ATOM 6251 C C . GLY A 1 772 ? 20.823 2.318 -30.667 1.00 93.69 772 GLY A C 1
ATOM 6252 O O . GLY A 1 772 ? 21.345 3.422 -30.814 1.00 93.69 772 GLY A O 1
ATOM 6253 N N . LEU A 1 773 ? 20.689 1.438 -31.658 1.00 92.25 773 LEU A N 1
ATOM 6254 C CA . LEU A 1 773 ? 20.977 1.749 -33.056 1.00 92.25 773 LEU A CA 1
ATOM 6255 C C . LEU A 1 773 ? 19.668 2.103 -33.758 1.00 92.25 773 LEU A C 1
ATOM 6257 O O . LEU A 1 773 ? 18.695 1.356 -33.669 1.00 92.25 773 LEU A O 1
ATOM 6261 N N . ILE A 1 774 ? 19.653 3.223 -34.470 1.00 92.12 774 ILE A N 1
ATOM 6262 C CA . ILE A 1 774 ? 18.502 3.694 -35.242 1.00 92.12 774 ILE A CA 1
ATOM 6263 C C . ILE A 1 774 ? 18.965 4.124 -36.629 1.00 92.12 774 ILE A C 1
ATOM 6265 O O . ILE A 1 774 ? 20.098 4.566 -36.801 1.00 92.12 774 ILE A O 1
ATOM 6269 N N . LYS A 1 775 ? 18.107 3.989 -37.641 1.00 89.69 775 LYS A N 1
ATOM 6270 C CA . LYS A 1 775 ? 18.420 4.513 -38.975 1.00 89.69 775 LYS A CA 1
ATOM 6271 C C . LYS A 1 775 ? 18.548 6.035 -38.901 1.00 89.69 775 LYS A C 1
ATOM 6273 O O . LYS A 1 775 ? 17.643 6.693 -38.393 1.00 89.69 775 LYS A O 1
ATOM 6278 N N . THR A 1 776 ? 19.610 6.606 -39.461 1.00 89.25 776 THR A N 1
ATOM 6279 C CA . THR A 1 776 ? 19.889 8.054 -39.396 1.00 89.25 776 THR A CA 1
ATOM 6280 C C . THR A 1 776 ? 18.733 8.885 -39.967 1.00 89.25 776 THR A C 1
ATOM 6282 O O . THR A 1 776 ? 18.357 9.910 -39.407 1.00 89.25 776 THR A O 1
ATOM 6285 N N . LYS A 1 777 ? 18.084 8.399 -41.036 1.00 85.12 777 LYS A N 1
ATOM 6286 C CA . LYS A 1 777 ? 16.875 9.027 -41.600 1.00 85.12 777 LYS A CA 1
ATOM 6287 C C . LYS A 1 777 ? 15.692 9.052 -40.625 1.00 85.12 777 LYS A C 1
ATOM 6289 O O . LYS A 1 777 ? 14.980 10.044 -40.574 1.00 85.12 777 LYS A O 1
ATOM 6294 N N . ALA A 1 778 ? 15.501 7.989 -39.844 1.00 84.81 778 ALA A N 1
ATOM 6295 C CA . ALA A 1 778 ? 14.433 7.927 -38.851 1.00 84.81 778 ALA A CA 1
ATOM 6296 C C . ALA A 1 778 ? 14.702 8.901 -37.693 1.00 84.81 778 ALA A C 1
ATOM 6298 O O . ALA A 1 778 ? 13.801 9.629 -37.287 1.00 84.81 778 ALA A O 1
ATOM 6299 N N . LEU A 1 779 ? 15.955 8.982 -37.225 1.00 84.44 779 LEU A N 1
ATOM 6300 C CA . LEU A 1 779 ? 16.369 9.924 -36.179 1.00 84.44 779 LEU A CA 1
ATOM 6301 C C . LEU A 1 779 ? 16.150 11.392 -36.587 1.00 84.44 779 LEU A C 1
ATOM 6303 O O . LEU A 1 779 ? 15.703 12.192 -35.770 1.00 84.44 779 LEU A O 1
ATOM 6307 N N . ASN A 1 780 ? 16.410 11.725 -37.853 1.00 81.75 780 ASN A N 1
ATOM 6308 C CA . ASN A 1 780 ? 16.221 13.075 -38.395 1.00 81.75 780 ASN A CA 1
ATOM 6309 C C . ASN A 1 780 ? 14.751 13.423 -38.715 1.00 81.75 780 ASN A C 1
ATOM 6311 O O . ASN A 1 780 ? 14.468 14.574 -39.039 1.00 81.75 780 ASN A O 1
ATOM 6315 N N . GLY A 1 781 ? 13.830 12.457 -38.599 1.00 71.88 781 GLY A N 1
ATOM 6316 C CA . GLY A 1 781 ? 12.408 12.605 -38.919 1.00 71.88 781 GLY A CA 1
ATOM 6317 C C . GLY A 1 781 ? 12.119 12.424 -40.413 1.00 71.88 781 GLY A C 1
ATOM 6318 O O . GLY A 1 781 ? 12.580 13.201 -41.244 1.00 71.88 781 GLY A O 1
ATOM 6319 N N . THR A 1 782 ? 11.347 11.391 -40.764 1.00 70.31 782 THR A N 1
ATOM 6320 C CA . THR A 1 782 ? 10.857 11.134 -42.134 1.00 70.31 782 THR A CA 1
ATOM 6321 C C . THR A 1 782 ? 9.431 10.589 -42.086 1.00 70.31 782 THR A C 1
ATOM 6323 O O . THR A 1 782 ? 9.063 9.956 -41.102 1.00 70.31 782 THR A O 1
ATOM 6326 N N . ASP A 1 783 ? 8.642 10.799 -43.143 1.00 61.16 783 ASP A N 1
ATOM 6327 C CA . ASP A 1 783 ? 7.224 10.388 -43.187 1.00 61.16 783 ASP A CA 1
ATOM 6328 C C . ASP A 1 783 ? 7.029 8.862 -43.143 1.00 61.16 783 ASP A C 1
ATOM 6330 O O . ASP A 1 783 ? 6.010 8.369 -42.664 1.00 61.16 783 ASP A O 1
ATOM 6334 N N . ASP A 1 784 ? 8.032 8.110 -43.602 1.00 73.81 784 ASP A N 1
ATOM 6335 C CA . ASP A 1 784 ? 7.976 6.650 -43.706 1.00 73.81 784 ASP A CA 1
ATOM 6336 C C . ASP A 1 784 ? 8.528 5.922 -42.466 1.00 73.81 784 ASP A C 1
ATOM 6338 O O . ASP A 1 784 ? 8.416 4.697 -42.371 1.00 73.81 784 ASP A O 1
ATOM 6342 N N . MET A 1 785 ? 9.196 6.629 -41.542 1.00 74.38 785 MET A N 1
ATOM 6343 C CA . MET A 1 785 ? 9.914 6.005 -40.423 1.00 74.38 785 MET A CA 1
ATOM 6344 C C . MET A 1 785 ? 9.705 6.732 -39.096 1.00 74.38 785 MET A C 1
ATOM 6346 O O . MET A 1 785 ? 9.762 7.952 -38.997 1.00 74.38 785 MET A O 1
ATOM 6350 N N . GLU A 1 786 ? 9.560 5.950 -38.032 1.00 76.81 786 GLU A N 1
ATOM 6351 C CA . GLU A 1 786 ? 9.382 6.452 -36.671 1.00 76.81 786 GLU A CA 1
ATOM 6352 C C . GLU A 1 786 ? 10.729 6.810 -36.023 1.00 76.81 786 GLU A C 1
ATOM 6354 O O . GLU A 1 786 ? 11.640 5.983 -35.950 1.00 76.81 786 GLU A O 1
ATOM 6359 N N . SER A 1 787 ? 10.838 8.017 -35.463 1.00 77.50 787 SER A N 1
ATOM 6360 C CA . SER A 1 787 ? 12.048 8.507 -34.778 1.00 77.50 787 SER A CA 1
ATOM 6361 C C . SER A 1 787 ? 12.322 7.855 -33.417 1.00 77.50 787 SER A C 1
ATOM 6363 O O . SER A 1 787 ? 13.367 8.083 -32.811 1.00 77.50 787 SER A O 1
ATOM 6365 N N . THR A 1 788 ? 11.400 7.025 -32.932 1.00 79.56 788 THR A N 1
ATOM 6366 C CA . THR A 1 788 ? 11.493 6.299 -31.657 1.00 79.56 788 THR A CA 1
ATOM 6367 C C . THR A 1 788 ? 11.665 4.792 -31.837 1.00 79.56 788 THR A C 1
ATOM 6369 O O . THR A 1 788 ? 11.693 4.062 -30.847 1.00 79.56 788 THR A O 1
ATOM 6372 N N . ASN A 1 789 ? 11.789 4.319 -33.079 1.00 83.88 789 ASN A N 1
ATOM 6373 C CA . ASN A 1 789 ? 11.830 2.901 -33.404 1.00 83.88 789 ASN A CA 1
ATOM 6374 C C . ASN A 1 789 ? 13.275 2.392 -33.505 1.00 83.88 789 ASN A C 1
ATOM 6376 O O . ASN A 1 789 ? 13.965 2.577 -34.510 1.00 83.88 789 ASN A O 1
ATOM 6380 N N . PHE A 1 790 ? 13.724 1.721 -32.444 1.00 89.75 790 PHE A N 1
ATOM 6381 C CA . PHE A 1 790 ? 15.061 1.125 -32.336 1.00 89.75 790 PHE A CA 1
ATOM 6382 C C . PHE A 1 790 ? 15.041 -0.357 -32.738 1.00 89.75 790 PHE A C 1
ATOM 6384 O O . PHE A 1 790 ? 15.496 -1.225 -31.990 1.00 89.75 790 PHE A O 1
ATOM 6391 N N . ALA A 1 791 ? 14.447 -0.677 -33.891 1.00 85.81 791 ALA A N 1
ATOM 6392 C CA . ALA A 1 791 ? 14.325 -2.053 -34.363 1.00 85.81 791 ALA A CA 1
ATOM 6393 C C . ALA A 1 791 ? 15.678 -2.780 -34.416 1.00 85.81 791 ALA A C 1
ATOM 6395 O O . ALA A 1 791 ? 16.669 -2.261 -34.935 1.00 85.81 791 ALA A O 1
ATOM 6396 N N . PHE A 1 792 ? 15.699 -4.020 -33.918 1.00 86.81 792 PHE A N 1
ATOM 6397 C CA . PHE A 1 792 ? 16.899 -4.848 -33.900 1.00 86.81 792 PHE A CA 1
ATOM 6398 C C . PHE A 1 792 ? 17.458 -5.071 -35.312 1.00 86.81 792 PHE A C 1
ATOM 6400 O O . PHE A 1 792 ? 16.771 -5.612 -36.185 1.00 86.81 792 PHE A O 1
ATOM 6407 N N . ASN A 1 793 ? 18.728 -4.714 -35.519 1.00 85.94 793 ASN A N 1
ATOM 6408 C CA . ASN A 1 793 ? 19.445 -5.055 -36.742 1.00 85.94 793 ASN A CA 1
ATOM 6409 C C . ASN A 1 793 ? 19.826 -6.546 -36.711 1.00 85.94 793 ASN A C 1
ATOM 6411 O O . ASN A 1 793 ? 20.604 -6.970 -35.859 1.00 85.94 793 ASN A O 1
ATOM 6415 N N . ARG A 1 794 ? 19.279 -7.336 -37.645 1.00 83.25 794 ARG A N 1
ATOM 6416 C CA . ARG A 1 794 ? 19.479 -8.795 -37.713 1.00 83.25 794 ARG A CA 1
ATOM 6417 C C . ARG A 1 794 ? 20.927 -9.196 -37.976 1.00 83.25 794 ARG A C 1
ATOM 6419 O O . ARG A 1 794 ? 21.317 -10.288 -37.572 1.00 83.25 794 ARG A O 1
ATOM 6426 N N . ASP A 1 795 ? 21.700 -8.321 -38.609 1.00 86.94 795 ASP A N 1
ATOM 6427 C CA . ASP A 1 795 ? 23.093 -8.587 -38.945 1.00 86.94 795 ASP A CA 1
ATOM 6428 C C . ASP A 1 795 ? 24.031 -8.334 -37.765 1.00 86.94 795 ASP A C 1
ATOM 6430 O O . ASP A 1 795 ? 25.195 -8.708 -37.837 1.00 86.94 795 ASP A O 1
ATOM 6434 N N . LEU A 1 796 ? 23.559 -7.735 -36.667 1.00 89.19 796 LEU A N 1
ATOM 6435 C CA . LEU A 1 796 ? 24.379 -7.473 -35.488 1.00 89.19 796 LEU A CA 1
ATOM 6436 C C . LEU A 1 796 ? 24.703 -8.779 -34.742 1.00 89.19 796 LEU A C 1
ATOM 6438 O O . LEU A 1 796 ? 23.828 -9.419 -34.157 1.00 89.19 796 LEU A O 1
ATOM 6442 N N . THR A 1 797 ? 25.983 -9.143 -34.723 1.00 89.12 797 THR A N 1
ATOM 6443 C CA . THR A 1 797 ? 26.499 -10.391 -34.131 1.00 89.12 797 THR A CA 1
ATOM 6444 C C . THR A 1 797 ? 27.130 -10.196 -32.765 1.00 89.12 797 THR A C 1
ATOM 6446 O O . THR A 1 797 ? 27.140 -11.114 -31.942 1.00 89.12 797 THR A O 1
ATOM 6449 N N . SER A 1 798 ? 27.695 -9.018 -32.513 1.00 90.81 798 SER A N 1
ATOM 6450 C CA . SER A 1 798 ? 28.426 -8.739 -31.288 1.00 90.81 798 SER A CA 1
ATOM 6451 C C . SER A 1 798 ? 28.345 -7.256 -30.940 1.00 90.81 798 SER A C 1
ATOM 6453 O O . SER A 1 798 ? 28.374 -6.389 -31.815 1.00 90.81 798 SER A O 1
ATOM 6455 N N . VAL A 1 799 ? 28.201 -6.983 -29.645 1.00 93.44 799 VAL A N 1
ATOM 6456 C CA . VAL A 1 799 ? 28.226 -5.636 -29.070 1.00 93.44 799 VAL A CA 1
ATOM 6457 C C . VAL A 1 799 ? 29.227 -5.630 -27.933 1.00 93.44 799 VAL A C 1
ATOM 6459 O O . VAL A 1 799 ? 29.159 -6.484 -27.049 1.00 93.44 799 VAL A O 1
ATOM 6462 N N . ASN A 1 800 ? 30.123 -4.652 -27.915 1.00 93.75 800 ASN A N 1
ATOM 6463 C CA . ASN A 1 800 ? 31.063 -4.449 -26.827 1.00 93.75 800 ASN A CA 1
ATOM 6464 C C . ASN A 1 800 ? 31.037 -2.998 -26.346 1.00 93.75 800 ASN A C 1
ATOM 6466 O O . ASN A 1 800 ? 30.992 -2.066 -27.150 1.00 93.75 800 ASN A O 1
ATOM 6470 N N . VAL A 1 801 ? 31.102 -2.822 -25.030 1.00 92.56 801 VAL A N 1
ATOM 6471 C CA . VAL A 1 801 ? 31.222 -1.514 -24.387 1.00 92.56 801 VAL A CA 1
ATOM 6472 C C . VAL A 1 801 ? 32.525 -1.517 -23.612 1.00 92.56 801 VAL A C 1
ATOM 6474 O O . VAL A 1 801 ? 32.767 -2.416 -22.803 1.00 92.56 801 VAL A O 1
ATOM 6477 N N . LEU A 1 802 ? 33.367 -0.527 -23.891 1.00 90.81 802 LEU A N 1
ATOM 6478 C CA . LEU A 1 802 ? 34.682 -0.395 -23.292 1.00 90.81 802 LEU A CA 1
ATOM 6479 C C . LEU A 1 802 ? 34.762 0.877 -22.455 1.00 90.81 802 LEU A C 1
ATOM 6481 O O . LEU A 1 802 ? 34.367 1.945 -22.918 1.00 90.81 802 LEU A O 1
ATOM 6485 N N . LEU A 1 803 ? 35.344 0.767 -21.266 1.00 89.75 803 LEU A N 1
ATOM 6486 C CA . LEU A 1 803 ? 35.738 1.887 -20.421 1.00 89.75 803 LEU A CA 1
ATOM 6487 C C . LEU A 1 803 ? 37.266 1.938 -20.379 1.00 89.75 803 LEU A C 1
ATOM 6489 O O . LEU A 1 803 ? 37.911 0.957 -20.014 1.00 89.75 803 LEU A O 1
ATOM 6493 N N . ASN A 1 804 ? 37.857 3.057 -20.809 1.00 87.75 804 ASN A N 1
ATOM 6494 C CA . ASN A 1 804 ? 39.318 3.229 -20.896 1.00 87.75 804 ASN A CA 1
ATOM 6495 C C . ASN A 1 804 ? 40.029 2.097 -21.670 1.00 87.75 804 ASN A C 1
ATOM 6497 O O . ASN A 1 804 ? 41.145 1.698 -21.347 1.00 87.75 804 ASN A O 1
ATOM 6501 N N . GLY A 1 805 ? 39.362 1.559 -22.697 1.00 84.62 805 GLY A N 1
ATOM 6502 C CA . GLY A 1 805 ? 39.880 0.475 -23.535 1.00 84.62 805 GLY A CA 1
ATOM 6503 C C . GLY A 1 805 ? 39.698 -0.941 -22.972 1.00 84.62 805 GLY A C 1
ATOM 6504 O O . GLY A 1 805 ? 40.015 -1.897 -23.675 1.00 84.62 805 GLY A O 1
ATOM 6505 N N . GLN A 1 806 ? 39.151 -1.108 -21.763 1.00 87.50 806 GLN A N 1
ATOM 6506 C CA . GLN A 1 806 ? 38.817 -2.417 -21.188 1.00 87.50 806 GLN A CA 1
ATOM 6507 C C . GLN A 1 806 ? 37.322 -2.719 -21.326 1.00 87.50 806 GLN A C 1
ATOM 6509 O O . GLN A 1 806 ? 36.496 -1.825 -21.180 1.00 87.50 806 GLN A O 1
ATOM 6514 N N . SER A 1 807 ? 36.963 -3.972 -21.620 1.00 89.62 807 SER A N 1
ATOM 6515 C CA . SER A 1 807 ? 35.554 -4.373 -21.776 1.00 89.62 807 SER A CA 1
ATOM 6516 C C . SER A 1 807 ? 34.842 -4.428 -20.423 1.00 89.62 807 SER A C 1
ATOM 6518 O O . SER A 1 807 ? 35.388 -4.960 -19.459 1.00 89.62 807 SER A O 1
ATOM 6520 N N . LEU A 1 808 ? 33.620 -3.902 -20.372 1.00 87.62 808 LEU A N 1
ATOM 6521 C CA . LEU A 1 808 ? 32.796 -3.878 -19.164 1.00 87.62 808 LEU A CA 1
ATOM 6522 C C . LEU A 1 808 ? 32.198 -5.249 -18.830 1.00 87.62 808 LEU A C 1
ATOM 6524 O O . LEU A 1 808 ? 32.061 -6.121 -19.691 1.00 87.62 808 LEU A O 1
ATOM 6528 N N . ASN A 1 809 ? 31.770 -5.438 -17.579 1.00 83.19 809 ASN A N 1
ATOM 6529 C CA . ASN A 1 809 ? 31.199 -6.711 -17.148 1.00 83.19 809 ASN A CA 1
ATOM 6530 C C . ASN A 1 809 ? 29.939 -7.083 -17.959 1.00 83.19 809 ASN A C 1
ATOM 6532 O O . ASN A 1 809 ? 29.023 -6.282 -18.196 1.00 83.19 809 ASN A O 1
ATOM 6536 N N . GLY A 1 810 ? 29.889 -8.337 -18.405 1.00 81.31 810 GLY A N 1
ATOM 6537 C CA . GLY A 1 810 ? 28.852 -8.852 -19.291 1.00 81.31 810 GLY A CA 1
ATOM 6538 C C . GLY A 1 810 ? 28.914 -8.288 -20.714 1.00 81.31 810 GLY A C 1
ATOM 6539 O O . GLY A 1 810 ? 27.885 -8.324 -21.388 1.00 81.31 810 GLY A O 1
ATOM 6540 N N . TYR A 1 811 ? 30.060 -7.741 -21.130 1.00 89.06 811 TYR A N 1
ATOM 6541 C CA . TYR A 1 811 ? 30.444 -7.443 -22.510 1.00 89.06 811 TYR A CA 1
ATOM 6542 C C . TYR A 1 811 ? 31.802 -8.118 -22.826 1.00 89.06 811 TYR A C 1
ATOM 6544 O O . TYR A 1 811 ? 32.590 -8.345 -21.907 1.00 89.06 811 TYR A O 1
ATOM 6552 N N . PRO A 1 812 ? 32.094 -8.479 -24.090 1.00 89.00 812 PRO A N 1
ATOM 6553 C CA . PRO A 1 812 ? 31.232 -8.375 -25.267 1.00 89.00 812 PRO A CA 1
ATOM 6554 C C . PRO A 1 812 ? 30.043 -9.345 -25.218 1.00 89.00 812 PRO A C 1
ATOM 6556 O O . PRO A 1 812 ? 30.162 -10.497 -24.801 1.00 89.00 812 PRO A O 1
ATOM 6559 N N . GLN A 1 813 ? 28.881 -8.886 -25.675 1.00 88.50 813 GLN A N 1
ATOM 6560 C CA . GLN A 1 813 ? 27.684 -9.704 -25.829 1.00 88.50 813 GLN A CA 1
ATOM 6561 C C . GLN A 1 813 ? 27.617 -10.259 -27.243 1.00 88.50 813 GLN A C 1
ATOM 6563 O O . GLN A 1 813 ? 27.472 -9.502 -28.199 1.00 88.50 813 GLN A O 1
ATOM 6568 N N . LYS A 1 814 ? 27.683 -11.586 -27.371 1.00 84.69 814 LYS A N 1
ATOM 6569 C CA . LYS A 1 814 ? 27.450 -12.276 -28.644 1.00 84.69 814 LYS A CA 1
ATOM 6570 C C . LYS A 1 814 ? 25.958 -12.528 -28.848 1.00 84.69 814 LYS A C 1
ATOM 6572 O O . LYS A 1 814 ? 25.272 -12.977 -27.931 1.00 84.69 814 LYS A O 1
ATOM 6577 N N . ILE A 1 815 ? 25.472 -12.280 -30.056 1.00 84.00 815 ILE A N 1
ATOM 6578 C CA . ILE A 1 815 ? 24.085 -12.471 -30.470 1.00 84.00 815 ILE A CA 1
ATOM 6579 C C . ILE A 1 815 ? 24.066 -13.593 -31.507 1.00 84.00 815 ILE A C 1
ATOM 6581 O O . ILE A 1 815 ? 24.569 -13.439 -32.614 1.00 84.00 815 ILE A O 1
ATOM 6585 N N . THR A 1 816 ? 23.533 -14.754 -31.127 1.00 67.06 816 THR A N 1
ATOM 6586 C CA . THR A 1 816 ? 23.665 -15.994 -31.912 1.00 67.06 816 THR A CA 1
ATOM 6587 C C . THR A 1 816 ? 22.395 -16.432 -32.648 1.00 67.06 816 THR A C 1
ATOM 6589 O O . THR A 1 816 ? 22.494 -17.288 -33.517 1.00 67.06 816 THR A O 1
ATOM 6592 N N . ASN A 1 817 ? 21.213 -15.868 -32.346 1.00 60.62 817 ASN A N 1
ATOM 6593 C CA . ASN A 1 817 ? 19.922 -16.491 -32.698 1.00 60.62 817 ASN A CA 1
ATOM 6594 C C . ASN A 1 817 ? 18.836 -15.537 -33.262 1.00 60.62 817 ASN A C 1
ATOM 6596 O O . ASN A 1 817 ? 17.694 -15.655 -32.838 1.00 60.62 817 ASN A O 1
ATOM 6600 N N . GLU A 1 818 ? 19.123 -14.564 -34.141 1.00 68.81 818 GLU A N 1
ATOM 6601 C CA . GLU A 1 818 ? 18.150 -13.557 -34.681 1.00 68.81 818 GLU A CA 1
ATOM 6602 C C . GLU A 1 818 ? 17.344 -12.731 -33.640 1.00 68.81 818 GLU A C 1
ATOM 6604 O O . GLU A 1 818 ? 16.512 -11.881 -33.986 1.00 68.81 818 GLU A O 1
ATOM 6609 N N . TYR A 1 819 ? 17.557 -12.992 -32.353 1.00 77.31 819 TYR A N 1
ATOM 6610 C CA . TYR A 1 819 ? 16.848 -12.434 -31.216 1.00 77.31 819 TYR A CA 1
ATOM 6611 C C . TYR A 1 819 ? 17.881 -11.962 -30.181 1.00 77.31 819 TYR A C 1
ATOM 6613 O O . TYR A 1 819 ? 18.747 -12.750 -29.782 1.00 77.31 819 TYR A O 1
ATOM 6621 N N . PRO A 1 820 ? 17.780 -10.717 -29.682 1.00 83.38 820 PRO A N 1
ATOM 6622 C CA . PRO A 1 820 ? 18.717 -10.157 -28.707 1.00 83.38 820 PRO A CA 1
ATOM 6623 C C . PRO A 1 820 ? 18.424 -10.649 -27.276 1.00 83.38 820 PRO A C 1
ATOM 6625 O O . PRO A 1 820 ? 18.114 -9.864 -26.385 1.00 83.38 820 PRO A O 1
ATOM 6628 N N . VAL A 1 821 ? 18.483 -11.967 -27.043 1.00 85.31 821 VAL A N 1
ATOM 6629 C CA . VAL A 1 821 ? 18.078 -12.609 -25.772 1.00 85.31 821 VAL A CA 1
ATOM 6630 C C . VAL A 1 821 ? 18.934 -12.141 -24.588 1.00 85.31 821 VAL A C 1
ATOM 6632 O O . VAL A 1 821 ? 18.399 -11.780 -23.544 1.00 85.31 821 VAL A O 1
ATOM 6635 N N . LEU A 1 822 ? 20.261 -12.122 -24.746 1.00 83.19 822 LEU A N 1
ATOM 6636 C CA . LEU A 1 822 ? 21.184 -11.655 -23.704 1.00 83.19 822 LEU A CA 1
ATOM 6637 C C . LEU A 1 822 ? 21.029 -10.148 -23.410 1.00 83.19 822 LEU A C 1
ATOM 6639 O O . LEU A 1 822 ? 20.888 -9.804 -22.234 1.00 83.19 822 LEU A O 1
ATOM 6643 N N . PRO A 1 823 ? 20.973 -9.259 -24.426 1.00 88.25 823 PRO A N 1
ATOM 6644 C CA . PRO A 1 823 ? 20.612 -7.857 -24.219 1.00 88.25 823 PRO A CA 1
ATOM 6645 C C . PRO A 1 823 ? 19.280 -7.673 -23.488 1.00 88.25 823 PRO A C 1
ATOM 6647 O O . PRO A 1 823 ? 19.214 -6.900 -22.537 1.00 88.25 823 PRO A O 1
ATOM 6650 N N . TYR A 1 824 ? 18.245 -8.436 -23.860 1.00 87.69 824 TYR A N 1
ATOM 6651 C CA . TYR A 1 824 ? 16.930 -8.376 -23.220 1.00 87.69 824 TYR A CA 1
ATOM 6652 C C . TYR A 1 824 ? 16.999 -8.686 -21.724 1.00 87.69 824 TYR A C 1
ATOM 6654 O O . TYR A 1 824 ? 16.453 -7.938 -20.916 1.00 87.69 824 TYR A O 1
ATOM 6662 N N . PHE A 1 825 ? 17.686 -9.760 -21.329 1.00 83.38 825 PHE A N 1
ATOM 6663 C CA . PHE A 1 825 ? 17.827 -10.096 -19.911 1.00 83.38 825 PHE A CA 1
ATOM 6664 C C . PHE A 1 825 ? 18.627 -9.046 -19.147 1.00 83.38 825 PHE A C 1
ATOM 6666 O O . PHE A 1 825 ? 18.189 -8.635 -18.075 1.00 83.38 825 PHE A O 1
ATOM 6673 N N . LYS A 1 826 ? 19.743 -8.565 -19.711 1.00 85.50 826 LYS A N 1
ATOM 6674 C CA . LYS A 1 826 ? 20.541 -7.497 -19.091 1.00 85.50 826 LYS A CA 1
ATOM 6675 C C . LYS A 1 826 ? 19.719 -6.217 -18.915 1.00 85.50 826 LYS A C 1
ATOM 6677 O O . LYS A 1 826 ? 19.788 -5.599 -17.860 1.00 85.50 826 LYS A O 1
ATOM 6682 N N . PHE A 1 827 ? 18.876 -5.887 -19.893 1.00 87.69 827 PHE A N 1
ATOM 6683 C CA . PHE A 1 827 ? 17.923 -4.779 -19.824 1.00 87.69 827 PHE A CA 1
ATOM 6684 C C . PHE A 1 827 ? 16.894 -4.949 -18.703 1.00 87.69 827 PHE A C 1
ATOM 6686 O O . PHE A 1 827 ? 16.653 -4.017 -17.942 1.00 87.69 827 PHE A O 1
ATOM 6693 N N . GLN A 1 828 ? 16.307 -6.137 -18.541 1.00 84.50 828 GLN A N 1
ATOM 6694 C CA . GLN A 1 828 ? 15.368 -6.392 -17.440 1.00 84.50 828 GLN A CA 1
ATOM 6695 C C . GLN A 1 828 ? 16.054 -6.390 -16.062 1.00 84.50 828 GLN A C 1
ATOM 6697 O O . GLN A 1 828 ? 15.430 -5.979 -15.080 1.00 84.50 828 GLN A O 1
ATOM 6702 N N . ASP A 1 829 ? 17.302 -6.858 -15.983 1.00 82.06 829 ASP A N 1
ATOM 6703 C CA . ASP A 1 829 ? 18.091 -6.899 -14.746 1.00 82.06 829 ASP A CA 1
ATOM 6704 C C . ASP A 1 829 ? 18.497 -5.494 -14.293 1.00 82.06 829 ASP A C 1
ATOM 6706 O O . ASP A 1 829 ? 18.183 -5.114 -13.169 1.00 82.06 829 ASP A O 1
ATOM 6710 N N . ALA A 1 830 ? 19.066 -4.685 -15.196 1.00 82.19 830 ALA A N 1
ATOM 6711 C CA . ALA A 1 830 ? 19.457 -3.300 -14.914 1.00 82.19 830 ALA A CA 1
ATOM 6712 C C . ALA A 1 830 ? 18.264 -2.414 -14.511 1.00 82.19 830 ALA A C 1
ATOM 6714 O O . ALA A 1 830 ? 18.413 -1.461 -13.757 1.00 82.19 830 ALA A O 1
ATOM 6715 N N . LEU A 1 831 ? 17.052 -2.731 -14.985 1.00 79.38 831 LEU A N 1
ATOM 6716 C CA . LEU A 1 831 ? 15.823 -2.050 -14.563 1.00 79.38 831 LEU A CA 1
ATOM 6717 C C . LEU A 1 831 ? 15.230 -2.593 -13.250 1.00 79.38 831 LEU A C 1
ATOM 6719 O O . LEU A 1 831 ? 14.162 -2.145 -12.830 1.00 79.38 831 LEU A O 1
ATOM 6723 N N . GLY A 1 832 ? 15.842 -3.605 -12.627 1.00 73.88 832 GLY A N 1
ATOM 6724 C CA . GLY A 1 832 ? 15.328 -4.258 -11.420 1.00 73.88 832 GLY A CA 1
ATOM 6725 C C . GLY A 1 832 ? 14.005 -5.010 -11.622 1.00 73.88 832 GLY A C 1
ATOM 6726 O O . GLY A 1 832 ? 13.363 -5.423 -10.653 1.00 73.88 832 GLY A O 1
ATOM 6727 N N . LYS A 1 833 ? 13.570 -5.221 -12.872 1.00 70.25 833 LYS A N 1
ATOM 6728 C CA . LYS A 1 833 ? 12.280 -5.857 -13.192 1.00 70.25 833 LYS A CA 1
ATOM 6729 C C . LYS A 1 833 ? 12.276 -7.356 -12.915 1.00 70.25 833 LYS A C 1
ATOM 6731 O O . LYS A 1 833 ? 11.223 -7.920 -12.627 1.00 70.25 833 LYS A O 1
ATOM 6736 N N . ILE A 1 834 ? 13.441 -8.001 -12.956 1.00 64.50 834 ILE A N 1
ATOM 6737 C CA . ILE A 1 834 ? 13.575 -9.427 -12.623 1.00 64.50 834 ILE A CA 1
ATOM 6738 C C . ILE A 1 834 ? 13.340 -9.664 -11.120 1.00 64.50 834 ILE A C 1
ATOM 6740 O O . ILE A 1 834 ? 12.733 -10.662 -10.732 1.00 64.50 834 ILE A O 1
ATOM 6744 N N . SER A 1 835 ? 13.766 -8.733 -10.260 1.00 57.31 835 SER A N 1
ATOM 6745 C CA . SER A 1 835 ? 13.704 -8.885 -8.800 1.00 57.31 835 SER A CA 1
ATOM 6746 C C . SER A 1 835 ? 12.384 -8.399 -8.175 1.00 57.31 835 SER A C 1
ATOM 6748 O O . SER A 1 835 ? 12.025 -8.842 -7.080 1.00 57.31 835 SER A O 1
ATOM 6750 N N . GLN A 1 836 ? 11.615 -7.541 -8.860 1.00 52.00 836 GLN A N 1
ATOM 6751 C CA . GLN A 1 836 ? 10.414 -6.892 -8.318 1.00 52.00 836 GLN A CA 1
ATOM 6752 C C . GLN A 1 836 ? 9.103 -7.347 -8.989 1.00 52.00 836 GLN A C 1
ATOM 6754 O O . GLN A 1 836 ? 8.672 -6.822 -10.008 1.00 52.00 836 GLN A O 1
ATOM 6759 N N . SER A 1 837 ? 8.372 -8.265 -8.350 1.00 46.66 837 SER A N 1
ATOM 6760 C CA . SER A 1 837 ? 7.094 -8.801 -8.867 1.00 46.66 837 SER A CA 1
ATOM 6761 C C . SER A 1 837 ? 5.842 -7.930 -8.660 1.00 46.66 837 SER A C 1
ATOM 6763 O O . SER A 1 837 ? 4.747 -8.376 -8.993 1.00 46.66 837 SER A O 1
ATOM 6765 N N . ASN A 1 838 ? 5.983 -6.718 -8.110 1.00 43.56 838 ASN A N 1
ATOM 6766 C CA . ASN A 1 838 ? 4.872 -5.763 -7.956 1.00 43.56 838 ASN A CA 1
ATOM 6767 C C . ASN A 1 838 ? 4.815 -4.725 -9.097 1.00 43.56 838 ASN A C 1
ATOM 6769 O O . ASN A 1 838 ? 3.884 -3.926 -9.132 1.00 43.56 838 ASN A O 1
ATOM 6773 N N . LEU A 1 839 ? 5.796 -4.713 -10.007 1.00 49.16 839 LEU A N 1
ATOM 6774 C CA . LEU A 1 839 ? 5.820 -3.797 -11.148 1.00 49.16 839 LEU A CA 1
ATOM 6775 C C . LEU A 1 839 ? 4.989 -4.354 -12.314 1.00 49.16 839 LEU A C 1
ATOM 6777 O O . LEU A 1 839 ? 5.070 -5.538 -12.644 1.00 49.16 839 LEU A O 1
ATOM 6781 N N . GLY A 1 840 ? 4.194 -3.485 -12.943 1.00 49.53 840 GLY A N 1
ATOM 6782 C CA . GLY A 1 840 ? 3.429 -3.804 -14.150 1.00 49.53 840 GLY A CA 1
ATOM 6783 C C . GLY A 1 840 ? 4.311 -3.913 -15.403 1.00 49.53 840 GLY A C 1
ATOM 6784 O O . GLY A 1 840 ? 5.328 -3.232 -15.523 1.00 49.53 840 GLY A O 1
ATOM 6785 N N . TYR A 1 841 ? 3.882 -4.772 -16.334 1.00 53.66 841 TYR A N 1
ATOM 6786 C CA . TYR A 1 841 ? 4.412 -4.990 -17.690 1.00 53.66 841 TYR A CA 1
ATOM 6787 C C . TYR A 1 841 ? 5.929 -5.284 -17.818 1.00 53.66 841 TYR A C 1
ATOM 6789 O O . TYR A 1 841 ? 6.789 -4.398 -17.921 1.00 53.66 841 TYR A O 1
ATOM 6797 N N . VAL A 1 842 ? 6.259 -6.577 -17.922 1.00 62.47 842 VAL A N 1
ATOM 6798 C CA . VAL A 1 842 ? 7.535 -7.038 -18.494 1.00 62.47 842 VAL A CA 1
ATOM 6799 C C . VAL A 1 842 ? 7.411 -6.951 -20.015 1.00 62.47 842 VAL A C 1
ATOM 6801 O O . VAL A 1 842 ? 6.525 -7.579 -20.596 1.00 62.47 842 VAL A O 1
ATOM 6804 N N . LEU A 1 843 ? 8.283 -6.164 -20.651 1.00 71.38 843 LEU A N 1
ATOM 6805 C CA . LEU A 1 843 ? 8.363 -6.050 -22.111 1.00 71.38 843 LEU A CA 1
ATOM 6806 C C . LEU A 1 843 ? 8.452 -7.446 -22.732 1.00 71.38 843 LEU A C 1
ATOM 6808 O O . LEU A 1 843 ? 9.321 -8.216 -22.337 1.00 71.38 843 LEU A O 1
ATOM 6812 N N . SER A 1 844 ? 7.577 -7.800 -23.674 1.00 81.62 844 SER A N 1
ATOM 6813 C CA . SER A 1 844 ? 7.706 -9.083 -24.372 1.00 81.62 844 SER A CA 1
ATOM 6814 C C . SER A 1 844 ? 8.972 -9.089 -25.234 1.00 81.62 844 SER A C 1
ATOM 6816 O O . SER A 1 844 ? 9.427 -8.040 -25.689 1.00 81.62 844 SER A O 1
ATOM 6818 N N . MET A 1 845 ? 9.536 -10.272 -25.483 1.00 81.94 845 MET A N 1
ATOM 6819 C CA . MET A 1 845 ? 10.714 -10.406 -26.347 1.00 81.94 845 MET A CA 1
ATOM 6820 C C . MET A 1 845 ? 10.445 -9.892 -27.772 1.00 81.94 845 MET A C 1
ATOM 6822 O O . MET A 1 845 ? 11.312 -9.277 -28.383 1.00 81.94 845 MET A O 1
ATOM 6826 N N . GLU A 1 846 ? 9.226 -10.099 -28.277 1.00 81.06 846 GLU A N 1
ATOM 6827 C CA . GLU A 1 846 ? 8.759 -9.576 -29.567 1.00 81.06 846 GLU A CA 1
ATOM 6828 C C . GLU A 1 846 ? 8.821 -8.043 -29.600 1.00 81.06 846 GLU A C 1
ATOM 6830 O O . GLU A 1 846 ? 9.392 -7.451 -30.512 1.00 81.06 846 GLU A O 1
ATOM 6835 N N . TYR A 1 847 ? 8.305 -7.398 -28.549 1.00 82.94 847 TYR A N 1
ATOM 6836 C CA . TYR A 1 847 ? 8.292 -5.942 -28.450 1.00 82.94 847 TYR A CA 1
ATOM 6837 C C . TYR A 1 847 ? 9.703 -5.378 -28.249 1.00 82.94 847 TYR A C 1
ATOM 6839 O O . TYR A 1 847 ? 10.064 -4.356 -28.831 1.00 82.94 847 TYR A O 1
ATOM 6847 N N . TYR A 1 848 ? 10.540 -6.056 -27.463 1.00 86.88 848 TYR A N 1
ATOM 6848 C CA . TYR A 1 848 ? 11.940 -5.668 -27.305 1.00 86.88 848 TYR A CA 1
ATOM 6849 C C . TYR A 1 848 ? 12.731 -5.825 -28.610 1.00 86.88 848 TYR A C 1
ATOM 6851 O O . TYR A 1 848 ? 13.572 -4.990 -28.919 1.00 86.88 848 TYR A O 1
ATOM 6859 N N . LYS A 1 849 ? 12.424 -6.829 -29.441 1.00 85.62 849 LYS A N 1
ATOM 6860 C CA . LYS A 1 849 ? 13.014 -6.955 -30.784 1.00 85.62 849 LYS A CA 1
ATOM 6861 C C . LYS A 1 849 ? 12.641 -5.775 -31.688 1.00 85.62 849 LYS A C 1
ATOM 6863 O O . LYS A 1 849 ? 13.484 -5.323 -32.458 1.00 85.62 849 LYS A O 1
ATOM 6868 N N . SER A 1 850 ? 11.418 -5.249 -31.583 1.00 83.38 850 SER A N 1
ATOM 6869 C CA . SER A 1 850 ? 11.029 -4.025 -32.303 1.00 83.38 850 SER A CA 1
ATOM 6870 C C . SER A 1 850 ? 11.649 -2.742 -31.740 1.00 83.38 850 SER A C 1
ATOM 6872 O O . SER A 1 850 ? 11.676 -1.748 -32.445 1.00 83.38 850 SER A O 1
ATOM 6874 N N . ASN A 1 851 ? 12.162 -2.752 -30.505 1.00 87.12 851 ASN A N 1
ATOM 6875 C CA . ASN A 1 851 ? 12.761 -1.590 -29.840 1.00 87.12 851 ASN A CA 1
ATOM 6876 C C . ASN A 1 851 ? 13.912 -2.034 -28.927 1.00 87.12 851 ASN A C 1
ATOM 6878 O O . ASN A 1 851 ? 13.780 -2.085 -27.701 1.00 87.12 851 ASN A O 1
ATOM 6882 N N . THR A 1 852 ? 15.026 -2.435 -29.533 1.00 89.56 852 THR A N 1
ATOM 6883 C CA . THR A 1 852 ? 16.165 -2.996 -28.810 1.00 89.56 852 THR A CA 1
ATOM 6884 C C . THR A 1 852 ? 17.040 -1.883 -28.258 1.00 89.56 852 THR A C 1
ATOM 6886 O O . THR A 1 852 ? 17.752 -1.199 -28.990 1.00 89.56 852 THR A O 1
ATOM 6889 N N . ILE A 1 853 ? 17.005 -1.750 -26.935 1.00 92.44 853 ILE A N 1
ATOM 6890 C CA . ILE A 1 853 ? 17.869 -0.853 -26.170 1.00 92.44 853 ILE A CA 1
ATOM 6891 C C . ILE A 1 853 ? 18.808 -1.711 -25.326 1.00 92.44 853 ILE A C 1
ATOM 6893 O O . ILE A 1 853 ? 18.367 -2.504 -24.490 1.00 92.44 853 ILE A O 1
ATOM 6897 N N . PHE A 1 854 ? 20.104 -1.556 -25.555 1.00 93.12 854 PHE A N 1
ATOM 6898 C CA . PHE A 1 854 ? 21.161 -2.169 -24.763 1.00 93.12 854 PHE A CA 1
ATOM 6899 C C . PHE A 1 854 ? 21.396 -1.352 -23.497 1.00 93.12 854 PHE A C 1
ATOM 6901 O O . PHE A 1 854 ? 21.121 -0.151 -23.469 1.00 93.12 854 PHE A O 1
ATOM 6908 N N . CYS A 1 855 ? 21.916 -1.987 -22.446 1.00 92.94 855 CYS A N 1
ATOM 6909 C CA . CYS A 1 855 ? 22.204 -1.279 -21.207 1.00 92.94 855 CYS A CA 1
ATOM 6910 C C . CYS A 1 855 ? 23.422 -1.813 -20.449 1.00 92.94 855 CYS A C 1
ATOM 6912 O O . CYS A 1 855 ? 23.869 -2.954 -20.624 1.00 92.94 855 CYS A O 1
ATOM 6914 N N . HIS A 1 856 ? 23.937 -0.978 -19.559 1.00 90.94 856 HIS A N 1
ATOM 6915 C CA . HIS A 1 856 ? 24.913 -1.350 -18.552 1.00 90.94 856 HIS A CA 1
ATOM 6916 C C . HIS A 1 856 ? 24.692 -0.542 -17.275 1.00 90.94 856 HIS A C 1
ATOM 6918 O O . HIS A 1 856 ? 24.346 0.634 -17.349 1.00 90.94 856 HIS A O 1
ATOM 6924 N N . GLU A 1 857 ? 24.906 -1.187 -16.136 1.00 89.88 857 GLU A N 1
ATOM 6925 C CA . GLU A 1 857 ? 24.932 -0.587 -14.806 1.00 89.88 857 GLU A CA 1
ATOM 6926 C C . GLU A 1 857 ? 26.369 -0.687 -14.293 1.00 89.88 857 GLU A C 1
ATOM 6928 O O . GLU A 1 857 ? 26.939 -1.777 -14.321 1.00 89.88 857 GLU A O 1
ATOM 6933 N N . PHE A 1 858 ? 26.942 0.430 -13.848 1.00 84.50 858 PHE A N 1
ATOM 6934 C CA . PHE A 1 858 ? 28.352 0.530 -13.442 1.00 84.50 858 PHE A CA 1
ATOM 6935 C C . PHE A 1 858 ? 28.563 0.234 -11.939 1.00 84.50 858 PHE A C 1
ATOM 6937 O O . PHE A 1 858 ? 29.499 0.733 -11.310 1.00 84.50 858 PHE A O 1
ATOM 6944 N N . GLU A 1 859 ? 27.683 -0.561 -11.317 1.00 70.56 859 GLU A N 1
ATOM 6945 C CA . GLU A 1 859 ? 27.814 -0.942 -9.906 1.00 70.56 859 GLU A CA 1
ATOM 6946 C C . GLU A 1 859 ? 29.046 -1.843 -9.677 1.00 70.56 859 GLU A C 1
ATOM 6948 O O . GLU A 1 859 ? 29.033 -3.040 -9.972 1.00 70.56 859 GLU A O 1
ATOM 6953 N N . GLY A 1 860 ? 30.098 -1.282 -9.068 1.00 58.59 860 GLY A N 1
ATOM 6954 C CA . GLY A 1 860 ? 31.272 -2.032 -8.600 1.00 58.59 860 GLY A CA 1
ATOM 6955 C C . GLY A 1 860 ? 32.501 -2.004 -9.512 1.00 58.59 860 GLY A C 1
ATOM 6956 O O . GLY A 1 860 ? 33.461 -2.714 -9.211 1.00 58.59 860 GLY A O 1
ATOM 6957 N N . ASP A 1 861 ? 32.506 -1.191 -10.570 1.00 63.41 861 ASP A N 1
ATOM 6958 C CA . ASP A 1 861 ? 33.714 -0.929 -11.359 1.00 63.41 861 ASP A CA 1
ATOM 6959 C C . ASP A 1 861 ? 34.649 0.040 -10.603 1.00 63.41 861 ASP A C 1
ATOM 6961 O O . ASP A 1 861 ? 34.212 1.052 -10.056 1.00 63.41 861 ASP A O 1
ATOM 6965 N N . GLU A 1 862 ? 35.954 -0.256 -10.550 1.00 56.84 862 GLU A N 1
ATOM 6966 C CA . GLU A 1 862 ? 36.939 0.498 -9.741 1.00 56.84 862 GLU A CA 1
ATOM 6967 C C . GLU A 1 862 ? 37.248 1.908 -10.285 1.00 56.84 862 GLU A C 1
ATOM 6969 O O . GLU A 1 862 ? 37.902 2.716 -9.623 1.00 56.84 862 GLU A O 1
ATOM 6974 N N . VAL A 1 863 ? 36.786 2.219 -11.499 1.00 72.12 863 VAL A N 1
ATOM 6975 C CA . VAL A 1 863 ? 37.185 3.407 -12.255 1.00 72.12 863 VAL A CA 1
ATOM 6976 C C . VAL A 1 863 ? 36.083 4.470 -12.221 1.00 72.12 863 VAL A C 1
ATOM 6978 O O . VAL A 1 863 ? 35.049 4.348 -12.876 1.00 72.12 863 VAL A O 1
ATOM 6981 N N . SER A 1 864 ? 36.335 5.559 -11.491 1.00 71.44 864 SER A N 1
ATOM 6982 C CA . SER A 1 864 ? 35.397 6.680 -11.312 1.00 71.44 864 SER A CA 1
ATOM 6983 C C . SER A 1 864 ? 35.345 7.662 -12.490 1.00 71.44 864 SER A C 1
ATOM 6985 O O . SER A 1 864 ? 34.400 8.447 -12.591 1.00 71.44 864 SER A O 1
ATOM 6987 N N . GLN A 1 865 ? 36.344 7.633 -13.378 1.00 81.25 865 GLN A N 1
ATOM 6988 C CA . GLN A 1 865 ? 36.430 8.504 -14.550 1.00 81.25 865 GLN A CA 1
ATOM 6989 C C . GLN A 1 865 ? 37.003 7.776 -15.761 1.00 81.25 865 GLN A C 1
ATOM 6991 O O . GLN A 1 865 ? 37.975 7.023 -15.663 1.00 81.25 865 GLN A O 1
ATOM 6996 N N . GLY A 1 866 ? 36.451 8.052 -16.936 1.00 84.31 866 GLY A N 1
ATOM 6997 C CA . GLY A 1 866 ? 36.967 7.464 -18.156 1.00 84.31 866 GLY A CA 1
ATOM 6998 C C . GLY A 1 866 ? 36.238 7.871 -19.419 1.00 84.31 866 GLY A C 1
ATOM 6999 O O . GLY A 1 866 ? 35.330 8.702 -19.419 1.00 84.31 866 GLY A O 1
ATOM 7000 N N . TRP A 1 867 ? 36.679 7.255 -20.509 1.00 88.00 867 TRP A N 1
ATOM 7001 C CA . TRP A 1 867 ? 36.088 7.396 -21.828 1.00 88.00 867 TRP A CA 1
ATOM 7002 C C . TRP A 1 867 ? 35.378 6.110 -22.218 1.00 88.00 867 TRP A C 1
ATOM 7004 O O . TRP A 1 867 ? 35.985 5.033 -22.239 1.00 88.00 867 TRP A O 1
ATOM 7014 N N . LEU A 1 868 ? 34.095 6.235 -22.553 1.00 90.94 868 LEU A N 1
ATOM 7015 C CA . LEU A 1 868 ? 33.318 5.131 -23.095 1.00 90.94 868 LEU A CA 1
ATOM 7016 C C . LEU A 1 868 ? 33.535 5.027 -24.600 1.00 90.94 868 LEU A C 1
ATOM 7018 O O . LEU A 1 868 ? 33.435 6.006 -25.345 1.00 90.94 868 LEU A O 1
ATOM 7022 N N . SER A 1 869 ? 33.823 3.808 -25.032 1.00 92.56 869 SER A N 1
ATOM 7023 C CA . SER A 1 869 ? 33.937 3.428 -26.433 1.00 92.56 869 SER A CA 1
ATOM 7024 C C . SER A 1 869 ? 33.001 2.262 -26.717 1.00 92.56 869 SER A C 1
ATOM 7026 O O . SER A 1 869 ? 32.766 1.416 -25.855 1.00 92.56 869 SER A O 1
ATOM 7028 N N . PHE A 1 870 ? 32.477 2.203 -27.934 1.00 94.31 870 PHE A N 1
ATOM 7029 C CA . PHE A 1 870 ? 31.511 1.188 -28.345 1.00 94.31 870 PHE A CA 1
ATOM 7030 C C . PHE A 1 870 ? 32.037 0.468 -29.577 1.00 94.31 870 PHE A C 1
ATOM 7032 O O . PHE A 1 870 ? 32.596 1.095 -30.476 1.00 94.31 870 PHE A O 1
ATOM 7039 N N . SER A 1 871 ? 31.873 -0.848 -29.616 1.00 93.25 871 SER A N 1
ATOM 7040 C CA . SER A 1 871 ? 32.267 -1.672 -30.753 1.00 93.25 871 SER A CA 1
ATOM 7041 C C . SER A 1 871 ? 31.130 -2.605 -31.152 1.00 93.25 871 SER A C 1
ATOM 7043 O O . SER A 1 871 ? 30.454 -3.177 -30.296 1.00 93.25 871 SER A O 1
ATOM 7045 N N . PHE A 1 872 ? 30.913 -2.719 -32.458 1.00 93.19 872 PHE A N 1
ATOM 7046 C CA . PHE A 1 872 ? 29.835 -3.481 -33.071 1.00 93.19 872 PHE A CA 1
ATOM 7047 C C . PHE A 1 872 ? 30.393 -4.347 -34.199 1.00 93.19 872 PHE A C 1
ATOM 7049 O O . PHE A 1 872 ? 31.113 -3.844 -35.066 1.00 93.19 872 PHE A O 1
ATOM 7056 N N . ASP A 1 873 ? 30.009 -5.622 -34.204 1.00 92.38 873 ASP A N 1
ATOM 7057 C CA . ASP A 1 873 ? 30.325 -6.569 -35.273 1.00 92.38 873 ASP A CA 1
ATOM 7058 C C . ASP A 1 873 ? 29.060 -6.975 -36.026 1.00 92.38 873 ASP A C 1
ATOM 7060 O O . ASP A 1 873 ? 28.079 -7.419 -35.417 1.00 92.38 873 ASP A O 1
ATOM 7064 N N . PHE A 1 874 ? 29.108 -6.907 -37.352 1.00 90.88 874 PHE A N 1
ATOM 7065 C CA . PHE A 1 874 ? 28.012 -7.265 -38.246 1.00 90.88 874 PHE A CA 1
ATOM 7066 C C . PHE A 1 874 ? 28.374 -8.451 -39.155 1.00 90.88 874 PHE A C 1
ATOM 7068 O O . PHE A 1 874 ? 29.515 -8.571 -39.608 1.00 90.88 874 PHE A O 1
ATOM 7075 N N . ASN A 1 875 ? 27.392 -9.311 -39.446 1.00 89.31 875 ASN A N 1
ATOM 7076 C CA . ASN A 1 875 ? 27.511 -10.408 -40.412 1.00 89.31 875 ASN A CA 1
ATOM 7077 C C . ASN A 1 875 ? 27.808 -9.868 -41.817 1.00 89.31 875 ASN A C 1
ATOM 7079 O O . ASN A 1 875 ? 28.761 -10.313 -42.462 1.00 89.31 875 ASN A O 1
ATOM 7083 N N . GLU A 1 876 ? 27.040 -8.869 -42.257 1.00 87.31 876 GLU A N 1
ATOM 7084 C CA . GLU A 1 876 ? 27.249 -8.139 -43.509 1.00 87.31 876 GLU A CA 1
ATOM 7085 C C . GLU A 1 876 ? 27.576 -6.660 -43.259 1.00 87.31 876 GLU A C 1
ATOM 7087 O O . GLU A 1 876 ? 27.254 -6.130 -42.193 1.00 87.31 876 GLU A O 1
ATOM 7092 N N . PRO A 1 877 ? 28.274 -5.975 -44.186 1.00 86.62 877 PRO A N 1
ATOM 7093 C CA . PRO A 1 877 ? 28.613 -4.569 -44.014 1.00 86.62 877 PRO A CA 1
ATOM 7094 C C . PRO A 1 877 ? 27.344 -3.712 -43.958 1.00 86.62 877 PRO A C 1
ATOM 7096 O O . PRO A 1 877 ? 26.397 -3.946 -44.703 1.00 86.62 877 PRO A O 1
ATOM 7099 N N . LEU A 1 878 ? 27.337 -2.676 -43.116 1.00 83.88 878 LEU A N 1
ATOM 7100 C CA . LEU A 1 878 ? 26.210 -1.742 -43.035 1.00 83.88 878 LEU A CA 1
ATOM 7101 C C . LEU A 1 878 ? 26.005 -0.996 -44.368 1.00 83.88 878 LEU A C 1
ATOM 7103 O O . LEU A 1 878 ? 26.789 -0.103 -44.703 1.00 83.88 878 LEU A O 1
ATOM 7107 N N . GLU A 1 879 ? 24.948 -1.341 -45.107 1.00 81.75 879 GLU A N 1
ATOM 7108 C CA . GLU A 1 879 ? 24.558 -0.660 -46.354 1.00 81.75 879 GLU A CA 1
ATOM 7109 C C . GLU A 1 879 ? 23.746 0.619 -46.104 1.00 81.75 879 GLU A C 1
ATOM 7111 O O . GLU A 1 879 ? 23.861 1.594 -46.848 1.00 81.75 879 GLU A O 1
ATOM 7116 N N . THR A 1 880 ? 22.933 0.633 -45.044 1.00 83.12 880 THR A N 1
ATOM 7117 C CA . THR A 1 880 ? 22.092 1.776 -44.663 1.00 83.12 880 THR A CA 1
ATOM 7118 C C . THR A 1 880 ? 22.696 2.584 -43.521 1.00 83.12 880 THR A C 1
ATOM 7120 O O . THR A 1 880 ? 23.363 2.040 -42.645 1.00 83.12 880 THR A O 1
ATOM 7123 N N . ASP A 1 881 ? 22.387 3.876 -43.492 1.00 87.94 881 ASP A N 1
ATOM 7124 C CA . ASP A 1 881 ? 22.919 4.835 -42.520 1.00 87.94 881 ASP A CA 1
ATOM 7125 C C . ASP A 1 881 ? 22.283 4.580 -41.157 1.00 87.94 881 ASP A C 1
ATOM 7127 O O . ASP A 1 881 ? 21.059 4.667 -41.007 1.00 87.94 881 ASP A O 1
ATOM 7131 N N . TYR A 1 882 ? 23.121 4.253 -40.178 1.00 91.12 882 TYR A N 1
ATOM 7132 C CA . TYR A 1 882 ? 22.727 4.080 -38.787 1.00 91.12 882 TYR A CA 1
ATOM 7133 C C . TYR A 1 882 ? 23.423 5.115 -37.914 1.00 91.12 882 TYR A C 1
ATOM 7135 O O . TYR A 1 882 ? 24.588 5.439 -38.129 1.00 91.12 882 TYR A O 1
ATOM 7143 N N . SER A 1 883 ? 22.723 5.557 -36.880 1.00 92.19 883 SER A N 1
ATOM 7144 C CA . SER A 1 883 ? 23.260 6.370 -35.797 1.00 92.19 883 SER A CA 1
ATOM 7145 C C . SER A 1 883 ? 23.057 5.624 -34.480 1.00 92.19 883 SER A C 1
ATOM 7147 O O . SER A 1 883 ? 22.045 4.944 -34.280 1.00 92.19 883 SER A O 1
ATOM 7149 N N . ILE A 1 884 ? 24.025 5.734 -33.577 1.00 92.75 884 ILE A N 1
ATOM 7150 C CA . ILE A 1 884 ? 23.869 5.313 -32.190 1.00 92.75 884 ILE A CA 1
ATOM 7151 C C . ILE A 1 884 ? 23.289 6.477 -31.392 1.00 92.75 884 ILE A C 1
ATOM 7153 O O . ILE A 1 884 ? 23.754 7.611 -31.506 1.00 92.75 884 ILE A O 1
ATOM 7157 N N . VAL A 1 885 ? 22.282 6.186 -30.575 1.00 93.62 885 VAL A N 1
ATOM 7158 C CA . VAL A 1 885 ? 21.775 7.098 -29.546 1.00 93.62 885 VAL A CA 1
ATOM 7159 C C . VAL A 1 885 ? 22.173 6.524 -28.198 1.00 93.62 885 VAL A C 1
ATOM 7161 O O . VAL A 1 885 ? 21.910 5.353 -27.929 1.00 93.62 885 VAL A O 1
ATOM 7164 N N . ILE A 1 886 ? 22.835 7.331 -27.375 1.00 93.50 886 ILE A N 1
ATOM 7165 C CA . ILE A 1 886 ? 23.383 6.940 -26.077 1.00 93.50 886 ILE A CA 1
ATOM 7166 C C . ILE A 1 886 ? 22.743 7.822 -25.015 1.00 93.50 886 ILE A C 1
ATOM 7168 O O . ILE A 1 886 ? 22.860 9.043 -25.073 1.00 93.50 886 ILE A O 1
ATOM 7172 N N . TRP A 1 887 ? 22.098 7.201 -24.035 1.00 92.88 887 TRP A N 1
ATOM 7173 C CA . TRP A 1 887 ? 21.576 7.846 -22.839 1.00 92.88 887 TRP A CA 1
ATOM 7174 C C . TRP A 1 887 ? 22.471 7.487 -21.655 1.00 92.88 887 TRP A C 1
ATOM 7176 O O . TRP A 1 887 ? 22.422 6.371 -21.134 1.00 92.88 887 TRP A O 1
ATOM 7186 N N . SER A 1 888 ? 23.284 8.444 -21.226 1.00 91.00 888 SER A N 1
ATOM 7187 C CA . SER A 1 888 ? 24.120 8.327 -20.036 1.00 91.00 888 SER A CA 1
ATOM 7188 C C . SER A 1 888 ? 23.360 8.872 -18.836 1.00 91.00 888 SER A C 1
ATOM 7190 O O . SER A 1 888 ? 23.063 10.065 -18.763 1.00 91.00 888 SER A O 1
ATOM 7192 N N . VAL A 1 889 ? 23.038 7.993 -17.894 1.00 90.31 889 VAL A N 1
ATOM 7193 C CA . VAL A 1 889 ? 22.320 8.330 -16.667 1.00 90.31 889 VAL A CA 1
ATOM 7194 C C . VAL A 1 889 ? 23.332 8.618 -15.572 1.00 90.31 889 VAL A C 1
ATOM 7196 O O . VAL A 1 889 ? 24.044 7.724 -15.116 1.00 90.31 889 VAL A O 1
ATOM 7199 N N . ILE A 1 890 ? 23.394 9.872 -15.142 1.00 88.00 890 ILE A N 1
ATOM 7200 C CA . ILE A 1 890 ? 24.368 10.354 -14.171 1.00 88.00 890 ILE A CA 1
ATOM 7201 C C . ILE A 1 890 ? 23.644 10.675 -12.868 1.00 88.00 890 ILE A C 1
ATOM 7203 O O . ILE A 1 890 ? 22.750 11.527 -12.819 1.00 88.00 890 ILE A O 1
ATOM 7207 N N . SER A 1 891 ? 24.065 10.014 -11.793 1.00 86.88 891 SER A N 1
ATOM 7208 C CA . SER A 1 891 ? 23.614 10.342 -10.446 1.00 86.88 891 SER A CA 1
ATOM 7209 C C . SER A 1 891 ? 24.027 11.774 -10.128 1.00 86.88 891 SER A C 1
ATOM 7211 O O . SER A 1 891 ? 25.203 12.119 -10.132 1.00 86.88 891 SER A O 1
ATOM 7213 N N . THR A 1 892 ? 23.054 12.637 -9.878 1.00 88.12 892 THR A N 1
ATOM 7214 C CA . THR A 1 892 ? 23.275 14.063 -9.657 1.00 88.12 892 THR A CA 1
ATOM 7215 C C . THR A 1 892 ? 22.718 14.462 -8.304 1.00 88.12 892 THR A C 1
ATOM 7217 O O . THR A 1 892 ? 21.638 14.038 -7.890 1.00 88.12 892 THR A O 1
ATOM 7220 N N . LYS A 1 893 ? 23.447 15.326 -7.606 1.00 89.06 893 LYS A N 1
ATOM 7221 C CA . LYS A 1 893 ? 23.004 15.991 -6.391 1.00 89.06 893 LYS A CA 1
ATOM 7222 C C . LYS A 1 893 ? 22.949 17.491 -6.628 1.00 89.06 893 LYS A C 1
ATOM 7224 O O . LYS A 1 893 ? 23.962 18.116 -6.900 1.00 89.06 893 LYS A O 1
ATOM 7229 N N . LEU A 1 894 ? 21.772 18.073 -6.464 1.00 89.31 894 LEU A N 1
ATOM 7230 C CA . LEU A 1 894 ? 21.593 19.518 -6.434 1.00 89.31 894 LEU A CA 1
ATOM 7231 C C . LEU A 1 894 ? 21.455 19.957 -4.979 1.00 89.31 894 LEU A C 1
ATOM 7233 O O . LEU A 1 894 ? 20.546 19.500 -4.283 1.00 89.31 894 LEU A O 1
ATOM 7237 N N . THR A 1 895 ? 22.364 20.802 -4.507 1.00 88.62 895 THR A N 1
ATOM 7238 C CA . THR A 1 895 ? 22.344 21.390 -3.166 1.00 88.62 895 THR A CA 1
ATOM 7239 C C . THR A 1 895 ? 21.896 22.836 -3.199 1.00 88.62 895 THR A C 1
ATOM 7241 O O . THR A 1 895 ? 22.302 23.596 -4.068 1.00 88.62 895 THR A O 1
ATOM 7244 N N . ILE A 1 896 ? 21.065 23.202 -2.227 1.00 88.00 896 ILE A N 1
ATOM 7245 C CA . ILE A 1 896 ? 20.618 24.571 -1.991 1.00 88.00 896 ILE A CA 1
ATOM 7246 C C . ILE A 1 896 ? 21.067 24.959 -0.585 1.00 88.00 896 ILE A C 1
ATOM 7248 O O . ILE A 1 896 ? 20.701 24.285 0.388 1.00 88.00 896 ILE A O 1
ATOM 7252 N N . ASP A 1 897 ? 21.883 26.004 -0.490 1.00 86.00 897 ASP A N 1
ATOM 7253 C CA . ASP A 1 897 ? 22.376 26.544 0.779 1.00 86.00 897 ASP A CA 1
ATOM 7254 C C . ASP A 1 897 ? 21.397 27.559 1.404 1.00 86.00 897 ASP A C 1
ATOM 7256 O O . ASP A 1 897 ? 20.358 27.898 0.831 1.00 86.00 897 ASP A O 1
ATOM 7260 N N . GLU A 1 898 ? 21.708 28.053 2.605 1.00 83.75 898 GLU A N 1
ATOM 7261 C CA . GLU A 1 898 ? 20.860 29.030 3.303 1.00 83.75 898 GLU A CA 1
ATOM 7262 C C . GLU A 1 898 ? 20.736 30.385 2.584 1.00 83.75 898 GLU A C 1
ATOM 7264 O O . GLU A 1 898 ? 19.753 31.101 2.793 1.00 83.75 898 GLU A O 1
ATOM 7269 N N . HIS A 1 899 ? 21.685 30.704 1.699 1.00 83.62 899 HIS A N 1
ATOM 7270 C CA . HIS A 1 899 ? 21.690 31.892 0.847 1.00 83.62 899 HIS A CA 1
ATOM 7271 C C . HIS A 1 899 ? 20.961 31.672 -0.487 1.00 83.62 899 HIS A C 1
ATOM 7273 O O . HIS A 1 899 ? 20.875 32.594 -1.296 1.00 83.62 899 HIS A O 1
ATOM 7279 N N . LYS A 1 900 ? 20.366 30.486 -0.690 1.00 78.06 900 LYS A N 1
ATOM 7280 C CA . LYS A 1 900 ? 19.707 30.041 -1.927 1.00 78.06 900 LYS A CA 1
ATOM 7281 C C . LYS A 1 900 ? 20.656 29.897 -3.120 1.00 78.06 900 LYS A C 1
ATOM 7283 O O . LYS A 1 900 ? 20.185 29.857 -4.258 1.00 78.06 900 LYS A O 1
ATOM 7288 N N . HIS A 1 901 ? 21.960 29.780 -2.894 1.00 84.25 901 HIS A N 1
ATOM 7289 C CA . HIS A 1 901 ? 22.869 29.356 -3.947 1.00 84.25 901 HIS A CA 1
ATOM 7290 C C . HIS A 1 901 ? 22.608 27.893 -4.284 1.00 84.25 901 HIS A C 1
ATOM 7292 O O . HIS A 1 901 ? 22.456 27.042 -3.403 1.00 84.25 901 HIS A O 1
ATOM 7298 N N . VAL A 1 902 ? 22.534 27.627 -5.585 1.00 86.19 902 VAL A N 1
ATOM 7299 C CA . VAL A 1 902 ? 22.297 26.299 -6.135 1.00 86.19 902 VAL A CA 1
ATOM 7300 C C . VAL A 1 902 ? 23.611 25.764 -6.674 1.00 86.19 902 VAL A C 1
ATOM 7302 O O . VAL A 1 902 ? 24.198 26.344 -7.583 1.00 86.19 902 VAL A O 1
ATOM 7305 N N . GLU A 1 903 ? 24.046 24.633 -6.137 1.00 89.38 903 GLU A N 1
ATOM 7306 C CA . GLU A 1 903 ? 25.229 23.919 -6.602 1.00 89.38 903 GLU A CA 1
ATOM 7307 C C . GLU A 1 903 ? 24.809 22.547 -7.138 1.00 89.38 903 GLU A C 1
ATOM 7309 O O . GLU A 1 903 ? 24.076 21.807 -6.478 1.00 89.38 903 GLU A O 1
ATOM 7314 N N . LYS A 1 904 ? 25.247 22.209 -8.354 1.00 87.81 904 LYS A N 1
ATOM 7315 C CA . LYS A 1 904 ? 25.016 20.900 -8.976 1.00 87.81 904 LYS A CA 1
ATOM 7316 C C . LYS A 1 904 ? 26.313 20.100 -8.913 1.00 87.81 904 LYS A C 1
ATOM 7318 O O . LYS A 1 904 ? 27.301 20.479 -9.531 1.00 87.81 904 LYS A O 1
ATOM 7323 N N . THR A 1 905 ? 26.289 18.979 -8.207 1.00 86.75 905 THR A N 1
ATOM 7324 C CA . THR A 1 905 ? 27.416 18.052 -8.078 1.00 86.75 905 THR A CA 1
ATOM 7325 C C . THR A 1 905 ? 27.037 16.706 -8.686 1.00 86.75 905 THR A C 1
ATOM 7327 O O . THR A 1 905 ? 25.938 16.205 -8.447 1.00 86.75 905 THR A O 1
ATOM 7330 N N . LEU A 1 906 ? 27.935 16.099 -9.457 1.00 83.06 906 LEU A N 1
ATOM 7331 C CA . LEU A 1 906 ? 27.781 14.713 -9.909 1.00 83.06 906 LEU A CA 1
ATOM 7332 C C . LEU A 1 906 ? 28.194 13.776 -8.763 1.00 83.06 906 LEU A C 1
ATOM 7334 O O . LEU A 1 906 ? 29.165 14.068 -8.063 1.00 83.06 906 LEU A O 1
ATOM 7338 N N . LEU A 1 907 ? 27.418 12.719 -8.527 1.00 72.69 907 LEU A N 1
ATOM 7339 C CA . LEU A 1 907 ? 27.615 11.751 -7.444 1.00 72.69 907 LEU A CA 1
ATOM 7340 C C . LEU A 1 907 ? 28.417 10.535 -7.882 1.00 72.69 907 LEU A C 1
ATOM 7342 O O . LEU A 1 907 ? 28.228 10.105 -9.040 1.00 72.69 907 LEU A O 1
#

Sequence (907 aa):
MSRVITGETIPDMKYAYPYRILLSGSSGAGKTYIAKQILINRHLFQRNTKRVVYFYPCYLDEKPVNWDEDLGIPITYRVGIPSQDDIDLMLPHTTIVLDDTYDEAIQSTAIDHLFRVNSGKKFLNVLIMTQNNFAAGKYGRNIRNNCNITILLRNCLDTRINKTVCSQAGLQKAYVRAKEDLKNQCYPYMFLDQSPRAHASGYRLYTNIFDKYPTVYSESGMKGRVVPDSDFSQIFNIEENGKTFEATLKNEDEIKLSKCKTKEVTRKKKTRCDSFTEDSSSSEPPPKKSSSRRKQKNPKKYIQIKKKRATQTQAAQAKTQSLQSIQAVPTTTADQIQEIYQNVASAPAFSAKVAEFLRKNKVSSTHRRITKKRFPRRRIIVDSPFKIFMSDLIVYNSLTGSNKGNTYILVVIDCFSRYIWTRPLKLKEGVEVANALNDILQDFTQWPNSIITDEGKEYYNKNVRVILDRYGLHHYSIKTKMKASIAERAIQTLKKRLQIFMKTKKTKKWLDALPKITDGYNKTPHRSIGMSPSQVSSKNRALVFSRLYPDIDLKVKPRLEVGNVVRVKIDKALFEKGYTENWSSEVYLIIDVRQRAGIVWYKISDTEAFQIEGYYDDYQLETLADDDAKKETINGRRPQCYVDPLTGNFIYELILIPTHGFFLENKPLPTNTEVMLTLHRLSHEFSTLFVGPSTAKKLDPGSCLKITDAYALVEYVSSPSLRNYFNRIRSKPISYKYNDTLVTTQDLPKGRKHVQLHNITGGNTPAYVFFGLIKTKALNGTDDMESTNFAFNRDLTSVNVLLNGQSLNGYPQKITNEYPVLPYFKFQDALGKISQSNLGYVLSMEYYKSNTIFCHEFEGDEVSQGWLSFSFDFNEPLETDYSIVIWSVISTKLTIDEHKHVEKTLL

Secondary structure (DSSP, 8-state):
---PEEEE--S--PBPSS-EEEEE--TTSSHHHHHHHHHH-GGGBSS---EEEEEE-TT-SS-S--HHHHS-S-EEEEES---HHHHHHPPTTEEEEE-S-HHHHTT-HHHHHIIIIIHHHHT-EEEEEES-TT---TTHHHHHHH-SEEEEE--SS-THHHHHHHHHTT-HHHHHHHHHHTTT-SS-EEEEE-SHHHHHHSEEEEE-TTSSS-EEEETT--EEE---HHHHTTTEEEEEETTEEEEEEPPHHHHHHHHHHHHHHHHHHTTS---------------------------SSSHHHHHHHHHHHHHHHHHHTTTS--------HHHHHHHHHH-TT--S-HHHHHHHHHHHSHHHHHH---S-SS---------STTSEEEEEEEE-GGGTGGGTT--EEEEEEETTT--EEEEEES---HHHHHHHHHHHHHT-SS--SEEEE-S-TTTSSHHHHHHHHHTT-EEEE--SSSTTHHHHHHHHHHHHHHHHHHHHTT-S--GGGHHHHHHHHHHSPBTTTTB-GGG--TTTHHHHHHHH-TTTT-----SS-TT-EEEEBP---TT--TTS-SB-SS-EEEEEEEEETTEEEEEEEETTSSS--EEEEGGGEEEPPPSSHHHHHHHTS--SEEE-TTT-PEEE-------SGGGGSSSPPPTT-------PPPPGGG------S-TT-PPPTT-----------------HHHHTGGGGGGTS-EEEEEEEEEEEEEEPPTT-SEEEEEEEEEEEPPSEEEEEEEEHHHHT-BTTB-TT--PPPTTEEEEEEEETTEEPTT-SEE--SSS-HHHHHHHHHHTTTTT-TTSS-PPPHHHHHHS--EEEE-TT-S-SEEEEEEEEEESS---S-EEEEEEEEEEEEEEE-TT--EEEEE-

pLDDT: mean 77.12, std 17.72, range [23.31, 96.5]

Radius of gyration: 39.99 Å; chains: 1; bounding box: 99×118×91 Å